Protein 1O57 (pdb70)

Solvent-accessible surface area: 46741 Å² total; per-residue (Å²): 178,30,178,91,25,9,17,0,0,1,0,0,21,31,0,32,80,53,14,34,62,76,5,64,44,63,73,0,19,124,85,1,136,24,61,92,72,31,0,47,90,0,8,64,42,0,92,94,4,0,92,79,60,9,11,5,44,2,84,82,59,117,61,119,97,4,5,0,61,7,16,0,60,6,92,62,76,56,0,68,121,27,0,105,81,8,6,123,49,1,36,66,55,113,24,69,55,132,59,9,53,18,29,18,59,56,5,7,3,92,21,71,25,7,43,78,0,0,23,0,0,0,2,18,2,11,131,87,146,21,68,5,0,0,0,8,5,21,98,0,0,6,0,0,20,15,0,0,52,48,10,75,13,59,8,12,42,0,82,99,136,119,91,72,21,54,29,93,15,57,26,34,98,44,136,149,122,23,57,0,13,5,35,80,138,24,17,172,71,41,9,40,0,0,0,0,7,19,34,5,55,24,6,21,31,2,50,2,0,31,68,0,1,108,96,2,114,18,86,45,12,4,0,0,0,1,4,15,7,100,29,1,87,138,125,18,150,38,112,16,0,0,0,1,17,1,22,92,8,41,155,198,110,164,36,11,92,27,97,64,13,21,0,51,159,24,20,172,106,132,160,122,23,197,86,32,10,9,1,0,1,0,0,21,34,0,34,80,54,13,33,67,93,4,66,10,52,72,0,12,126,86,2,106,13,58,66,71,29,0,46,91,0,5,90,42,0,72,99,2,0,71,84,56,8,11,5,36,0,90,75,76,110,50,75,105,2,0,0,64,7,16,0,68,7,106,74,77,58,0,62,125,22,0,111,78,6,6,117,48,1,40,47,69,133,20,25,54,113,44,8,64,13,24,5,56,58,6,9,5,90,19,77,25,7,45,74,0,0,24,0,0,0,2,26,1,12,163,81,144,22,68,6,0,0,0,7,7,31,97,0,0,7,0,0,19,14,0,0,50,48,10,71,12,58,9,12,37,0,86,95,155,104,98,67,14,71,12,36,2,36,23,8,72,105,54,89,16,50,68,0,14,8,29,95,120,24,19,178,101,33,9,40,0,0,0,0,6,15,31,4,53,28,6,11,27,3,24,1,0,18,19,0,1,93,92,3,101,9,71,47,16,2,0,0,0,1,2,8,14,88,25,2,76,124,134,8,120,40,102,11,0,0,0,1,14,3,19,126,16,54,86,187,122,150,55,17,116,30,73,69,12,15,0,60,166,42,36,223,164,124,28,204,83,27,8,17,1,0,0,0,0,20,33,0,35,77,54,13,33,68,62,3,66,12,48,75,0,13,126,88,3,97,16,62,72,73,31,0,44,86,0,6,84,24,0,74,93,1,0,73,78,55,9,12,4,28,2,60,52,11,49,33,69,77,1,0,0,26,7,14,0,68,5,88,46,62,57,0,72,118,25,0,105,76,7,6,114,54,0,40,49,70,134,25,8,53,103,58,12,54,16,27,9,52,63,13,9,4,88,21,68,20,6,47,80,1,0,23,0,0,0,2,24,1,12,132,86,80,22,66,5,0,0,0,8,6,25,95,0,0,6,1,0,20,14,0,0,52,48,10,74,13,58,10,12,36,0,98,113,140,103,95,68,16,73,22,104,14,55,18,37,79,36,141,156,122,36,48,0,16,8,29,88,117,24,16,176,90,40,10,36,0,0,0,0,7,18,29,4,56,26,5,13,27,2,39,2,0,22,74,0,1,88,96,0,113,10,81,43,16,4,1,0,0,1,2,12,14,98,22,0,84,125,119,8,143,47,108,15,0,0,0,1,11,4,38,61,38,43,87,171,120,141,38,13,99,28,105,66,12,18,0,67,182,50,32,179,205,32,152,92,7,5,19,1,0,1,0,0,19,34,0,33,79,52,14,32,64,71,6,68,36,57,74,0,15,126,82,2,140,26,57,97,80,30,0,50,95,0,7,62,45,0,89,99,4,0,90,82,60,9,11,4,44,3,84,78,61,118,63,102,106,6,0,0,59,7,11,0,71,6,87,55,76,62,0,68,124,26,0,106,73,7,7,120,47,1,37,63,68,112,18,34,54,121,55,14,57,14,29,14,60,60,6,9,4,89,19,73,24,6,42,73,1,0,19,0,0,0,1,23,0,8,141,82,128,23,66,6,0,0,0,10,13,25,97,1,0,5,0,0,18,14,0,0,51,45,10,74,14,58,10,14,38,0,88,107,125,102,82,72,20,53,26,99,19,52,23,28,82,42,140,149,119,20,46,0,12,6,25,57,124,23,17,165,92,38,6,39,0,0,0,0,6,16,32,4,59,36,5,19,32,2,49,1,0,32,70,0,2,110,89,7,106,12,72,51,17,4,0,0,0,0,2,12,11,84,25,0,78,144,119,13,144,39,104,15,0,0,0,1,18,4,7,109,4,63,114,179,99,157,41,18,109,29,80,67,13,16,0,48,161,26,17,186,96,146

CATH classification: 1.10.10.10 (+1 more: 3.40.50.2020)

Secondary structure (DSSP, 8-state):
---HHHHHHHHHHHHHTSTT--B-HHHHHHHTT--HHHHHHHHHHHHHHHHHTTSEEEEEE-STT-EEEEEE---HHHHHHHHHHHHHHHT-GGGEETTTEE--TTTTT-HHHHHHHHHHHHHHTTTS--SEEEEETTTTHHHHHHHHHHHT--EEEEB----EEEEEEE-SS--SEEEEEEEGGGS-TT-EEEEEEEEESSSHHHHHHHHHTGGGT-EEEEEEEEEEESS-TTS--S--EEEEEEE---SSSS--EEEE-SGGGGSTT-/----HHHHHHHHHHHHHTSTT--EEHHHHHHHHT--HHHHHHHHHHHHHHHHHHTSEEEEEE-STT-EEEEEE---HHHHHHHHHHHHHHH--GGGEETTTEE--TTGGG-HHHHHHHHHHHHHHTTTS--SEEEEETTTTHHHHHHHHHHHT--EEEEB----EEEEEEE-TTT--EEEEEEEGGGS-TT-EEEEEEEEESSSHHHHHHHHHHHTTT-EEEEEEEEEEESS-TTT--S--EEEEEEEEEETTTTEEEEEE-SGGGG--/----HHHHHHHHHHHHHTSTT--EEHHHHHHHTT--HHHHHHHHHHHHHHHHHTTSEEEEEE-STT-EEEEEE---HHHHHHHHHHHHHHH--GGGEETTTEE--HHHHT-HHHHHHHHHHHHHHTTTS--SEEEEETTTTHHHHHHHHHHHT--EEEEB----EEEEEEEETTEEEEEEEEEEGGGS-TT-EEEEEEEEESSSHHHHHHHHHHHTTT-EEEEEEEEEEETT-TTS--S--EEEEEEEEEETTTTEEEEEE-SGGGG--/---HHHHHHHHHHHHHTSTT--B-HHHHHHHHT--HHHHHHHHHHHHHHHHHHTSEEEEEE-STT-EEEEEE---HHHHHHHHHHHHHHHT-GGGEETTTEE--HHHHT-HHHHHHHHHHHHHHTTTS--SEEEEETTTTHHHHHHHHHHHT--EEEEEE---EEEEEE--SS-SS-EEEEEEGGGS-TT-EEEEEEEEESSSHHHHHHHHHHHTTT-EEEEEEEEEEETTGGGS--S--EEEEEE---BTTTTB--EEE-SGGGGTTT-

InterPro domains:
  IPR000836 Phosphoribosyltransferase domain [PF00156] (108-244)
  IPR000836 Phosphoribosyltransferase domain [cd06223] (118-242)
  IPR010078 Pur operon repressor [TIGR01743] (3-270)
  IPR015265 Bacterial purine repressor, N-terminal [PF09182] (4-73)
  IPR029057 Phosphoribosyltransferase-like [G3DSA:3.40.50.2020] (74-274)
  IPR029057 Phosphoribosyltransferase-like [SSF53271] (91-263)
  IPR036388 Winged helix-like DNA-binding domain superfamily [G3DSA:1.10.10.10] (1-73)
  IPR036390 Winged helix DNA-binding domain superfamily [SSF46785] (2-73)
  IPR050118 Purine/Pyrimidine Phosphoribosyltransferase [PTHR43864] (1-265)

Foldseek 3Di:
DDDLVRLLVVVLVVQQQDAPDFDFLVVSCVVVVHDSVSVVVSLVVVQVCCVVVQQFHWDFDDDRVGHIHTQGAGDPVVLVVLLVVVQVVFQALVQDDPLQDGNCVVVLPDVVNLLSLLSLLSRLLVPQDAAEEEEEDDSFPSNRVNVCSSNVHYYFYKYQPVQKFKFWWAASRDRDITMIIGHLVRDAAAGAYEYEEAEAEQPTRVVRVVVSSVVRNYHDRAYEYAEYEPPRVVNDPDDYWYQKYWYRQDNVDSGTDIDGTRSVCSHVVD/DADPLVVLLVVVVVVQQQQAFDWAQLVVSCVVRVHDSVVSVVSVVVVQVVCVVVQQFHWDWDDDNRITIHTQGAGDPVVLVVLLVVVQVVQQALVQQDPLQDGNCVVVLVDPVNLLSLLSLLSNLLVPQPAAEEEEEDDSFVSNRVNVCSSNVHYYFYKYQPQQKDKFWWDAQSRDDITMIIGHLVRDAAQGAYEYEEAEAEQCGRVVRVCVSNVVRNYHDRAYEYAEYEPDNCPNHDDDYWYQKYWYRDDNVVSGTHMDGTRSVVSPD/DADDLVVLLVVVLVVQVQQAFDWAWLVVSCVVRVHDSVSSVVSQVVVQVVCVVVQQFGKDWDDDNRITIHTQGAGAPVVLVVLLVVVQVVFFDLVQADPLRDGNCVVVLVDVVNLLVLLSLLSNLLVPFPAAEEEEEDDSFPSNRVNVCSSNVHYYFYKYQPCQKDKFWWAASVDNDITIIIGHLVRDAAQGAYEYEEAEAEQCGRVVRVCVSNVVSNYHDRAYEYAEYEPPNVVNHPDDYWYQKYFDDGDNVVSGTHMDGTRSCVSHD/DDDLVRLLVVVLVVQQQDAPDFDALVVSCVVVVHDSVSSVVSLVVVQVVCVVVQQFHWDFDDDPVGGIHTQGAGDPVVLVVLLVVVQVVFQDLVQDDPQQGGNCVVQLPDPVNLLSLLSLLSNLLVPFDAQEEEEEDDSFVSNRVSVCSSNVHYYFYKYWPVQKQKFWWAASVDRDITMIIGHLVRDAAQGAYEYEEAEAEQNGRVVRVCVSNVVRNYHHRAYEYAEYEPPNPVNDDDDYWYQKYWYRCDPVDSGTDIDGTRSVCSPVVD

Sequence (1078 aa):
KFRRSGRLVDLTNYLLTHPHELIPLTFFSERYESAKSSISEDLTIIKQTFEQQGIGTLLTVPGAAGGVKYIPKMKQAEAEEFVQTLGQSLANPERILPGGYVYLTDILGKPSVLSKVGKLFASVFAEREIDVVMTVATKGIPLAYAAASYLNVPVVIVRKDGSTVSINYVSGSSNRIQTMSLAKRSMKTGSNVLIIDDFMKAGGTINGMINLLDEFNANVAGIGVLVEAEGVDERLVDEYMSLLTLSTINMKEKSIEIQNGNFLRFFKDNMKFRRSGRLVDLTNYLLTHPHELIPLTFFSERYESAKSSISEDLTIIKQTFEQQGIGTLLTVPGAAGGVKYIPKMKQAEAEEFVQTLGQSLANPERILPGGYVYLTDILGKPSVLSKVGKLFASVFAEREIDVVMTVATKGIPLAYAAASYLNVPVVIVRKDGSTVSINYVSGSSNRIQTMSLAKRSMKTGSNVLIIDDFMKAGGTINGMINLLDEFNANVAGIGVLVEAEGVDERLVDEYMSLLTLSTINMKEKSIEIQNGNFLRFFKMKFRRSGRLVDLTNYLLTHPHELIPLTFFSERYESAKSSISEDLTIIKQTFEQQGIGTLLTVPGAAGGVKYIPKMKQAEAEEFVQTLGQSLANPERILPGGYVYLTDILGKPSVLSKVGKLFASVFAEREIDVVMTVATKGIPLAYAAASYLNVPVVIVRKDGSTVSINYVSGSSNRIQTMSLAKRSMKTGSNVLIIDDFMKAGGTINGMINLLDEFNANVAGIGVLVEAEGVDERLVDEYMSLLTLSTINMKEKSIEIQNGNFLRFFKKFRRSGRLVDLTNYLLTHPHELIPLTFFSERYESAKSSISEDLTIIKQTFEQQGIGTLLTVPGAAGGVKYIPKMKQAEAEEFVQTLGQSLANPERILPGGYVYLTDILGKPSVLSKVGKLFASVFAEREIDVVMTVATKGIPLAYAAASYLNVPVVIVRKDGSTVSINYVSGSSNRIQTMSLAKRSMKTGSNVLIIDDFMKAGGTINGMINLLDEFNANVAGIGVLVEAEGVDERLVDEYMSLLTLSTINMKEKSIEIQNGNFLRFFKDN

Structure (mmCIF, N/CA/C/O backbone):
data_1O57
#
_entry.id   1O57
#
_cell.length_a   65.077
_cell.length_b   72.156
_cell.length_c   82.967
_cell.angle_alpha   84.75
_cell.angle_beta   84.03
_cell.angle_gamma   67.47
#
_symmetry.space_group_name_H-M   'P 1'
#
loop_
_entity.id
_entity.type
_entity.pdbx_description
1 polymer 'PUR OPERON REPRESSOR'
2 non-polymer 'SULFATE ION'
3 non-polymer '4-(2-HYDROXYETHYL)-1-PIPERAZINE ETHANESULFONIC ACID'
4 non-polymer 'HEXAETHYLENE GLYCOL'
5 non-polymer 'NONAETHYLENE GLYCOL'
6 non-polymer 'TETRAETHYLENE GLYCOL'
7 non-polymer 'PENTAETHYLENE GLYCOL'
8 water water
#
loop_
_atom_site.group_PDB
_atom_site.id
_atom_site.type_symbol
_atom_site.label_atom_id
_atom_site.label_alt_id
_atom_site.label_comp_id
_atom_site.label_asym_id
_atom_site.label_entity_id
_atom_site.label_seq_id
_atom_site.pdbx_PDB_ins_code
_atom_site.Cartn_x
_atom_site.Cartn_y
_atom_site.Cartn_z
_atom_site.occupancy
_atom_site.B_iso_or_equiv
_atom_site.auth_seq_id
_atom_site.auth_comp_id
_atom_site.auth_asym_id
_atom_site.auth_atom_id
_atom_site.pdbx_PDB_model_num
ATOM 1 N N . LYS A 1 2 ? 64.519 57.059 4.545 1.00 90.66 2 LYS A N 1
ATOM 2 C CA . LYS A 1 2 ? 63.523 57.564 3.550 1.00 95.49 2 LYS A CA 1
ATOM 3 C C . LYS A 1 2 ? 62.353 56.600 3.349 1.00 93.27 2 LYS A C 1
ATOM 4 O O . LYS A 1 2 ? 62.523 55.377 3.325 1.00 93.40 2 LYS A O 1
ATOM 10 N N . PHE A 1 3 ? 61.166 57.175 3.193 1.00 88.61 3 PHE A N 1
ATOM 11 C CA . PHE A 1 3 ? 59.944 56.408 2.984 1.00 81.44 3 PHE A CA 1
ATOM 12 C C . PHE A 1 3 ? 59.109 57.019 1.868 1.00 79.75 3 PHE A C 1
ATOM 13 O O . PHE A 1 3 ? 58.889 58.234 1.846 1.00 80.04 3 PHE A O 1
ATOM 21 N N . ARG A 1 4 ? 58.640 56.185 0.947 1.00 77.14 4 ARG A N 1
ATOM 22 C CA . ARG A 1 4 ? 57.776 56.686 -0.106 1.00 71.59 4 ARG A CA 1
ATOM 23 C C . ARG A 1 4 ? 56.464 56.894 0.642 1.00 65.51 4 ARG A C 1
ATOM 24 O O . ARG A 1 4 ? 56.259 56.320 1.712 1.00 64.18 4 ARG A O 1
ATOM 32 N N . ARG A 1 5 ? 55.579 57.713 0.099 1.00 56.54 5 ARG A N 1
ATOM 33 C CA . ARG A 1 5 ? 54.306 57.981 0.751 1.00 50.07 5 ARG A CA 1
ATOM 34 C C . ARG A 1 5 ? 53.589 56.704 1.247 1.00 44.43 5 ARG A C 1
ATOM 35 O O . ARG A 1 5 ? 53.202 56.625 2.406 1.00 43.61 5 ARG A O 1
ATOM 43 N N . SER A 1 6 ? 53.403 55.731 0.359 1.00 33.75 6 SER A N 1
ATOM 44 C CA . SER A 1 6 ? 52.733 54.474 0.688 1.00 35.08 6 SER A CA 1
ATOM 45 C C . SER A 1 6 ? 53.298 53.757 1.927 1.00 30.35 6 SER A C 1
ATOM 46 O O . SER A 1 6 ? 52.554 53.387 2.826 1.00 33.66 6 SER A O 1
ATOM 50 N N . GLY A 1 7 ? 54.616 53.570 1.946 1.00 29.96 7 GLY A N 1
ATOM 51 C CA . GLY A 1 7 ? 55.283 52.927 3.056 1.00 32.33 7 GLY A CA 1
ATOM 52 C C . GLY A 1 7 ? 55.109 53.761 4.310 1.00 34.59 7 GLY A C 1
ATOM 53 O O . GLY A 1 7 ? 54.876 53.235 5.398 1.00 33.93 7 GLY A O 1
ATOM 54 N N . ARG A 1 8 ? 55.179 55.075 4.146 1.00 35.23 8 ARG A N 1
ATOM 55 C CA . ARG A 1 8 ? 55.015 55.972 5.268 1.00 35.49 8 ARG A CA 1
ATOM 56 C C . ARG A 1 8 ? 53.626 55.811 5.866 1.00 35.30 8 ARG A C 1
ATOM 57 O O . ARG A 1 8 ? 53.502 55.784 7.084 1.00 35.34 8 ARG A O 1
ATOM 65 N N . LEU A 1 9 ? 52.582 55.689 5.032 1.00 27.97 9 LEU A N 1
ATOM 66 C CA . LEU A 1 9 ? 51.223 55.509 5.581 1.00 30.66 9 LEU A CA 1
ATOM 67 C C . LEU A 1 9 ? 51.099 54.209 6.366 1.00 26.45 9 LEU A C 1
ATOM 68 O O . LEU A 1 9 ? 50.389 54.147 7.372 1.00 29.54 9 LEU A O 1
ATOM 73 N N . VAL A 1 10 ? 51.755 53.161 5.875 1.00 27.29 10 VAL A N 1
ATOM 74 C CA . VAL A 1 10 ? 51.679 51.865 6.550 1.00 23.72 10 VAL A CA 1
ATOM 75 C C . VAL A 1 10 ? 52.349 51.962 7.905 1.00 23.55 10 VAL A C 1
ATOM 76 O O . VAL A 1 10 ? 51.775 51.567 8.934 1.00 22.55 10 VAL A O 1
ATOM 80 N N . ASP A 1 11 ? 53.561 52.516 7.908 1.00 20.24 11 ASP A N 1
ATOM 81 C CA . ASP A 1 11 ? 54.314 52.642 9.151 1.00 26.47 11 ASP A CA 1
ATOM 82 C C . ASP A 1 11 ? 53.625 53.550 10.149 1.00 29.99 11 ASP A C 1
ATOM 83 O O . ASP A 1 11 ? 53.571 53.242 11.340 1.00 28.48 11 ASP A O 1
ATOM 88 N N . LEU A 1 12 ? 53.112 54.676 9.659 1.00 30.56 12 LEU A N 1
ATOM 89 C CA . LEU A 1 12 ? 52.404 55.640 10.503 1.00 31.73 12 LEU A CA 1
ATOM 90 C C . LEU A 1 12 ? 51.202 54.966 11.111 1.00 26.05 12 LEU A C 1
ATOM 91 O O . LEU A 1 12 ? 50.881 55.159 12.281 1.00 26.45 12 LEU A O 1
ATOM 96 N N . THR A 1 13 ? 50.493 54.205 10.282 1.00 27.51 13 THR A N 1
ATOM 97 C CA . THR A 1 13 ? 49.310 53.511 10.775 1.00 27.70 13 THR A CA 1
ATOM 98 C C . THR A 1 13 ? 49.729 52.520 11.883 1.00 25.76 13 THR A C 1
ATOM 99 O O . THR A 1 13 ? 49.152 52.497 12.962 1.00 24.22 13 THR A O 1
ATOM 103 N N . ASN A 1 14 ? 50.762 51.727 11.624 1.00 28.83 14 ASN A N 1
ATOM 104 C CA . ASN A 1 14 ? 51.221 50.789 12.635 1.00 23.06 14 ASN A CA 1
ATOM 105 C C . ASN A 1 14 ? 51.619 51.539 13.889 1.00 18.92 14 ASN A C 1
ATOM 106 O O . ASN A 1 14 ? 51.281 51.132 14.993 1.00 26.15 14 ASN A O 1
ATOM 111 N N . TYR A 1 15 ? 52.335 52.647 13.703 1.00 19.43 15 TYR A N 1
ATOM 112 C CA . TYR A 1 15 ? 52.800 53.419 14.837 1.00 23.26 15 TYR A CA 1
ATOM 113 C C . TYR A 1 15 ? 51.673 53.962 15.696 1.00 25.36 15 TYR A C 1
ATOM 114 O O . TYR A 1 15 ? 51.709 53.829 16.922 1.00 23.56 15 TYR A O 1
ATOM 123 N N . LEU A 1 16 ? 50.676 54.575 15.069 1.00 24.81 16 LEU A N 1
ATOM 124 C CA . LEU A 1 16 ? 49.545 55.112 15.829 1.00 21.13 16 LEU A CA 1
ATOM 125 C C . LEU A 1 16 ? 48.784 53.997 16.535 1.00 26.39 16 LEU A C 1
ATOM 126 O O . LEU A 1 16 ? 48.456 54.118 17.726 1.00 26.87 16 LEU A O 1
ATOM 131 N N . LEU A 1 17 ? 48.499 52.905 15.813 1.00 22.44 17 LEU A N 1
ATOM 132 C CA . LEU A 1 17 ? 47.738 51.820 16.409 1.00 24.17 17 LEU A CA 1
ATOM 133 C C . LEU A 1 17 ? 48.436 51.225 17.616 1.00 21.49 17 LEU A C 1
ATOM 134 O O . LEU A 1 17 ? 47.776 50.759 18.541 1.00 25.19 17 LEU A O 1
ATOM 139 N N . THR A 1 18 ? 49.766 51.247 17.628 1.00 22.57 18 THR A N 1
ATOM 140 C CA . THR A 1 18 ? 50.480 50.680 18.767 1.00 24.82 18 THR A CA 1
ATOM 141 C C . THR A 1 18 ? 50.846 51.718 19.829 1.00 33.72 18 THR A C 1
ATOM 142 O O . THR A 1 18 ? 51.495 51.378 20.806 1.00 34.84 18 THR A O 1
ATOM 146 N N . HIS A 1 19 ? 50.442 52.976 19.649 1.00 26.90 19 HIS A N 1
ATOM 147 C CA . HIS A 1 19 ? 50.710 53.991 20.677 1.00 26.53 19 HIS A CA 1
ATOM 148 C C . HIS A 1 19 ? 49.448 54.810 20.918 1.00 26.76 19 HIS A C 1
ATOM 149 O O . HIS A 1 19 ? 49.430 56.014 20.730 1.00 22.98 19 HIS A O 1
ATOM 156 N N . PRO A 1 20 ? 48.363 54.154 21.319 1.00 25.33 20 PRO A N 1
ATOM 157 C CA . PRO A 1 20 ? 47.140 54.913 21.550 1.00 25.62 20 PRO A CA 1
ATOM 158 C C . PRO A 1 20 ? 47.221 55.790 22.789 1.00 31.42 20 PRO A C 1
ATOM 159 O O . PRO A 1 20 ? 48.005 55.522 23.694 1.00 30.77 20 PRO A O 1
ATOM 163 N N . HIS A 1 21 ? 46.390 56.826 22.814 1.00 29.55 21 HIS A N 1
ATOM 164 C CA . HIS A 1 21 ? 46.333 57.743 23.943 1.00 34.67 21 HIS A CA 1
ATOM 165 C C . HIS A 1 21 ? 47.693 58.289 24.324 1.00 32.30 21 HIS A C 1
ATOM 166 O O . HIS A 1 21 ? 48.061 58.342 25.493 1.00 39.60 21 HIS A O 1
ATOM 173 N N . GLU A 1 22 ? 48.442 58.656 23.304 1.00 34.78 22 GLU A N 1
ATOM 174 C CA . GLU A 1 22 ? 49.747 59.251 23.468 1.00 33.96 22 GLU A CA 1
ATOM 175 C C . GLU A 1 22 ? 49.852 60.448 22.508 1.00 30.53 22 GLU A C 1
ATOM 176 O O . GLU A 1 22 ? 49.599 60.335 21.302 1.00 36.23 22 GLU A O 1
ATOM 182 N N . LEU A 1 23 ? 50.185 61.611 23.047 1.00 33.79 23 LEU A N 1
ATOM 183 C CA . LEU A 1 23 ? 50.337 62.812 22.217 1.00 33.32 23 LEU A CA 1
ATOM 184 C C . LEU A 1 23 ? 51.703 62.731 21.553 1.00 34.82 23 LEU A C 1
ATOM 185 O O . LEU A 1 23 ? 52.727 62.761 22.218 1.00 42.09 23 LEU A O 1
ATOM 190 N N . ILE A 1 24 ? 51.712 62.611 20.238 1.00 33.86 24 ILE A N 1
ATOM 191 C CA . ILE A 1 24 ? 52.951 62.482 19.502 1.00 35.76 24 ILE A CA 1
ATOM 192 C C . ILE A 1 24 ? 53.191 63.747 18.682 1.00 39.77 24 ILE A C 1
ATOM 193 O O . ILE A 1 24 ? 52.351 64.144 17.882 1.00 39.28 24 ILE A O 1
ATOM 198 N N . PRO A 1 25 ? 54.337 64.406 18.892 1.00 41.94 25 PRO A N 1
ATOM 199 C CA . PRO A 1 25 ? 54.698 65.644 18.178 1.00 42.10 25 PRO A CA 1
ATOM 200 C C . PRO A 1 25 ? 54.923 65.386 16.696 1.00 37.15 25 PRO A C 1
ATOM 201 O O . PRO A 1 25 ? 55.537 64.384 16.321 1.00 40.92 25 PRO A O 1
ATOM 205 N N . LEU A 1 26 ? 54.443 66.286 15.852 1.00 37.47 26 LEU A N 1
ATOM 206 C CA . LEU A 1 26 ? 54.620 66.120 14.419 1.00 35.98 26 LEU A CA 1
ATOM 207 C C . LEU A 1 26 ? 56.093 65.983 14.084 1.00 43.45 26 LEU A C 1
ATOM 208 O O . LEU A 1 26 ? 56.472 65.295 13.124 1.00 46.92 26 LEU A O 1
ATOM 213 N N . THR A 1 27 ? 56.925 66.621 14.899 1.00 37.35 27 THR A N 1
ATOM 214 C CA . THR A 1 27 ? 58.364 66.580 14.709 1.00 39.08 27 THR A CA 1
ATOM 215 C C . THR A 1 27 ? 58.906 65.169 14.728 1.00 41.29 27 THR A C 1
ATOM 216 O O . THR A 1 27 ? 59.794 64.816 13.939 1.00 42.51 27 THR A O 1
ATOM 220 N N . PHE A 1 28 ? 58.385 64.359 15.637 1.00 38.70 28 PHE A N 1
ATOM 221 C CA . PHE A 1 28 ? 58.820 62.975 15.724 1.00 31.45 28 PHE A CA 1
ATOM 222 C C . PHE A 1 28 ? 58.656 62.273 14.354 1.00 33.80 28 PHE A C 1
ATOM 223 O O . PHE A 1 28 ? 59.571 61.622 13.850 1.00 38.64 28 PHE A O 1
ATOM 231 N N . PHE A 1 29 ? 57.486 62.421 13.743 1.00 35.25 29 PHE A N 1
ATOM 232 C CA . PHE A 1 29 ? 57.221 61.794 12.451 1.00 32.80 29 PHE A CA 1
ATOM 233 C C . PHE A 1 29 ? 58.037 62.400 11.330 1.00 31.74 29 PHE A C 1
ATOM 234 O O . PHE A 1 29 ? 58.535 61.691 10.453 1.00 37.49 29 PHE A O 1
ATOM 242 N N . SER A 1 30 ? 58.165 63.719 11.361 1.00 36.97 30 SER A N 1
ATOM 243 C CA . SER A 1 30 ? 58.918 64.425 10.347 1.00 39.17 30 SER A CA 1
ATOM 244 C C . SER A 1 30 ? 60.342 63.904 10.324 1.00 38.12 30 SER A C 1
ATOM 245 O O . SER A 1 30 ? 60.935 63.697 9.256 1.00 38.91 30 SER A O 1
ATOM 248 N N . GLU A 1 31 ? 60.891 63.685 11.510 1.00 39.04 31 GLU A N 1
ATOM 249 C CA . GLU A 1 31 ? 62.246 63.171 11.620 1.00 42.28 31 GLU A CA 1
ATOM 250 C C . GLU A 1 31 ? 62.330 61.700 11.230 1.00 39.66 31 GLU A C 1
ATOM 251 O O . GLU A 1 31 ? 63.246 61.287 10.543 1.00 44.25 31 GLU A O 1
ATOM 257 N N . ARG A 1 32 ? 61.353 60.913 11.660 1.00 42.43 32 ARG A N 1
ATOM 258 C CA . ARG A 1 32 ? 61.340 59.487 11.365 1.00 32.96 32 ARG A CA 1
ATOM 259 C C . ARG A 1 32 ? 61.286 59.223 9.872 1.00 40.39 32 ARG A C 1
ATOM 260 O O . ARG A 1 32 ? 61.972 58.356 9.356 1.00 47.13 32 ARG A O 1
ATOM 268 N N . TYR A 1 33 ? 60.484 59.998 9.168 1.00 36.85 33 TYR A N 1
ATOM 269 C CA . TYR A 1 33 ? 60.325 59.794 7.747 1.00 37.83 33 TYR A CA 1
ATOM 270 C C . TYR A 1 33 ? 61.140 60.773 6.911 1.00 36.44 33 TYR A C 1
ATOM 271 O O . TYR A 1 33 ? 61.034 60.759 5.688 1.00 36.54 33 TYR A O 1
ATOM 280 N N . GLU A 1 34 ? 61.931 61.619 7.572 1.00 40.91 34 GLU A N 1
ATOM 281 C CA . GLU A 1 34 ? 62.753 62.624 6.885 1.00 43.39 34 GLU A CA 1
ATOM 282 C C . GLU A 1 34 ? 61.866 63.354 5.885 1.00 42.16 34 GLU A C 1
ATOM 283 O O . GLU A 1 34 ? 62.174 63.426 4.700 1.00 39.59 34 GLU A O 1
ATOM 289 N N . SER A 1 35 ? 60.752 63.883 6.369 1.00 39.70 35 SER A N 1
ATOM 290 C CA . SER A 1 35 ? 59.811 64.545 5.490 1.00 40.61 35 SER A CA 1
ATOM 291 C C . SER A 1 35 ? 59.316 65.847 6.061 1.00 39.10 35 SER A C 1
ATOM 292 O O . SER A 1 35 ? 59.447 66.102 7.244 1.00 37.62 35 SER A O 1
ATOM 295 N N . ALA A 1 36 ? 58.732 66.665 5.198 1.00 33.11 36 ALA A N 1
ATOM 296 C CA . ALA A 1 36 ? 58.188 67.950 5.617 1.00 41.02 36 ALA A CA 1
ATOM 297 C C . ALA A 1 36 ? 56.960 67.689 6.484 1.00 37.60 36 ALA A C 1
ATOM 298 O O . ALA A 1 36 ? 56.273 66.680 6.295 1.00 37.38 36 ALA A O 1
ATOM 300 N N . LYS A 1 37 ? 56.674 68.595 7.413 1.00 36.65 37 LYS A N 1
ATOM 301 C CA . LYS A 1 37 ? 55.493 68.436 8.260 1.00 39.17 37 LYS A CA 1
ATOM 302 C C . LYS A 1 37 ? 54.242 68.477 7.406 1.00 36.02 37 LYS A C 1
ATOM 303 O O . LYS A 1 37 ? 53.266 67.821 7.705 1.00 40.24 37 LYS A O 1
ATOM 309 N N . SER A 1 38 ? 54.273 69.245 6.324 1.00 40.07 38 SER A N 1
ATOM 310 C CA . SER A 1 38 ? 53.102 69.341 5.474 1.00 37.23 38 SER A CA 1
ATOM 311 C C . SER A 1 38 ? 52.712 67.974 4.928 1.00 36.87 38 SER A C 1
ATOM 312 O O . SER A 1 38 ? 51.528 67.664 4.807 1.00 37.26 38 SER A O 1
ATOM 315 N N . SER A 1 39 ? 53.708 67.172 4.568 1.00 36.46 39 SER A N 1
ATOM 316 C CA . SER A 1 39 ? 53.425 65.845 4.034 1.00 36.81 39 SER A CA 1
ATOM 317 C C . SER A 1 39 ? 52.899 64.928 5.135 1.00 31.56 39 SER A C 1
ATOM 318 O O . SER A 1 39 ? 51.999 64.131 4.904 1.00 37.82 39 SER A O 1
ATOM 321 N N . ILE A 1 40 ? 53.456 65.055 6.332 1.00 32.10 40 ILE A N 1
ATOM 322 C CA . ILE A 1 40 ? 53.006 64.245 7.442 1.00 31.82 40 ILE A CA 1
ATOM 323 C C . ILE A 1 40 ? 51.530 64.559 7.737 1.00 39.98 40 ILE A C 1
ATOM 324 O O . ILE A 1 40 ? 50.696 63.643 7.886 1.00 31.49 40 ILE A O 1
ATOM 329 N N . SER A 1 41 ? 51.205 65.849 7.810 1.00 35.51 41 SER A N 1
ATOM 330 C CA . SER A 1 41 ? 49.826 66.265 8.087 1.00 31.31 41 SER A CA 1
ATOM 331 C C . SER A 1 41 ? 48.842 65.706 7.086 1.00 31.49 41 SER A C 1
ATOM 332 O O . SER A 1 41 ? 47.744 65.297 7.458 1.00 37.29 41 SER A O 1
ATOM 335 N N . GLU A 1 42 ? 49.240 65.680 5.817 1.00 32.82 42 GLU A N 1
ATOM 336 C CA . GLU A 1 42 ? 48.384 65.131 4.784 1.00 36.50 42 GLU A CA 1
ATOM 337 C C . GLU A 1 42 ? 48.170 63.633 5.038 1.00 34.97 42 GLU A C 1
ATOM 338 O O . GLU A 1 42 ? 47.051 63.130 4.884 1.00 35.72 42 GLU A O 1
ATOM 344 N N . ASP A 1 43 ? 49.235 62.921 5.424 1.00 31.51 43 ASP A N 1
ATOM 345 C CA . ASP A 1 43 ? 49.112 61.482 5.703 1.00 34.41 43 ASP A CA 1
ATOM 346 C C . ASP A 1 43 ? 48.164 61.285 6.878 1.00 25.58 43 ASP A C 1
ATOM 347 O O . ASP A 1 43 ? 47.304 60.410 6.839 1.00 26.69 43 ASP A O 1
ATOM 352 N N . LEU A 1 44 ? 48.327 62.120 7.903 1.00 22.63 44 LEU A N 1
ATOM 353 C CA . LEU A 1 44 ? 47.488 62.024 9.090 1.00 32.50 44 LEU A CA 1
ATOM 354 C C . LEU A 1 44 ? 46.023 62.259 8.769 1.00 26.92 44 LEU A C 1
ATOM 355 O O . LEU A 1 44 ? 45.155 61.702 9.429 1.00 36.71 44 LEU A O 1
ATOM 360 N N . THR A 1 45 ? 45.751 63.034 7.723 1.00 27.72 45 THR A N 1
ATOM 361 C CA . THR A 1 45 ? 44.381 63.296 7.323 1.00 27.61 45 THR A CA 1
ATOM 362 C C . THR A 1 45 ? 43.828 62.052 6.642 1.00 23.18 45 THR A C 1
ATOM 363 O O . THR A 1 45 ? 42.661 61.700 6.811 1.00 29.00 45 THR A O 1
ATOM 367 N N . ILE A 1 46 ? 44.664 61.400 5.845 1.00 25.40 46 ILE A N 1
ATOM 368 C CA . ILE A 1 46 ? 44.250 60.168 5.196 1.00 24.02 46 ILE A CA 1
ATOM 369 C C . ILE A 1 46 ? 43.921 59.142 6.303 1.00 27.15 46 ILE A C 1
ATOM 370 O O . ILE A 1 46 ? 42.894 58.465 6.260 1.00 25.64 46 ILE A O 1
ATOM 375 N N . ILE A 1 47 ? 44.788 59.061 7.311 1.00 24.50 47 ILE A N 1
ATOM 376 C CA . ILE A 1 47 ? 44.577 58.092 8.374 1.00 26.67 47 ILE A CA 1
ATOM 377 C C . ILE A 1 47 ? 43.359 58.430 9.218 1.00 26.36 47 ILE A C 1
ATOM 378 O O . ILE A 1 47 ? 42.561 57.538 9.557 1.00 23.12 47 ILE A O 1
ATOM 383 N N . LYS A 1 48 ? 43.207 59.716 9.532 1.00 22.75 48 LYS A N 1
ATOM 384 C CA . LYS A 1 48 ? 42.065 60.163 10.309 1.00 22.69 48 LYS A CA 1
ATOM 385 C C . LYS A 1 48 ? 40.751 59.781 9.606 1.00 20.01 48 LYS A C 1
ATOM 386 O O . LYS A 1 48 ? 39.834 59.229 10.232 1.00 24.39 48 LYS A O 1
ATOM 392 N N . GLN A 1 49 ? 40.667 60.076 8.304 1.00 22.59 49 GLN A N 1
ATOM 393 C CA . GLN A 1 49 ? 39.464 59.779 7.511 1.00 26.22 49 GLN A CA 1
ATOM 394 C C . GLN A 1 49 ? 39.173 58.291 7.521 1.00 29.54 49 GLN A C 1
ATOM 395 O O . GLN A 1 49 ? 38.039 57.863 7.760 1.00 25.37 49 GLN A O 1
ATOM 401 N N . THR A 1 50 ? 40.210 57.504 7.244 1.00 24.11 50 THR A N 1
ATOM 402 C CA . THR A 1 50 ? 40.067 56.064 7.206 1.00 23.39 50 THR A CA 1
ATOM 403 C C . THR A 1 50 ? 39.652 55.513 8.560 1.00 22.94 50 THR A C 1
ATOM 404 O O . THR A 1 50 ? 38.723 54.685 8.641 1.00 22.09 50 THR A O 1
ATOM 408 N N . PHE A 1 51 ? 40.320 55.986 9.616 1.00 19.96 51 PHE A N 1
ATOM 409 C CA . PHE A 1 51 ? 40.025 55.492 10.960 1.00 24.84 51 PHE A CA 1
ATOM 410 C C . PHE A 1 51 ? 38.593 55.817 11.339 1.00 24.04 51 PHE A C 1
ATOM 411 O O . PHE A 1 51 ? 37.907 55.014 11.960 1.00 23.42 51 PHE A O 1
ATOM 419 N N . GLU A 1 52 ? 38.137 56.987 10.912 1.00 29.01 52 GLU A N 1
ATOM 420 C CA . GLU A 1 52 ? 36.774 57.417 11.205 1.00 34.63 52 GLU A CA 1
ATOM 421 C C . GLU A 1 52 ? 35.750 56.561 10.433 1.00 29.76 52 GLU A C 1
ATOM 422 O O . GLU A 1 52 ? 34.838 55.986 11.025 1.00 28.47 52 GLU A O 1
ATOM 428 N N . GLN A 1 53 ? 35.917 56.451 9.121 1.00 31.12 53 GLN A N 1
ATOM 429 C CA . GLN A 1 53 ? 34.986 55.667 8.305 1.00 26.87 53 GLN A CA 1
ATOM 430 C C . GLN A 1 53 ? 34.992 54.196 8.632 1.00 29.09 53 GLN A C 1
ATOM 431 O O . GLN A 1 53 ? 33.977 53.540 8.527 1.00 28.15 53 GLN A O 1
ATOM 437 N N . GLN A 1 54 ? 36.138 53.672 9.027 1.00 26.54 54 GLN A N 1
ATOM 438 C CA . GLN A 1 54 ? 36.217 52.257 9.321 1.00 25.47 54 GLN A CA 1
ATOM 439 C C . GLN A 1 54 ? 35.890 51.942 10.767 1.00 26.53 54 GLN A C 1
ATOM 440 O O . GLN A 1 54 ? 35.936 50.790 11.160 1.00 34.22 54 GLN A O 1
ATOM 446 N N . GLY A 1 55 ? 35.549 52.955 11.564 1.00 27.98 55 GLY A N 1
ATOM 447 C CA . GLY A 1 55 ? 35.232 52.677 12.954 1.00 24.73 55 GLY A CA 1
ATOM 448 C C . GLY A 1 55 ? 36.415 52.209 13.819 1.00 29.75 55 GLY A C 1
ATOM 449 O O . GLY A 1 55 ? 36.235 51.493 14.793 1.00 22.20 55 GLY A O 1
ATOM 450 N N . ILE A 1 56 ? 37.627 52.614 13.458 1.00 23.96 56 ILE A N 1
ATOM 451 C CA . ILE A 1 56 ? 38.828 52.253 14.205 1.00 21.02 56 ILE A CA 1
ATOM 452 C C . ILE A 1 56 ? 39.041 53.207 15.385 1.00 25.21 56 ILE A C 1
ATOM 453 O O . ILE A 1 56 ? 39.418 52.799 16.486 1.00 24.01 56 ILE A O 1
ATOM 458 N N . GLY A 1 57 ? 38.781 54.485 15.152 1.00 21.43 57 GLY A N 1
ATOM 459 C CA . GLY A 1 57 ? 38.927 55.455 16.217 1.00 20.07 57 GLY A CA 1
ATOM 460 C C . GLY A 1 57 ? 39.078 56.846 15.668 1.00 24.47 57 GLY A C 1
ATOM 461 O O . GLY A 1 57 ? 38.867 57.081 14.471 1.00 27.76 57 GLY A O 1
ATOM 462 N N . THR A 1 58 ? 39.491 57.747 16.547 1.00 26.87 58 THR A N 1
ATOM 463 C CA . THR A 1 58 ? 39.662 59.158 16.228 1.00 30.95 58 THR A CA 1
ATOM 464 C C . THR A 1 58 ? 41.143 59.546 16.271 1.00 32.27 58 THR A C 1
ATOM 465 O O . THR A 1 58 ? 41.856 59.176 17.195 1.00 35.33 58 THR A O 1
ATOM 469 N N . LEU A 1 59 ? 41.590 60.294 15.274 1.00 31.58 59 LEU A N 1
ATOM 470 C CA . LEU A 1 59 ? 42.947 60.808 15.269 1.00 32.47 59 LEU A CA 1
ATOM 471 C C . LEU A 1 59 ? 42.748 62.261 15.655 1.00 38.42 59 LEU A C 1
ATOM 472 O O . LEU A 1 59 ? 42.158 63.035 14.905 1.00 40.43 59 LEU A O 1
ATOM 477 N N . LEU A 1 60 ? 43.228 62.631 16.829 1.00 38.21 60 LEU A N 1
ATOM 478 C CA . LEU A 1 60 ? 43.088 63.989 17.328 1.00 44.73 60 LEU A CA 1
ATOM 479 C C . LEU A 1 60 ? 44.329 64.822 17.026 1.00 47.53 60 LEU A C 1
ATOM 480 O O . LEU A 1 60 ? 45.427 64.492 17.457 1.00 42.62 60 LEU A O 1
ATOM 485 N N . THR A 1 61 ? 44.156 65.908 16.290 1.00 51.44 61 THR A N 1
ATOM 486 C CA . THR A 1 61 ? 45.280 66.784 15.987 1.00 52.74 61 THR A CA 1
ATOM 487 C C . THR A 1 61 ? 45.204 68.001 16.885 1.00 54.22 61 THR A C 1
ATOM 488 O O . THR A 1 61 ? 44.217 68.729 16.854 1.00 55.82 61 THR A O 1
ATOM 492 N N . VAL A 1 62 ? 46.240 68.202 17.687 1.00 53.42 62 VAL A N 1
ATOM 493 C CA . VAL A 1 62 ? 46.332 69.335 18.598 1.00 57.09 62 VAL A CA 1
ATOM 494 C C . VAL A 1 62 ? 47.318 70.356 18.009 1.00 62.91 62 VAL A C 1
ATOM 495 O O . VAL A 1 62 ? 48.526 70.111 17.934 1.00 58.36 62 VAL A O 1
ATOM 499 N N . PRO A 1 63 ? 46.815 71.523 17.585 1.00 71.40 63 PRO A N 1
ATOM 500 C CA . PRO A 1 63 ? 47.677 72.562 17.000 1.00 73.61 63 PRO A CA 1
ATOM 501 C C . PRO A 1 63 ? 48.770 73.087 17.932 1.00 70.55 63 PRO A C 1
ATOM 502 O O . PRO A 1 63 ? 48.686 72.935 19.147 1.00 71.65 63 PRO A O 1
ATOM 506 N N . GLY A 1 64 ? 49.803 73.688 17.352 1.00 69.27 64 GLY A N 1
ATOM 507 C CA . GLY A 1 64 ? 50.879 74.241 18.159 1.00 77.36 64 GLY A CA 1
ATOM 508 C C . GLY A 1 64 ? 52.087 73.345 18.341 1.00 79.97 64 GLY A C 1
ATOM 509 O O . GLY A 1 64 ? 51.996 72.127 18.172 1.00 84.63 64 GLY A O 1
ATOM 510 N N . ALA A 1 65 ? 53.220 73.949 18.697 1.00 80.45 65 ALA A N 1
ATOM 511 C CA . ALA A 1 65 ? 54.465 73.209 18.905 1.00 82.22 65 ALA A CA 1
ATOM 512 C C . ALA A 1 65 ? 54.394 72.323 20.150 1.00 82.70 65 ALA A C 1
ATOM 513 O O . ALA A 1 65 ? 55.233 71.437 20.351 1.00 83.57 65 ALA A O 1
ATOM 515 N N . ALA A 1 66 ? 53.390 72.574 20.986 1.00 78.94 66 ALA A N 1
ATOM 516 C CA . ALA A 1 66 ? 53.177 71.789 22.197 1.00 77.61 66 ALA A CA 1
ATOM 517 C C . ALA A 1 66 ? 52.156 70.699 21.863 1.00 75.99 66 ALA A C 1
ATOM 518 O O . ALA A 1 66 ? 51.863 69.818 22.676 1.00 73.57 66 ALA A O 1
ATOM 520 N N . GLY A 1 67 ? 51.618 70.781 20.651 1.00 72.29 67 GLY A N 1
ATOM 521 C CA . GLY A 1 67 ? 50.627 69.825 20.213 1.00 67.51 67 GLY A CA 1
ATOM 522 C C . GLY A 1 67 ? 51.200 68.570 19.591 1.00 62.19 67 GLY A C 1
ATOM 523 O O . GLY A 1 67 ? 52.241 68.049 20.019 1.00 61.52 67 GLY A O 1
ATOM 524 N N . GLY A 1 68 ? 50.500 68.094 18.567 1.00 57.33 68 GLY A N 1
ATOM 525 C CA . GLY A 1 68 ? 50.890 66.884 17.873 1.00 50.78 68 GLY A CA 1
ATOM 526 C C . GLY A 1 68 ? 49.642 66.101 17.513 1.00 49.56 68 GLY A C 1
ATOM 527 O O . GLY A 1 68 ? 48.579 66.687 17.286 1.00 48.92 68 GLY A O 1
ATOM 528 N N . VAL A 1 69 ? 49.747 64.780 17.456 1.00 40.58 69 VAL A N 1
ATOM 529 C CA . VAL A 1 69 ? 48.590 63.979 17.109 1.00 30.70 69 VAL A CA 1
ATOM 530 C C . VAL A 1 69 ? 48.374 62.887 18.155 1.00 32.01 69 VAL A C 1
ATOM 531 O O . VAL A 1 69 ? 49.314 62.425 18.798 1.00 29.61 69 VAL A O 1
ATOM 535 N N . LYS A 1 70 ? 47.122 62.509 18.358 1.00 29.61 70 LYS A N 1
ATOM 536 C CA . LYS A 1 70 ? 46.804 61.482 19.328 1.00 28.93 70 LYS A CA 1
ATOM 537 C C . LYS A 1 70 ? 45.744 60.546 18.791 1.00 32.23 70 LYS A C 1
ATOM 538 O O . LYS A 1 70 ? 44.678 60.982 18.355 1.00 31.85 70 LYS A O 1
ATOM 544 N N . TYR A 1 71 ? 46.030 59.256 18.844 1.00 25.86 71 TYR A N 1
ATOM 545 C CA . TYR A 1 71 ? 45.098 58.251 18.358 1.00 27.46 71 TYR A CA 1
ATOM 546 C C . TYR A 1 71 ? 44.236 57.773 19.525 1.00 27.88 71 TYR A C 1
ATOM 547 O O . TYR A 1 71 ? 44.758 57.303 20.532 1.00 26.03 71 TYR A O 1
ATOM 556 N N . ILE A 1 72 ? 42.919 57.928 19.401 1.00 20.82 72 ILE A N 1
ATOM 557 C CA . ILE A 1 72 ? 41.983 57.528 20.454 1.00 20.15 72 ILE A CA 1
ATOM 558 C C . ILE A 1 72 ? 41.121 56.373 19.923 1.00 25.60 72 ILE A C 1
ATOM 559 O O . ILE A 1 72 ? 40.321 56.578 18.996 1.00 29.56 72 ILE A O 1
ATOM 564 N N . PRO A 1 73 ? 41.296 55.155 20.465 1.00 22.74 73 PRO A N 1
ATOM 565 C CA . PRO A 1 73 ? 40.515 53.995 20.025 1.00 20.67 73 PRO A CA 1
ATOM 566 C C . PRO A 1 73 ? 39.052 54.282 20.375 1.00 25.12 73 PRO A C 1
ATOM 567 O O . PRO A 1 73 ? 38.771 54.647 21.485 1.00 27.39 73 PRO A O 1
ATOM 571 N N . LYS A 1 74 ? 38.138 54.122 19.423 1.00 25.90 74 LYS A N 1
ATOM 572 C CA . LYS A 1 74 ? 36.704 54.344 19.652 1.00 22.13 74 LYS A CA 1
ATOM 573 C C . LYS A 1 74 ? 35.946 53.262 18.910 1.00 23.53 74 LYS A C 1
ATOM 574 O O . LYS A 1 74 ? 36.354 52.846 17.825 1.00 33.18 74 LYS A O 1
ATOM 580 N N . MET A 1 75 ? 34.830 52.831 19.464 1.00 25.17 75 MET A N 1
ATOM 581 C CA . MET A 1 75 ? 34.014 51.851 18.778 1.00 28.09 75 MET A CA 1
ATOM 582 C C . MET A 1 75 ? 32.631 52.458 18.464 1.00 34.08 75 MET A C 1
ATOM 583 O O . MET A 1 75 ? 31.986 53.017 19.349 1.00 31.23 75 MET A O 1
ATOM 588 N N . LYS A 1 76 ? 32.188 52.356 17.209 1.00 28.90 76 LYS A N 1
ATOM 589 C CA . LYS A 1 76 ? 30.869 52.863 16.819 1.00 30.62 76 LYS A CA 1
ATOM 590 C C . LYS A 1 76 ? 29.781 52.089 17.581 1.00 30.61 76 LYS A C 1
ATOM 591 O O . LYS A 1 76 ? 29.902 50.883 17.857 1.00 29.13 76 LYS A O 1
ATOM 597 N N . GLN A 1 77 ? 28.705 52.784 17.902 1.00 30.79 77 GLN A N 1
ATOM 598 C CA . GLN A 1 77 ? 27.590 52.158 18.586 1.00 33.69 77 GLN A CA 1
ATOM 599 C C . GLN A 1 77 ? 27.046 50.918 17.851 1.00 30.11 77 GLN A C 1
ATOM 600 O O . GLN A 1 77 ? 26.748 49.882 18.470 1.00 35.19 77 GLN A O 1
ATOM 606 N N . ALA A 1 78 ? 26.901 51.013 16.538 1.00 30.47 78 ALA A N 1
ATOM 607 C CA . ALA A 1 78 ? 26.372 49.867 15.798 1.00 35.06 78 ALA A CA 1
ATOM 608 C C . ALA A 1 78 ? 27.262 48.645 16.000 1.00 36.53 78 ALA A C 1
ATOM 609 O O . ALA A 1 78 ? 26.759 47.541 16.217 1.00 38.88 78 ALA A O 1
ATOM 611 N N . GLU A 1 79 ? 28.582 48.822 15.943 1.00 35.17 79 GLU A N 1
ATOM 612 C CA . GLU A 1 79 ? 29.440 47.669 16.160 1.00 30.28 79 GLU A CA 1
ATOM 613 C C . GLU A 1 79 ? 29.338 47.148 17.577 1.00 31.65 79 GLU A C 1
ATOM 614 O O . GLU A 1 79 ? 29.362 45.940 17.792 1.00 32.89 79 GLU A O 1
ATOM 620 N N . ALA A 1 80 ? 29.267 48.058 18.547 1.00 28.86 80 ALA A N 1
ATOM 621 C CA . ALA A 1 80 ? 29.151 47.637 19.929 1.00 27.66 80 ALA A CA 1
ATOM 622 C C . ALA A 1 80 ? 27.830 46.844 20.097 1.00 32.01 80 ALA A C 1
ATOM 623 O O . ALA A 1 80 ? 27.823 45.771 20.699 1.00 31.76 80 ALA A O 1
ATOM 625 N N . GLU A 1 81 ? 26.721 47.329 19.546 1.00 29.66 81 GLU A N 1
ATOM 626 C CA . GLU A 1 81 ? 25.473 46.566 19.709 1.00 37.46 81 GLU A CA 1
ATOM 627 C C . GLU A 1 81 ? 25.561 45.170 19.075 1.00 33.56 81 GLU A C 1
ATOM 628 O O . GLU A 1 81 ? 25.137 44.174 19.658 1.00 35.29 81 GLU A O 1
ATOM 634 N N . GLU A 1 82 ? 26.137 45.101 17.887 1.00 34.86 82 GLU A N 1
ATOM 635 C CA . GLU A 1 82 ? 26.260 43.825 17.199 1.00 40.22 82 GLU A CA 1
ATOM 636 C C . GLU A 1 82 ? 27.131 42.886 18.008 1.00 38.75 82 GLU A C 1
ATOM 637 O O . GLU A 1 82 ? 26.794 41.723 18.212 1.00 37.97 82 GLU A O 1
ATOM 643 N N . PHE A 1 83 ? 28.251 43.402 18.495 1.00 36.18 83 PHE A N 1
ATOM 644 C CA . PHE A 1 83 ? 29.150 42.572 19.250 1.00 28.04 83 PHE A CA 1
ATOM 645 C C . PHE A 1 83 ? 28.559 42.048 20.548 1.00 27.89 83 PHE A C 1
ATOM 646 O O . PHE A 1 83 ? 28.761 40.901 20.919 1.00 30.51 83 PHE A O 1
ATOM 654 N N . VAL A 1 84 ? 27.849 42.903 21.261 1.00 36.72 84 VAL A N 1
ATOM 655 C CA . VAL A 1 84 ? 27.269 42.490 22.524 1.00 37.96 84 VAL A CA 1
ATOM 656 C C . VAL A 1 84 ? 26.180 41.450 22.305 1.00 35.65 84 VAL A C 1
ATOM 657 O O . VAL A 1 84 ? 26.069 40.495 23.065 1.00 38.30 84 VAL A O 1
ATOM 661 N N . GLN A 1 85 ? 25.392 41.630 21.254 1.00 40.75 85 GLN A N 1
ATOM 662 C CA . GLN A 1 85 ? 24.330 40.681 20.952 1.00 52.97 85 GLN A CA 1
ATOM 663 C C . GLN A 1 85 ? 24.922 39.312 20.631 1.00 52.37 85 GLN A C 1
ATOM 664 O O . GLN A 1 85 ? 24.446 38.288 21.112 1.00 50.36 85 GLN A O 1
ATOM 670 N N . THR A 1 86 ? 25.974 39.302 19.828 1.00 46.43 86 THR A N 1
ATOM 671 C CA . THR A 1 86 ? 26.611 38.050 19.461 1.00 45.37 86 THR A CA 1
ATOM 672 C C . THR A 1 86 ? 27.178 37.402 20.719 1.00 48.09 86 THR A C 1
ATOM 673 O O . THR A 1 86 ? 27.054 36.194 20.940 1.00 45.82 86 THR A O 1
ATOM 677 N N . LEU A 1 87 ? 27.801 38.212 21.559 1.00 41.45 87 LEU A N 1
ATOM 678 C CA . LEU A 1 87 ? 28.359 37.679 22.778 1.00 38.23 87 LEU A CA 1
ATOM 679 C C . LEU A 1 87 ? 27.219 37.160 23.678 1.00 42.94 87 LEU A C 1
ATOM 680 O O . LEU A 1 87 ? 27.349 36.123 24.316 1.00 40.78 87 LEU A O 1
ATOM 685 N N . GLY A 1 88 ? 26.106 37.888 23.728 1.00 37.14 88 GLY A N 1
ATOM 686 C CA . GLY A 1 88 ? 24.997 37.455 24.546 1.00 38.60 88 GLY A CA 1
ATOM 687 C C . GLY A 1 88 ? 24.429 36.129 24.053 1.00 46.68 88 GLY A C 1
ATOM 688 O O . GLY A 1 88 ? 24.238 35.192 24.833 1.00 48.80 88 GLY A O 1
ATOM 689 N N . GLN A 1 89 ? 24.173 36.036 22.755 1.00 45.68 89 GLN A N 1
ATOM 690 C CA . GLN A 1 89 ? 23.622 34.807 22.187 1.00 57.31 89 GLN A CA 1
ATOM 691 C C . GLN A 1 89 ? 24.509 33.623 22.523 1.00 54.43 89 GLN A C 1
ATOM 692 O O . GLN A 1 89 ? 24.030 32.552 22.851 1.00 59.60 89 GLN A O 1
ATOM 698 N N . SER A 1 90 ? 25.811 33.830 22.452 1.00 57.11 90 SER A N 1
ATOM 699 C CA . SER A 1 90 ? 26.751 32.776 22.760 1.00 56.61 90 SER A CA 1
ATOM 700 C C . SER A 1 90 ? 26.692 32.349 24.234 1.00 59.19 90 SER A C 1
ATOM 701 O O . SER A 1 90 ? 26.871 31.185 24.560 1.00 60.56 90 SER A O 1
ATOM 704 N N . LEU A 1 91 ? 26.431 33.288 25.132 1.00 60.59 91 LEU A N 1
ATOM 705 C CA . LEU A 1 91 ? 26.378 32.951 26.545 1.00 60.60 91 LEU A CA 1
ATOM 706 C C . LEU A 1 91 ? 25.040 32.374 26.985 1.00 60.64 91 LEU A C 1
ATOM 707 O O . LEU A 1 91 ? 24.958 31.725 28.021 1.00 53.82 91 LEU A O 1
ATOM 712 N N . ALA A 1 92 ? 23.994 32.606 26.198 1.00 63.76 92 ALA A N 1
ATOM 713 C CA . ALA A 1 92 ? 22.663 32.117 26.550 1.00 74.44 92 ALA A CA 1
ATOM 714 C C . ALA A 1 92 ? 22.513 30.615 26.315 1.00 76.79 92 ALA A C 1
ATOM 715 O O . ALA A 1 92 ? 21.407 30.085 26.290 1.00 79.74 92 ALA A O 1
ATOM 717 N N . ASN A 1 93 ? 23.640 29.935 26.153 1.00 82.37 93 ASN A N 1
ATOM 718 C CA . ASN A 1 93 ? 23.648 28.499 25.929 1.00 86.17 93 ASN A CA 1
ATOM 719 C C . ASN A 1 93 ? 23.453 27.784 27.264 1.00 86.17 93 ASN A C 1
ATOM 720 O O . ASN A 1 93 ? 24.238 27.968 28.191 1.00 84.84 93 ASN A O 1
ATOM 725 N N . PRO A 1 94 ? 22.397 26.960 27.378 1.00 88.97 94 PRO A N 1
ATOM 726 C CA . PRO A 1 94 ? 22.098 26.217 28.608 1.00 87.58 94 PRO A CA 1
ATOM 727 C C . PRO A 1 94 ? 23.296 25.429 29.119 1.00 88.23 94 PRO A C 1
ATOM 728 O O . PRO A 1 94 ? 23.454 25.230 30.321 1.00 83.54 94 PRO A O 1
ATOM 732 N N . GLU A 1 95 ? 24.142 24.993 28.194 1.00 87.66 95 GLU A N 1
ATOM 733 C CA . GLU A 1 95 ? 25.330 24.224 28.536 1.00 90.10 95 GLU A CA 1
ATOM 734 C C . GLU A 1 95 ? 26.285 24.944 29.505 1.00 89.63 95 GLU A C 1
ATOM 735 O O . GLU A 1 95 ? 27.098 24.299 30.164 1.00 90.54 95 GLU A O 1
ATOM 741 N N . ARG A 1 96 ? 26.179 26.271 29.594 1.00 91.07 96 ARG A N 1
ATOM 742 C CA . ARG A 1 96 ? 27.047 27.090 30.461 1.00 88.64 96 ARG A CA 1
ATOM 743 C C . ARG A 1 96 ? 26.484 27.263 31.857 1.00 90.34 96 ARG A C 1
ATOM 744 O O . ARG A 1 96 ? 26.962 28.089 32.637 1.00 85.52 96 ARG A O 1
ATOM 752 N N . ILE A 1 97 ? 25.460 26.483 32.162 1.00 93.72 97 ILE A N 1
ATOM 753 C CA . ILE A 1 97 ? 24.809 26.561 33.451 1.00 96.82 97 ILE A CA 1
ATOM 754 C C . ILE A 1 97 ? 25.720 26.298 34.649 1.00 99.03 97 ILE A C 1
ATOM 755 O O . ILE A 1 97 ? 26.501 25.343 34.665 1.00 98.42 97 ILE A O 1
ATOM 760 N N . LEU A 1 98 ? 25.626 27.174 35.644 1.00 98.68 98 LEU A N 1
ATOM 761 C CA . LEU A 1 98 ? 26.408 27.039 36.866 1.00 101.93 98 LEU A CA 1
ATOM 762 C C . LEU A 1 98 ? 25.513 27.226 38.088 1.00 104.04 98 LEU A C 1
ATOM 763 O O . LEU A 1 98 ? 24.645 28.107 38.115 1.00 101.02 98 LEU A O 1
ATOM 768 N N . PRO A 1 99 ? 25.709 26.387 39.118 1.00 104.52 99 PRO A N 1
ATOM 769 C CA . PRO A 1 99 ? 24.914 26.466 40.345 1.00 103.44 99 PRO A CA 1
ATOM 770 C C . PRO A 1 99 ? 25.191 27.755 41.104 1.00 104.19 99 PRO A C 1
ATOM 771 O O . PRO A 1 99 ? 26.328 28.230 41.143 1.00 105.47 99 PRO A O 1
ATOM 775 N N . GLY A 1 100 ? 24.145 28.320 41.699 1.00 104.33 100 GLY A N 1
ATOM 776 C CA . GLY A 1 100 ? 24.294 29.556 42.445 1.00 104.34 100 GLY A CA 1
ATOM 777 C C . GLY A 1 100 ? 23.919 30.766 41.608 1.00 105.47 100 GLY A C 1
ATOM 778 O O . GLY A 1 100 ? 24.047 31.909 42.059 1.00 103.44 100 GLY A O 1
ATOM 779 N N . GLY A 1 101 ? 23.454 30.511 40.385 1.00 105.17 101 GLY A N 1
ATOM 780 C CA . GLY A 1 101 ? 23.064 31.589 39.490 1.00 104.98 101 GLY A CA 1
ATOM 781 C C . GLY A 1 101 ? 24.221 32.150 38.683 1.00 103.49 101 GLY A C 1
ATOM 782 O O . GLY A 1 101 ? 24.240 33.338 38.359 1.00 104.12 101 GLY A O 1
ATOM 783 N N . TYR A 1 102 ? 25.182 31.290 38.355 1.00 101.29 102 TYR A N 1
ATOM 784 C CA . TYR A 1 102 ? 26.363 31.688 37.596 1.00 97.03 102 TYR A CA 1
ATOM 785 C C . TYR A 1 102 ? 26.409 31.065 36.202 1.00 93.38 102 TYR A C 1
ATOM 786 O O . TYR A 1 102 ? 25.741 30.067 35.931 1.00 95.66 102 TYR A O 1
ATOM 795 N N . VAL A 1 103 ? 27.204 31.660 35.320 1.00 87.93 103 VAL A N 1
ATOM 796 C CA . VAL A 1 103 ? 27.340 31.158 33.957 1.00 80.02 103 VAL A CA 1
ATOM 797 C C . VAL A 1 103 ? 28.811 30.867 33.654 1.00 75.49 103 VAL A C 1
ATOM 798 O O . VAL A 1 103 ? 29.701 31.494 34.227 1.00 75.51 103 VAL A O 1
ATOM 802 N N . TYR A 1 104 ? 29.063 29.910 32.765 1.00 70.74 104 TYR A N 1
ATOM 803 C CA . TYR A 1 104 ? 30.428 29.546 32.391 1.00 64.82 104 TYR A CA 1
ATOM 804 C C . TYR A 1 104 ? 30.958 30.550 31.365 1.00 64.15 104 TYR A C 1
ATOM 805 O O . TYR A 1 104 ? 30.454 30.629 30.247 1.00 57.91 104 TYR A O 1
ATOM 814 N N . LEU A 1 105 ? 31.984 31.306 31.749 1.00 60.55 105 LEU A N 1
ATOM 815 C CA . LEU A 1 105 ? 32.565 32.322 30.876 1.00 57.72 105 LEU A CA 1
ATOM 816 C C . LEU A 1 105 ? 33.999 32.003 30.474 1.00 56.99 105 LEU A C 1
ATOM 817 O O . LEU A 1 105 ? 34.565 32.652 29.587 1.00 54.66 105 LEU A O 1
ATOM 822 N N . THR A 1 106 ? 34.575 31.009 31.137 1.00 56.46 106 THR A N 1
ATOM 823 C CA . THR A 1 106 ? 35.958 30.619 30.912 1.00 54.94 106 THR A CA 1
ATOM 824 C C . THR A 1 106 ? 36.441 30.536 29.475 1.00 48.10 106 THR A C 1
ATOM 825 O O . THR A 1 106 ? 37.505 31.071 29.145 1.00 47.39 106 THR A O 1
ATOM 829 N N . ASP A 1 107 ? 35.678 29.881 28.617 1.00 47.11 107 ASP A N 1
ATOM 830 C CA . ASP A 1 107 ? 36.079 29.748 27.224 1.00 53.85 107 ASP A CA 1
ATOM 831 C C . ASP A 1 107 ? 36.098 31.076 26.462 1.00 56.48 107 ASP A C 1
ATOM 832 O O . ASP A 1 107 ? 36.972 31.279 25.616 1.00 57.07 107 ASP A O 1
ATOM 837 N N . ILE A 1 108 ? 35.158 31.984 26.732 1.00 56.98 108 ILE A N 1
ATOM 838 C CA . ILE A 1 108 ? 35.181 33.263 26.021 1.00 48.37 108 ILE A CA 1
ATOM 839 C C . ILE A 1 108 ? 36.219 34.194 26.649 1.00 42.23 108 ILE A C 1
ATOM 840 O O . ILE A 1 108 ? 36.871 34.947 25.944 1.00 40.01 108 ILE A O 1
ATOM 845 N N . LEU A 1 109 ? 36.393 34.143 27.965 1.00 33.37 109 LEU A N 1
ATOM 846 C CA . LEU A 1 109 ? 37.403 34.988 28.584 1.00 38.13 109 LEU A CA 1
ATOM 847 C C . LEU A 1 109 ? 38.808 34.515 28.169 1.00 38.18 109 LEU A C 1
ATOM 848 O O . LEU A 1 109 ? 39.810 35.159 28.493 1.00 36.30 109 LEU A O 1
ATOM 853 N N . GLY A 1 110 ? 38.876 33.399 27.450 1.00 36.34 110 GLY A N 1
ATOM 854 C CA . GLY A 1 110 ? 40.167 32.891 27.024 1.00 37.58 110 GLY A CA 1
ATOM 855 C C . GLY A 1 110 ? 40.501 33.236 25.572 1.00 45.00 110 GLY A C 1
ATOM 856 O O . GLY A 1 110 ? 41.567 32.857 25.067 1.00 35.34 110 GLY A O 1
ATOM 857 N N . LYS A 1 111 ? 39.605 33.952 24.891 1.00 28.71 111 LYS A N 1
ATOM 858 C CA . LYS A 1 111 ? 39.845 34.298 23.499 1.00 35.66 111 LYS A CA 1
ATOM 859 C C . LYS A 1 111 ? 40.286 35.728 23.292 1.00 33.57 111 LYS A C 1
ATOM 860 O O . LYS A 1 111 ? 39.506 36.649 23.485 1.00 40.57 111 LYS A O 1
ATOM 866 N N . PRO A 1 112 ? 41.546 35.933 22.883 1.00 36.56 112 PRO A N 1
ATOM 867 C CA . PRO A 1 112 ? 42.018 37.299 22.659 1.00 40.74 112 PRO A CA 1
ATOM 868 C C . PRO A 1 112 ? 41.112 38.096 21.719 1.00 37.77 112 PRO A C 1
ATOM 869 O O . PRO A 1 112 ? 40.949 39.296 21.899 1.00 38.84 112 PRO A O 1
ATOM 873 N N . SER A 1 113 ? 40.519 37.427 20.736 1.00 31.03 113 SER A N 1
ATOM 874 C CA . SER A 1 113 ? 39.664 38.103 19.787 1.00 36.58 113 SER A CA 1
ATOM 875 C C . SER A 1 113 ? 38.491 38.719 20.532 1.00 37.34 113 SER A C 1
ATOM 876 O O . SER A 1 113 ? 38.164 39.888 20.316 1.00 41.62 113 SER A O 1
ATOM 879 N N . VAL A 1 114 ? 37.859 37.948 21.409 1.00 34.49 114 VAL A N 1
ATOM 880 C CA . VAL A 1 114 ? 36.754 38.487 22.183 1.00 33.35 114 VAL A CA 1
ATOM 881 C C . VAL A 1 114 ? 37.252 39.555 23.181 1.00 35.72 114 VAL A C 1
ATOM 882 O O . VAL A 1 114 ? 36.655 40.626 23.302 1.00 31.88 114 VAL A O 1
ATOM 886 N N . LEU A 1 115 ? 38.349 39.265 23.872 1.00 29.99 115 LEU A N 1
ATOM 887 C CA . LEU A 1 115 ? 38.903 40.200 24.836 1.00 31.72 115 LEU A CA 1
ATOM 888 C C . LEU A 1 115 ? 39.224 41.552 24.217 1.00 29.41 115 LEU A C 1
ATOM 889 O O . LEU A 1 115 ? 38.966 42.588 24.800 1.00 34.38 115 LEU A O 1
ATOM 894 N N . SER A 1 116 ? 39.812 41.514 23.038 1.00 28.15 116 SER A N 1
ATOM 895 C CA . SER A 1 116 ? 40.187 42.692 22.288 1.00 33.49 116 SER A CA 1
ATOM 896 C C . SER A 1 116 ? 38.968 43.610 22.073 1.00 30.09 116 SER A C 1
ATOM 897 O O . SER A 1 116 ? 39.053 44.814 22.295 1.00 32.03 116 SER A O 1
ATOM 900 N N . LYS A 1 117 ? 37.856 43.024 21.640 1.00 27.70 117 LYS A N 1
ATOM 901 C CA . LYS A 1 117 ? 36.622 43.764 21.406 1.00 33.85 117 LYS A CA 1
ATOM 902 C C . LYS A 1 117 ? 36.080 44.357 22.693 1.00 29.94 117 LYS A C 1
ATOM 903 O O . LYS A 1 117 ? 35.692 45.526 22.715 1.00 30.11 117 LYS A O 1
ATOM 909 N N . VAL A 1 118 ? 36.043 43.551 23.749 1.00 24.45 118 VAL A N 1
ATOM 910 C CA . VAL A 1 118 ? 35.520 44.015 25.026 1.00 29.27 118 VAL A CA 1
ATOM 911 C C . VAL A 1 118 ? 36.413 45.136 25.539 1.00 28.74 118 VAL A C 1
ATOM 912 O O . VAL A 1 118 ? 35.927 46.163 25.988 1.00 33.03 118 VAL A O 1
ATOM 916 N N . GLY A 1 119 ? 37.721 44.926 25.444 1.00 24.20 119 GLY A N 1
ATOM 917 C CA . GLY A 1 119 ? 38.673 45.910 25.905 1.00 26.63 119 GLY A CA 1
ATOM 918 C C . GLY A 1 119 ? 38.509 47.199 25.139 1.00 31.26 119 GLY A C 1
ATOM 919 O O . GLY A 1 119 ? 38.598 48.293 25.705 1.00 28.73 119 GLY A O 1
ATOM 920 N N . LYS A 1 120 ? 38.267 47.079 23.842 1.00 28.12 120 LYS A N 1
ATOM 921 C CA . LYS A 1 120 ? 38.092 48.265 23.034 1.00 28.92 120 LYS A CA 1
ATOM 922 C C . LYS A 1 120 ? 36.795 48.989 23.400 1.00 25.90 120 LYS A C 1
ATOM 923 O O . LYS A 1 120 ? 36.765 50.201 23.478 1.00 25.61 120 LYS A O 1
ATOM 929 N N . LEU A 1 121 ? 35.726 48.247 23.625 1.00 23.08 121 LEU A N 1
ATOM 930 C CA . LEU A 1 121 ? 34.454 48.872 23.950 1.00 33.16 121 LEU A CA 1
ATOM 931 C C . LEU A 1 121 ? 34.601 49.637 25.288 1.00 35.08 121 LEU A C 1
ATOM 932 O O . LEU A 1 121 ? 34.123 50.756 25.416 1.00 26.26 121 LEU A O 1
ATOM 937 N N . PHE A 1 122 ? 35.289 49.035 26.257 1.00 37.60 122 PHE A N 1
ATOM 938 C CA . PHE A 1 122 ? 35.545 49.669 27.550 1.00 33.70 122 PHE A CA 1
ATOM 939 C C . PHE A 1 122 ? 36.407 50.909 27.318 1.00 28.74 122 PHE A C 1
ATOM 940 O O . PHE A 1 122 ? 36.121 51.978 27.842 1.00 33.29 122 PHE A O 1
ATOM 948 N N . ALA A 1 123 ? 37.484 50.764 26.559 1.00 30.55 123 ALA A N 1
ATOM 949 C CA . ALA A 1 123 ? 38.356 51.905 26.298 1.00 32.25 123 ALA A CA 1
ATOM 950 C C . ALA A 1 123 ? 37.618 53.014 25.547 1.00 31.22 123 ALA A C 1
ATOM 951 O O . ALA A 1 123 ? 37.896 54.203 25.722 1.00 28.65 123 ALA A O 1
ATOM 953 N N . SER A 1 124 ? 36.667 52.623 24.721 1.00 23.05 124 SER A N 1
ATOM 954 C CA . SER A 1 124 ? 35.900 53.581 23.953 1.00 26.94 124 SER A CA 1
ATOM 955 C C . SER A 1 124 ? 34.953 54.380 24.857 1.00 31.62 124 SER A C 1
ATOM 956 O O . SER A 1 124 ? 34.854 55.593 24.768 1.00 26.86 124 SER A O 1
ATOM 959 N N . VAL A 1 125 ? 34.230 53.682 25.707 1.00 30.15 125 VAL A N 1
ATOM 960 C CA . VAL A 1 125 ? 33.312 54.357 26.587 1.00 34.01 125 VAL A CA 1
ATOM 961 C C . VAL A 1 125 ? 34.057 55.314 27.547 1.00 37.61 125 VAL A C 1
ATOM 962 O O . VAL A 1 125 ? 33.656 56.449 27.712 1.00 32.09 125 VAL A O 1
ATOM 966 N N . PHE A 1 126 ? 35.161 54.862 28.141 1.00 31.64 126 PHE A N 1
ATOM 967 C CA . PHE A 1 126 ? 35.914 55.682 29.078 1.00 27.92 126 PHE A CA 1
ATOM 968 C C . PHE A 1 126 ? 37.043 56.471 28.449 1.00 30.48 126 PHE A C 1
ATOM 969 O O . PHE A 1 126 ? 37.932 56.958 29.147 1.00 35.30 126 PHE A O 1
ATOM 977 N N . ALA A 1 127 ? 36.988 56.629 27.129 1.00 32.71 127 ALA A N 1
ATOM 978 C CA . ALA A 1 127 ? 38.052 57.314 26.385 1.00 34.41 127 ALA A CA 1
ATOM 979 C C . ALA A 1 127 ? 38.372 58.708 26.862 1.00 41.86 127 ALA A C 1
ATOM 980 O O . ALA A 1 127 ? 39.510 59.146 26.768 1.00 37.33 127 ALA A O 1
ATOM 982 N N . GLU A 1 128 ? 37.365 59.425 27.334 1.00 37.53 128 GLU A N 1
ATOM 983 C CA . GLU A 1 128 ? 37.587 60.797 27.762 1.00 45.60 128 GLU A CA 1
ATOM 984 C C . GLU A 1 128 ? 37.742 60.975 29.276 1.00 38.82 128 GLU A C 1
ATOM 985 O O . GLU A 1 128 ? 37.864 62.106 29.743 1.00 45.91 128 GLU A O 1
ATOM 991 N N . ARG A 1 129 ? 37.711 59.883 30.042 1.00 40.46 129 ARG A N 1
ATOM 992 C CA . ARG A 1 129 ? 37.888 59.951 31.491 1.00 39.77 129 ARG A CA 1
ATOM 993 C C . ARG A 1 129 ? 39.393 60.052 31.670 1.00 48.74 129 ARG A C 1
ATOM 994 O O . ARG A 1 129 ? 40.153 59.611 30.814 1.00 57.07 129 ARG A O 1
ATOM 1002 N N . GLU A 1 130 ? 39.871 60.654 32.737 1.00 47.83 130 GLU A N 1
ATOM 1003 C CA . GLU A 1 130 ? 41.324 60.715 32.840 1.00 61.03 130 GLU A CA 1
ATOM 1004 C C . GLU A 1 130 ? 41.655 59.542 33.746 1.00 58.37 130 GLU A C 1
ATOM 1005 O O . GLU A 1 130 ? 41.362 59.532 34.930 1.00 70.43 130 GLU A O 1
ATOM 1011 N N . ILE A 1 131 ? 42.223 58.521 33.119 1.00 50.76 131 ILE A N 1
ATOM 1012 C CA . ILE A 1 131 ? 42.558 57.257 33.767 1.00 47.50 131 ILE A CA 1
ATOM 1013 C C . ILE A 1 131 ? 44.050 57.076 33.827 1.00 47.62 131 ILE A C 1
ATOM 1014 O O . ILE A 1 131 ? 44.727 57.281 32.809 1.00 47.89 131 ILE A O 1
ATOM 1019 N N . ASP A 1 132 ? 44.542 56.687 35.009 1.00 44.58 132 ASP A N 1
ATOM 1020 C CA . ASP A 1 132 ? 45.969 56.455 35.216 1.00 42.80 132 ASP A CA 1
ATOM 1021 C C . ASP A 1 132 ? 46.292 54.965 35.321 1.00 32.39 132 ASP A C 1
ATOM 1022 O O . ASP A 1 132 ? 47.424 54.563 35.113 1.00 41.64 132 ASP A O 1
ATOM 1027 N N . VAL A 1 133 ? 45.300 54.167 35.682 1.00 33.57 133 VAL A N 1
ATOM 1028 C CA . VAL A 1 133 ? 45.505 52.747 35.868 1.00 35.47 133 VAL A CA 1
ATOM 1029 C C . VAL A 1 133 ? 44.187 51.964 35.783 1.00 33.02 133 VAL A C 1
ATOM 1030 O O . VAL A 1 133 ? 43.106 52.505 36.034 1.00 34.04 133 VAL A O 1
ATOM 1034 N N . VAL A 1 134 ? 44.282 50.689 35.430 1.00 29.68 134 VAL A N 1
ATOM 1035 C CA . VAL A 1 134 ? 43.108 49.842 35.384 1.00 30.21 134 VAL A CA 1
ATOM 1036 C C . VAL A 1 134 ? 43.291 48.879 36.528 1.00 33.41 134 VAL A C 1
ATOM 1037 O O . VAL A 1 134 ? 44.398 48.426 36.778 1.00 37.36 134 VAL A O 1
ATOM 1041 N N . MET A 1 135 ? 42.214 48.571 37.232 1.00 33.52 135 MET A N 1
ATOM 1042 C CA . MET A 1 135 ? 42.310 47.674 38.381 1.00 34.64 135 MET A CA 1
ATOM 1043 C C . MET A 1 135 ? 41.264 46.612 38.313 1.00 28.39 135 MET A C 1
ATOM 1044 O O . MET A 1 135 ? 40.121 46.887 37.949 1.00 32.62 135 MET A O 1
ATOM 1052 N N . THR A 1 136 ? 41.635 45.401 38.697 1.00 30.10 136 THR A N 1
ATOM 1053 C CA . THR A 1 136 ? 40.684 44.315 38.706 1.00 32.83 136 THR A CA 1
ATOM 1054 C C . THR A 1 136 ? 41.098 43.407 39.846 1.00 34.09 136 THR A C 1
ATOM 1055 O O . THR A 1 136 ? 42.130 43.626 40.467 1.00 36.03 136 THR A O 1
ATOM 1059 N N . VAL A 1 137 ? 40.295 42.396 40.133 1.00 35.68 137 VAL A N 1
ATOM 1060 C CA . VAL A 1 137 ? 40.642 41.484 41.200 1.00 41.34 137 VAL A CA 1
ATOM 1061 C C . VAL A 1 137 ? 40.944 40.138 40.558 1.00 47.22 137 VAL A C 1
ATOM 1062 O O . VAL A 1 137 ? 40.269 39.718 39.602 1.00 39.72 137 VAL A O 1
ATOM 1066 N N . ALA A 1 138 ? 41.974 39.473 41.073 1.00 46.47 138 ALA A N 1
ATOM 1067 C CA . ALA A 1 138 ? 42.379 38.176 40.554 1.00 49.55 138 ALA A CA 1
ATOM 1068 C C . ALA A 1 138 ? 41.216 37.193 40.673 1.00 53.29 138 ALA A C 1
ATOM 1069 O O . ALA A 1 138 ? 40.436 37.277 41.618 1.00 53.35 138 ALA A O 1
ATOM 1071 N N . THR A 1 139 ? 41.078 36.285 39.706 1.00 56.02 139 THR A N 1
ATOM 1072 C CA . THR A 1 139 ? 41.982 36.217 38.569 1.00 59.29 139 THR A CA 1
ATOM 1073 C C . THR A 1 139 ? 41.188 36.321 37.261 1.00 58.20 139 THR A C 1
ATOM 1074 O O . THR A 1 139 ? 41.730 36.690 36.221 1.00 57.45 139 THR A O 1
ATOM 1078 N N . LYS A 1 140 ? 39.893 36.028 37.332 1.00 57.79 140 LYS A N 1
ATOM 1079 C CA . LYS A 1 140 ? 39.036 36.041 36.154 1.00 54.85 140 LYS A CA 1
ATOM 1080 C C . LYS A 1 140 ? 39.054 37.347 35.352 1.00 55.46 140 LYS A C 1
ATOM 1081 O O . LYS A 1 140 ? 39.120 37.331 34.128 1.00 50.94 140 LYS A O 1
ATOM 1087 N N . GLY A 1 141 ? 38.997 38.479 36.044 1.00 49.85 141 GLY A N 1
ATOM 1088 C CA . GLY A 1 141 ? 39.001 39.747 35.349 1.00 43.76 141 GLY A CA 1
ATOM 1089 C C . GLY A 1 141 ? 40.334 40.184 34.770 1.00 46.01 141 GLY A C 1
ATOM 1090 O O . GLY A 1 141 ? 40.378 41.116 33.975 1.00 43.83 141 GLY A O 1
ATOM 1091 N N . ILE A 1 142 ? 41.419 39.512 35.134 1.00 39.56 142 ILE A N 1
ATOM 1092 C CA . ILE A 1 142 ? 42.730 39.926 34.659 1.00 38.40 142 ILE A CA 1
ATOM 1093 C C . ILE A 1 142 ? 42.877 40.183 33.154 1.00 42.94 142 ILE A C 1
ATOM 1094 O O . ILE A 1 142 ? 43.315 41.262 32.759 1.00 39.46 142 ILE A O 1
ATOM 1099 N N . PRO A 1 143 ? 42.516 39.211 32.298 1.00 45.82 143 PRO A N 1
ATOM 1100 C CA . PRO A 1 143 ? 42.663 39.471 30.862 1.00 40.15 143 PRO A CA 1
ATOM 1101 C C . PRO A 1 143 ? 41.798 40.646 30.356 1.00 37.51 143 PRO A C 1
ATOM 1102 O O . PRO A 1 143 ? 42.257 41.411 29.516 1.00 31.90 143 PRO A O 1
ATOM 1106 N N . LEU A 1 144 ? 40.570 40.797 30.863 1.00 36.65 144 LEU A N 1
ATOM 1107 C CA . LEU A 1 144 ? 39.725 41.922 30.453 1.00 39.57 144 LEU A CA 1
ATOM 1108 C C . LEU A 1 144 ? 40.456 43.228 30.859 1.00 35.77 144 LEU A C 1
ATOM 1109 O O . LEU A 1 144 ? 40.555 44.173 30.094 1.00 32.50 144 LEU A O 1
ATOM 1114 N N . ALA A 1 145 ? 40.997 43.254 32.063 1.00 31.47 145 ALA A N 1
ATOM 1115 C CA . ALA A 1 145 ? 41.681 44.436 32.543 1.00 35.80 145 ALA A CA 1
ATOM 1116 C C . ALA A 1 145 ? 42.830 44.817 31.610 1.00 35.63 145 ALA A C 1
ATOM 1117 O O . ALA A 1 145 ? 42.963 45.983 31.215 1.00 33.11 145 ALA A O 1
ATOM 1119 N N . TYR A 1 146 ? 43.662 43.839 31.257 1.00 33.56 146 TYR A N 1
ATOM 1120 C CA . TYR A 1 146 ? 44.776 44.125 30.362 1.00 30.52 146 TYR A CA 1
ATOM 1121 C C . TYR A 1 146 ? 44.315 44.563 28.989 1.00 32.00 146 TYR A C 1
ATOM 1122 O O . TYR A 1 146 ? 44.924 45.447 28.392 1.00 31.95 146 TYR A O 1
ATOM 1131 N N . ALA A 1 147 ? 43.217 43.983 28.505 1.00 31.73 147 ALA A N 1
ATOM 1132 C CA . ALA A 1 147 ? 42.726 44.362 27.192 1.00 33.88 147 ALA A CA 1
ATOM 1133 C C . ALA A 1 147 ? 42.316 45.834 27.201 1.00 31.27 147 ALA A C 1
ATOM 1134 O O . ALA A 1 147 ? 42.689 46.578 26.305 1.00 34.78 147 ALA A O 1
ATOM 1136 N N . ALA A 1 148 ? 41.597 46.262 28.240 1.00 29.39 148 ALA A N 1
ATOM 1137 C CA . ALA A 1 148 ? 41.151 47.643 28.319 1.00 28.83 148 ALA A CA 1
ATOM 1138 C C . ALA A 1 148 ? 42.353 48.542 28.449 1.00 33.18 148 ALA A C 1
ATOM 1139 O O . ALA A 1 148 ? 42.479 49.552 27.753 1.00 24.50 148 ALA A O 1
ATOM 1141 N N . ALA A 1 149 ? 43.251 48.138 29.337 1.00 28.35 149 ALA A N 1
ATOM 1142 C CA . ALA A 1 149 ? 44.433 48.910 29.629 1.00 28.12 149 ALA A CA 1
ATOM 1143 C C . ALA A 1 149 ? 45.344 49.145 28.443 1.00 34.06 149 ALA A C 1
ATOM 1144 O O . ALA A 1 149 ? 45.927 50.221 28.318 1.00 29.76 149 ALA A O 1
ATOM 1146 N N . SER A 1 150 ? 45.479 48.146 27.575 1.00 23.56 150 SER A N 1
ATOM 1147 C CA . SER A 1 150 ? 46.362 48.312 26.442 1.00 34.48 150 SER A CA 1
ATOM 1148 C C . SER A 1 150 ? 45.775 49.359 25.488 1.00 27.04 150 SER A C 1
ATOM 1149 O O . SER A 1 150 ? 46.525 50.161 24.917 1.00 31.12 150 SER A O 1
ATOM 1152 N N . TYR A 1 151 ? 44.455 49.402 25.337 1.00 29.76 151 TYR A N 1
ATOM 1153 C CA . TYR A 1 151 ? 43.892 50.428 24.458 1.00 26.85 151 TYR A CA 1
ATOM 1154 C C . TYR A 1 151 ? 43.976 51.797 25.103 1.00 35.93 151 TYR A C 1
ATOM 1155 O O . TYR A 1 151 ? 43.983 52.812 24.407 1.00 32.67 151 TYR A O 1
ATOM 1164 N N . LEU A 1 152 ? 44.056 51.832 26.430 1.00 30.27 152 LEU A N 1
ATOM 1165 C CA . LEU A 1 152 ? 44.080 53.108 27.133 1.00 30.18 152 LEU A CA 1
ATOM 1166 C C . LEU A 1 152 ? 45.470 53.649 27.461 1.00 30.38 152 LEU A C 1
ATOM 1167 O O . LEU A 1 152 ? 45.613 54.784 27.939 1.00 28.27 152 LEU A O 1
ATOM 1172 N N . ASN A 1 153 ? 46.489 52.832 27.225 1.00 28.29 153 ASN A N 1
ATOM 1173 C CA . ASN A 1 153 ? 47.857 53.232 27.509 1.00 32.80 153 ASN A CA 1
ATOM 1174 C C . ASN A 1 153 ? 48.079 53.451 29.010 1.00 35.83 153 ASN A C 1
ATOM 1175 O O . ASN A 1 153 ? 48.618 54.471 29.413 1.00 33.79 153 ASN A O 1
ATOM 1180 N N . VAL A 1 154 ? 47.632 52.517 29.838 1.00 31.80 154 VAL A N 1
ATOM 1181 C CA . VAL A 1 154 ? 47.849 52.659 31.263 1.00 32.25 154 VAL A CA 1
ATOM 1182 C C . VAL A 1 154 ? 48.193 51.301 31.850 1.00 33.49 154 VAL A C 1
ATOM 1183 O O . VAL A 1 154 ? 47.844 50.277 31.290 1.00 29.35 154 VAL A O 1
ATOM 1187 N N . PRO A 1 155 ? 48.871 51.289 33.010 1.00 30.20 155 PRO A N 1
ATOM 1188 C CA . PRO A 1 155 ? 49.233 50.025 33.647 1.00 26.79 155 PRO A CA 1
ATOM 1189 C C . PRO A 1 155 ? 48.018 49.395 34.298 1.00 37.00 155 PRO A C 1
ATOM 1190 O O . PRO A 1 155 ? 46.967 50.035 34.454 1.00 36.25 155 PRO A O 1
ATOM 1194 N N . VAL A 1 156 ? 48.161 48.130 34.655 1.00 29.35 156 VAL A N 1
ATOM 1195 C CA . VAL A 1 156 ? 47.107 47.396 35.318 1.00 33.77 156 VAL A CA 1
ATOM 1196 C C . VAL A 1 156 ? 47.568 47.134 36.749 1.00 31.65 156 VAL A C 1
ATOM 1197 O O . VAL A 1 156 ? 48.753 46.917 37.001 1.00 35.32 156 VAL A O 1
ATOM 1201 N N . VAL A 1 157 ? 46.627 47.143 37.680 1.00 33.21 157 VAL A N 1
ATOM 1202 C CA . VAL A 1 157 ? 46.919 46.867 39.084 1.00 29.11 157 VAL A CA 1
ATOM 1203 C C . VAL A 1 157 ? 45.989 45.738 39.435 1.00 31.98 157 VAL A C 1
ATOM 1204 O O . VAL A 1 157 ? 44.797 45.800 39.132 1.00 36.37 157 VAL A O 1
ATOM 1208 N N . ILE A 1 158 ? 46.528 44.685 40.036 1.00 36.60 158 ILE A N 1
ATOM 1209 C CA . ILE A 1 158 ? 45.713 43.520 40.380 1.00 37.59 158 ILE A CA 1
ATOM 1210 C C . ILE A 1 158 ? 45.538 43.308 41.878 1.00 46.45 158 ILE A C 1
ATOM 1211 O O . ILE A 1 158 ? 46.501 43.071 42.603 1.00 43.47 158 ILE A O 1
ATOM 1216 N N . VAL A 1 159 ? 44.291 43.398 42.327 1.00 51.79 159 VAL A N 1
ATOM 1217 C CA . VAL A 1 159 ? 43.959 43.212 43.721 1.00 53.31 159 VAL A CA 1
ATOM 1218 C C . VAL A 1 159 ? 44.013 41.723 44.007 1.00 54.02 159 VAL A C 1
ATOM 1219 O O . VAL A 1 159 ? 43.485 40.912 43.252 1.00 53.56 159 VAL A O 1
ATOM 1223 N N . ARG A 1 160 ? 44.669 41.377 45.104 1.00 64.43 160 ARG A N 1
ATOM 1224 C CA . ARG A 1 160 ? 44.836 39.991 45.511 1.00 70.80 160 ARG A CA 1
ATOM 1225 C C . ARG A 1 160 ? 43.813 39.647 46.578 1.00 73.32 160 ARG A C 1
ATOM 1226 O O . ARG A 1 160 ? 43.571 40.442 47.490 1.00 70.45 160 ARG A O 1
ATOM 1234 N N . LYS A 1 161 ? 43.189 38.482 46.461 1.00 77.03 161 LYS A N 1
ATOM 1235 C CA . LYS A 1 161 ? 42.238 38.078 47.484 1.00 88.92 161 LYS A CA 1
ATOM 1236 C C . LYS A 1 161 ? 42.918 37.064 48.406 1.00 95.75 161 LYS A C 1
ATOM 1237 O O . LYS A 1 161 ? 42.320 36.071 48.819 1.00 97.29 161 LYS A O 1
ATOM 1243 N N . ASP A 1 162 ? 44.183 37.341 48.723 1.00 103.09 162 ASP A N 1
ATOM 1244 C CA . ASP A 1 162 ? 44.984 36.488 49.598 1.00 107.26 162 ASP A CA 1
ATOM 1245 C C . ASP A 1 162 ? 45.465 37.299 50.802 1.00 107.40 162 ASP A C 1
ATOM 1246 O O . ASP A 1 162 ? 44.989 37.117 51.924 1.00 105.75 162 ASP A O 1
ATOM 1251 N N . GLY A 1 168 ? 54.697 43.219 52.456 1.00 112.12 168 GLY A N 1
ATOM 1252 C CA . GLY A 1 168 ? 55.190 44.414 53.119 1.00 112.96 168 GLY A CA 1
ATOM 1253 C C . GLY A 1 168 ? 54.068 45.346 53.537 1.00 111.31 168 GLY A C 1
ATOM 1254 O O . GLY A 1 168 ? 53.138 44.937 54.238 1.00 110.89 168 GLY A O 1
ATOM 1255 N N . SER A 1 169 ? 54.158 46.604 53.114 1.00 107.53 169 SER A N 1
ATOM 1256 C CA . SER A 1 169 ? 53.137 47.596 53.438 1.00 105.60 169 SER A CA 1
ATOM 1257 C C . SER A 1 169 ? 51.884 47.328 52.607 1.00 103.39 169 SER A C 1
ATOM 1258 O O . SER A 1 169 ? 51.634 47.989 51.603 1.00 105.01 169 SER A O 1
ATOM 1261 N N . THR A 1 170 ? 51.094 46.356 53.039 1.00 99.86 170 THR A N 1
ATOM 1262 C CA . THR A 1 170 ? 49.878 45.987 52.333 1.00 94.49 170 THR A CA 1
ATOM 1263 C C . THR A 1 170 ? 48.637 46.674 52.895 1.00 94.01 170 THR A C 1
ATOM 1264 O O . THR A 1 170 ? 48.503 46.841 54.106 1.00 96.88 170 THR A O 1
ATOM 1268 N N . VAL A 1 171 ? 47.740 47.088 52.005 1.00 91.53 171 VAL A N 1
ATOM 1269 C CA . VAL A 1 171 ? 46.480 47.703 52.407 1.00 82.98 171 VAL A CA 1
ATOM 1270 C C . VAL A 1 171 ? 45.433 46.604 52.273 1.00 80.03 171 VAL A C 1
ATOM 1271 O O . VAL A 1 171 ? 45.597 45.674 51.483 1.00 80.01 171 VAL A O 1
ATOM 1275 N N . SER A 1 172 ? 44.360 46.690 53.041 1.00 76.96 172 SER A N 1
ATOM 1276 C CA . SER A 1 172 ? 43.345 45.660 52.948 1.00 79.51 172 SER A CA 1
ATOM 1277 C C . SER A 1 172 ? 41.937 46.144 53.243 1.00 77.95 172 SER A C 1
ATOM 1278 O O . SER A 1 172 ? 41.725 47.208 53.827 1.00 77.80 172 SER A O 1
ATOM 1281 N N . ILE A 1 173 ? 40.979 45.340 52.810 1.00 74.15 173 ILE A N 1
ATOM 1282 C CA . ILE A 1 173 ? 39.575 45.631 52.981 1.00 69.31 173 ILE A CA 1
ATOM 1283 C C . ILE A 1 173 ? 38.927 44.287 53.135 1.00 66.37 173 ILE A C 1
ATOM 1284 O O . ILE A 1 173 ? 39.474 43.280 52.698 1.00 68.29 173 ILE A O 1
ATOM 1289 N N . ASN A 1 174 ? 37.768 44.270 53.776 1.00 70.74 174 ASN A N 1
ATOM 1290 C CA . ASN A 1 174 ? 37.029 43.035 53.960 1.00 69.40 174 ASN A CA 1
ATOM 1291 C C . ASN A 1 174 ? 35.724 43.270 53.223 1.00 68.86 174 ASN A C 1
ATOM 1292 O O . ASN A 1 174 ? 35.270 44.409 53.107 1.00 60.77 174 ASN A O 1
ATOM 1297 N N . TYR A 1 175 ? 35.125 42.205 52.710 1.00 65.34 175 TYR A N 1
ATOM 1298 C CA . TYR A 1 175 ? 33.910 42.360 51.935 1.00 68.97 175 TYR A CA 1
ATOM 1299 C C . TYR A 1 175 ? 33.257 40.997 51.807 1.00 72.89 175 TYR A C 1
ATOM 1300 O O . TYR A 1 175 ? 33.892 39.975 52.048 1.00 71.51 175 TYR A O 1
ATOM 1309 N N . VAL A 1 176 ? 31.995 40.991 51.389 1.00 77.40 176 VAL A N 1
ATOM 1310 C CA . VAL A 1 176 ? 31.258 39.748 51.205 1.00 82.43 176 VAL A CA 1
ATOM 1311 C C . VAL A 1 176 ? 31.023 39.464 49.719 1.00 81.63 176 VAL A C 1
ATOM 1312 O O . VAL A 1 176 ? 30.397 40.255 49.009 1.00 76.69 176 VAL A O 1
ATOM 1316 N N . SER A 1 177 ? 31.500 38.310 49.264 1.00 85.24 177 SER A N 1
ATOM 1317 C CA . SER A 1 177 ? 31.330 37.917 47.870 1.00 89.64 177 SER A CA 1
ATOM 1318 C C . SER A 1 177 ? 29.850 37.678 47.596 1.00 92.02 177 SER A C 1
ATOM 1319 O O . SER A 1 177 ? 28.985 38.078 48.376 1.00 91.26 177 SER A O 1
ATOM 1322 N N . GLY A 1 178 ? 29.561 37.057 46.463 1.00 96.22 178 GLY A N 1
ATOM 1323 C CA . GLY A 1 178 ? 28.184 36.765 46.121 1.00 98.55 178 GLY A CA 1
ATOM 1324 C C . GLY A 1 178 ? 28.017 35.265 46.193 1.00 99.77 178 GLY A C 1
ATOM 1325 O O . GLY A 1 178 ? 26.906 34.735 46.165 1.00 100.67 178 GLY A O 1
ATOM 1326 N N . SER A 1 179 ? 29.152 34.581 46.294 1.00 102.64 179 SER A N 1
ATOM 1327 C CA . SER A 1 179 ? 29.178 33.127 46.376 1.00 109.36 179 SER A CA 1
ATOM 1328 C C . SER A 1 179 ? 28.972 32.697 47.829 1.00 112.36 179 SER A C 1
ATOM 1329 O O . SER A 1 179 ? 28.065 31.912 48.137 1.00 113.41 179 SER A O 1
ATOM 1332 N N . SER A 1 180 ? 29.809 33.229 48.716 1.00 113.54 180 SER A N 1
ATOM 1333 C CA . SER A 1 180 ? 29.734 32.923 50.139 1.00 113.47 180 SER A CA 1
ATOM 1334 C C . SER A 1 180 ? 29.339 34.161 50.927 1.00 116.93 180 SER A C 1
ATOM 1335 O O . SER A 1 180 ? 29.549 35.292 50.482 1.00 116.52 180 SER A O 1
ATOM 1338 N N . ASN A 1 181 ? 28.770 33.942 52.107 1.00 117.65 181 ASN A N 1
ATOM 1339 C CA . ASN A 1 181 ? 28.358 35.048 52.965 1.00 116.47 181 ASN A CA 1
ATOM 1340 C C . ASN A 1 181 ? 29.463 35.313 53.993 1.00 115.36 181 ASN A C 1
ATOM 1341 O O . ASN A 1 181 ? 29.326 36.181 54.863 1.00 115.36 181 ASN A O 1
ATOM 1346 N N . ARG A 1 182 ? 30.555 34.555 53.895 1.00 113.08 182 ARG A N 1
ATOM 1347 C CA . ARG A 1 182 ? 31.672 34.719 54.818 1.00 110.95 182 ARG A CA 1
ATOM 1348 C C . ARG A 1 182 ? 32.491 35.931 54.422 1.00 107.78 182 ARG A C 1
ATOM 1349 O O . ARG A 1 182 ? 32.786 36.126 53.249 1.00 109.36 182 ARG A O 1
ATOM 1357 N N . ILE A 1 183 ? 32.869 36.743 55.400 1.00 103.78 183 ILE A N 1
ATOM 1358 C CA . ILE A 1 183 ? 33.673 37.918 55.096 1.00 101.35 183 ILE A CA 1
ATOM 1359 C C . ILE A 1 183 ? 34.985 37.515 54.429 1.00 101.77 183 ILE A C 1
ATOM 1360 O O . ILE A 1 183 ? 35.655 36.580 54.877 1.00 98.65 183 ILE A O 1
ATOM 1365 N N . GLN A 1 184 ? 35.348 38.231 53.364 1.00 100.49 184 GLN A N 1
ATOM 1366 C CA . GLN A 1 184 ? 36.585 37.948 52.656 1.00 94.38 184 GLN A CA 1
ATOM 1367 C C . GLN A 1 184 ? 37.516 39.157 52.706 1.00 91.99 184 GLN A C 1
ATOM 1368 O O . GLN A 1 184 ? 37.103 40.271 53.054 1.00 88.00 184 GLN A O 1
ATOM 1374 N N . THR A 1 185 ? 38.777 38.927 52.357 1.00 87.78 185 THR A N 1
ATOM 1375 C CA . THR A 1 185 ? 39.766 39.993 52.377 1.00 86.37 185 THR A CA 1
ATOM 1376 C C . THR A 1 185 ? 40.537 40.083 51.062 1.00 82.75 185 THR A C 1
ATOM 1377 O O . THR A 1 185 ? 41.079 39.090 50.573 1.00 83.59 185 THR A O 1
ATOM 1381 N N . MET A 1 186 ? 40.558 41.280 50.490 1.00 77.85 186 MET A N 1
ATOM 1382 C CA . MET A 1 186 ? 41.286 41.541 49.263 1.00 72.99 186 MET A CA 1
ATOM 1383 C C . MET A 1 186 ? 42.360 42.523 49.679 1.00 72.54 186 MET A C 1
ATOM 1384 O O . MET A 1 186 ? 42.099 43.457 50.439 1.00 71.29 186 MET A O 1
ATOM 1392 N N . SER A 1 187 ? 43.574 42.307 49.193 1.00 69.05 187 SER A N 1
ATOM 1393 C CA . SER A 1 187 ? 44.676 43.169 49.563 1.00 68.93 187 SER A CA 1
ATOM 1394 C C . SER A 1 187 ? 45.418 43.676 48.354 1.00 68.65 187 SER A C 1
ATOM 1395 O O . SER A 1 187 ? 45.317 43.114 47.265 1.00 67.91 187 SER A O 1
ATOM 1398 N N . LEU A 1 188 ? 46.175 44.741 48.560 1.00 64.62 188 LEU A N 1
ATOM 1399 C CA . LEU A 1 188 ? 46.951 45.333 47.495 1.00 67.70 188 LEU A CA 1
ATOM 1400 C C . LEU A 1 188 ? 48.171 46.028 48.078 1.00 72.96 188 LEU A C 1
ATOM 1401 O O . LEU A 1 188 ? 48.050 46.872 48.970 1.00 73.14 188 LEU A O 1
ATOM 1406 N N . ALA A 1 189 ? 49.346 45.673 47.569 1.00 73.21 189 ALA A N 1
ATOM 1407 C CA . ALA A 1 189 ? 50.593 46.268 48.033 1.00 74.41 189 ALA A CA 1
ATOM 1408 C C . ALA A 1 189 ? 50.524 47.796 47.944 1.00 72.73 189 ALA A C 1
ATOM 1409 O O . ALA A 1 189 ? 49.969 48.340 47.002 1.00 74.32 189 ALA A O 1
ATOM 1411 N N . LYS A 1 190 ? 51.084 48.482 48.930 1.00 73.16 190 LYS A N 1
ATOM 1412 C CA . LYS A 1 190 ? 51.072 49.940 48.949 1.00 79.23 190 LYS A CA 1
ATOM 1413 C C . LYS A 1 190 ? 51.979 50.460 47.840 1.00 80.53 190 LYS A C 1
ATOM 1414 O O . LYS A 1 190 ? 51.792 51.572 47.331 1.00 77.09 190 LYS A O 1
ATOM 1420 N N . ARG A 1 191 ? 52.958 49.639 47.468 1.00 84.02 191 ARG A N 1
ATOM 1421 C CA . ARG A 1 191 ? 53.923 49.992 46.427 1.00 90.34 191 ARG A CA 1
ATOM 1422 C C . ARG A 1 191 ? 53.385 49.688 45.030 1.00 93.33 191 ARG A C 1
ATOM 1423 O O . ARG A 1 191 ? 54.113 49.804 44.043 1.00 94.50 191 ARG A O 1
ATOM 1431 N N . SER A 1 192 ? 52.112 49.305 44.952 1.00 94.46 192 SER A N 1
ATOM 1432 C CA . SER A 1 192 ? 51.496 48.949 43.679 1.00 92.43 192 SER A CA 1
ATOM 1433 C C . SER A 1 192 ? 50.681 50.035 42.991 1.00 90.11 192 SER A C 1
ATOM 1434 O O . SER A 1 192 ? 50.201 49.828 41.875 1.00 91.87 192 SER A O 1
ATOM 1437 N N . MET A 1 193 ? 50.536 51.194 43.618 1.00 87.49 193 MET A N 1
ATOM 1438 C CA . MET A 1 193 ? 49.745 52.230 42.985 1.00 87.34 193 MET A CA 1
ATOM 1439 C C . MET A 1 193 ? 50.047 53.617 43.521 1.00 84.49 193 MET A C 1
ATOM 1440 O O . MET A 1 193 ? 50.126 53.817 44.724 1.00 90.11 193 MET A O 1
ATOM 1448 N N . LYS A 1 194 ? 50.202 54.581 42.628 1.00 83.52 194 LYS A N 1
ATOM 1449 C CA . LYS A 1 194 ? 50.487 55.952 43.030 1.00 87.94 194 LYS A CA 1
ATOM 1450 C C . LYS A 1 194 ? 49.227 56.589 43.624 1.00 90.05 194 LYS A C 1
ATOM 1451 O O . LYS A 1 194 ? 48.192 56.645 42.962 1.00 96.32 194 LYS A O 1
ATOM 1457 N N . THR A 1 195 ? 49.302 57.066 44.867 1.00 89.22 195 THR A N 1
ATOM 1458 C CA . THR A 1 195 ? 48.134 57.682 45.501 1.00 85.58 195 THR A CA 1
ATOM 1459 C C . THR A 1 195 ? 47.627 58.862 44.663 1.00 82.06 195 THR A C 1
ATOM 1460 O O . THR A 1 195 ? 48.417 59.605 44.070 1.00 72.09 195 THR A O 1
ATOM 1464 N N . GLY A 1 196 ? 46.304 59.011 44.610 1.00 80.04 196 GLY A N 1
ATOM 1465 C CA . GLY A 1 196 ? 45.700 60.079 43.827 1.00 78.48 196 GLY A CA 1
ATOM 1466 C C . GLY A 1 196 ? 45.451 59.672 42.381 1.00 73.83 196 GLY A C 1
ATOM 1467 O O . GLY A 1 196 ? 45.162 60.515 41.522 1.00 71.09 196 GLY A O 1
ATOM 1468 N N . SER A 1 197 ? 45.551 58.379 42.098 1.00 70.11 197 SER A N 1
ATOM 1469 C CA . SER A 1 197 ? 45.349 57.911 40.727 1.00 64.54 197 SER A CA 1
ATOM 1470 C C . SER A 1 197 ? 43.892 57.743 40.328 1.00 59.90 197 SER A C 1
ATOM 1471 O O . SER A 1 197 ? 43.052 57.326 41.133 1.00 54.10 197 SER A O 1
ATOM 1474 N N . ASN A 1 198 ? 43.608 58.087 39.078 1.00 50.08 198 ASN A N 1
ATOM 1475 C CA . ASN A 1 198 ? 42.282 57.899 38.513 1.00 49.65 198 ASN A CA 1
ATOM 1476 C C . ASN A 1 198 ? 42.293 56.452 37.995 1.00 44.57 198 ASN A C 1
ATOM 1477 O O . ASN A 1 198 ? 42.997 56.124 37.032 1.00 42.37 198 ASN A O 1
ATOM 1482 N N . VAL A 1 199 ? 41.510 55.620 38.676 1.00 38.60 199 VAL A N 1
ATOM 1483 C CA . VAL A 1 199 ? 41.386 54.192 38.456 1.00 35.66 199 VAL A CA 1
ATOM 1484 C C . VAL A 1 199 ? 40.115 53.734 37.743 1.00 47.53 199 VAL A C 1
ATOM 1485 O O . VAL A 1 199 ? 39.013 54.067 38.173 1.00 49.64 199 VAL A O 1
ATOM 1489 N N . LEU A 1 200 ? 40.277 52.994 36.640 1.00 41.67 200 LEU A N 1
ATOM 1490 C CA . LEU A 1 200 ? 39.138 52.430 35.930 1.00 31.08 200 LEU A CA 1
ATOM 1491 C C . LEU A 1 200 ? 39.045 51.022 36.496 1.00 30.83 200 LEU A C 1
ATOM 1492 O O . LEU A 1 200 ? 39.990 50.248 36.365 1.00 31.70 200 LEU A O 1
ATOM 1497 N N . ILE A 1 201 ? 37.931 50.695 37.146 1.00 28.61 201 ILE A N 1
ATOM 1498 C CA . ILE A 1 201 ? 37.755 49.364 37.721 1.00 36.44 201 ILE A CA 1
ATOM 1499 C C . ILE A 1 201 ? 37.125 48.461 36.676 1.00 34.68 201 ILE A C 1
ATOM 1500 O O . ILE A 1 201 ? 36.183 48.854 35.997 1.00 32.39 201 ILE A O 1
ATOM 1505 N N . ILE A 1 202 ? 37.631 47.241 36.567 1.00 37.14 202 ILE A N 1
ATOM 1506 C CA . ILE A 1 202 ? 37.115 46.306 35.577 1.00 34.66 202 ILE A CA 1
ATOM 1507 C C . ILE A 1 202 ? 36.916 44.931 36.174 1.00 38.31 202 ILE A C 1
ATOM 1508 O O . ILE A 1 202 ? 37.752 44.447 36.929 1.00 39.07 202 ILE A O 1
ATOM 1513 N N . ASP A 1 203 ? 35.789 44.311 35.859 1.00 35.39 203 ASP A N 1
ATOM 1514 C CA . ASP A 1 203 ? 35.553 42.970 36.323 1.00 40.09 203 ASP A CA 1
ATOM 1515 C C . ASP A 1 203 ? 34.697 42.169 35.362 1.00 35.37 203 ASP A C 1
ATOM 1516 O O . ASP A 1 203 ? 33.998 42.721 34.518 1.00 39.06 203 ASP A O 1
ATOM 1521 N N . ASP A 1 204 ? 34.757 40.856 35.499 1.00 35.08 204 ASP A N 1
ATOM 1522 C CA . ASP A 1 204 ? 34.010 39.975 34.616 1.00 36.79 204 ASP A CA 1
ATOM 1523 C C . ASP A 1 204 ? 32.532 39.869 34.932 1.00 35.63 204 ASP A C 1
ATOM 1524 O O . ASP A 1 204 ? 31.689 39.961 34.036 1.00 41.14 204 ASP A O 1
ATOM 1529 N N . PHE A 1 205 ? 32.215 39.672 36.208 1.00 43.43 205 PHE A N 1
ATOM 1530 C CA . PHE A 1 205 ? 30.829 39.479 36.619 1.00 51.91 205 PHE A CA 1
ATOM 1531 C C . PHE A 1 205 ? 30.501 40.131 37.947 1.00 48.40 205 PHE A C 1
ATOM 1532 O O . PHE A 1 205 ? 31.164 39.876 38.936 1.00 58.66 205 PHE A O 1
ATOM 1540 N N . MET A 1 206 ? 29.480 40.973 37.966 1.00 46.60 206 MET A N 1
ATOM 1541 C CA . MET A 1 206 ? 29.067 41.651 39.195 1.00 52.84 206 MET A CA 1
ATOM 1542 C C . MET A 1 206 ? 27.732 41.075 39.589 1.00 52.75 206 MET A C 1
ATOM 1543 O O . MET A 1 206 ? 26.735 41.330 38.925 1.00 48.90 206 MET A O 1
ATOM 1551 N N . LYS A 1 207 ? 27.716 40.275 40.648 1.00 58.87 207 LYS A N 1
ATOM 1552 C CA . LYS A 1 207 ? 26.467 39.671 41.100 1.00 62.80 207 LYS A CA 1
ATOM 1553 C C . LYS A 1 207 ? 25.922 40.475 42.266 1.00 64.53 207 LYS A C 1
ATOM 1554 O O . LYS A 1 207 ? 24.928 41.188 42.124 1.00 61.25 207 LYS A O 1
ATOM 1560 N N . ALA A 1 208 ? 26.596 40.386 43.411 1.00 60.85 208 ALA A N 1
ATOM 1561 C CA . ALA A 1 208 ? 26.164 41.110 44.596 1.00 56.68 208 ALA A CA 1
ATOM 1562 C C . ALA A 1 208 ? 26.604 42.562 44.585 1.00 58.82 208 ALA A C 1
ATOM 1563 O O . ALA A 1 208 ? 25.864 43.436 45.026 1.00 57.79 208 ALA A O 1
ATOM 1565 N N . GLY A 1 209 ? 27.814 42.820 44.094 1.00 55.84 209 GLY A N 1
ATOM 1566 C CA . GLY A 1 209 ? 28.320 44.181 44.064 1.00 47.25 209 GLY A CA 1
ATOM 1567 C C . GLY A 1 209 ? 29.365 44.446 45.146 1.00 49.32 209 GLY A C 1
ATOM 1568 O O . GLY A 1 209 ? 30.027 45.486 45.144 1.00 46.07 209 GLY A O 1
ATOM 1569 N N . GLY A 1 210 ? 29.529 43.497 46.064 1.00 51.95 210 GLY A N 1
ATOM 1570 C CA . GLY A 1 210 ? 30.479 43.669 47.150 1.00 52.60 210 GLY A CA 1
ATOM 1571 C C . GLY A 1 210 ? 31.916 43.819 46.709 1.00 52.76 210 GLY A C 1
ATOM 1572 O O . GLY A 1 210 ? 32.628 44.716 47.172 1.00 55.82 210 GLY A O 1
ATOM 1573 N N . THR A 1 211 ? 32.342 42.935 45.813 1.00 53.39 211 THR A N 1
ATOM 1574 C CA . THR A 1 211 ? 33.708 42.956 45.303 1.00 53.67 211 THR A CA 1
ATOM 1575 C C . THR A 1 211 ? 34.085 44.330 44.766 1.00 50.75 211 THR A C 1
ATOM 1576 O O . THR A 1 211 ? 35.105 44.887 45.157 1.00 52.97 211 THR A O 1
ATOM 1580 N N . ILE A 1 212 ? 33.267 44.877 43.871 1.00 47.53 212 ILE A N 1
ATOM 1581 C CA . ILE A 1 212 ? 33.552 46.196 43.314 1.00 47.22 212 ILE A CA 1
ATOM 1582 C C . ILE A 1 212 ? 33.467 47.262 44.395 1.00 51.32 212 ILE A C 1
ATOM 1583 O O . ILE A 1 212 ? 34.219 48.248 44.388 1.00 48.57 212 ILE A O 1
ATOM 1588 N N . ASN A 1 213 ? 32.558 47.066 45.338 1.00 51.67 213 ASN A N 1
ATOM 1589 C CA . ASN A 1 213 ? 32.425 48.028 46.423 1.00 58.86 213 ASN A CA 1
ATOM 1590 C C . ASN A 1 213 ? 33.700 47.972 47.281 1.00 54.01 213 ASN A C 1
ATOM 1591 O O . ASN A 1 213 ? 34.268 49.014 47.680 1.00 47.91 213 ASN A O 1
ATOM 1596 N N . GLY A 1 214 ? 34.143 46.745 47.549 1.00 52.29 214 GLY A N 1
ATOM 1597 C CA . GLY A 1 214 ? 35.359 46.550 48.317 1.00 56.27 214 GLY A CA 1
ATOM 1598 C C . GLY A 1 214 ? 36.503 47.229 47.591 1.00 56.63 214 GLY A C 1
ATOM 1599 O O . GLY A 1 214 ? 37.336 47.921 48.194 1.00 56.58 214 GLY A O 1
ATOM 1600 N N . MET A 1 215 ? 36.545 47.047 46.277 1.00 55.94 215 MET A N 1
ATOM 1601 C CA . MET A 1 215 ? 37.604 47.667 45.502 1.00 54.42 215 MET A CA 1
ATOM 1602 C C . MET A 1 215 ? 37.485 49.168 45.587 1.00 44.36 215 MET A C 1
ATOM 1603 O O . MET A 1 215 ? 38.490 49.855 45.662 1.00 51.40 215 MET A O 1
ATOM 1611 N N . ILE A 1 216 ? 36.264 49.690 45.601 1.00 50.30 216 ILE A N 1
ATOM 1612 C CA . ILE A 1 216 ? 36.097 51.143 45.685 1.00 55.69 216 ILE A CA 1
ATOM 1613 C C . ILE A 1 216 ? 36.605 51.670 47.026 1.00 55.40 216 ILE A C 1
ATOM 1614 O O . ILE A 1 216 ? 37.185 52.759 47.094 1.00 43.24 216 ILE A O 1
ATOM 1619 N N . ASN A 1 217 ? 36.380 50.892 48.084 1.00 58.01 217 ASN A N 1
ATOM 1620 C CA . ASN A 1 217 ? 36.818 51.286 49.423 1.00 67.35 217 ASN A CA 1
ATOM 1621 C C . ASN A 1 217 ? 38.338 51.225 49.511 1.00 65.27 217 ASN A C 1
ATOM 1622 O O . ASN A 1 217 ? 38.986 52.126 50.057 1.00 58.13 217 ASN A O 1
ATOM 1627 N N . LEU A 1 218 ? 38.903 50.162 48.957 1.00 60.12 218 LEU A N 1
ATOM 1628 C CA . LEU A 1 218 ? 40.341 50.002 48.961 1.00 56.01 218 LEU A CA 1
ATOM 1629 C C . LEU A 1 218 ? 41.039 51.229 48.347 1.00 57.62 218 LEU A C 1
ATOM 1630 O O . LEU A 1 218 ? 42.060 51.679 48.868 1.00 58.36 218 LEU A O 1
ATOM 1635 N N . LEU A 1 219 ? 40.487 51.794 47.270 1.00 55.07 219 LEU A N 1
ATOM 1636 C CA . LEU A 1 219 ? 41.105 52.970 46.637 1.00 54.19 219 LEU A CA 1
ATOM 1637 C C . LEU A 1 219 ? 41.148 54.174 47.562 1.00 60.41 219 LEU A C 1
ATOM 1638 O O . LEU A 1 219 ? 41.947 55.104 47.362 1.00 57.64 219 LEU A O 1
ATOM 1643 N N . ASP A 1 220 ? 40.250 54.169 48.546 1.00 67.80 220 ASP A N 1
ATOM 1644 C CA . ASP A 1 220 ? 40.160 55.242 49.531 1.00 72.64 220 ASP A CA 1
ATOM 1645 C C . ASP A 1 220 ? 41.542 55.292 50.174 1.00 71.17 220 ASP A C 1
ATOM 1646 O O . ASP A 1 220 ? 42.195 56.341 50.223 1.00 64.54 220 ASP A O 1
ATOM 1651 N N . GLU A 1 221 ? 41.975 54.118 50.631 1.00 64.66 221 GLU A N 1
ATOM 1652 C CA . GLU A 1 221 ? 43.260 53.928 51.271 1.00 67.01 221 GLU A CA 1
ATOM 1653 C C . GLU A 1 221 ? 44.455 54.452 50.462 1.00 70.63 221 GLU A C 1
ATOM 1654 O O . GLU A 1 221 ? 45.582 54.430 50.956 1.00 71.97 221 GLU A O 1
ATOM 1660 N N . PHE A 1 222 ? 44.220 54.902 49.227 1.00 67.20 222 PHE A N 1
ATOM 1661 C CA . PHE A 1 222 ? 45.286 55.440 48.379 1.00 62.43 222 PHE A CA 1
ATOM 1662 C C . PHE A 1 222 ? 44.961 56.839 47.894 1.00 67.14 222 PHE A C 1
ATOM 1663 O O . PHE A 1 222 ? 45.666 57.364 47.019 1.00 65.69 222 PHE A O 1
ATOM 1671 N N . ASN A 1 223 ? 43.904 57.446 48.430 1.00 71.38 223 ASN A N 1
ATOM 1672 C CA . ASN A 1 223 ? 43.503 58.775 47.958 1.00 76.62 223 ASN A CA 1
ATOM 1673 C C . ASN A 1 223 ? 43.254 58.609 46.445 1.00 75.53 223 ASN A C 1
ATOM 1674 O O . ASN A 1 223 ? 43.558 59.496 45.643 1.00 76.08 223 ASN A O 1
ATOM 1679 N N . ALA A 1 224 ? 42.705 57.455 46.064 1.00 74.88 224 ALA A N 1
ATOM 1680 C CA . ALA A 1 224 ? 42.429 57.171 44.655 1.00 73.10 224 ALA A CA 1
ATOM 1681 C C . ALA A 1 224 ? 41.011 57.562 44.252 1.00 71.21 224 ALA A C 1
ATOM 1682 O O . ALA A 1 224 ? 40.077 57.484 45.055 1.00 71.55 224 ALA A O 1
ATOM 1684 N N . ASN A 1 225 ? 40.862 57.980 43.002 1.00 65.14 225 ASN A N 1
ATOM 1685 C CA . ASN A 1 225 ? 39.565 58.377 42.482 1.00 67.76 225 ASN A CA 1
ATOM 1686 C C . ASN A 1 225 ? 39.028 57.433 41.400 1.00 65.94 225 ASN A C 1
ATOM 1687 O O . ASN A 1 225 ? 39.658 57.249 40.357 1.00 66.54 225 ASN A O 1
ATOM 1695 N N . VAL A 1 226 ? 37.868 56.832 41.663 1.00 55.16 226 VAL A N 1
ATOM 1696 C CA . VAL A 1 226 ? 37.238 55.931 40.709 1.00 42.41 226 VAL A CA 1
ATOM 1697 C C . VAL A 1 226 ? 36.867 56.683 39.440 1.00 40.76 226 VAL A C 1
ATOM 1698 O O . VAL A 1 226 ? 35.940 57.473 39.444 1.00 47.25 226 VAL A O 1
ATOM 1702 N N . ALA A 1 227 ? 37.583 56.413 38.354 1.00 38.65 227 ALA A N 1
ATOM 1703 C CA . ALA A 1 227 ? 37.345 57.060 37.061 1.00 40.06 227 ALA A CA 1
ATOM 1704 C C . ALA A 1 227 ? 36.208 56.401 36.286 1.00 35.48 227 ALA A C 1
ATOM 1705 O O . ALA A 1 227 ? 35.617 57.017 35.382 1.00 31.55 227 ALA A O 1
ATOM 1707 N N . GLY A 1 228 ? 35.915 55.154 36.641 1.00 35.80 228 GLY A N 1
ATOM 1708 C CA . GLY A 1 228 ? 34.863 54.425 35.963 1.00 32.42 228 GLY A CA 1
ATOM 1709 C C . GLY A 1 228 ? 34.874 52.973 36.372 1.00 33.53 228 GLY A C 1
ATOM 1710 O O . GLY A 1 228 ? 35.849 52.478 36.941 1.00 31.87 228 GLY A O 1
ATOM 1711 N N . ILE A 1 229 ? 33.758 52.304 36.123 1.00 33.31 229 ILE A N 1
ATOM 1712 C CA . ILE A 1 229 ? 33.623 50.912 36.450 1.00 31.37 229 ILE A CA 1
ATOM 1713 C C . ILE A 1 229 ? 33.001 50.209 35.257 1.00 37.19 229 ILE A C 1
ATOM 1714 O O . ILE A 1 229 ? 31.967 50.656 34.701 1.00 32.08 229 ILE A O 1
ATOM 1719 N N . GLY A 1 230 ? 33.646 49.121 34.849 1.00 30.89 230 GLY A N 1
ATOM 1720 C CA . GLY A 1 230 ? 33.132 48.356 33.728 1.00 32.85 230 GLY A CA 1
ATOM 1721 C C . GLY A 1 230 ? 33.086 46.875 34.009 1.00 28.98 230 GLY A C 1
ATOM 1722 O O . GLY A 1 230 ? 34.069 46.299 34.460 1.00 30.34 230 GLY A O 1
ATOM 1723 N N . VAL A 1 231 ? 31.942 46.255 33.759 1.00 27.00 231 VAL A N 1
ATOM 1724 C CA . VAL A 1 231 ? 31.841 44.818 33.953 1.00 34.35 231 VAL A CA 1
ATOM 1725 C C . VAL A 1 231 ? 31.264 44.184 32.712 1.00 31.91 231 VAL A C 1
ATOM 1726 O O . VAL A 1 231 ? 30.436 44.780 32.007 1.00 32.48 231 VAL A O 1
ATOM 1730 N N . LEU A 1 232 ? 31.698 42.957 32.463 1.00 33.67 232 LEU A N 1
ATOM 1731 C CA . LEU A 1 232 ? 31.237 42.213 31.302 1.00 38.47 232 LEU A CA 1
ATOM 1732 C C . LEU A 1 232 ? 29.782 41.810 31.477 1.00 34.13 232 LEU A C 1
ATOM 1733 O O . LEU A 1 232 ? 28.933 42.058 30.609 1.00 39.43 232 LEU A O 1
ATOM 1738 N N . VAL A 1 233 ? 29.506 41.184 32.613 1.00 38.94 233 VAL A N 1
ATOM 1739 C CA . VAL A 1 233 ? 28.156 40.713 32.947 1.00 41.07 233 VAL A CA 1
ATOM 1740 C C . VAL A 1 233 ? 27.668 41.195 34.324 1.00 42.47 233 VAL A C 1
ATOM 1741 O O . VAL A 1 233 ? 28.404 41.126 35.317 1.00 40.88 233 VAL A O 1
ATOM 1745 N N . GLU A 1 234 ? 26.441 41.700 34.386 1.00 39.50 234 GLU A N 1
ATOM 1746 C CA . GLU A 1 234 ? 25.897 42.105 35.678 1.00 46.49 234 GLU A CA 1
ATOM 1747 C C . GLU A 1 234 ? 24.663 41.243 35.954 1.00 50.67 234 GLU A C 1
ATOM 1748 O O . GLU A 1 234 ? 23.797 41.065 35.083 1.00 37.91 234 GLU A O 1
ATOM 1754 N N . ALA A 1 235 ? 24.600 40.680 37.155 1.00 51.34 235 ALA A N 1
ATOM 1755 C CA . ALA A 1 235 ? 23.459 39.846 37.520 1.00 58.29 235 ALA A CA 1
ATOM 1756 C C . ALA A 1 235 ? 22.226 40.741 37.583 1.00 60.15 235 ALA A C 1
ATOM 1757 O O . ALA A 1 235 ? 22.300 41.872 38.057 1.00 58.08 235 ALA A O 1
ATOM 1759 N N . GLU A 1 236 ? 21.102 40.256 37.070 1.00 63.52 236 GLU A N 1
ATOM 1760 C CA . GLU A 1 236 ? 19.872 41.035 37.115 1.00 70.30 236 GLU A CA 1
ATOM 1761 C C . GLU A 1 236 ? 19.603 41.427 38.569 1.00 72.38 236 GLU A C 1
ATOM 1762 O O . GLU A 1 236 ? 19.631 40.570 39.460 1.00 66.48 236 GLU A O 1
ATOM 1768 N N . GLY A 1 237 ? 19.368 42.716 38.803 1.00 69.20 237 GLY A N 1
ATOM 1769 C CA . GLY A 1 237 ? 19.091 43.194 40.147 1.00 78.83 237 GLY A CA 1
ATOM 1770 C C . GLY A 1 237 ? 20.311 43.512 40.997 1.00 83.87 237 GLY A C 1
ATOM 1771 O O . GLY A 1 237 ? 20.484 42.948 42.085 1.00 87.42 237 GLY A O 1
ATOM 1772 N N . VAL A 1 238 ? 21.162 44.411 40.503 1.00 84.45 238 VAL A N 1
ATOM 1773 C CA . VAL A 1 238 ? 22.362 44.816 41.227 1.00 83.21 238 VAL A CA 1
ATOM 1774 C C . VAL A 1 238 ? 22.474 46.334 41.226 1.00 87.00 238 VAL A C 1
ATOM 1775 O O . VAL A 1 238 ? 23.254 46.912 41.990 1.00 84.89 238 VAL A O 1
ATOM 1779 N N . ASP A 1 239 ? 21.694 46.977 40.362 1.00 90.58 239 ASP A N 1
ATOM 1780 C CA . ASP A 1 239 ? 21.696 48.433 40.263 1.00 96.56 239 ASP A CA 1
ATOM 1781 C C . ASP A 1 239 ? 20.919 49.076 41.420 1.00 97.98 239 ASP A C 1
ATOM 1782 O O . ASP A 1 239 ? 20.171 50.037 41.230 1.00 102.04 239 ASP A O 1
ATOM 1787 N N . GLU A 1 240 ? 21.108 48.530 42.617 1.00 97.17 240 GLU A N 1
ATOM 1788 C CA . GLU A 1 240 ? 20.451 49.008 43.827 1.00 96.19 240 GLU A CA 1
ATOM 1789 C C . GLU A 1 240 ? 21.353 48.556 44.955 1.00 93.73 240 GLU A C 1
ATOM 1790 O O . GLU A 1 240 ? 21.019 48.674 46.137 1.00 94.42 240 GLU A O 1
ATOM 1796 N N . ARG A 1 241 ? 22.506 48.030 44.558 1.00 91.63 241 ARG A N 1
ATOM 1797 C CA . ARG A 1 241 ? 23.515 47.512 45.477 1.00 87.53 241 ARG A CA 1
ATOM 1798 C C . ARG A 1 241 ? 24.813 48.289 45.282 1.00 79.80 241 ARG A C 1
ATOM 1799 O O . ARG A 1 241 ? 25.825 48.004 45.926 1.00 79.29 241 ARG A O 1
ATOM 1807 N N . LEU A 1 242 ? 24.772 49.266 44.380 1.00 70.59 242 LEU A N 1
ATOM 1808 C CA . LEU A 1 242 ? 25.932 50.085 44.072 1.00 60.71 242 LEU A CA 1
ATOM 1809 C C . LEU A 1 242 ? 25.477 51.503 43.742 1.00 56.92 242 LEU A C 1
ATOM 1810 O O . LEU A 1 242 ? 24.635 51.692 42.874 1.00 57.95 242 LEU A O 1
ATOM 1815 N N . VAL A 1 243 ? 26.033 52.498 44.435 1.00 48.77 243 VAL A N 1
ATOM 1816 C CA . VAL A 1 243 ? 25.665 53.898 44.218 1.00 46.46 243 VAL A CA 1
ATOM 1817 C C . VAL A 1 243 ? 26.551 54.480 43.146 1.00 45.93 243 VAL A C 1
ATOM 1818 O O . VAL A 1 243 ? 26.333 55.584 42.643 1.00 49.00 243 VAL A O 1
ATOM 1822 N N . ASP A 1 244 ? 27.583 53.728 42.819 1.00 41.34 244 ASP A N 1
ATOM 1823 C CA . ASP A 1 244 ? 28.539 54.169 41.821 1.00 48.81 244 ASP A CA 1
ATOM 1824 C C . ASP A 1 244 ? 28.068 53.862 40.416 1.00 34.19 244 ASP A C 1
ATOM 1825 O O . ASP A 1 244 ? 27.420 52.844 40.187 1.00 41.30 244 ASP A O 1
ATOM 1830 N N . GLU A 1 245 ? 28.353 54.768 39.487 1.00 31.41 245 GLU A N 1
ATOM 1831 C CA . GLU A 1 245 ? 27.978 54.535 38.103 1.00 44.50 245 GLU A CA 1
ATOM 1832 C C . GLU A 1 245 ? 28.885 53.455 37.510 1.00 44.21 245 GLU A C 1
ATOM 1833 O O . GLU A 1 245 ? 30.098 53.482 37.694 1.00 42.98 245 GLU A O 1
ATOM 1839 N N . TYR A 1 246 ? 28.293 52.496 36.814 1.00 42.11 246 TYR A N 1
ATOM 1840 C CA . TYR A 1 246 ? 29.083 51.470 36.174 1.00 42.03 246 TYR A CA 1
ATOM 1841 C C . TYR A 1 246 ? 28.474 51.120 34.837 1.00 41.41 246 TYR A C 1
ATOM 1842 O O . TYR A 1 246 ? 27.291 51.343 34.580 1.00 35.22 246 TYR A O 1
ATOM 1851 N N . MET A 1 247 ? 29.301 50.572 33.968 1.00 39.26 247 MET A N 1
ATOM 1852 C CA . MET A 1 247 ? 28.795 50.151 32.698 1.00 32.01 247 MET A CA 1
ATOM 1853 C C . MET A 1 247 ? 28.942 48.644 32.593 1.00 35.22 247 MET A C 1
ATOM 1854 O O . MET A 1 247 ? 29.945 48.053 33.013 1.00 36.29 247 MET A O 1
ATOM 1862 N N . SER A 1 248 ? 27.906 48.017 32.071 1.00 28.43 248 SER A N 1
ATOM 1863 C CA . SER A 1 248 ? 27.898 46.574 31.909 1.00 35.40 248 SER A CA 1
ATOM 1864 C C . SER A 1 248 ? 27.559 46.244 30.439 1.00 34.35 248 SER A C 1
ATOM 1865 O O . SER A 1 248 ? 26.816 46.973 29.782 1.00 33.79 248 SER A O 1
ATOM 1868 N N . LEU A 1 249 ? 28.101 45.151 29.920 1.00 34.07 249 LEU A N 1
ATOM 1869 C CA . LEU A 1 249 ? 27.794 44.787 28.541 1.00 35.15 249 LEU A CA 1
ATOM 1870 C C . LEU A 1 249 ? 26.535 43.923 28.482 1.00 37.68 249 LEU A C 1
ATOM 1871 O O . LEU A 1 249 ? 25.684 44.118 27.623 1.00 40.78 249 LEU A O 1
ATOM 1876 N N . LEU A 1 250 ? 26.427 42.983 29.412 1.00 34.28 250 LEU A N 1
ATOM 1877 C CA . LEU A 1 250 ? 25.303 42.048 29.454 1.00 43.17 250 LEU A CA 1
ATOM 1878 C C . LEU A 1 250 ? 24.627 41.922 30.819 1.00 45.96 250 LEU A C 1
ATOM 1879 O O . LEU A 1 250 ? 25.254 42.109 31.867 1.00 45.00 250 LEU A O 1
ATOM 1884 N N . THR A 1 251 ? 23.346 41.566 30.786 1.00 49.94 251 THR A N 1
ATOM 1885 C CA . THR A 1 251 ? 22.557 41.366 32.003 1.00 48.17 251 THR A CA 1
ATOM 1886 C C . THR A 1 251 ? 22.150 39.899 32.070 1.00 52.00 251 THR A C 1
ATOM 1887 O O . THR A 1 251 ? 21.492 39.376 31.160 1.00 49.85 251 THR A O 1
ATOM 1891 N N . LEU A 1 252 ? 22.551 39.240 33.147 1.00 50.47 252 LEU A N 1
ATOM 1892 C CA . LEU A 1 252 ? 22.249 37.833 33.343 1.00 62.76 252 LEU A CA 1
ATOM 1893 C C . LEU A 1 252 ? 21.096 37.654 34.317 1.00 72.72 252 LEU A C 1
ATOM 1894 O O . LEU A 1 252 ? 21.275 37.805 35.523 1.00 76.87 252 LEU A O 1
ATOM 1899 N N . SER A 1 253 ? 19.915 37.343 33.789 1.00 81.08 253 SER A N 1
ATOM 1900 C CA . SER A 1 253 ? 18.726 37.132 34.616 1.00 90.61 253 SER A CA 1
ATOM 1901 C C . SER A 1 253 ? 18.825 35.793 35.344 1.00 94.69 253 SER A C 1
ATOM 1902 O O . SER A 1 253 ? 18.997 34.751 34.709 1.00 94.01 253 SER A O 1
ATOM 1905 N N . THR A 1 254 ? 18.707 35.836 36.672 1.00 103.04 254 THR A N 1
ATOM 1906 C CA . THR A 1 254 ? 18.793 34.649 37.530 1.00 109.27 254 THR A CA 1
ATOM 1907 C C . THR A 1 254 ? 18.574 33.339 36.784 1.00 113.45 254 THR A C 1
ATOM 1908 O O . THR A 1 254 ? 17.439 32.911 36.569 1.00 110.97 254 THR A O 1
ATOM 1912 N N . ILE A 1 255 ? 19.677 32.709 36.397 1.00 120.20 255 ILE A N 1
ATOM 1913 C CA . ILE A 1 255 ? 19.639 31.453 35.662 1.00 127.41 255 ILE A CA 1
ATOM 1914 C C . ILE A 1 255 ? 18.586 30.514 36.247 1.00 132.23 255 ILE A C 1
ATOM 1915 O O . ILE A 1 255 ? 18.404 30.449 37.466 1.00 132.42 255 ILE A O 1
ATOM 1920 N N . ASN A 1 256 ? 17.882 29.804 35.369 1.00 137.10 256 ASN A N 1
ATOM 1921 C CA . ASN A 1 256 ? 16.844 28.870 35.793 1.00 140.56 256 ASN A CA 1
ATOM 1922 C C . ASN A 1 256 ? 17.431 27.651 36.491 1.00 143.47 256 ASN A C 1
ATOM 1923 O O . ASN A 1 256 ? 17.785 26.661 35.856 1.00 143.73 256 ASN A O 1
ATOM 1928 N N . MET A 1 257 ? 17.534 27.744 37.811 1.00 147.56 257 MET A N 1
ATOM 1929 C CA . MET A 1 257 ? 18.064 26.668 38.642 1.00 151.14 257 MET A CA 1
ATOM 1930 C C . MET A 1 257 ? 17.668 25.266 38.172 1.00 148.42 257 MET A C 1
ATOM 1931 O O . MET A 1 257 ? 18.496 24.524 37.640 1.00 147.56 257 MET A O 1
ATOM 1936 N N . LYS A 1 258 ? 16.399 24.918 38.372 1.00 146.28 258 LYS A N 1
ATOM 1937 C CA . LYS A 1 258 ? 15.872 23.605 38.002 1.00 142.35 258 LYS A CA 1
ATOM 1938 C C . LYS A 1 258 ? 15.631 23.448 36.500 1.00 139.49 258 LYS A C 1
ATOM 1939 O O . LYS A 1 258 ? 15.860 22.376 35.938 1.00 139.51 258 LYS A O 1
ATOM 1945 N N . GLU A 1 259 ? 15.165 24.511 35.853 1.00 135.38 259 GLU A N 1
ATOM 1946 C CA . GLU A 1 259 ? 14.909 24.470 34.418 1.00 131.22 259 GLU A CA 1
ATOM 1947 C C . GLU A 1 259 ? 16.185 24.816 33.655 1.00 128.38 259 GLU A C 1
ATOM 1948 O O . GLU A 1 259 ? 16.851 25.792 33.976 1.00 128.08 259 GLU A O 1
ATOM 1954 N N . LYS A 1 260 ? 16.528 24.023 32.645 1.00 125.01 260 LYS A N 1
ATOM 1955 C CA . LYS A 1 260 ? 17.741 24.285 31.871 1.00 121.12 260 LYS A CA 1
ATOM 1956 C C . LYS A 1 260 ? 17.606 25.434 30.869 1.00 117.63 260 LYS A C 1
ATOM 1957 O O . LYS A 1 260 ? 17.686 25.232 29.654 1.00 115.66 260 LYS A O 1
ATOM 1963 N N . SER A 1 261 ? 17.406 26.641 31.393 1.00 113.25 261 SER A N 1
ATOM 1964 C CA . SER A 1 261 ? 17.276 27.846 30.574 1.00 108.23 261 SER A CA 1
ATOM 1965 C C . SER A 1 261 ? 18.111 28.966 31.184 1.00 103.84 261 SER A C 1
ATOM 1966 O O . SER A 1 261 ? 18.445 28.932 32.369 1.00 102.04 261 SER A O 1
ATOM 1969 N N . ILE A 1 262 ? 18.440 29.961 30.367 1.00 98.73 262 ILE A N 1
ATOM 1970 C CA . ILE A 1 262 ? 19.236 31.088 30.824 1.00 88.22 262 ILE A CA 1
ATOM 1971 C C . ILE A 1 262 ? 18.863 32.341 30.044 1.00 82.05 262 ILE A C 1
ATOM 1972 O O . ILE A 1 262 ? 18.746 32.315 28.817 1.00 76.96 262 ILE A O 1
ATOM 1977 N N . GLU A 1 263 ? 18.659 33.436 30.767 1.00 77.10 263 GLU A N 1
ATOM 1978 C CA . GLU A 1 263 ? 18.291 34.696 30.138 1.00 78.58 263 GLU A CA 1
ATOM 1979 C C . GLU A 1 263 ? 19.445 35.683 30.142 1.00 74.15 263 GLU A C 1
ATOM 1980 O O . GLU A 1 263 ? 20.064 35.939 31.178 1.00 70.24 263 GLU A O 1
ATOM 1986 N N . ILE A 1 264 ? 19.735 36.222 28.965 1.00 69.68 264 ILE A N 1
ATOM 1987 C CA . ILE A 1 264 ? 20.802 37.196 28.798 1.00 60.72 264 ILE A CA 1
ATOM 1988 C C . ILE A 1 264 ? 20.247 38.347 27.985 1.00 58.08 264 ILE A C 1
ATOM 1989 O O . ILE A 1 264 ? 19.584 38.131 26.964 1.00 55.08 264 ILE A O 1
ATOM 1994 N N . GLN A 1 265 ? 20.497 39.569 28.434 1.00 52.33 265 GLN A N 1
ATOM 1995 C CA . GLN A 1 265 ? 20.048 40.727 27.672 1.00 52.87 265 GLN A CA 1
ATOM 1996 C C . GLN A 1 265 ? 21.139 41.777 27.678 1.00 45.98 265 GLN A C 1
ATOM 1997 O O . GLN A 1 265 ? 22.089 41.688 28.456 1.00 48.79 265 GLN A O 1
ATOM 2003 N N . ASN A 1 266 ? 21.011 42.770 26.810 1.00 40.01 266 ASN A N 1
ATOM 2004 C CA . ASN A 1 266 ? 21.991 43.828 26.795 1.00 42.02 266 ASN A CA 1
ATOM 2005 C C . ASN A 1 266 ? 22.152 44.359 28.223 1.00 44.70 266 ASN A C 1
ATOM 2006 O O . ASN A 1 266 ? 21.241 44.267 29.039 1.00 41.86 266 ASN A O 1
ATOM 2011 N N . GLY A 1 267 ? 23.330 44.881 28.523 1.00 40.76 267 GLY A N 1
ATOM 2012 C CA . GLY A 1 267 ? 23.555 45.473 29.823 1.00 31.19 267 GLY A CA 1
ATOM 2013 C C . GLY A 1 267 ? 23.191 46.929 29.600 1.00 39.32 267 GLY A C 1
ATOM 2014 O O . GLY A 1 267 ? 22.454 47.226 28.661 1.00 39.30 267 GLY A O 1
ATOM 2015 N N . ASN A 1 268 ? 23.719 47.847 30.403 1.00 37.59 268 ASN A N 1
ATOM 2016 C CA . ASN A 1 268 ? 23.370 49.255 30.238 1.00 40.98 268 ASN A CA 1
ATOM 2017 C C . ASN A 1 268 ? 24.317 50.036 29.342 1.00 34.84 268 ASN A C 1
ATOM 2018 O O . ASN A 1 268 ? 24.204 51.258 29.288 1.00 38.89 268 ASN A O 1
ATOM 2023 N N . PHE A 1 269 ? 25.229 49.371 28.625 1.00 38.96 269 PHE A N 1
ATOM 2024 C CA . PHE A 1 269 ? 26.234 50.120 27.816 1.00 34.81 269 PHE A CA 1
ATOM 2025 C C . PHE A 1 269 ? 25.724 51.165 26.830 1.00 34.19 269 PHE A C 1
ATOM 2026 O O . PHE A 1 269 ? 26.440 52.118 26.514 1.00 31.73 269 PHE A O 1
ATOM 2034 N N . LEU A 1 270 ? 24.516 50.992 26.307 1.00 35.03 270 LEU A N 1
ATOM 2035 C CA . LEU A 1 270 ? 24.009 51.984 25.357 1.00 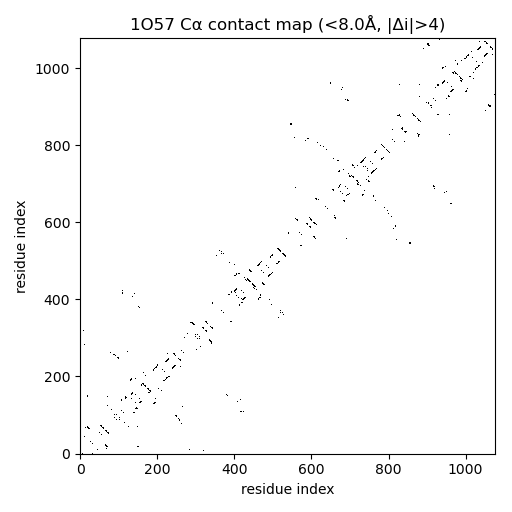35.94 270 LEU A CA 1
ATOM 2036 C C . LEU A 1 270 ? 23.897 53.369 25.981 1.00 35.87 270 LEU A C 1
ATOM 2037 O O . LEU A 1 270 ? 23.975 54.375 25.279 1.00 37.85 270 LEU A O 1
ATOM 2042 N N . ARG A 1 271 ? 23.692 53.430 27.291 1.00 40.35 271 ARG A N 1
ATOM 2043 C CA . ARG A 1 271 ? 23.593 54.725 27.963 1.00 47.78 271 ARG A CA 1
ATOM 2044 C C . ARG A 1 271 ? 24.889 55.489 27.831 1.00 49.98 271 ARG A C 1
ATOM 2045 O O . ARG A 1 271 ? 24.903 56.718 27.921 1.00 55.52 271 ARG A O 1
ATOM 2053 N N . PHE A 1 272 ? 25.992 54.770 27.640 1.00 45.18 272 PHE A N 1
ATOM 2054 C CA . PHE A 1 272 ? 27.274 55.448 27.547 1.00 45.36 272 PHE A CA 1
ATOM 2055 C C . PHE A 1 272 ? 27.673 55.844 26.143 1.00 50.14 272 PHE A C 1
ATOM 2056 O O . PHE A 1 272 ? 28.785 56.344 25.934 1.00 50.35 272 PHE A O 1
ATOM 2064 N N . PHE A 1 273 ? 26.813 55.590 25.166 1.00 48.96 273 PHE A N 1
ATOM 2065 C CA . PHE A 1 273 ? 27.136 55.989 23.802 1.00 61.34 273 PHE A CA 1
ATOM 2066 C C . PHE A 1 273 ? 26.417 57.292 23.512 1.00 72.93 273 PHE A C 1
ATOM 2067 O O . PHE A 1 273 ? 26.203 58.090 24.434 1.00 79.22 273 PHE A O 1
ATOM 2075 N N . LYS A 1 274 ? 26.066 57.557 22.259 1.00 84.04 274 LYS A N 1
ATOM 2076 C CA . LYS A 1 274 ? 25.411 58.830 21.988 1.00 91.23 274 LYS A CA 1
ATOM 2077 C C . LYS A 1 274 ? 23.971 58.984 22.448 1.00 94.77 274 LYS A C 1
ATOM 2078 O O . LYS A 1 274 ? 23.013 59.020 21.675 1.00 95.35 274 LYS A O 1
ATOM 2084 N N . ASP A 1 275 ? 23.884 59.058 23.768 1.00 98.24 275 ASP A N 1
ATOM 2085 C CA . ASP A 1 275 ? 22.670 59.282 24.528 1.00 100.28 275 ASP A CA 1
ATOM 2086 C C . ASP A 1 275 ? 23.216 60.317 25.490 1.00 99.95 275 ASP A C 1
ATOM 2087 O O . ASP A 1 275 ? 22.511 60.888 26.318 1.00 102.35 275 ASP A O 1
ATOM 2092 N N . ASN A 1 276 ? 24.522 60.520 25.344 1.00 98.57 276 ASN A N 1
ATOM 2093 C CA . ASN A 1 276 ? 25.254 61.494 26.131 1.00 98.18 276 ASN A CA 1
ATOM 2094 C C . ASN A 1 276 ? 25.083 62.860 25.454 1.00 97.70 276 ASN A C 1
ATOM 2095 O O . ASN A 1 276 ? 25.598 63.852 25.950 1.00 101.20 276 ASN A O 1
ATOM 2100 N N . MET B 1 1 ? 31.831 50.244 -0.782 1.00 76.89 1 MET B N 1
ATOM 2101 C CA . MET B 1 1 ? 32.430 51.560 -0.978 1.00 81.03 1 MET B CA 1
ATOM 2102 C C . MET B 1 1 ? 33.936 51.470 -1.282 1.00 74.05 1 MET B C 1
ATOM 2103 O O . MET B 1 1 ? 34.747 51.077 -0.433 1.00 72.26 1 MET B O 1
ATOM 2108 N N . LYS B 1 2 ? 34.299 51.851 -2.500 1.00 60.57 2 LYS B N 1
ATOM 2109 C CA . LYS B 1 2 ? 35.680 51.824 -2.924 1.00 49.39 2 LYS B CA 1
ATOM 2110 C C . LYS B 1 2 ? 36.574 52.819 -2.178 1.00 47.40 2 LYS B C 1
ATOM 2111 O O . LYS B 1 2 ? 36.201 53.960 -1.905 1.00 42.22 2 LYS B O 1
ATOM 2117 N N . PHE B 1 3 ? 37.767 52.363 -1.837 1.00 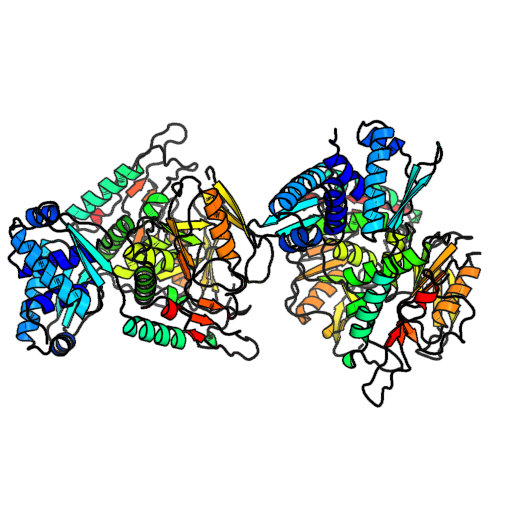46.18 3 PHE B N 1
ATOM 2118 C CA . PHE B 1 3 ? 38.766 53.223 -1.209 1.00 44.49 3 PHE B CA 1
ATOM 2119 C C . PHE B 1 3 ? 39.834 53.276 -2.274 1.00 37.19 3 PHE B C 1
ATOM 2120 O O . PHE B 1 3 ? 39.986 52.335 -3.061 1.00 36.97 3 PHE B O 1
ATOM 2128 N N . ARG B 1 4 ? 40.547 54.377 -2.336 1.00 35.20 4 ARG B N 1
ATOM 2129 C CA . ARG B 1 4 ? 41.665 54.465 -3.256 1.00 39.22 4 ARG B CA 1
ATOM 2130 C C . ARG B 1 4 ? 42.862 53.789 -2.494 1.00 35.00 4 ARG B C 1
ATOM 2131 O O . ARG B 1 4 ? 42.729 53.440 -1.325 1.00 34.73 4 ARG B O 1
ATOM 2139 N N . ARG B 1 5 ? 44.004 53.602 -3.147 1.00 32.12 5 ARG B N 1
ATOM 2140 C CA . ARG B 1 5 ? 45.159 52.962 -2.515 1.00 38.15 5 ARG B CA 1
ATOM 2141 C C . ARG B 1 5 ? 45.456 53.436 -1.060 1.00 28.55 5 ARG B C 1
ATOM 2142 O O . ARG B 1 5 ? 45.563 52.632 -0.139 1.00 30.87 5 ARG B O 1
ATOM 2150 N N . SER B 1 6 ? 45.574 54.734 -0.864 1.00 25.18 6 SER B N 1
ATOM 2151 C CA . SER B 1 6 ? 45.888 55.267 0.462 1.00 31.56 6 SER B CA 1
ATOM 2152 C C . SER B 1 6 ? 44.960 54.768 1.556 1.00 23.51 6 SER B C 1
ATOM 2153 O O . SER B 1 6 ? 45.425 54.294 2.594 1.00 31.94 6 SER B O 1
ATOM 2157 N N . GLY B 1 7 ? 43.656 54.850 1.318 1.00 24.14 7 GLY B N 1
ATOM 2158 C CA . GLY B 1 7 ? 42.695 54.361 2.288 1.00 20.13 7 GLY B CA 1
ATOM 2159 C C . GLY B 1 7 ? 42.803 52.851 2.437 1.00 28.96 7 GLY B C 1
ATOM 2160 O O . GLY B 1 7 ? 42.673 52.351 3.548 1.00 28.49 7 GLY B O 1
ATOM 2161 N N . ARG B 1 8 ? 43.051 52.114 1.343 1.00 21.24 8 ARG B N 1
ATOM 2162 C CA . ARG B 1 8 ? 43.155 50.668 1.473 1.00 25.56 8 ARG B CA 1
ATOM 2163 C C . ARG B 1 8 ? 44.398 50.299 2.287 1.00 22.07 8 ARG B C 1
ATOM 2164 O O . ARG B 1 8 ? 44.337 49.407 3.127 1.00 26.83 8 ARG B O 1
ATOM 2172 N N . LEU B 1 9 ? 45.515 50.984 2.043 1.00 21.78 9 LEU B N 1
ATOM 2173 C CA . LEU B 1 9 ? 46.746 50.665 2.750 1.00 24.46 9 LEU B CA 1
ATOM 2174 C C . LEU B 1 9 ? 46.534 50.804 4.231 1.00 24.46 9 LEU B C 1
ATOM 2175 O O . LEU B 1 9 ? 46.940 49.933 5.004 1.00 22.63 9 LEU B O 1
ATOM 2180 N N . VAL B 1 10 ? 45.881 51.900 4.625 1.00 26.16 10 VAL B N 1
ATOM 2181 C CA . VAL B 1 10 ? 45.626 52.143 6.023 1.00 21.03 10 VAL B CA 1
ATOM 2182 C C . VAL B 1 10 ? 44.716 51.102 6.630 1.00 22.45 10 VAL B C 1
ATOM 2183 O O . VAL B 1 10 ? 45.018 50.573 7.689 1.00 25.34 10 VAL B O 1
ATOM 2187 N N . ASP B 1 11 ? 43.610 50.801 5.973 1.00 21.35 11 ASP B N 1
ATOM 2188 C CA . ASP B 1 11 ? 42.673 49.835 6.531 1.00 21.17 11 ASP B CA 1
ATOM 2189 C C . ASP B 1 11 ? 43.272 48.405 6.563 1.00 24.10 11 ASP B C 1
ATOM 2190 O O . ASP B 1 11 ? 43.139 47.697 7.564 1.00 23.14 11 ASP B O 1
ATOM 2195 N N . LEU B 1 12 ? 43.922 48.001 5.470 1.00 26.20 12 LEU B N 1
ATOM 2196 C CA . LEU B 1 12 ? 44.613 46.701 5.381 1.00 28.07 12 LEU B CA 1
ATOM 2197 C C . LEU B 1 12 ? 45.649 46.586 6.497 1.00 22.72 12 LEU B C 1
ATOM 2198 O O . LEU B 1 12 ? 45.779 45.536 7.107 1.00 23.67 12 LEU B O 1
ATOM 2203 N N . THR B 1 13 ? 46.381 47.668 6.758 1.00 24.38 13 THR B N 1
ATOM 2204 C CA . THR B 1 13 ? 47.387 47.618 7.807 1.00 23.22 13 THR B CA 1
ATOM 2205 C C . THR B 1 13 ? 46.698 47.356 9.140 1.00 27.15 13 THR B C 1
ATOM 2206 O O . THR B 1 13 ? 47.129 46.484 9.897 1.00 25.55 13 THR B O 1
ATOM 2210 N N . ASN B 1 14 ? 45.607 48.070 9.418 1.00 26.92 14 ASN B N 1
ATOM 2211 C CA . ASN B 1 14 ? 44.891 47.850 10.669 1.00 21.47 14 ASN B CA 1
ATOM 2212 C C . ASN B 1 14 ? 44.341 46.410 10.726 1.00 20.66 14 ASN B C 1
ATOM 2213 O O . ASN B 1 14 ? 44.459 45.722 11.741 1.00 23.49 14 ASN B O 1
ATOM 2218 N N . TYR B 1 15 ? 43.738 45.979 9.628 1.00 19.92 15 TYR B N 1
ATOM 2219 C CA . TYR B 1 15 ? 43.106 44.661 9.594 1.00 23.10 15 TYR B CA 1
ATOM 2220 C C . TYR B 1 15 ? 44.141 43.547 9.794 1.00 25.38 15 TYR B C 1
ATOM 2221 O O . TYR B 1 15 ? 43.899 42.622 10.533 1.00 22.50 15 TYR B O 1
ATOM 2230 N N . LEU B 1 16 ? 45.288 43.657 9.129 1.00 26.78 16 LEU B N 1
ATOM 2231 C CA . LEU B 1 16 ? 46.318 42.655 9.271 1.00 23.72 16 LEU B CA 1
ATOM 2232 C C . LEU B 1 16 ? 46.858 42.649 10.685 1.00 24.30 16 LEU B C 1
ATOM 2233 O O . LEU B 1 16 ? 46.961 41.590 11.279 1.00 21.90 16 LEU B O 1
ATOM 2238 N N . LEU B 1 17 ? 47.155 43.832 11.232 1.00 23.77 17 LEU B N 1
ATOM 2239 C CA . LEU B 1 17 ? 47.710 43.934 12.573 1.00 20.61 17 LEU B CA 1
ATOM 2240 C C . LEU B 1 17 ? 46.772 43.374 13.613 1.00 27.60 17 LEU B C 1
ATOM 2241 O O . LEU B 1 17 ? 47.219 42.858 14.631 1.00 27.80 17 LEU B O 1
ATOM 2246 N N . THR B 1 18 ? 45.476 43.435 13.357 1.00 28.16 18 THR B N 1
ATOM 2247 C CA . THR B 1 18 ? 44.537 42.919 14.333 1.00 26.20 18 THR B CA 1
ATOM 2248 C C . THR B 1 18 ? 44.095 41.505 14.045 1.00 25.75 18 THR B C 1
ATOM 2249 O O . THR B 1 18 ? 43.292 40.989 14.792 1.00 25.27 18 THR B O 1
ATOM 2253 N N . HIS B 1 19 ? 44.564 40.905 12.948 1.00 25.47 19 HIS B N 1
ATOM 2254 C CA . HIS B 1 19 ? 44.240 39.494 12.668 1.00 20.58 19 HIS B CA 1
ATOM 2255 C C . HIS B 1 19 ? 45.523 38.704 12.352 1.00 26.88 19 HIS B C 1
ATOM 2256 O O . HIS B 1 19 ? 45.645 38.092 11.302 1.00 25.61 19 HIS B O 1
ATOM 2263 N N . PRO B 1 20 ? 46.509 38.724 13.264 1.00 26.25 20 PRO B N 1
ATOM 2264 C CA . PRO B 1 20 ? 47.768 37.981 13.023 1.00 20.00 20 PRO B CA 1
ATOM 2265 C C . PRO B 1 20 ? 47.536 36.465 12.893 1.00 25.60 20 PRO B C 1
ATOM 2266 O O . PRO B 1 20 ? 46.567 35.960 13.416 1.00 23.17 20 PRO B O 1
ATOM 2270 N N . HIS B 1 21 ? 48.383 35.762 12.135 1.00 26.96 21 HIS B N 1
ATOM 2271 C CA . HIS B 1 21 ? 48.276 34.299 11.985 1.00 26.22 21 HIS B CA 1
ATOM 2272 C C . HIS B 1 21 ? 46.943 33.789 11.517 1.00 25.95 21 HIS B C 1
ATOM 2273 O O . HIS B 1 21 ? 46.455 32.762 11.981 1.00 31.89 21 HIS B O 1
ATOM 2280 N N . GLU B 1 22 ? 46.339 34.533 10.620 1.00 29.97 22 GLU B N 1
ATOM 2281 C CA . GLU B 1 22 ? 45.088 34.130 10.055 1.00 28.52 22 GLU B CA 1
ATOM 2282 C C . GLU B 1 22 ? 45.263 34.255 8.545 1.00 27.98 22 GLU B C 1
ATOM 2283 O O . GLU B 1 22 ? 45.742 35.267 8.046 1.00 23.34 22 GLU B O 1
ATOM 2289 N N . LEU B 1 23 ? 44.900 33.213 7.819 1.00 30.16 23 LEU B N 1
ATOM 2290 C CA . LEU B 1 23 ? 45.038 33.230 6.367 1.00 32.52 23 LEU B CA 1
ATOM 2291 C C . LEU B 1 23 ? 43.827 33.966 5.858 1.00 29.67 23 LEU B C 1
ATOM 2292 O O . LEU B 1 23 ? 42.713 33.477 6.018 1.00 32.64 23 LEU B O 1
ATOM 2297 N N . ILE B 1 24 ? 44.033 35.136 5.260 1.00 28.28 24 ILE B N 1
ATOM 2298 C CA . ILE B 1 24 ? 42.894 35.906 4.759 1.00 26.96 24 ILE B CA 1
ATOM 2299 C C . ILE B 1 24 ? 42.814 35.859 3.238 1.00 23.92 24 ILE B C 1
ATOM 2300 O O . ILE B 1 24 ? 43.742 36.251 2.546 1.00 32.52 24 ILE B O 1
ATOM 2305 N N . PRO B 1 25 ? 41.702 35.326 2.703 1.00 27.01 25 PRO B N 1
ATOM 2306 C CA . PRO B 1 25 ? 41.475 35.213 1.263 1.00 32.75 25 PRO B CA 1
ATOM 2307 C C . PRO B 1 25 ? 41.574 36.591 0.640 1.00 29.25 25 PRO B C 1
ATOM 2308 O O . PRO B 1 25 ? 41.064 37.556 1.202 1.00 24.59 25 PRO B O 1
ATOM 2312 N N . LEU B 1 26 ? 42.234 36.673 -0.502 1.00 30.83 26 LEU B N 1
ATOM 2313 C CA . LEU B 1 26 ? 42.368 37.911 -1.237 1.00 34.34 26 LEU B CA 1
ATOM 2314 C C . LEU B 1 26 ? 40.948 38.383 -1.511 1.00 35.69 26 LEU B C 1
ATOM 2315 O O . LEU B 1 26 ? 40.656 39.585 -1.546 1.00 34.86 26 LEU B O 1
ATOM 2320 N N . THR B 1 27 ? 40.067 37.403 -1.675 1.00 35.01 27 THR B N 1
ATOM 2321 C CA . THR B 1 27 ? 38.671 37.643 -1.945 1.00 36.50 27 THR B CA 1
ATOM 2322 C C . THR B 1 27 ? 37.993 38.487 -0.885 1.00 40.76 27 THR B C 1
ATOM 2323 O O . THR B 1 27 ? 37.115 39.286 -1.204 1.00 43.34 27 THR B O 1
ATOM 2327 N N . PHE B 1 28 ? 38.382 38.300 0.373 1.00 35.26 28 PHE B N 1
ATOM 2328 C CA . PHE B 1 28 ? 37.769 39.050 1.464 1.00 36.58 28 PHE B CA 1
ATOM 2329 C C . PHE B 1 28 ? 38.095 40.527 1.282 1.00 33.21 28 PHE B C 1
ATOM 2330 O O . PHE B 1 28 ? 37.227 41.392 1.424 1.00 32.29 28 PHE B O 1
ATOM 2338 N N . PHE B 1 29 ? 39.341 40.803 0.932 1.00 29.36 29 PHE B N 1
ATOM 2339 C CA . PHE B 1 29 ? 39.772 42.184 0.730 1.00 31.46 29 PHE B CA 1
ATOM 2340 C C . PHE B 1 29 ? 39.233 42.812 -0.558 1.00 37.35 29 PHE B C 1
ATOM 2341 O O . PHE B 1 29 ? 38.859 43.987 -0.553 1.00 31.28 29 PHE B O 1
ATOM 2349 N N . SER B 1 30 ? 39.198 42.050 -1.651 1.00 33.73 30 SER B N 1
ATOM 2350 C CA . SER B 1 30 ? 38.689 42.598 -2.909 1.00 39.48 30 SER B CA 1
ATOM 2351 C C . SER B 1 30 ? 37.245 43.019 -2.698 1.00 40.48 30 SER B C 1
ATOM 2352 O O . SER B 1 30 ? 36.820 44.071 -3.171 1.00 37.47 30 SER B O 1
ATOM 2355 N N . GLU B 1 31 ? 36.491 42.220 -1.954 1.00 35.15 31 GLU B N 1
ATOM 2356 C CA . GLU B 1 31 ? 35.100 42.577 -1.706 1.00 38.77 31 GLU B CA 1
ATOM 2357 C C . GLU B 1 31 ? 34.991 43.698 -0.686 1.00 41.79 31 GLU B C 1
ATOM 2358 O O . GLU B 1 31 ? 34.120 44.551 -0.795 1.00 45.99 31 GLU B O 1
ATOM 2364 N N . ARG B 1 32 ? 35.895 43.718 0.288 1.00 35.27 32 ARG B N 1
ATOM 2365 C CA . ARG B 1 32 ? 35.865 44.751 1.311 1.00 35.19 32 ARG B CA 1
ATOM 2366 C C . ARG B 1 32 ? 36.111 46.132 0.723 1.00 33.67 32 ARG B C 1
ATOM 2367 O O . ARG B 1 32 ? 35.540 47.112 1.163 1.00 34.06 32 ARG B O 1
ATOM 2375 N N . TYR B 1 33 ? 36.973 46.210 -0.275 1.00 31.45 33 TYR B N 1
ATOM 2376 C CA . TYR B 1 33 ? 37.292 47.498 -0.862 1.00 28.53 33 TYR B CA 1
ATOM 2377 C C . TYR B 1 33 ? 36.723 47.645 -2.269 1.00 34.68 33 TYR B C 1
ATOM 2378 O O . TYR B 1 33 ? 36.990 48.635 -2.943 1.00 37.07 33 TYR B O 1
ATOM 2387 N N . GLU B 1 34 ? 35.922 46.668 -2.691 1.00 36.75 34 GLU B N 1
ATOM 2388 C CA . GLU B 1 34 ? 35.344 46.655 -4.031 1.00 36.52 34 GLU B CA 1
ATOM 2389 C C . GLU B 1 34 ? 36.433 46.992 -5.031 1.00 35.99 34 GLU B C 1
ATOM 2390 O O . GLU B 1 34 ? 36.255 47.818 -5.918 1.00 42.17 34 GLU B O 1
ATOM 2396 N N . SER B 1 35 ? 37.589 46.360 -4.846 1.00 32.01 35 SER B N 1
ATOM 2397 C CA . SER B 1 35 ? 38.754 46.567 -5.706 1.00 34.66 35 SER B CA 1
ATOM 2398 C C . SER B 1 35 ? 39.198 45.257 -6.351 1.00 33.74 35 SER B C 1
ATOM 2399 O O . SER B 1 35 ? 38.868 44.180 -5.881 1.00 42.04 35 SER B O 1
ATOM 2402 N N . ALA B 1 36 ? 39.955 45.358 -7.430 1.00 40.56 36 ALA B N 1
ATOM 2403 C CA . ALA B 1 36 ? 40.452 44.169 -8.122 1.00 43.76 36 ALA B CA 1
ATOM 2404 C C . ALA B 1 36 ? 41.465 43.439 -7.250 1.00 47.66 36 ALA B C 1
ATOM 2405 O O . ALA B 1 36 ? 42.241 44.080 -6.523 1.00 41.55 36 ALA B O 1
ATOM 2407 N N . LYS B 1 37 ? 41.457 42.108 -7.343 1.00 44.68 37 LYS B N 1
ATOM 2408 C CA . LYS B 1 37 ? 42.399 41.266 -6.613 1.00 47.39 37 LYS B CA 1
ATOM 2409 C C . LYS B 1 37 ? 43.808 41.785 -6.869 1.00 35.90 37 LYS B C 1
ATOM 2410 O O . LYS B 1 37 ? 44.637 41.859 -5.964 1.00 43.74 37 LYS B O 1
ATOM 2416 N N . SER B 1 38 ? 44.076 42.154 -8.114 1.00 39.76 38 SER B N 1
ATOM 2417 C CA . SER B 1 38 ? 45.403 42.643 -8.481 1.00 35.24 38 SER B CA 1
ATOM 2418 C C . SER B 1 38 ? 45.833 43.909 -7.756 1.00 37.48 38 SER B C 1
ATOM 2419 O O . SER B 1 38 ? 47.028 44.085 -7.484 1.00 38.43 38 SER B O 1
ATOM 2422 N N . SER B 1 39 ? 44.888 44.797 -7.444 1.00 37.24 39 SER B N 1
ATOM 2423 C CA . SER B 1 39 ? 45.254 46.028 -6.714 1.00 41.18 39 SER B CA 1
ATOM 2424 C C . SER B 1 39 ? 45.580 45.668 -5.262 1.00 31.51 39 SER B C 1
ATOM 2425 O O . SER B 1 39 ? 46.526 46.193 -4.681 1.00 38.88 39 SER B O 1
ATOM 2428 N N . ILE B 1 40 ? 44.784 44.770 -4.691 1.00 35.90 40 ILE B N 1
ATOM 2429 C CA . ILE B 1 40 ? 45.013 44.307 -3.332 1.00 32.24 40 ILE B CA 1
ATOM 2430 C C . ILE B 1 40 ? 46.433 43.721 -3.249 1.00 34.96 40 ILE B C 1
ATOM 2431 O O . ILE B 1 40 ? 47.239 44.125 -2.396 1.00 36.31 40 ILE B O 1
ATOM 2436 N N . SER B 1 41 ? 46.747 42.789 -4.154 1.00 37.74 41 SER B N 1
ATOM 2437 C CA . SER B 1 41 ? 48.078 42.165 -4.167 1.00 37.28 41 SER B CA 1
ATOM 2438 C C . SER B 1 41 ? 49.149 43.228 -4.206 1.00 29.56 41 SER B C 1
ATOM 2439 O O . SER B 1 41 ? 50.162 43.149 -3.491 1.00 38.90 41 SER B O 1
ATOM 2442 N N . GLU B 1 42 ? 48.935 44.239 -5.033 1.00 33.57 42 GLU B N 1
ATOM 2443 C CA . GLU B 1 42 ? 49.894 45.332 -5.097 1.00 33.14 42 GLU B CA 1
ATOM 2444 C C . GLU B 1 42 ? 49.980 46.033 -3.740 1.00 34.09 42 GLU B C 1
ATOM 2445 O O . GLU B 1 42 ? 51.072 46.372 -3.280 1.00 32.32 42 GLU B O 1
ATOM 2451 N N . ASP B 1 43 ? 48.830 46.270 -3.102 1.00 30.53 43 ASP B N 1
ATOM 2452 C CA . ASP B 1 43 ? 48.846 46.926 -1.788 1.00 29.02 43 ASP B CA 1
ATOM 2453 C C . ASP B 1 43 ? 49.632 46.034 -0.792 1.00 26.94 43 ASP B C 1
ATOM 2454 O O . ASP B 1 43 ? 50.410 46.531 0.020 1.00 23.98 43 ASP B O 1
ATOM 2459 N N . LEU B 1 44 ? 49.384 44.723 -0.844 1.00 25.45 44 LEU B N 1
ATOM 2460 C CA . LEU B 1 44 ? 50.034 43.792 0.095 1.00 32.20 44 LEU B CA 1
ATOM 2461 C C . LEU B 1 44 ? 51.569 43.791 -0.050 1.00 26.91 44 LEU B C 1
ATOM 2462 O O . LEU B 1 44 ? 52.309 43.708 0.942 1.00 27.95 44 LEU B O 1
ATOM 2467 N N . THR B 1 45 ? 52.044 43.951 -1.281 1.00 34.93 45 THR B N 1
ATOM 2468 C CA . THR B 1 45 ? 53.490 44.000 -1.543 1.00 30.31 45 THR B CA 1
ATOM 2469 C C . THR B 1 45 ? 54.051 45.232 -0.835 1.00 33.58 45 THR B C 1
ATOM 2470 O O . THR B 1 45 ? 55.141 45.215 -0.241 1.00 31.99 45 THR B O 1
ATOM 2474 N N . ILE B 1 46 ? 53.303 46.320 -0.889 1.00 31.81 46 ILE B N 1
ATOM 2475 C CA . ILE B 1 46 ? 53.769 47.528 -0.219 1.00 33.01 46 ILE B CA 1
ATOM 2476 C C . ILE B 1 46 ? 53.840 47.293 1.294 1.00 28.59 46 ILE B C 1
ATOM 2477 O O . ILE B 1 46 ? 54.847 47.617 1.956 1.00 29.03 46 ILE B O 1
ATOM 2482 N N . ILE B 1 47 ? 52.776 46.713 1.841 1.00 30.99 47 ILE B N 1
ATOM 2483 C CA . ILE B 1 47 ? 52.753 46.434 3.269 1.00 30.62 47 ILE B CA 1
ATOM 2484 C C . ILE B 1 47 ? 53.839 45.411 3.669 1.00 32.03 47 ILE B C 1
ATOM 2485 O O . ILE B 1 47 ? 54.591 45.627 4.645 1.00 24.53 47 ILE B O 1
ATOM 2490 N N . LYS B 1 48 ? 53.936 44.326 2.903 1.00 26.61 48 LYS B N 1
ATOM 2491 C CA . LYS B 1 48 ? 54.936 43.282 3.192 1.00 31.58 48 LYS B CA 1
ATOM 2492 C C . LYS B 1 48 ? 56.310 43.928 3.279 1.00 35.10 48 LYS B C 1
ATOM 2493 O O . LYS B 1 48 ? 57.054 43.714 4.228 1.00 37.54 48 LYS B O 1
ATOM 2499 N N . GLN B 1 49 ? 56.622 44.780 2.312 1.00 32.61 49 GLN B N 1
ATOM 2500 C CA . GLN B 1 49 ? 57.922 45.434 2.295 1.00 30.94 49 GLN B CA 1
ATOM 2501 C C . GLN B 1 49 ? 58.136 46.383 3.474 1.00 36.21 49 GLN B C 1
ATOM 2502 O O . GLN B 1 49 ? 59.230 46.438 4.044 1.00 31.61 49 GLN B O 1
ATOM 2508 N N . THR B 1 50 ? 57.106 47.141 3.843 1.00 28.53 50 THR B N 1
ATOM 2509 C CA . THR B 1 50 ? 57.229 48.050 4.979 1.00 27.51 50 THR B CA 1
ATOM 2510 C C . THR B 1 50 ? 57.280 47.249 6.300 1.00 25.66 50 THR B C 1
ATOM 2511 O O . THR B 1 50 ? 58.071 47.549 7.186 1.00 28.55 50 THR B O 1
ATOM 2515 N N . PHE B 1 51 ? 56.445 46.228 6.412 1.00 25.71 51 PHE B N 1
ATOM 2516 C CA . PHE B 1 51 ? 56.452 45.420 7.628 1.00 33.18 51 PHE B CA 1
ATOM 2517 C C . PHE B 1 51 ? 57.866 44.830 7.865 1.00 36.66 51 PHE B C 1
ATOM 2518 O O . PHE B 1 51 ? 58.381 44.894 8.985 1.00 33.76 51 PHE B O 1
ATOM 2526 N N . GLU B 1 52 ? 58.509 44.308 6.813 1.00 40.35 52 GLU B N 1
ATOM 2527 C CA . GLU B 1 52 ? 59.854 43.728 6.966 1.00 35.47 52 GLU B CA 1
ATOM 2528 C C . GLU B 1 52 ? 60.879 44.788 7.286 1.00 39.48 52 GLU B C 1
ATOM 2529 O O . GLU B 1 52 ? 61.696 44.643 8.183 1.00 41.39 52 GLU B O 1
ATOM 2535 N N . GLN B 1 53 ? 60.812 45.893 6.577 1.00 39.63 53 GLN B N 1
ATOM 2536 C CA . GLN B 1 53 ? 61.755 46.955 6.813 1.00 37.18 53 GLN B CA 1
ATOM 2537 C C . GLN B 1 53 ? 61.642 47.540 8.212 1.00 41.21 53 GLN B C 1
ATOM 2538 O O . GLN B 1 53 ? 62.639 47.869 8.839 1.00 36.28 53 GLN B O 1
ATOM 2544 N N . GLN B 1 54 ? 60.422 47.692 8.705 1.00 39.01 54 GLN B N 1
ATOM 2545 C CA . GLN B 1 54 ? 60.236 48.286 10.017 1.00 34.57 54 GLN B CA 1
ATOM 2546 C C . GLN B 1 54 ? 60.319 47.301 11.174 1.00 31.92 54 GLN B C 1
ATOM 2547 O O . GLN B 1 54 ? 60.211 47.685 12.323 1.00 37.41 54 GLN B O 1
ATOM 2553 N N . GLY B 1 55 ? 60.509 46.025 10.872 1.00 36.21 55 GLY B N 1
ATOM 2554 C CA . GLY B 1 55 ? 60.616 45.049 11.941 1.00 37.56 55 GLY B CA 1
ATOM 2555 C C . GLY B 1 55 ? 59.282 44.712 12.576 1.00 32.38 55 GLY B C 1
ATOM 2556 O O . GLY B 1 55 ? 59.211 44.321 13.733 1.00 37.54 55 GLY B O 1
ATOM 2557 N N . ILE B 1 56 ? 58.220 44.869 11.804 1.00 33.57 56 ILE B N 1
ATOM 2558 C CA . ILE B 1 56 ? 56.883 44.585 12.268 1.00 27.79 56 ILE B CA 1
ATOM 2559 C C . ILE B 1 56 ? 56.582 43.106 12.082 1.00 29.89 56 ILE B C 1
ATOM 2560 O O . ILE B 1 56 ? 56.010 42.457 12.964 1.00 29.36 56 ILE B O 1
ATOM 2565 N N . GLY B 1 57 ? 56.969 42.551 10.940 1.00 30.75 57 GLY B N 1
ATOM 2566 C CA . GLY B 1 57 ? 56.718 41.138 10.748 1.00 24.71 57 GLY B CA 1
ATOM 2567 C C . GLY B 1 57 ? 56.753 40.743 9.300 1.00 28.88 57 GLY B C 1
ATOM 2568 O O . GLY B 1 57 ? 57.200 41.495 8.456 1.00 28.49 57 GLY B O 1
ATOM 2569 N N . THR B 1 58 ? 56.258 39.550 9.033 1.00 27.77 58 THR B N 1
ATOM 2570 C CA . THR B 1 58 ? 56.236 38.977 7.698 1.00 34.99 58 THR B CA 1
ATOM 2571 C C . THR B 1 58 ? 54.800 38.893 7.195 1.00 26.04 58 THR B C 1
ATOM 2572 O O . THR B 1 58 ? 53.875 38.651 7.964 1.00 35.63 58 THR B O 1
ATOM 2576 N N . LEU B 1 59 ? 54.630 39.096 5.901 1.00 25.01 59 LEU B N 1
ATOM 2577 C CA . LEU B 1 59 ? 53.338 38.940 5.271 1.00 24.40 59 LEU B CA 1
ATOM 2578 C C . LEU B 1 59 ? 53.597 37.743 4.343 1.00 27.13 59 LEU B C 1
ATOM 2579 O O . LEU B 1 59 ? 54.436 37.828 3.461 1.00 30.36 59 LEU B O 1
ATOM 2584 N N . LEU B 1 60 ? 52.919 36.633 4.558 1.00 26.10 60 LEU B N 1
ATOM 2585 C CA . LEU B 1 60 ? 53.099 35.466 3.706 1.00 26.42 60 LEU B CA 1
ATOM 2586 C C . LEU B 1 60 ? 51.939 35.474 2.759 1.00 29.42 60 LEU B C 1
ATOM 2587 O O . LEU B 1 60 ? 50.779 35.585 3.166 1.00 33.13 60 LEU B O 1
ATOM 2592 N N . THR B 1 61 ? 52.249 35.350 1.489 1.00 23.86 61 THR B N 1
ATOM 2593 C CA . THR B 1 61 ? 51.225 35.363 0.493 1.00 33.51 61 THR B CA 1
ATOM 2594 C C . THR B 1 61 ? 51.102 34.014 -0.209 1.00 32.81 61 THR B C 1
ATOM 2595 O O . THR B 1 61 ? 52.102 33.396 -0.529 1.00 34.54 61 THR B O 1
ATOM 2599 N N . VAL B 1 62 ? 49.858 33.596 -0.426 1.00 34.40 62 VAL B N 1
ATOM 2600 C CA . VAL B 1 62 ? 49.504 32.379 -1.135 1.00 34.25 62 VAL B CA 1
ATOM 2601 C C . VAL B 1 62 ? 48.846 32.936 -2.389 1.00 39.28 62 VAL B C 1
ATOM 2602 O O . VAL B 1 62 ? 47.793 33.573 -2.311 1.00 36.45 62 VAL B O 1
ATOM 2606 N N . PRO B 1 63 ? 49.449 32.694 -3.565 1.00 37.12 63 PRO B N 1
ATOM 2607 C CA . PRO B 1 63 ? 48.930 33.186 -4.848 1.00 36.96 63 PRO B CA 1
ATOM 2608 C C . PRO B 1 63 ? 47.630 32.616 -5.395 1.00 38.86 63 PRO B C 1
ATOM 2609 O O . PRO B 1 63 ? 47.024 31.698 -4.824 1.00 38.43 63 PRO B O 1
ATOM 2613 N N . GLY B 1 64 ? 47.179 33.194 -6.500 1.00 43.72 64 GLY B N 1
ATOM 2614 C CA . GLY B 1 64 ? 45.953 32.716 -7.112 1.00 50.23 64 GLY B CA 1
ATOM 2615 C C . GLY B 1 64 ? 44.718 33.462 -6.650 1.00 56.87 64 GLY B C 1
ATOM 2616 O O . GLY B 1 64 ? 44.713 34.107 -5.595 1.00 56.01 64 GLY B O 1
ATOM 2617 N N . ALA B 1 65 ? 43.663 33.383 -7.452 1.00 54.39 65 ALA B N 1
ATOM 2618 C CA . ALA B 1 65 ? 42.421 34.055 -7.125 1.00 52.46 65 ALA B CA 1
ATOM 2619 C C . ALA B 1 65 ? 41.897 33.505 -5.809 1.00 57.85 65 ALA B C 1
ATOM 2620 O O . ALA B 1 65 ? 41.139 34.188 -5.098 1.00 48.35 65 ALA B O 1
ATOM 2622 N N . ALA B 1 66 ? 42.290 32.264 -5.500 1.00 51.47 66 ALA B N 1
ATOM 2623 C CA . ALA B 1 66 ? 41.867 31.615 -4.261 1.00 50.92 66 ALA B CA 1
ATOM 2624 C C . ALA B 1 66 ? 42.960 31.786 -3.191 1.00 45.26 66 ALA B C 1
ATOM 2625 O O . ALA B 1 66 ? 42.894 31.202 -2.118 1.00 45.09 66 ALA B O 1
ATOM 2627 N N . GLY B 1 67 ? 43.970 32.588 -3.510 1.00 42.99 67 GLY B N 1
ATOM 2628 C CA . GLY B 1 67 ? 45.053 32.829 -2.574 1.00 41.28 67 GLY B CA 1
ATOM 2629 C C . GLY B 1 67 ? 44.661 33.715 -1.389 1.00 42.09 67 GLY B C 1
ATOM 2630 O O . GLY B 1 67 ? 43.486 34.068 -1.174 1.00 34.24 67 GLY B O 1
ATOM 2631 N N . GLY B 1 68 ? 45.666 34.077 -0.606 1.00 35.95 68 GLY B N 1
ATOM 2632 C CA . GLY B 1 68 ? 45.417 34.882 0.557 1.00 30.61 68 GLY B CA 1
ATOM 2633 C C . GLY B 1 68 ? 46.699 35.352 1.159 1.00 31.67 68 GLY B C 1
ATOM 2634 O O . GLY B 1 68 ? 47.790 35.129 0.634 1.00 25.74 68 GLY B O 1
ATOM 2635 N N . VAL B 1 69 ? 46.572 36.001 2.299 1.00 23.56 69 VAL B N 1
ATOM 2636 C CA . VAL B 1 69 ? 47.739 36.532 2.941 1.00 20.96 69 VAL B CA 1
ATOM 2637 C C . VAL B 1 69 ? 47.620 36.257 4.428 1.00 24.33 69 VAL B C 1
ATOM 2638 O O . VAL B 1 69 ? 46.517 36.152 4.978 1.00 31.93 69 VAL B O 1
ATOM 2642 N N . LYS B 1 70 ? 48.767 36.106 5.065 1.00 26.12 70 LYS B N 1
ATOM 2643 C CA . LYS B 1 70 ? 48.821 35.858 6.494 1.00 26.34 70 LYS B CA 1
ATOM 2644 C C . LYS B 1 70 ? 49.906 36.758 7.080 1.00 23.85 70 LYS B C 1
ATOM 2645 O O . LYS B 1 70 ? 51.025 36.802 6.576 1.00 25.78 70 LYS B O 1
ATOM 2651 N N . TYR B 1 71 ? 49.572 37.488 8.135 1.00 20.38 71 TYR B N 1
ATOM 2652 C CA . TYR B 1 71 ? 50.542 38.338 8.746 1.00 25.78 71 TYR B CA 1
ATOM 2653 C C . TYR B 1 71 ? 51.179 37.564 9.903 1.00 21.71 71 TYR B C 1
ATOM 2654 O O . TYR B 1 71 ? 50.490 36.988 10.739 1.00 24.48 71 TYR B O 1
ATOM 2663 N N . ILE B 1 72 ? 52.497 37.556 9.934 1.00 23.67 72 ILE B N 1
ATOM 2664 C CA . ILE B 1 72 ? 53.219 36.857 10.987 1.00 30.69 72 ILE B CA 1
ATOM 2665 C C . ILE B 1 72 ? 54.039 37.867 11.768 1.00 25.80 72 ILE B C 1
ATOM 2666 O O . ILE B 1 72 ? 54.984 38.428 11.246 1.00 35.03 72 ILE B O 1
ATOM 2671 N N . PRO B 1 73 ? 53.664 38.126 13.026 1.00 23.64 73 PRO B N 1
ATOM 2672 C CA . PRO B 1 73 ? 54.420 39.081 13.835 1.00 22.50 73 PRO B CA 1
ATOM 2673 C C . PRO B 1 73 ? 55.807 38.458 14.020 1.00 26.57 73 PRO B C 1
ATOM 2674 O O . PRO B 1 73 ? 55.927 37.264 14.310 1.00 27.24 73 PRO B O 1
ATOM 2678 N N . LYS B 1 74 ? 56.845 39.246 13.838 1.00 25.23 74 LYS B N 1
ATOM 2679 C CA . LYS B 1 74 ? 58.194 38.738 14.003 1.00 29.87 74 LYS B CA 1
ATOM 2680 C C . LYS B 1 74 ? 59.005 39.889 14.534 1.00 29.67 74 LYS B C 1
ATOM 2681 O O . LYS B 1 74 ? 58.796 41.047 14.165 1.00 34.91 74 LYS B O 1
ATOM 2687 N N . MET B 1 75 ? 59.945 39.568 15.403 1.00 32.47 75 MET B N 1
ATOM 2688 C CA . MET B 1 75 ? 60.807 40.579 15.967 1.00 27.02 75 MET B CA 1
ATOM 2689 C C . MET B 1 75 ? 62.243 40.378 15.468 1.00 33.97 75 MET B C 1
ATOM 2690 O O . MET B 1 75 ? 62.747 39.257 15.475 1.00 35.07 75 MET B O 1
ATOM 2695 N N . LYS B 1 76 ? 62.894 41.451 15.027 1.00 35.08 76 LYS B N 1
ATOM 2696 C CA . LYS B 1 76 ? 64.279 41.346 14.561 1.00 40.44 76 LYS B CA 1
ATOM 2697 C C . LYS B 1 76 ? 65.192 41.102 15.772 1.00 42.38 76 LYS B C 1
ATOM 2698 O O . LYS B 1 76 ? 64.948 41.628 16.874 1.00 40.75 76 LYS B O 1
ATOM 2704 N N . GLN B 1 77 ? 66.246 40.320 15.569 1.00 47.16 77 GLN B N 1
ATOM 2705 C CA . GLN B 1 77 ? 67.168 40.026 16.651 1.00 44.92 77 GLN B CA 1
ATOM 2706 C C . GLN B 1 77 ? 67.699 41.292 17.302 1.00 39.94 77 GLN B C 1
ATOM 2707 O O . GLN B 1 77 ? 67.767 41.394 18.519 1.00 43.98 77 GLN B O 1
ATOM 2713 N N . ALA B 1 78 ? 68.070 42.276 16.505 1.00 42.43 78 ALA B N 1
ATOM 2714 C CA . ALA B 1 78 ? 68.586 43.495 17.104 1.00 42.07 78 ALA B CA 1
ATOM 2715 C C . ALA B 1 78 ? 67.599 44.111 18.097 1.00 46.89 78 ALA B C 1
ATOM 2716 O O . ALA B 1 78 ? 67.995 44.538 19.182 1.00 47.07 78 ALA B O 1
ATOM 2718 N N . GLU B 1 79 ? 66.310 44.153 17.755 1.00 44.64 79 GLU B N 1
ATOM 2719 C CA . GLU B 1 79 ? 65.349 44.740 18.687 1.00 37.61 79 GLU B CA 1
ATOM 2720 C C . GLU B 1 79 ? 65.157 43.819 19.891 1.00 34.41 79 GLU B C 1
ATOM 2721 O O . GLU B 1 79 ? 64.990 44.274 21.024 1.00 35.54 79 GLU B O 1
ATOM 2727 N N . ALA B 1 80 ? 65.179 42.520 19.649 1.00 29.24 80 ALA B N 1
ATOM 2728 C CA . ALA B 1 80 ? 65.015 41.591 20.752 1.00 35.06 80 ALA B CA 1
ATOM 2729 C C . ALA B 1 80 ? 66.166 41.794 21.764 1.00 37.51 80 ALA B C 1
ATOM 2730 O O . ALA B 1 80 ? 65.934 41.929 22.965 1.00 38.71 80 ALA B O 1
ATOM 2732 N N . GLU B 1 81 ? 67.400 41.851 21.273 1.00 36.80 81 GLU B N 1
ATOM 2733 C CA . GLU B 1 81 ? 68.553 42.034 22.155 1.00 42.65 81 GLU B CA 1
ATOM 2734 C C . GLU B 1 81 ? 68.476 43.331 22.918 1.00 39.21 81 GLU B C 1
ATOM 2735 O O . GLU B 1 81 ? 68.708 43.359 24.126 1.00 47.10 81 GLU B O 1
ATOM 2741 N N . GLU B 1 82 ? 68.126 44.409 22.231 1.00 43.00 82 GLU B N 1
ATOM 2742 C CA . GLU B 1 82 ? 68.036 45.695 22.905 1.00 50.93 82 GLU B CA 1
ATOM 2743 C C . GLU B 1 82 ? 66.927 45.685 23.958 1.00 49.50 82 GLU B C 1
ATOM 2744 O O . GLU B 1 82 ? 67.112 46.154 25.087 1.00 43.62 82 GLU B O 1
ATOM 2750 N N . PHE B 1 83 ? 65.767 45.150 23.593 1.00 47.21 83 PHE B N 1
ATOM 2751 C CA . PHE B 1 83 ? 64.655 45.113 24.534 1.00 41.19 83 PHE B CA 1
ATOM 2752 C C . PHE B 1 83 ? 65.030 44.310 25.784 1.00 43.95 83 PHE B C 1
ATOM 2753 O O . PHE B 1 83 ? 64.798 44.753 26.918 1.00 43.73 83 PHE B O 1
ATOM 2761 N N . VAL B 1 84 ? 65.599 43.126 25.575 1.00 41.56 84 VAL B N 1
ATOM 2762 C CA . VAL B 1 84 ? 65.992 42.273 26.695 1.00 42.88 84 VAL B CA 1
ATOM 2763 C C . VAL B 1 84 ? 67.034 42.940 27.598 1.00 46.79 84 VAL B C 1
ATOM 2764 O O . VAL B 1 84 ? 66.936 42.863 28.820 1.00 43.38 84 VAL B O 1
ATOM 2768 N N . GLN B 1 85 ? 68.020 43.608 27.008 1.00 51.18 85 GLN B N 1
ATOM 2769 C CA . GLN B 1 85 ? 69.032 44.288 27.816 1.00 52.92 85 GLN B CA 1
ATOM 2770 C C . GLN B 1 85 ? 68.361 45.350 28.682 1.00 52.74 85 GLN B C 1
ATOM 2771 O O . GLN B 1 85 ? 68.541 45.408 29.902 1.00 51.44 85 GLN B O 1
ATOM 2777 N N . THR B 1 86 ? 67.576 46.197 28.043 1.00 48.99 86 THR B N 1
ATOM 2778 C CA . THR B 1 86 ? 66.871 47.235 28.773 1.00 53.65 86 THR B CA 1
ATOM 2779 C C . THR B 1 86 ? 66.058 46.655 29.923 1.00 51.80 86 THR B C 1
ATOM 2780 O O . THR B 1 86 ? 66.083 47.172 31.034 1.00 53.34 86 THR B O 1
ATOM 2784 N N . LEU B 1 87 ? 65.327 45.583 29.643 1.00 51.90 87 LEU B N 1
ATOM 2785 C CA . LEU B 1 87 ? 64.473 44.953 30.644 1.00 47.75 87 LEU B CA 1
ATOM 2786 C C . LEU B 1 87 ? 65.303 44.336 31.768 1.00 52.32 87 LEU B C 1
ATOM 2787 O O . LEU B 1 87 ? 64.926 44.389 32.937 1.00 44.49 87 LEU B O 1
ATOM 2792 N N . GLY B 1 88 ? 66.434 43.747 31.399 1.00 49.29 88 GLY B N 1
ATOM 2793 C CA . GLY B 1 88 ? 67.311 43.153 32.388 1.00 56.58 88 GLY B CA 1
ATOM 2794 C C . GLY B 1 88 ? 67.847 44.215 33.334 1.00 58.75 88 GLY B C 1
ATOM 2795 O O . GLY B 1 88 ? 67.825 44.037 34.551 1.00 59.68 88 GLY B O 1
ATOM 2796 N N . GLN B 1 89 ? 68.327 45.320 32.779 1.00 57.95 89 GLN B N 1
ATOM 2797 C CA . GLN B 1 89 ? 68.862 46.410 33.590 1.00 64.24 89 GLN B CA 1
ATOM 2798 C C . GLN B 1 89 ? 67.812 46.868 34.589 1.00 65.20 89 GLN B C 1
ATOM 2799 O O . GLN B 1 89 ? 68.105 47.123 35.759 1.00 71.12 89 GLN B O 1
ATOM 2805 N N . SER B 1 90 ? 66.580 46.961 34.116 1.00 60.32 90 SER B N 1
ATOM 2806 C CA . SER B 1 90 ? 65.473 47.399 34.944 1.00 58.93 90 SER B CA 1
ATOM 2807 C C . SER B 1 90 ? 65.199 46.458 36.111 1.00 58.45 90 SER B C 1
ATOM 2808 O O . SER B 1 90 ? 64.792 46.891 37.182 1.00 63.17 90 SER B O 1
ATOM 2811 N N . LEU B 1 91 ? 65.418 45.166 35.904 1.00 60.11 91 LEU B N 1
ATOM 2812 C CA . LEU B 1 91 ? 65.174 44.193 36.959 1.00 62.25 91 LEU B CA 1
ATOM 2813 C C . LEU B 1 91 ? 66.352 44.035 37.919 1.00 61.94 91 LEU B C 1
ATOM 2814 O O . LEU B 1 91 ? 66.167 43.642 39.073 1.00 55.18 91 LEU B O 1
ATOM 2819 N N . ALA B 1 92 ? 67.552 44.334 37.433 1.00 55.94 92 ALA B N 1
ATOM 2820 C CA . ALA B 1 92 ? 68.770 44.213 38.232 1.00 65.30 92 ALA B CA 1
ATOM 2821 C C . ALA B 1 92 ? 68.877 45.323 39.281 1.00 62.84 92 ALA B C 1
ATOM 2822 O O . ALA B 1 92 ? 69.916 45.963 39.429 1.00 67.00 92 ALA B O 1
ATOM 2824 N N . ASN B 1 93 ? 67.785 45.542 39.998 1.00 61.81 93 ASN B N 1
ATOM 2825 C CA . ASN B 1 93 ? 67.729 46.544 41.038 1.00 60.22 93 ASN B CA 1
ATOM 2826 C C . ASN B 1 93 ? 67.490 45.856 42.380 1.00 62.57 93 ASN B C 1
ATOM 2827 O O . ASN B 1 93 ? 66.452 45.214 42.596 1.00 58.65 93 ASN B O 1
ATOM 2832 N N . PRO B 1 94 ? 68.448 45.997 43.307 1.00 56.81 94 PRO B N 1
ATOM 2833 C CA . PRO B 1 94 ? 68.380 45.395 44.638 1.00 58.33 94 PRO B CA 1
ATOM 2834 C C . PRO B 1 94 ? 67.047 45.577 45.345 1.00 58.27 94 PRO B C 1
ATOM 2835 O O . PRO B 1 94 ? 66.659 44.743 46.162 1.00 55.09 94 PRO B O 1
ATOM 2839 N N . GLU B 1 95 ? 66.346 46.661 45.043 1.00 57.84 95 GLU B N 1
ATOM 2840 C CA . GLU B 1 95 ? 65.058 46.899 45.672 1.00 63.03 95 GLU B CA 1
ATOM 2841 C C . GLU B 1 95 ? 64.001 45.872 45.246 1.00 64.45 95 GLU B C 1
ATOM 2842 O O . GLU B 1 95 ? 62.917 45.800 45.828 1.00 67.28 95 GLU B O 1
ATOM 2848 N N . ARG B 1 96 ? 64.327 45.073 44.235 1.00 60.37 96 ARG B N 1
ATOM 2849 C CA . ARG B 1 96 ? 63.415 44.038 43.748 1.00 57.83 96 ARG B CA 1
ATOM 2850 C C . ARG B 1 96 ? 63.702 42.708 44.434 1.00 57.30 96 ARG B C 1
ATOM 2851 O O . ARG B 1 96 ? 62.908 41.777 44.341 1.00 53.32 96 ARG B O 1
ATOM 2859 N N . ILE B 1 97 ? 64.847 42.612 45.106 1.00 56.78 97 ILE B N 1
ATOM 2860 C CA . ILE B 1 97 ? 65.207 41.380 45.794 1.00 58.82 97 ILE B CA 1
ATOM 2861 C C . ILE B 1 97 ? 64.078 40.934 46.708 1.00 57.25 97 ILE B C 1
ATOM 2862 O O . ILE B 1 97 ? 63.601 41.693 47.539 1.00 50.81 97 ILE B O 1
ATOM 2867 N N . LEU B 1 98 ? 63.641 39.695 46.535 1.00 62.34 98 LEU B N 1
ATOM 2868 C CA . LEU B 1 98 ? 62.552 39.170 47.341 1.00 69.10 98 LEU B CA 1
ATOM 2869 C C . LEU B 1 98 ? 63.006 37.940 48.118 1.00 70.64 98 LEU B C 1
ATOM 2870 O O . LEU B 1 98 ? 63.924 37.231 47.702 1.00 74.43 98 LEU B O 1
ATOM 2875 N N . PRO B 1 99 ? 62.364 37.672 49.263 1.00 71.78 99 PRO B N 1
ATOM 2876 C CA . PRO B 1 99 ? 62.706 36.515 50.094 1.00 74.05 99 PRO B CA 1
ATOM 2877 C C . PRO B 1 99 ? 62.645 35.196 49.311 1.00 74.85 99 PRO B C 1
ATOM 2878 O O . PRO B 1 99 ? 61.706 34.960 48.545 1.00 73.53 99 PRO B O 1
ATOM 2882 N N . GLY B 1 100 ? 63.649 34.348 49.496 1.00 74.01 100 GLY B N 1
ATOM 2883 C CA . GLY B 1 100 ? 63.651 33.063 48.823 1.00 72.68 100 GLY B CA 1
ATOM 2884 C C . GLY B 1 100 ? 64.456 33.027 47.545 1.00 72.66 100 GLY B C 1
ATOM 2885 O O . GLY B 1 100 ? 64.664 31.957 46.965 1.00 72.97 100 GLY B O 1
ATOM 2886 N N . GLY B 1 101 ? 64.919 34.190 47.104 1.00 71.36 101 GLY B N 1
ATOM 2887 C CA . GLY B 1 101 ? 65.689 34.247 45.876 1.00 68.28 101 GLY B CA 1
ATOM 2888 C C . GLY B 1 101 ? 64.810 34.614 44.696 1.00 65.75 101 GLY B C 1
ATOM 2889 O O . GLY B 1 101 ? 65.129 34.292 43.554 1.00 68.64 101 GLY B O 1
ATOM 2890 N N . TYR B 1 102 ? 63.697 35.286 44.981 1.00 65.74 102 TYR B N 1
ATOM 2891 C CA . TYR B 1 102 ? 62.758 35.725 43.955 1.00 64.46 102 TYR B CA 1
ATOM 2892 C C . TYR B 1 102 ? 62.931 37.220 43.637 1.00 64.79 102 TYR B C 1
ATOM 2893 O O . TYR B 1 102 ? 63.560 37.966 44.399 1.00 60.61 102 TYR B O 1
ATOM 2902 N N . VAL B 1 103 ? 62.383 37.649 42.504 1.00 60.83 103 VAL B N 1
ATOM 2903 C CA . VAL B 1 103 ? 62.490 39.047 42.085 1.00 59.78 103 VAL B CA 1
ATOM 2904 C C . VAL B 1 103 ? 61.108 39.681 41.974 1.00 59.09 103 VAL B C 1
ATOM 2905 O O . VAL B 1 103 ? 60.138 39.033 41.544 1.00 58.47 103 VAL B O 1
ATOM 2909 N N . TYR B 1 104 ? 61.019 40.947 42.368 1.00 55.08 104 TYR B N 1
ATOM 2910 C CA . TYR B 1 104 ? 59.763 41.671 42.296 1.00 50.09 104 TYR B CA 1
ATOM 2911 C C . TYR B 1 104 ? 59.549 42.079 40.837 1.00 53.49 104 TYR B C 1
ATOM 2912 O O . TYR B 1 104 ? 60.330 42.844 40.276 1.00 54.18 104 TYR B O 1
ATOM 2921 N N . LEU B 1 105 ? 58.474 41.575 40.241 1.00 52.41 105 LEU B N 1
ATOM 2922 C CA . LEU B 1 105 ? 58.156 41.846 38.847 1.00 54.08 105 LEU B CA 1
ATOM 2923 C C . LEU B 1 105 ? 56.824 42.562 38.634 1.00 55.39 105 LEU B C 1
ATOM 2924 O O . LEU B 1 105 ? 56.564 43.078 37.553 1.00 51.36 105 LEU B O 1
ATOM 2929 N N . THR B 1 106 ? 55.983 42.583 39.662 1.00 58.49 106 THR B N 1
ATOM 2930 C CA . THR B 1 106 ? 54.652 43.177 39.562 1.00 55.74 106 THR B CA 1
ATOM 2931 C C . THR B 1 106 ? 54.498 44.463 38.744 1.00 50.61 106 THR B C 1
ATOM 2932 O O . THR B 1 106 ? 53.580 44.578 37.944 1.00 47.95 106 THR B O 1
ATOM 2936 N N . ASP B 1 107 ? 55.382 45.426 38.932 1.00 46.43 107 ASP B N 1
ATOM 2937 C CA . ASP B 1 107 ? 55.286 46.663 38.171 1.00 52.10 107 ASP B CA 1
ATOM 2938 C C . ASP B 1 107 ? 55.520 46.431 36.672 1.00 50.05 107 ASP B C 1
ATOM 2939 O O . ASP B 1 107 ? 54.710 46.853 35.859 1.00 55.90 107 ASP B O 1
ATOM 2944 N N . ILE B 1 108 ? 56.611 45.761 36.300 1.00 47.51 108 ILE B N 1
ATOM 2945 C CA . ILE B 1 108 ? 56.885 45.499 34.879 1.00 50.58 108 ILE B CA 1
ATOM 2946 C C . ILE B 1 108 ? 55.756 44.683 34.234 1.00 42.68 108 ILE B C 1
ATOM 2947 O O . ILE B 1 108 ? 55.381 44.904 33.090 1.00 43.40 108 ILE B O 1
ATOM 2952 N N . LEU B 1 109 ? 55.207 43.737 34.972 1.00 43.16 109 LEU B N 1
ATOM 2953 C CA . LEU B 1 109 ? 54.134 42.924 34.427 1.00 39.44 109 LEU B CA 1
ATOM 2954 C C . LEU B 1 109 ? 52.787 43.656 34.392 1.00 45.12 109 LEU B C 1
ATOM 2955 O O . LEU B 1 109 ? 51.796 43.132 33.853 1.00 37.46 109 LEU B O 1
ATOM 2960 N N . GLY B 1 110 ? 52.745 44.857 34.973 1.00 36.04 110 GLY B N 1
ATOM 2961 C CA . GLY B 1 110 ? 51.507 45.602 34.979 1.00 34.70 110 GLY B CA 1
ATOM 2962 C C . GLY B 1 110 ? 51.447 46.500 33.758 1.00 38.35 110 GLY B C 1
ATOM 2963 O O . GLY B 1 110 ? 50.404 47.090 33.478 1.00 36.20 110 GLY B O 1
ATOM 2964 N N . LYS B 1 111 ? 52.555 46.575 33.019 1.00 36.40 111 LYS B N 1
ATOM 2965 C CA . LYS B 1 111 ? 52.655 47.447 31.851 1.00 34.52 111 LYS B CA 1
ATOM 2966 C C . LYS B 1 111 ? 52.386 46.813 30.484 1.00 39.07 111 LYS B C 1
ATOM 2967 O O . LYS B 1 111 ? 53.235 46.074 29.952 1.00 34.13 111 LYS B O 1
ATOM 2973 N N . PRO B 1 112 ? 51.212 47.100 29.890 1.00 33.51 112 PRO B N 1
ATOM 2974 C CA . PRO B 1 112 ? 50.937 46.517 28.572 1.00 38.63 112 PRO B CA 1
ATOM 2975 C C . PRO B 1 112 ? 52.060 46.773 27.557 1.00 36.50 112 PRO B C 1
ATOM 2976 O O . PRO B 1 112 ? 52.301 45.945 26.696 1.00 39.12 112 PRO B O 1
ATOM 2980 N N . SER B 1 113 ? 52.761 47.895 27.669 1.00 32.32 113 SER B N 1
ATOM 2981 C CA . SER B 1 113 ? 53.841 48.191 26.727 1.00 34.58 113 SER B CA 1
ATOM 2982 C C . SER B 1 113 ? 54.970 47.149 26.795 1.00 39.96 113 SER B C 1
ATOM 2983 O O . SER B 1 113 ? 55.477 46.715 25.763 1.00 45.29 113 SER B O 1
ATOM 2986 N N . VAL B 1 114 ? 55.369 46.763 28.006 1.00 39.86 114 VAL B N 1
ATOM 2987 C CA . VAL B 1 114 ? 56.398 45.744 28.182 1.00 36.93 114 VAL B CA 1
ATOM 2988 C C . VAL B 1 114 ? 55.850 44.375 27.768 1.00 34.08 114 VAL B C 1
ATOM 2989 O O . VAL B 1 114 ? 56.497 43.636 27.044 1.00 35.05 114 VAL B O 1
ATOM 2993 N N . LEU B 1 115 ? 54.653 44.044 28.235 1.00 31.40 115 LEU B N 1
ATOM 2994 C CA . LEU B 1 115 ? 54.025 42.774 27.897 1.00 33.07 115 LEU B CA 1
ATOM 2995 C C . LEU B 1 115 ? 53.874 42.591 26.406 1.00 30.65 115 LEU B C 1
ATOM 2996 O O . LEU B 1 115 ? 53.870 41.481 25.905 1.00 38.17 115 LEU B O 1
ATOM 3001 N N . SER B 1 116 ? 53.708 43.696 25.706 1.00 33.38 116 SER B N 1
ATOM 3002 C CA . SER B 1 116 ? 53.522 43.654 24.270 1.00 36.54 116 SER B CA 1
ATOM 3003 C C . SER B 1 116 ? 54.802 43.164 23.611 1.00 27.53 116 SER B C 1
ATOM 3004 O O . SER B 1 116 ? 54.766 42.313 22.723 1.00 35.50 116 SER B O 1
ATOM 3007 N N . LYS B 1 117 ? 55.919 43.707 24.079 1.00 30.42 117 LYS B N 1
ATOM 3008 C CA . LYS B 1 117 ? 57.216 43.347 23.567 1.00 33.53 117 LYS B CA 1
ATOM 3009 C C . LYS B 1 117 ? 57.520 41.899 23.903 1.00 31.23 117 LYS B C 1
ATOM 3010 O O . LYS B 1 117 ? 57.968 41.146 23.045 1.00 39.05 117 LYS B O 1
ATOM 3016 N N . VAL B 1 118 ? 57.277 41.518 25.151 1.00 27.73 118 VAL B N 1
ATOM 3017 C CA . VAL B 1 118 ? 57.552 40.161 25.577 1.00 32.57 118 VAL B CA 1
ATOM 3018 C C . VAL B 1 118 ? 56.692 39.210 24.769 1.00 33.76 118 VAL B C 1
ATOM 3019 O O . VAL B 1 118 ? 57.191 38.232 24.231 1.00 32.58 118 VAL B O 1
ATOM 3023 N N . GLY B 1 119 ? 55.407 39.535 24.653 1.00 33.15 119 GLY B N 1
ATOM 3024 C CA . GLY B 1 119 ? 54.496 38.688 23.913 1.00 24.65 119 GLY B CA 1
ATOM 3025 C C . GLY B 1 119 ? 54.903 38.519 22.456 1.00 32.24 119 GLY B C 1
ATOM 3026 O O . GLY B 1 119 ? 54.812 37.431 21.899 1.00 25.22 119 GLY B O 1
ATOM 3027 N N . LYS B 1 120 ? 55.347 39.598 21.836 1.00 28.90 120 LYS B N 1
ATOM 3028 C CA . LYS B 1 120 ? 55.750 39.542 20.449 1.00 33.56 120 LYS B CA 1
ATOM 3029 C C . LYS B 1 120 ? 57.051 38.709 20.289 1.00 27.45 120 LYS B C 1
ATOM 3030 O O . LYS B 1 120 ? 57.217 37.975 19.307 1.00 36.08 120 LYS B O 1
ATOM 3036 N N . LEU B 1 121 ? 57.960 38.812 21.255 1.00 35.65 121 LEU B N 1
ATOM 3037 C CA . LEU B 1 121 ? 59.219 38.056 21.185 1.00 31.26 121 LEU B CA 1
ATOM 3038 C C . LEU B 1 121 ? 58.879 36.569 21.293 1.00 31.24 121 LEU B C 1
ATOM 3039 O O . LEU B 1 121 ? 59.380 35.759 20.515 1.00 36.24 121 LEU B O 1
ATOM 3044 N N . PHE B 1 122 ? 58.002 36.202 22.226 1.00 28.45 122 PHE B N 1
ATOM 3045 C CA . PHE B 1 122 ? 57.594 34.803 22.301 1.00 31.05 122 PHE B CA 1
ATOM 3046 C C . PHE B 1 122 ? 56.899 34.404 20.993 1.00 33.54 122 PHE B C 1
ATOM 3047 O O . PHE B 1 122 ? 57.174 33.342 20.435 1.00 29.48 122 PHE B O 1
ATOM 3055 N N . ALA B 1 123 ? 56.001 35.255 20.501 1.00 30.12 123 ALA B N 1
ATOM 3056 C CA . ALA B 1 123 ? 55.263 34.940 19.282 1.00 24.58 123 ALA B CA 1
ATOM 3057 C C . ALA B 1 123 ? 56.210 34.788 18.116 1.00 24.58 123 ALA B C 1
ATOM 3058 O O . ALA B 1 123 ? 56.030 33.925 17.269 1.00 23.04 123 ALA B O 1
ATOM 3060 N N . SER B 1 124 ? 57.212 35.647 18.074 1.00 26.41 124 SER B N 1
ATOM 3061 C CA . SER B 1 124 ? 58.183 35.597 17.009 1.00 31.37 124 SER B CA 1
ATOM 3062 C C . SER B 1 124 ? 58.953 34.249 17.014 1.00 34.62 124 SER B C 1
ATOM 3063 O O . SER B 1 124 ? 58.993 33.515 16.022 1.00 34.40 124 SER B O 1
ATOM 3066 N N . VAL B 1 125 ? 59.545 33.939 18.159 1.00 35.71 125 VAL B N 1
ATOM 3067 C CA . VAL B 1 125 ? 60.324 32.720 18.347 1.00 34.72 125 VAL B CA 1
ATOM 3068 C C . VAL B 1 125 ? 59.503 31.474 18.022 1.00 34.98 125 VAL B C 1
ATOM 3069 O O . VAL B 1 125 ? 59.974 30.566 17.339 1.00 34.45 125 VAL B O 1
ATOM 3073 N N . PHE B 1 126 ? 58.249 31.455 18.447 1.00 29.66 126 PHE B N 1
ATOM 3074 C CA . PHE B 1 126 ? 57.421 30.294 18.194 1.00 30.42 126 PHE B CA 1
ATOM 3075 C C . PHE B 1 126 ? 56.472 30.421 17.011 1.00 32.21 126 PHE B C 1
ATOM 3076 O O . PHE B 1 126 ? 55.534 29.643 16.902 1.00 31.18 126 PHE B O 1
ATOM 3084 N N . ALA B 1 127 ? 56.755 31.366 16.109 1.00 35.62 127 ALA B N 1
ATOM 3085 C CA . ALA B 1 127 ? 55.898 31.626 14.945 1.00 37.67 127 ALA B CA 1
ATOM 3086 C C . ALA B 1 127 ? 55.604 30.406 14.110 1.00 39.16 127 ALA B C 1
ATOM 3087 O O . ALA B 1 127 ? 54.482 30.205 13.663 1.00 41.90 127 ALA B O 1
ATOM 3089 N N . GLU B 1 128 ? 56.601 29.563 13.922 1.00 36.80 128 GLU B N 1
ATOM 3090 C CA . GLU B 1 128 ? 56.386 28.419 13.063 1.00 43.57 128 GLU B CA 1
ATOM 3091 C C . GLU B 1 128 ? 55.928 27.155 13.732 1.00 42.69 128 GLU B C 1
ATOM 3092 O O . GLU B 1 128 ? 55.735 26.141 13.064 1.00 46.51 128 GLU B O 1
ATOM 3098 N N . ARG B 1 129 ? 55.737 27.199 15.044 1.00 38.09 129 ARG B N 1
ATOM 3099 C CA . ARG B 1 129 ? 55.273 26.018 15.753 1.00 42.89 129 ARG B CA 1
ATOM 3100 C C . ARG B 1 129 ? 53.794 26.008 15.458 1.00 42.72 129 ARG B C 1
ATOM 3101 O O . ARG B 1 129 ? 53.221 27.043 15.220 1.00 53.59 129 ARG B O 1
ATOM 3109 N N . GLU B 1 130 ? 53.152 24.863 15.453 1.00 50.83 130 GLU B N 1
ATOM 3110 C CA . GLU B 1 130 ? 51.729 24.899 15.162 1.00 53.69 130 GLU B CA 1
ATOM 3111 C C . GLU B 1 130 ? 51.074 24.951 16.517 1.00 52.91 130 GLU B C 1
ATOM 3112 O O . GLU B 1 130 ? 50.843 23.945 17.167 1.00 63.37 130 GLU B O 1
ATOM 3118 N N . ILE B 1 131 ? 50.799 26.156 16.957 1.00 50.42 131 ILE B N 1
ATOM 3119 C CA . ILE B 1 131 ? 50.227 26.332 18.257 1.00 39.40 131 ILE B CA 1
ATOM 3120 C C . ILE B 1 131 ? 48.720 26.408 18.203 1.00 39.23 131 ILE B C 1
ATOM 3121 O O . ILE B 1 131 ? 48.159 27.101 17.369 1.00 46.32 131 ILE B O 1
ATOM 3126 N N . ASP B 1 132 ? 48.064 25.642 19.066 1.00 33.77 132 ASP B N 1
ATOM 3127 C CA . ASP B 1 132 ? 46.616 25.661 19.141 1.00 33.53 132 ASP B CA 1
ATOM 3128 C C . ASP B 1 132 ? 46.180 26.469 20.351 1.00 30.56 132 ASP B C 1
ATOM 3129 O O . ASP B 1 132 ? 45.093 27.003 20.375 1.00 35.72 132 ASP B O 1
ATOM 3134 N N . VAL B 1 133 ? 47.042 26.572 21.358 1.00 32.33 133 VAL B N 1
ATOM 3135 C CA . VAL B 1 133 ? 46.652 27.259 22.579 1.00 29.77 133 VAL B CA 1
ATOM 3136 C C . VAL B 1 133 ? 47.849 27.616 23.444 1.00 30.34 133 VAL B C 1
ATOM 3137 O O . VAL B 1 133 ? 48.902 26.992 23.361 1.00 33.95 133 VAL B O 1
ATOM 3141 N N . VAL B 1 134 ? 47.701 28.657 24.245 1.00 30.31 134 VAL B N 1
ATOM 3142 C CA . VAL B 1 134 ? 48.764 29.042 25.138 1.00 28.16 134 VAL B CA 1
ATOM 3143 C C . VAL B 1 134 ? 48.256 28.679 26.538 1.00 31.37 134 VAL B C 1
ATOM 3144 O O . VAL B 1 134 ? 47.091 28.890 26.849 1.00 35.41 134 VAL B O 1
ATOM 3148 N N . MET B 1 135 ? 49.128 28.109 27.357 1.00 31.61 135 MET B N 1
ATOM 3149 C CA . MET B 1 135 ? 48.776 27.732 28.727 1.00 31.99 135 MET B CA 1
ATOM 3150 C C . MET B 1 135 ? 49.776 28.327 29.692 1.00 23.94 135 MET B C 1
ATOM 3151 O O . MET B 1 135 ? 50.947 28.496 29.372 1.00 37.05 135 MET B O 1
ATOM 3159 N N . THR B 1 136 ? 49.296 28.680 30.872 1.00 28.23 136 THR B N 1
ATOM 3160 C CA . THR B 1 136 ? 50.147 29.182 31.939 1.00 26.91 136 THR B CA 1
ATOM 3161 C C . THR B 1 136 ? 49.371 28.815 33.217 1.00 28.16 136 THR B C 1
ATOM 3162 O O . THR B 1 136 ? 48.302 28.194 33.154 1.00 29.30 136 THR B O 1
ATOM 3166 N N . VAL B 1 137 ? 49.886 29.222 34.367 1.00 31.67 137 VAL B N 1
ATOM 3167 C CA . VAL B 1 137 ? 49.211 28.929 35.624 1.00 33.85 137 VAL B CA 1
ATOM 3168 C C . VAL B 1 137 ? 48.980 30.236 36.366 1.00 33.65 137 VAL B C 1
ATOM 3169 O O . VAL B 1 137 ? 49.819 31.144 36.310 1.00 35.68 137 VAL B O 1
ATOM 3173 N N . ALA B 1 138 ? 47.853 30.333 37.063 1.00 34.98 138 ALA B N 1
ATOM 3174 C CA . ALA B 1 138 ? 47.551 31.537 37.821 1.00 38.33 138 ALA B CA 1
ATOM 3175 C C . ALA B 1 138 ? 48.666 31.764 38.848 1.00 39.60 138 ALA B C 1
ATOM 3176 O O . ALA B 1 138 ? 49.178 30.807 39.414 1.00 46.65 138 ALA B O 1
ATOM 3178 N N . THR B 1 139 ? 49.063 33.020 39.072 1.00 43.05 139 THR B N 1
ATOM 3179 C CA . THR B 1 139 ? 48.461 34.153 38.384 1.00 45.44 139 THR B CA 1
ATOM 3180 C C . THR B 1 139 ? 49.464 35.075 37.673 1.00 42.24 139 THR B C 1
ATOM 3181 O O . THR B 1 139 ? 49.124 35.748 36.697 1.00 41.39 139 THR B O 1
ATOM 3185 N N . LYS B 1 140 ? 50.695 35.125 38.161 1.00 45.33 140 LYS B N 1
ATOM 3186 C CA . LYS B 1 140 ? 51.666 36.020 37.564 1.00 44.76 140 LYS B CA 1
ATOM 3187 C C . LYS B 1 140 ? 51.921 35.878 36.072 1.00 49.13 140 LYS B C 1
ATOM 3188 O O . LYS B 1 140 ? 52.260 36.853 35.412 1.00 52.31 140 LYS B O 1
ATOM 3194 N N . GLY B 1 141 ? 51.775 34.676 35.532 1.00 39.27 141 GLY B N 1
ATOM 3195 C CA . GLY B 1 141 ? 52.041 34.506 34.123 1.00 33.43 141 GLY B CA 1
ATOM 3196 C C . GLY B 1 141 ? 50.892 34.801 33.182 1.00 33.62 141 GLY B C 1
ATOM 3197 O O . GLY B 1 141 ? 51.094 34.875 31.964 1.00 33.62 141 GLY B O 1
ATOM 3198 N N . ILE B 1 142 ? 49.699 34.979 33.743 1.00 27.98 142 ILE B N 1
ATOM 3199 C CA . ILE B 1 142 ? 48.506 35.204 32.955 1.00 34.44 142 ILE B CA 1
ATOM 3200 C C . ILE B 1 142 ? 48.671 36.288 31.898 1.00 34.73 142 ILE B C 1
ATOM 3201 O O . ILE B 1 142 ? 48.433 36.038 30.714 1.00 38.46 142 ILE B O 1
ATOM 3206 N N . PRO B 1 143 ? 49.094 37.496 32.306 1.00 36.58 143 PRO B N 1
ATOM 3207 C CA . PRO B 1 143 ? 49.265 38.561 31.322 1.00 37.72 143 PRO B CA 1
ATOM 3208 C C . PRO B 1 143 ? 50.308 38.212 30.249 1.00 36.66 143 PRO B C 1
ATOM 3209 O O . PRO B 1 143 ? 50.142 38.598 29.092 1.00 37.33 143 PRO B O 1
ATOM 3213 N N . LEU B 1 144 ? 51.360 37.469 30.606 1.00 39.44 144 LEU B N 1
ATOM 3214 C CA . LEU B 1 144 ? 52.369 37.093 29.602 1.00 34.93 144 LEU B CA 1
ATOM 3215 C C . LEU B 1 144 ? 51.716 36.142 28.616 1.00 34.77 144 LEU B C 1
ATOM 3216 O O . LEU B 1 144 ? 51.915 36.255 27.402 1.00 32.58 144 LEU B O 1
ATOM 3221 N N . ALA B 1 145 ? 50.916 35.217 29.138 1.00 29.22 145 ALA B N 1
ATOM 3222 C CA . ALA B 1 145 ? 50.234 34.259 28.280 1.00 33.72 145 ALA B CA 1
ATOM 3223 C C . ALA B 1 145 ? 49.297 34.965 27.300 1.00 32.61 145 ALA B C 1
ATOM 3224 O O . ALA B 1 145 ? 49.313 34.648 26.109 1.00 26.19 145 ALA B O 1
ATOM 3226 N N . TYR B 1 146 ? 48.467 35.896 27.789 1.00 29.35 146 TYR B N 1
ATOM 3227 C CA . TYR B 1 146 ? 47.572 36.607 26.865 1.00 34.17 146 TYR B CA 1
ATOM 3228 C C . TYR B 1 146 ? 48.360 37.431 25.832 1.00 24.37 146 TYR B C 1
ATOM 3229 O O . TYR B 1 146 ? 47.980 37.470 24.668 1.00 28.07 146 TYR B O 1
ATOM 3238 N N . ALA B 1 147 ? 49.459 38.048 26.246 1.00 23.93 147 ALA B N 1
ATOM 3239 C CA . ALA B 1 147 ? 50.240 38.824 25.291 1.00 28.74 147 ALA B CA 1
ATOM 3240 C C . ALA B 1 147 ? 50.736 37.920 24.174 1.00 36.97 147 ALA B C 1
ATOM 3241 O O . ALA B 1 147 ? 50.605 38.242 22.983 1.00 38.21 147 ALA B O 1
ATOM 3243 N N . ALA B 1 148 ? 51.285 36.765 24.537 1.00 30.47 148 ALA B N 1
ATOM 3244 C CA . ALA B 1 148 ? 51.785 35.896 23.494 1.00 29.13 148 ALA B CA 1
ATOM 3245 C C . ALA B 1 148 ? 50.647 35.343 22.651 1.00 30.14 148 ALA B C 1
ATOM 3246 O O . ALA B 1 148 ? 50.755 35.269 21.437 1.00 20.88 148 ALA B O 1
ATOM 3248 N N . ALA B 1 149 ? 49.548 34.979 23.297 1.00 25.89 149 ALA B N 1
ATOM 3249 C CA . ALA B 1 149 ? 48.415 34.404 22.586 1.00 32.51 149 ALA B CA 1
ATOM 3250 C C . ALA B 1 149 ? 47.778 35.380 21.589 1.00 32.58 149 ALA B C 1
ATOM 3251 O O . ALA B 1 149 ? 47.306 34.973 20.540 1.00 29.48 149 ALA B O 1
ATOM 3253 N N . SER B 1 150 ? 47.776 36.659 21.932 1.00 27.02 150 SER B N 1
ATOM 3254 C CA . SER B 1 150 ? 47.180 37.654 21.067 1.00 36.14 150 SER B CA 1
ATOM 3255 C C . SER B 1 150 ? 47.999 37.770 19.772 1.00 29.73 150 SER B C 1
ATOM 3256 O O . SER B 1 150 ? 47.427 37.905 18.715 1.00 33.05 150 SER B O 1
ATOM 3259 N N . TYR B 1 151 ? 49.323 37.664 19.829 1.00 28.66 151 TYR B N 1
ATOM 3260 C CA . TYR B 1 151 ? 50.074 37.718 18.587 1.00 20.38 151 TYR B CA 1
ATOM 3261 C C . TYR B 1 151 ? 49.915 36.444 17.782 1.00 31.59 151 TYR B C 1
ATOM 3262 O O . TYR B 1 151 ? 49.963 36.471 16.562 1.00 32.86 151 TYR B O 1
ATOM 3271 N N . LEU B 1 152 ? 49.673 35.341 18.475 1.00 24.28 152 LEU B N 1
ATOM 3272 C CA . LEU B 1 152 ? 49.588 34.035 17.846 1.00 30.43 152 LEU B CA 1
ATOM 3273 C C . LEU B 1 152 ? 48.212 33.636 17.355 1.00 28.69 152 LEU B C 1
ATOM 3274 O O . LEU B 1 152 ? 48.068 32.688 16.601 1.00 30.89 152 LEU B O 1
ATOM 3279 N N . ASN B 1 153 ? 47.194 34.351 17.803 1.00 35.17 153 ASN B N 1
ATOM 3280 C CA . ASN B 1 153 ? 45.822 34.040 17.403 1.00 32.50 153 ASN B CA 1
ATOM 3281 C C . ASN B 1 153 ? 45.337 32.686 17.907 1.00 38.44 153 ASN B C 1
ATOM 3282 O O . ASN B 1 153 ? 44.830 31.858 17.132 1.00 38.86 153 ASN B O 1
ATOM 3287 N N . VAL B 1 154 ? 45.520 32.460 19.202 1.00 35.88 154 VAL B N 1
ATOM 3288 C CA . VAL B 1 154 ? 45.059 31.247 19.838 1.00 31.53 154 VAL B CA 1
ATOM 3289 C C . VAL B 1 154 ? 44.500 31.658 21.190 1.00 33.45 154 VAL B C 1
ATOM 3290 O O . VAL B 1 154 ? 44.809 32.744 21.700 1.00 26.32 154 VAL B O 1
ATOM 3294 N N . PRO B 1 155 ? 43.664 30.793 21.783 1.00 27.81 155 PRO B N 1
ATOM 3295 C CA . PRO B 1 155 ? 43.064 31.050 23.086 1.00 30.67 155 PRO B CA 1
ATOM 3296 C C . PRO B 1 155 ? 44.073 30.776 24.208 1.00 31.99 155 PRO B C 1
ATOM 3297 O O . PRO B 1 155 ? 45.142 30.197 23.990 1.00 34.59 155 PRO B O 1
ATOM 3301 N N . VAL B 1 156 ? 43.751 31.252 25.395 1.00 37.29 156 VAL B N 1
ATOM 3302 C CA . VAL B 1 156 ? 44.592 31.046 26.554 1.00 36.47 156 VAL B CA 1
ATOM 3303 C C . VAL B 1 156 ? 43.860 30.093 27.482 1.00 40.77 156 VAL B C 1
ATOM 3304 O O . VAL B 1 156 ? 42.625 30.092 27.535 1.00 41.25 156 VAL B O 1
ATOM 3308 N N . VAL B 1 157 ? 44.622 29.248 28.169 1.00 42.69 157 VAL B N 1
ATOM 3309 C CA . VAL B 1 157 ? 44.058 28.303 29.128 1.00 33.73 157 VAL B CA 1
ATOM 3310 C C . VAL B 1 157 ? 44.819 28.557 30.406 1.00 32.79 157 VAL B C 1
ATOM 3311 O O . VAL B 1 157 ? 46.047 28.654 30.405 1.00 30.83 157 VAL B O 1
ATOM 3315 N N . ILE B 1 158 ? 44.100 28.715 31.500 1.00 33.65 158 ILE B N 1
ATOM 3316 C CA . ILE B 1 158 ? 44.779 28.986 32.753 1.00 34.11 158 ILE B CA 1
ATOM 3317 C C . ILE B 1 158 ? 44.657 27.809 33.712 1.00 40.21 158 ILE B C 1
ATOM 3318 O O . ILE B 1 158 ? 43.557 27.390 34.059 1.00 40.64 158 ILE B O 1
ATOM 3323 N N . VAL B 1 159 ? 45.797 27.252 34.103 1.00 39.20 159 VAL B N 1
ATOM 3324 C CA . VAL B 1 159 ? 45.795 26.134 35.035 1.00 40.65 159 VAL B CA 1
ATOM 3325 C C . VAL B 1 159 ? 45.627 26.710 36.438 1.00 41.88 159 VAL B C 1
ATOM 3326 O O . VAL B 1 159 ? 46.237 27.722 36.788 1.00 44.33 159 VAL B O 1
ATOM 3330 N N . ARG B 1 160 ? 44.782 26.078 37.235 1.00 44.59 160 ARG B N 1
ATOM 3331 C CA . ARG B 1 160 ? 44.537 26.563 38.585 1.00 55.04 160 ARG B CA 1
ATOM 3332 C C . ARG B 1 160 ? 45.289 25.749 39.629 1.00 53.74 160 ARG B C 1
ATOM 3333 O O . ARG B 1 160 ? 45.420 24.524 39.504 1.00 47.97 160 ARG B O 1
ATOM 3341 N N . LYS B 1 161 ? 45.777 26.441 40.653 1.00 59.69 161 LYS B N 1
ATOM 3342 C CA . LYS B 1 161 ? 46.504 25.802 41.744 1.00 69.36 161 LYS B CA 1
ATOM 3343 C C . LYS B 1 161 ? 45.518 25.413 42.846 1.00 78.37 161 LYS B C 1
ATOM 3344 O O . LYS B 1 161 ? 45.780 25.622 44.030 1.00 83.62 161 LYS B O 1
ATOM 3350 N N . ASP B 1 162 ? 44.386 24.841 42.446 1.00 86.73 162 ASP B N 1
ATOM 3351 C CA . ASP B 1 162 ? 43.353 24.431 43.389 1.00 93.78 162 ASP B CA 1
ATOM 3352 C C . ASP B 1 162 ? 42.237 23.682 42.652 1.00 95.25 162 ASP B C 1
ATOM 3353 O O . ASP B 1 162 ? 41.721 22.667 43.129 1.00 96.29 162 ASP B O 1
ATOM 3358 N N . GLY B 1 168 ? 33.950 21.297 37.038 1.00 87.06 168 GLY B N 1
ATOM 3359 C CA . GLY B 1 168 ? 33.449 20.137 36.313 1.00 95.44 168 GLY B CA 1
ATOM 3360 C C . GLY B 1 168 ? 34.454 18.997 36.287 1.00 96.76 168 GLY B C 1
ATOM 3361 O O . GLY B 1 168 ? 35.382 18.984 37.099 1.00 102.45 168 GLY B O 1
ATOM 3362 N N . SER B 1 169 ? 34.278 18.032 35.380 1.00 95.98 169 SER B N 1
ATOM 3363 C CA . SER B 1 169 ? 35.219 16.910 35.294 1.00 92.56 169 SER B CA 1
ATOM 3364 C C . SER B 1 169 ? 36.623 17.473 35.072 1.00 90.09 169 SER B C 1
ATOM 3365 O O . SER B 1 169 ? 37.039 17.760 33.952 1.00 89.41 169 SER B O 1
ATOM 3368 N N . THR B 1 170 ? 37.351 17.617 36.172 1.00 84.25 170 THR B N 1
ATOM 3369 C CA . THR B 1 170 ? 38.694 18.166 36.164 1.00 74.62 170 THR B CA 1
ATOM 3370 C C . THR B 1 170 ? 39.793 17.113 36.133 1.00 72.83 170 THR B C 1
ATOM 3371 O O . THR B 1 170 ? 39.624 16.001 36.593 1.00 77.88 170 THR B O 1
ATOM 3375 N N . VAL B 1 171 ? 40.939 17.505 35.604 1.00 68.47 171 VAL B N 1
ATOM 3376 C CA . VAL B 1 171 ? 42.100 16.647 35.535 1.00 62.67 171 VAL B CA 1
ATOM 3377 C C . VAL B 1 171 ? 43.045 17.291 36.540 1.00 63.98 171 VAL B C 1
ATOM 3378 O O . VAL B 1 171 ? 43.142 18.516 36.582 1.00 64.66 171 VAL B O 1
ATOM 3382 N N . SER B 1 172 ? 43.755 16.487 37.329 1.00 60.63 172 SER B N 1
ATOM 3383 C CA . SER B 1 172 ? 44.676 17.039 38.323 1.00 58.04 172 SER B CA 1
ATOM 3384 C C . SER B 1 172 ? 46.035 16.347 38.294 1.00 54.72 172 SER B C 1
ATOM 3385 O O . SER B 1 172 ? 46.147 15.174 37.969 1.00 59.03 172 SER B O 1
ATOM 3388 N N . ILE B 1 173 ? 47.063 17.088 38.655 1.00 52.41 173 ILE B N 1
ATOM 3389 C CA . ILE B 1 173 ? 48.419 16.588 38.631 1.00 51.17 173 ILE B CA 1
ATOM 3390 C C . ILE B 1 173 ? 49.092 17.104 39.881 1.00 50.63 173 ILE B C 1
ATOM 3391 O O . ILE B 1 173 ? 48.763 18.194 40.328 1.00 50.07 173 ILE B O 1
ATOM 3396 N N . ASN B 1 174 ? 50.017 16.351 40.469 1.00 45.92 174 ASN B N 1
ATOM 3397 C CA . ASN B 1 174 ? 50.701 16.895 41.645 1.00 42.07 174 ASN B CA 1
ATOM 3398 C C . ASN B 1 174 ? 52.028 17.399 41.107 1.00 36.49 174 ASN B C 1
ATOM 3399 O O . ASN B 1 174 ? 52.543 16.852 40.115 1.00 35.20 174 ASN B O 1
ATOM 3404 N N . TYR B 1 175 ? 52.608 18.392 41.769 1.00 29.21 175 TYR B N 1
ATOM 3405 C CA . TYR B 1 175 ? 53.881 18.895 41.329 1.00 30.91 175 TYR B CA 1
ATOM 3406 C C . TYR B 1 175 ? 54.563 19.565 42.491 1.00 28.28 175 TYR B C 1
ATOM 3407 O O . TYR B 1 175 ? 53.951 19.840 43.503 1.00 39.85 175 TYR B O 1
ATOM 3416 N N . VAL B 1 176 ? 55.842 19.845 42.338 1.00 34.21 176 VAL B N 1
ATOM 3417 C CA . VAL B 1 176 ? 56.606 20.518 43.380 1.00 47.55 176 VAL B CA 1
ATOM 3418 C C . VAL B 1 176 ? 57.068 21.873 42.879 1.00 50.08 176 VAL B C 1
ATOM 3419 O O . VAL B 1 176 ? 57.332 22.019 41.700 1.00 54.17 176 VAL B O 1
ATOM 3423 N N . SER B 1 177 ? 57.202 22.845 43.780 1.00 58.47 177 SER B N 1
ATOM 3424 C CA . SER B 1 177 ? 57.630 24.196 43.389 1.00 61.01 177 SER B CA 1
ATOM 3425 C C . SER B 1 177 ? 59.025 24.556 43.807 1.00 67.25 177 SER B C 1
ATOM 3426 O O . SER B 1 177 ? 59.617 23.910 44.656 1.00 72.26 177 SER B O 1
ATOM 3429 N N . GLY B 1 178 ? 59.520 25.637 43.219 1.00 75.13 178 GLY B N 1
ATOM 3430 C CA . GLY B 1 178 ? 60.859 26.122 43.510 1.00 84.20 178 GLY B CA 1
ATOM 3431 C C . GLY B 1 178 ? 61.183 26.512 44.942 1.00 86.57 178 GLY B C 1
ATOM 3432 O O . GLY B 1 178 ? 62.344 26.373 45.368 1.00 90.00 178 GLY B O 1
ATOM 3433 N N . SER B 1 179 ? 60.179 26.983 45.687 1.00 89.83 179 SER B N 1
ATOM 3434 C CA . SER B 1 179 ? 60.385 27.373 47.085 1.00 97.35 179 SER B CA 1
ATOM 3435 C C . SER B 1 179 ? 60.992 26.165 47.819 1.00 100.18 179 SER B C 1
ATOM 3436 O O . SER B 1 179 ? 61.150 26.147 49.051 1.00 99.94 179 SER B O 1
ATOM 3439 N N . SER B 1 180 ? 61.341 25.166 47.005 1.00 101.57 180 SER B N 1
ATOM 3440 C CA . SER B 1 180 ? 61.926 23.906 47.435 1.00 95.90 180 SER B CA 1
ATOM 3441 C C . SER B 1 180 ? 61.026 23.382 48.535 1.00 92.56 180 SER B C 1
ATOM 3442 O O . SER B 1 180 ? 61.472 23.031 49.630 1.00 93.14 180 SER B O 1
ATOM 3445 N N . ASN B 1 181 ? 59.741 23.322 48.207 1.00 90.18 181 ASN B N 1
ATOM 3446 C CA . ASN B 1 181 ? 58.708 22.910 49.150 1.00 87.54 181 ASN B CA 1
ATOM 3447 C C . ASN B 1 181 ? 58.119 21.530 48.924 1.00 86.75 181 ASN B C 1
ATOM 3448 O O . ASN B 1 181 ? 58.796 20.616 48.438 1.00 87.53 181 ASN B O 1
ATOM 3453 N N . ARG B 1 182 ? 56.831 21.422 49.252 1.00 81.42 182 ARG B N 1
ATOM 3454 C CA . ARG B 1 182 ? 56.093 20.182 49.143 1.00 74.40 182 ARG B CA 1
ATOM 3455 C C . ARG B 1 182 ? 55.241 20.009 47.901 1.00 64.60 182 ARG B C 1
ATOM 3456 O O . ARG B 1 182 ? 55.163 20.855 47.041 1.00 64.02 182 ARG B O 1
ATOM 3464 N N . ILE B 1 183 ? 54.572 18.872 47.868 1.00 55.59 183 ILE B N 1
ATOM 3465 C CA . ILE B 1 183 ? 53.708 18.486 46.785 1.00 51.76 183 ILE B CA 1
ATOM 3466 C C . ILE B 1 183 ? 52.399 19.252 46.743 1.00 55.61 183 ILE B C 1
ATOM 3467 O O . ILE B 1 183 ? 51.615 19.198 47.682 1.00 52.53 183 ILE B O 1
ATOM 3472 N N .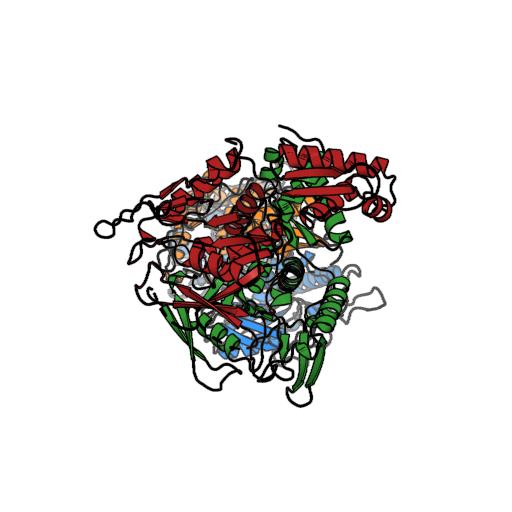 GLN B 1 184 ? 52.163 19.934 45.625 1.00 52.57 184 GLN B N 1
ATOM 3473 C CA . GLN B 1 184 ? 50.930 20.698 45.428 1.00 56.33 184 GLN B CA 1
ATOM 3474 C C . GLN B 1 184 ? 50.195 20.108 44.235 1.00 54.52 184 GLN B C 1
ATOM 3475 O O . GLN B 1 184 ? 50.748 19.306 43.484 1.00 48.27 184 GLN B O 1
ATOM 3481 N N . THR B 1 185 ? 48.950 20.510 44.045 1.00 54.11 185 THR B N 1
ATOM 3482 C CA . THR B 1 185 ? 48.203 20.004 42.905 1.00 58.56 185 THR B CA 1
ATOM 3483 C C . THR B 1 185 ? 47.724 21.139 41.989 1.00 53.53 185 THR B C 1
ATOM 3484 O O . THR B 1 185 ? 47.440 22.253 42.435 1.00 45.70 185 THR B O 1
ATOM 3488 N N . MET B 1 186 ? 47.673 20.863 40.697 1.00 49.92 186 MET B N 1
ATOM 3489 C CA . MET B 1 186 ? 47.211 21.862 39.752 1.00 48.43 186 MET B CA 1
ATOM 3490 C C . MET B 1 186 ? 46.124 21.188 38.964 1.00 49.20 186 MET B C 1
ATOM 3491 O O . MET B 1 186 ? 46.150 19.970 38.749 1.00 49.37 186 MET B O 1
ATOM 3496 N N . SER B 1 187 ? 45.141 21.969 38.553 1.00 48.57 187 SER B N 1
ATOM 3497 C CA . SER B 1 187 ? 44.053 21.390 37.804 1.00 49.16 187 SER B CA 1
ATOM 3498 C C . SER B 1 187 ? 43.610 22.273 36.666 1.00 47.57 187 SER B C 1
ATOM 3499 O O . SER B 1 187 ? 43.895 23.478 36.631 1.00 47.93 187 SER B O 1
ATOM 3502 N N . LEU B 1 188 ? 42.897 21.641 35.744 1.00 48.02 188 LEU B N 1
ATOM 3503 C CA . LEU B 1 188 ? 42.354 22.291 34.576 1.00 50.31 188 LEU B CA 1
ATOM 3504 C C . LEU B 1 188 ? 41.098 21.511 34.236 1.00 55.96 188 LEU B C 1
ATOM 3505 O O . LEU B 1 188 ? 41.134 20.284 34.217 1.00 52.72 188 LEU B O 1
ATOM 3510 N N . ALA B 1 189 ? 39.992 22.203 33.972 1.00 55.78 189 ALA B N 1
ATOM 3511 C CA . ALA B 1 189 ? 38.742 21.524 33.625 1.00 56.80 189 ALA B CA 1
ATOM 3512 C C . ALA B 1 189 ? 38.924 20.793 32.296 1.00 54.21 189 ALA B C 1
ATOM 3513 O O . ALA B 1 189 ? 39.591 21.297 31.402 1.00 59.52 189 ALA B O 1
ATOM 3515 N N . LYS B 1 190 ? 38.343 19.607 32.169 1.00 52.49 190 LYS B N 1
ATOM 3516 C CA . LYS B 1 190 ? 38.478 18.810 30.948 1.00 60.14 190 LYS B CA 1
ATOM 3517 C C . LYS B 1 190 ? 37.893 19.463 29.693 1.00 63.75 190 LYS B C 1
ATOM 3518 O O . LYS B 1 190 ? 38.352 19.200 28.575 1.00 61.66 190 LYS B O 1
ATOM 3524 N N . ARG B 1 191 ? 36.881 20.304 29.875 1.00 62.22 191 ARG B N 1
ATOM 3525 C CA . ARG B 1 191 ? 36.253 20.968 28.744 1.00 69.95 191 ARG B CA 1
ATOM 3526 C C . ARG B 1 191 ? 36.992 22.256 28.431 1.00 69.22 191 ARG B C 1
ATOM 3527 O O . ARG B 1 191 ? 36.476 23.111 27.720 1.00 72.61 191 ARG B O 1
ATOM 3535 N N . SER B 1 192 ? 38.200 22.397 28.960 1.00 69.05 192 SER B N 1
ATOM 3536 C CA . SER B 1 192 ? 38.969 23.607 28.729 1.00 66.98 192 SER B CA 1
ATOM 3537 C C . SER B 1 192 ? 39.958 23.440 27.602 1.00 68.05 192 SER B C 1
ATOM 3538 O O . SER B 1 192 ? 40.620 24.393 27.194 1.00 66.41 192 SER B O 1
ATOM 3541 N N . MET B 1 193 ? 40.046 22.238 27.061 1.00 68.39 193 MET B N 1
ATOM 3542 C CA . MET B 1 193 ? 41.014 22.048 26.006 1.00 73.60 193 MET B CA 1
ATOM 3543 C C . MET B 1 193 ? 40.827 20.781 25.198 1.00 74.47 193 MET B C 1
ATOM 3544 O O . MET B 1 193 ? 40.641 19.701 25.756 1.00 74.63 193 MET B O 1
ATOM 3552 N N . LYS B 1 194 ? 40.908 20.924 23.879 1.00 74.45 194 LYS B N 1
ATOM 3553 C CA . LYS B 1 194 ? 40.754 19.797 22.973 1.00 75.57 194 LYS B CA 1
ATOM 3554 C C . LYS B 1 194 ? 41.923 18.836 23.067 1.00 71.20 194 LYS B C 1
ATOM 3555 O O . LYS B 1 194 ? 43.041 19.222 23.391 1.00 71.25 194 LYS B O 1
ATOM 3561 N N . THR B 1 195 ? 41.645 17.576 22.770 1.00 68.53 195 THR B N 1
ATOM 3562 C CA . THR B 1 195 ? 42.661 16.540 22.781 1.00 66.22 195 THR B CA 1
ATOM 3563 C C . THR B 1 195 ? 43.557 16.738 21.569 1.00 58.96 195 THR B C 1
ATOM 3564 O O . THR B 1 195 ? 43.082 17.101 20.495 1.00 62.17 195 THR B O 1
ATOM 3568 N N . GLY B 1 196 ? 44.853 16.509 21.743 1.00 54.16 196 GLY B N 1
ATOM 3569 C CA . GLY B 1 196 ? 45.780 16.666 20.635 1.00 46.85 196 GLY B CA 1
ATOM 3570 C C . GLY B 1 196 ? 46.242 18.100 20.421 1.00 48.30 196 GLY B C 1
ATOM 3571 O O . GLY B 1 196 ? 47.034 18.376 19.516 1.00 48.44 196 GLY B O 1
ATOM 3572 N N . SER B 1 197 ? 45.758 19.016 21.256 1.00 40.45 197 SER B N 1
ATOM 3573 C CA . SER B 1 197 ? 46.142 20.419 21.136 1.00 35.61 197 SER B CA 1
ATOM 3574 C C . SER B 1 197 ? 47.642 20.601 21.231 1.00 39.09 197 SER B C 1
ATOM 3575 O O . SER B 1 197 ? 48.315 19.903 22.005 1.00 38.58 197 SER B O 1
ATOM 3578 N N . ASN B 1 198 ? 48.173 21.526 20.436 1.00 38.54 198 ASN B N 1
ATOM 3579 C CA . ASN B 1 198 ? 49.599 21.849 20.488 1.00 40.62 198 ASN B CA 1
ATOM 3580 C C . ASN B 1 198 ? 49.659 23.087 21.359 1.00 41.88 198 ASN B C 1
ATOM 3581 O O . ASN B 1 198 ? 49.173 24.149 20.983 1.00 40.89 198 ASN B O 1
ATOM 3586 N N . VAL B 1 199 ? 50.286 22.922 22.519 1.00 34.78 199 VAL B N 1
ATOM 3587 C CA . VAL B 1 199 ? 50.358 23.933 23.544 1.00 28.17 199 VAL B CA 1
ATOM 3588 C C . VAL B 1 199 ? 51.669 24.675 23.746 1.00 31.99 199 VAL B C 1
ATOM 3589 O O . VAL B 1 199 ? 52.728 24.073 23.803 1.00 31.33 199 VAL B O 1
ATOM 3593 N N . LEU B 1 200 ? 51.593 25.996 23.870 1.00 32.41 200 LEU B N 1
ATOM 3594 C CA . LEU B 1 200 ? 52.784 26.792 24.144 1.00 24.10 200 LEU B CA 1
ATOM 3595 C C . LEU B 1 200 ? 52.636 27.103 25.623 1.00 32.31 200 LEU B C 1
ATOM 3596 O O . LEU B 1 200 ? 51.623 27.682 26.046 1.00 32.28 200 LEU B O 1
ATOM 3601 N N . ILE B 1 201 ? 53.618 26.703 26.422 1.00 27.49 201 ILE B N 1
ATOM 3602 C CA . ILE B 1 201 ? 53.545 26.953 27.856 1.00 28.79 201 ILE B CA 1
ATOM 3603 C C . ILE B 1 201 ? 54.303 28.234 28.113 1.00 22.74 201 ILE B C 1
ATOM 3604 O O . ILE B 1 201 ? 55.410 28.403 27.636 1.00 30.74 201 ILE B O 1
ATOM 3609 N N . ILE B 1 202 ? 53.707 29.121 28.891 1.00 27.72 202 ILE B N 1
ATOM 3610 C CA . ILE B 1 202 ? 54.332 30.400 29.188 1.00 27.90 202 ILE B CA 1
ATOM 3611 C C . ILE B 1 202 ? 54.271 30.670 30.701 1.00 34.32 202 ILE B C 1
ATOM 3612 O O . ILE B 1 202 ? 53.258 30.417 31.359 1.00 31.57 202 ILE B O 1
ATOM 3617 N N . ASP B 1 203 ? 55.358 31.156 31.267 1.00 33.20 203 ASP B N 1
ATOM 3618 C CA . ASP B 1 203 ? 55.319 31.490 32.677 1.00 36.01 203 ASP B CA 1
ATOM 3619 C C . ASP B 1 203 ? 56.294 32.612 32.937 1.00 33.17 203 ASP B C 1
ATOM 3620 O O . ASP B 1 203 ? 57.188 32.877 32.132 1.00 30.52 203 ASP B O 1
ATOM 3625 N N . ASP B 1 204 ? 56.124 33.283 34.063 1.00 38.46 204 ASP B N 1
ATOM 3626 C CA . ASP B 1 204 ? 56.993 34.403 34.385 1.00 33.45 204 ASP B CA 1
ATOM 3627 C C . ASP B 1 204 ? 58.358 34.013 34.909 1.00 39.95 204 ASP B C 1
ATOM 3628 O O . ASP B 1 204 ? 59.380 34.590 34.530 1.00 34.69 204 ASP B O 1
ATOM 3633 N N . PHE B 1 205 ? 58.366 33.023 35.789 1.00 45.03 205 PHE B N 1
ATOM 3634 C CA . PHE B 1 205 ? 59.597 32.631 36.437 1.00 48.32 205 PHE B CA 1
ATOM 3635 C C . PHE B 1 205 ? 59.782 31.141 36.585 1.00 43.49 205 PHE B C 1
ATOM 3636 O O . PHE B 1 205 ? 58.879 30.435 37.005 1.00 47.14 205 PHE B O 1
ATOM 3644 N N . MET B 1 206 ? 60.964 30.671 36.235 1.00 41.04 206 MET B N 1
ATOM 3645 C CA . MET B 1 206 ? 61.276 29.268 36.386 1.00 49.42 206 MET B CA 1
ATOM 3646 C C . MET B 1 206 ? 62.480 29.158 37.302 1.00 48.36 206 MET B C 1
ATOM 3647 O O . MET B 1 206 ? 63.591 29.522 36.928 1.00 47.06 206 MET B O 1
ATOM 3655 N N . LYS B 1 207 ? 62.240 28.673 38.513 1.00 55.34 207 LYS B N 1
ATOM 3656 C CA . LYS B 1 207 ? 63.300 28.496 39.496 1.00 58.90 207 LYS B CA 1
ATOM 3657 C C . LYS B 1 207 ? 63.792 27.055 39.417 1.00 56.69 207 LYS B C 1
ATOM 3658 O O . LYS B 1 207 ? 64.847 26.787 38.863 1.00 54.71 207 LYS B O 1
ATOM 3664 N N . ALA B 1 208 ? 63.001 26.134 39.951 1.00 52.89 208 ALA B N 1
ATOM 3665 C CA . ALA B 1 208 ? 63.350 24.715 39.954 1.00 61.00 208 ALA B CA 1
ATOM 3666 C C . ALA B 1 208 ? 62.916 23.979 38.693 1.00 58.35 208 ALA B C 1
ATOM 3667 O O . ALA B 1 208 ? 63.667 23.138 38.191 1.00 57.47 208 ALA B O 1
ATOM 3669 N N . GLY B 1 209 ? 61.706 24.274 38.204 1.00 50.78 209 GLY B N 1
ATOM 3670 C CA . GLY B 1 209 ? 61.211 23.624 36.996 1.00 36.68 209 GLY B CA 1
ATOM 3671 C C . GLY B 1 209 ? 60.011 22.716 37.240 1.00 41.57 209 GLY B C 1
ATOM 3672 O O . GLY B 1 209 ? 59.460 22.108 36.311 1.00 36.36 209 GLY B O 1
ATOM 3673 N N . GLY B 1 210 ? 59.590 22.637 38.500 1.00 36.25 210 GLY B N 1
ATOM 3674 C CA . GLY B 1 210 ? 58.478 21.777 38.839 1.00 38.84 210 GLY B CA 1
ATOM 3675 C C . GLY B 1 210 ? 57.139 22.285 38.357 1.00 38.84 210 GLY B C 1
ATOM 3676 O O . GLY B 1 210 ? 56.262 21.496 38.010 1.00 38.35 210 GLY B O 1
ATOM 3677 N N . THR B 1 211 ? 56.962 23.602 38.335 1.00 37.95 211 THR B N 1
ATOM 3678 C CA . THR B 1 211 ? 55.678 24.138 37.890 1.00 39.15 211 THR B CA 1
ATOM 3679 C C . THR B 1 211 ? 55.503 23.806 36.411 1.00 28.25 211 THR B C 1
ATOM 3680 O O . THR B 1 211 ? 54.466 23.282 36.001 1.00 31.41 211 THR B O 1
ATOM 3684 N N . ILE B 1 212 ? 56.544 24.059 35.622 1.00 30.27 212 ILE B N 1
ATOM 3685 C CA . ILE B 1 212 ? 56.474 23.757 34.199 1.00 30.86 212 ILE B CA 1
ATOM 3686 C C . ILE B 1 212 ? 56.361 22.248 33.944 1.00 35.97 212 ILE B C 1
ATOM 3687 O O . ILE B 1 212 ? 55.562 21.809 33.085 1.00 38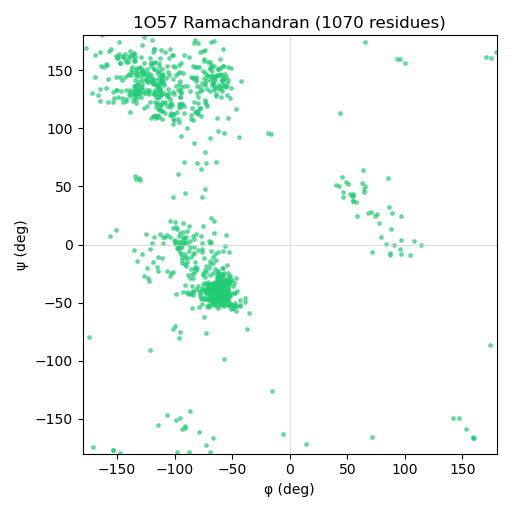.48 212 ILE B O 1
ATOM 3692 N N . ASN B 1 213 ? 57.123 21.447 34.698 1.00 38.82 213 ASN B N 1
ATOM 3693 C CA . ASN B 1 213 ? 57.017 19.988 34.551 1.00 36.35 213 ASN B CA 1
ATOM 3694 C C . ASN B 1 213 ? 55.603 19.599 34.940 1.00 28.70 213 ASN B C 1
ATOM 3695 O O . ASN B 1 213 ? 54.982 18.753 34.298 1.00 34.08 213 ASN B O 1
ATOM 3700 N N . GLY B 1 214 ? 55.052 20.263 35.958 1.00 30.81 214 GLY B N 1
ATOM 3701 C CA . GLY B 1 214 ? 53.681 19.944 36.305 1.00 23.93 214 GLY B CA 1
ATOM 3702 C C . GLY B 1 214 ? 52.739 20.209 35.130 1.00 37.04 214 GLY B C 1
ATOM 3703 O O . GLY B 1 214 ? 51.829 19.412 34.870 1.00 38.88 214 GLY B O 1
ATOM 3704 N N . MET B 1 215 ? 52.937 21.319 34.405 1.00 37.67 215 MET B N 1
ATOM 3705 C CA . MET B 1 215 ? 52.035 21.643 33.276 1.00 36.30 215 MET B CA 1
ATOM 3706 C C . MET B 1 215 ? 52.292 20.697 32.126 1.00 29.97 215 MET B C 1
ATOM 3707 O O . MET B 1 215 ? 51.355 20.243 31.460 1.00 33.66 215 MET B O 1
ATOM 3715 N N . ILE B 1 216 ? 53.565 20.394 31.895 1.00 31.85 216 ILE B N 1
ATOM 3716 C CA . ILE B 1 216 ? 53.899 19.428 30.853 1.00 37.40 216 ILE B CA 1
ATOM 3717 C C . ILE B 1 216 ? 53.202 18.094 31.203 1.00 42.16 216 ILE B C 1
ATOM 3718 O O . ILE B 1 216 ? 52.649 17.440 30.330 1.00 42.11 216 ILE B O 1
ATOM 3723 N N . ASN B 1 217 ? 53.192 17.701 32.483 1.00 38.74 217 ASN B N 1
ATOM 3724 C CA . ASN B 1 217 ? 52.548 16.433 32.822 1.00 36.63 217 ASN B CA 1
ATOM 3725 C C . ASN B 1 217 ? 51.065 16.537 32.702 1.00 37.73 217 ASN B C 1
ATOM 3726 O O . ASN B 1 217 ? 50.392 15.585 32.291 1.00 35.42 217 ASN B O 1
ATOM 3731 N N . LEU B 1 218 ? 50.541 17.701 33.058 1.00 35.21 218 LEU B N 1
ATOM 3732 C CA . LEU B 1 218 ? 49.111 17.904 32.944 1.00 35.95 218 LEU B CA 1
ATOM 3733 C C . LEU B 1 218 ? 48.664 17.722 31.480 1.00 39.92 218 LEU B C 1
ATOM 3734 O O . LEU B 1 218 ? 47.570 17.228 31.208 1.00 39.23 218 LEU B O 1
ATOM 3739 N N . LEU B 1 219 ? 49.535 18.076 30.537 1.00 40.24 219 LEU B N 1
ATOM 3740 C CA . LEU B 1 219 ? 49.191 17.967 29.128 1.00 45.34 219 LEU B CA 1
ATOM 3741 C C . LEU B 1 219 ? 49.020 16.524 28.678 1.00 56.21 219 LEU B C 1
ATOM 3742 O O . LEU B 1 219 ? 48.190 16.233 27.806 1.00 52.00 219 LEU B O 1
ATOM 3747 N N . ASP B 1 220 ? 49.790 15.615 29.277 1.00 61.55 220 ASP B N 1
ATOM 3748 C CA . ASP B 1 220 ? 49.685 14.201 28.930 1.00 58.05 220 ASP B CA 1
ATOM 3749 C C . ASP B 1 220 ? 48.304 13.688 29.274 1.00 58.37 220 ASP B C 1
ATOM 3750 O O . ASP B 1 220 ? 47.829 12.736 28.670 1.00 65.47 220 ASP B O 1
ATOM 3755 N N . GLU B 1 221 ? 47.651 14.321 30.239 1.00 60.71 221 GLU B N 1
ATOM 3756 C CA . GLU B 1 221 ? 46.309 13.905 30.622 1.00 65.67 221 GLU B CA 1
ATOM 3757 C C . GLU B 1 221 ? 45.302 14.308 29.557 1.00 67.63 221 GLU B C 1
ATOM 3758 O O . GLU B 1 221 ? 44.184 13.792 29.523 1.00 70.23 221 GLU B O 1
ATOM 3764 N N . PHE B 1 222 ? 45.689 15.247 28.701 1.00 65.11 222 PHE B N 1
ATOM 3765 C CA . PHE B 1 222 ? 44.811 15.707 27.638 1.00 63.25 222 PHE B CA 1
ATOM 3766 C C . PHE B 1 222 ? 45.304 15.197 26.294 1.00 65.54 222 PHE B C 1
ATOM 3767 O O . PHE B 1 222 ? 44.772 15.567 25.249 1.00 69.96 222 PHE B O 1
ATOM 3775 N N . ASN B 1 223 ? 46.325 14.350 26.322 1.00 63.70 223 ASN B N 1
ATOM 3776 C CA . ASN B 1 223 ? 46.897 13.819 25.092 1.00 67.55 223 ASN B CA 1
ATOM 3777 C C . ASN B 1 223 ? 47.366 14.975 24.222 1.00 60.61 223 ASN B C 1
ATOM 3778 O O . ASN B 1 223 ? 47.468 14.839 23.006 1.00 64.63 223 ASN B O 1
ATOM 3783 N N . ALA B 1 224 ? 47.649 16.106 24.863 1.00 49.92 224 ALA B N 1
ATOM 3784 C CA . ALA B 1 224 ? 48.118 17.311 24.186 1.00 48.48 224 ALA B CA 1
ATOM 3785 C C . ALA B 1 224 ? 49.636 17.301 24.055 1.00 43.73 224 ALA B C 1
ATOM 3786 O O . ALA B 1 224 ? 50.313 16.577 24.768 1.00 48.30 224 ALA B O 1
ATOM 3788 N N . ASN B 1 225 ? 50.170 18.120 23.154 1.00 42.73 225 ASN B N 1
ATOM 3789 C CA . ASN B 1 225 ? 51.609 18.174 22.940 1.00 42.81 225 ASN B CA 1
ATOM 3790 C C . ASN B 1 225 ? 52.224 19.503 23.329 1.00 43.46 225 ASN B C 1
ATOM 3791 O O . ASN B 1 225 ? 51.593 20.540 23.217 1.00 44.07 225 ASN B O 1
ATOM 3799 N N . VAL B 1 226 ? 53.456 19.461 23.816 1.00 44.29 226 VAL B N 1
ATOM 3800 C CA . VAL B 1 226 ? 54.144 20.671 24.194 1.00 38.40 226 VAL B CA 1
ATOM 3801 C C . VAL B 1 226 ? 54.688 21.216 22.890 1.00 45.65 226 VAL B C 1
ATOM 3802 O O . VAL B 1 226 ? 55.539 20.588 22.280 1.00 40.54 226 VAL B O 1
ATOM 3806 N N . ALA B 1 227 ? 54.186 22.368 22.451 1.00 34.84 227 ALA B N 1
ATOM 3807 C CA . ALA B 1 227 ? 54.663 22.954 21.209 1.00 31.97 227 ALA B CA 1
ATOM 3808 C C . ALA B 1 227 ? 55.845 23.838 21.472 1.00 31.88 227 ALA B C 1
ATOM 3809 O O . ALA B 1 227 ? 56.685 24.038 20.603 1.00 38.15 227 ALA B O 1
ATOM 3811 N N . GLY B 1 228 ? 55.925 24.373 22.680 1.00 26.00 228 GLY B N 1
ATOM 3812 C CA . GLY B 1 228 ? 57.045 25.224 23.017 1.00 25.73 228 GLY B CA 1
ATOM 3813 C C . GLY B 1 228 ? 56.948 25.663 24.475 1.00 27.21 228 GLY B C 1
ATOM 3814 O O . GLY B 1 228 ? 55.918 25.453 25.102 1.00 23.23 228 GLY B O 1
ATOM 3815 N N . ILE B 1 229 ? 58.005 26.261 25.009 1.00 24.85 229 ILE B N 1
ATOM 3816 C CA . ILE B 1 229 ? 57.987 26.705 26.396 1.00 27.89 229 ILE B CA 1
ATOM 3817 C C . ILE B 1 229 ? 58.731 28.011 26.501 1.00 26.54 229 ILE B C 1
ATOM 3818 O O . ILE B 1 229 ? 59.892 28.105 26.114 1.00 30.45 229 ILE B O 1
ATOM 3823 N N . GLY B 1 230 ? 58.060 29.037 27.010 1.00 31.09 230 GLY B N 1
ATOM 3824 C CA . GLY B 1 230 ? 58.743 30.302 27.150 1.00 27.58 230 GLY B CA 1
ATOM 3825 C C . GLY B 1 230 ? 58.588 30.874 28.544 1.00 29.55 230 GLY B C 1
ATOM 3826 O O . GLY B 1 230 ? 57.507 30.836 29.116 1.00 35.69 230 GLY B O 1
ATOM 3827 N N . VAL B 1 231 ? 59.674 31.378 29.106 1.00 30.55 231 VAL B N 1
ATOM 3828 C CA . VAL B 1 231 ? 59.600 31.993 30.420 1.00 34.90 231 VAL B CA 1
ATOM 3829 C C . VAL B 1 231 ? 60.330 33.306 30.380 1.00 30.84 231 VAL B C 1
ATOM 3830 O O . VAL B 1 231 ? 61.325 33.482 29.677 1.00 37.35 231 VAL B O 1
ATOM 3834 N N . LEU B 1 232 ? 59.800 34.247 31.133 1.00 37.09 232 LEU B N 1
ATOM 3835 C CA . LEU B 1 232 ? 60.382 35.563 31.195 1.00 38.21 232 LEU B CA 1
ATOM 3836 C C . LEU B 1 232 ? 61.753 35.482 31.877 1.00 39.76 232 LEU B C 1
ATOM 3837 O O . LEU B 1 232 ? 62.736 36.003 31.365 1.00 37.96 232 LEU B O 1
ATOM 3842 N N . VAL B 1 233 ? 61.808 34.819 33.033 1.00 40.48 233 VAL B N 1
ATOM 3843 C CA . VAL B 1 233 ? 63.061 34.694 33.788 1.00 42.15 233 VAL B CA 1
ATOM 3844 C C . VAL B 1 233 ? 63.317 33.282 34.303 1.00 43.77 233 VAL B C 1
ATOM 3845 O O . VAL B 1 233 ? 62.441 32.668 34.915 1.00 43.32 233 VAL B O 1
ATOM 3849 N N . GLU B 1 234 ? 64.515 32.772 34.062 1.00 41.44 234 GLU B N 1
ATOM 3850 C CA . GLU B 1 234 ? 64.861 31.454 34.579 1.00 44.98 234 GLU B CA 1
ATOM 3851 C C . GLU B 1 234 ? 65.981 31.644 35.600 1.00 50.74 234 GLU B C 1
ATOM 3852 O O . GLU B 1 234 ? 66.949 32.383 35.343 1.00 42.18 234 GLU B O 1
ATOM 3858 N N . ALA B 1 235 ? 65.834 31.005 36.761 1.00 55.54 235 ALA B N 1
ATOM 3859 C CA . ALA B 1 235 ? 66.854 31.082 37.808 1.00 60.25 235 ALA B CA 1
ATOM 3860 C C . ALA B 1 235 ? 68.060 30.334 37.276 1.00 61.77 235 ALA B C 1
ATOM 3861 O O . ALA B 1 235 ? 67.915 29.347 36.567 1.00 59.40 235 ALA B O 1
ATOM 3863 N N . GLU B 1 236 ? 69.248 30.817 37.618 1.00 70.40 236 GLU B N 1
ATOM 3864 C CA . GLU B 1 236 ? 70.492 30.215 37.169 1.00 77.39 236 GLU B CA 1
ATOM 3865 C C . GLU B 1 236 ? 70.591 28.712 37.397 1.00 82.51 236 GLU B C 1
ATOM 3866 O O . GLU B 1 236 ? 70.270 28.216 38.479 1.00 80.02 236 GLU B O 1
ATOM 3872 N N . GLY B 1 237 ? 71.057 28.003 36.370 1.00 84.89 237 GLY B N 1
ATOM 3873 C CA . GLY B 1 237 ? 71.234 26.563 36.454 1.00 95.99 237 GLY B CA 1
ATOM 3874 C C . GLY B 1 237 ? 69.983 25.729 36.654 1.00 100.76 237 GLY B C 1
ATOM 3875 O O . GLY B 1 237 ? 69.834 25.068 37.680 1.00 102.42 237 GLY B O 1
ATOM 3876 N N . VAL B 1 238 ? 69.084 25.749 35.675 1.00 105.95 238 VAL B N 1
ATOM 3877 C CA . VAL B 1 238 ? 67.847 24.976 35.753 1.00 108.71 238 VAL B CA 1
ATOM 3878 C C . VAL B 1 238 ? 67.679 24.141 34.490 1.00 113.65 238 VAL B C 1
ATOM 3879 O O . VAL B 1 238 ? 66.772 23.311 34.406 1.00 113.05 238 VAL B O 1
ATOM 3883 N N . ASP B 1 239 ? 68.558 24.377 33.511 1.00 118.59 239 ASP B N 1
ATOM 3884 C CA . ASP B 1 239 ? 68.546 23.653 32.237 1.00 120.23 239 ASP B CA 1
ATOM 3885 C C . ASP B 1 239 ? 68.612 22.168 32.568 1.00 120.25 239 ASP B C 1
ATOM 3886 O O . ASP B 1 239 ? 68.298 21.300 31.749 1.00 119.58 239 ASP B O 1
ATOM 3891 N N . GLU B 1 240 ? 69.022 21.909 33.801 1.00 119.53 240 GLU B N 1
ATOM 3892 C CA . GLU B 1 240 ? 69.173 20.572 34.336 1.00 117.51 240 GLU B CA 1
ATOM 3893 C C . GLU B 1 240 ? 67.824 19.937 34.653 1.00 114.18 240 GLU B C 1
ATOM 3894 O O . GLU B 1 240 ? 67.446 18.927 34.056 1.00 113.99 240 GLU B O 1
ATOM 3900 N N . ARG B 1 241 ? 67.096 20.549 35.582 1.00 109.89 241 ARG B N 1
ATOM 3901 C CA . ARG B 1 241 ? 65.805 20.032 36.027 1.00 106.56 241 ARG B CA 1
ATOM 3902 C C . ARG B 1 241 ? 64.610 20.053 35.060 1.00 100.91 241 ARG B C 1
ATOM 3903 O O . ARG B 1 241 ? 63.502 19.641 35.427 1.00 97.41 241 ARG B O 1
ATOM 3911 N N . LEU B 1 242 ? 64.823 20.515 33.832 1.00 93.37 242 LEU B N 1
ATOM 3912 C CA . LEU B 1 242 ? 63.739 20.527 32.858 1.00 84.91 242 LEU B CA 1
ATOM 3913 C C . LEU B 1 242 ? 64.152 19.698 31.649 1.00 83.38 242 LEU B C 1
ATOM 3914 O O . LEU B 1 242 ? 65.172 19.963 31.014 1.00 77.81 242 LEU B O 1
ATOM 3919 N N . VAL B 1 243 ? 63.352 18.689 31.332 1.00 82.61 243 VAL B N 1
ATOM 3920 C CA . VAL B 1 243 ? 63.670 17.823 30.211 1.00 87.08 243 VAL B CA 1
ATOM 3921 C C . VAL B 1 243 ? 63.403 18.456 28.848 1.00 84.32 243 VAL B C 1
ATOM 3922 O O . VAL B 1 243 ? 64.184 18.260 27.914 1.00 86.41 243 VAL B O 1
ATOM 3926 N N . ASP B 1 244 ? 62.320 19.220 28.728 1.00 77.26 244 ASP B N 1
ATOM 3927 C CA . ASP B 1 244 ? 61.994 19.832 27.444 1.00 70.14 244 ASP B CA 1
ATOM 3928 C C . ASP B 1 244 ? 62.714 21.140 27.177 1.00 64.19 244 ASP B C 1
ATOM 3929 O O . ASP B 1 244 ? 63.096 21.859 28.100 1.00 66.68 244 ASP B O 1
ATOM 3934 N N . GLU B 1 245 ? 62.890 21.435 25.893 1.00 59.66 245 GLU B N 1
ATOM 3935 C CA . GLU B 1 245 ? 63.521 22.671 25.461 1.00 54.39 245 GLU B CA 1
ATOM 3936 C C . GLU B 1 245 ? 62.599 23.811 25.914 1.00 50.36 245 GLU B C 1
ATOM 3937 O O . GLU B 1 245 ? 61.382 23.661 25.932 1.00 39.19 245 GLU B O 1
ATOM 3943 N N . TYR B 1 246 ? 63.171 24.941 26.292 1.00 40.84 246 TYR B N 1
ATOM 3944 C CA . TYR B 1 246 ? 62.352 26.059 26.700 1.00 42.82 246 TYR B CA 1
ATOM 3945 C C . TYR B 1 246 ? 63.162 27.263 26.337 1.00 42.74 246 TYR B C 1
ATOM 3946 O O . TYR B 1 246 ? 64.359 27.164 26.151 1.00 38.80 246 TYR B O 1
ATOM 3955 N N . MET B 1 247 ? 62.503 28.406 26.239 1.00 44.33 247 MET B N 1
ATOM 3956 C CA . MET B 1 247 ? 63.193 29.631 25.896 1.00 43.23 247 MET B CA 1
ATOM 3957 C C . MET B 1 247 ? 63.009 30.617 27.068 1.00 39.11 247 MET B C 1
ATOM 3958 O O . MET B 1 247 ? 61.955 30.673 27.718 1.00 37.04 247 MET B O 1
ATOM 3966 N N . SER B 1 248 ? 64.051 31.375 27.356 1.00 30.71 248 SER B N 1
ATOM 3967 C CA . SER B 1 248 ? 64.015 32.312 28.461 1.00 32.25 248 SER B CA 1
ATOM 3968 C C . SER B 1 248 ? 64.561 33.624 27.980 1.00 35.21 248 SER B C 1
ATOM 3969 O O . SER B 1 248 ? 65.474 33.638 27.162 1.00 38.40 248 SER B O 1
ATOM 3972 N N . LEU B 1 249 ? 64.024 34.727 28.490 1.00 35.13 249 LEU B N 1
ATOM 3973 C CA . LEU B 1 249 ? 64.526 36.017 28.052 1.00 41.13 249 LEU B CA 1
ATOM 3974 C C . LEU B 1 249 ? 65.640 36.449 28.962 1.00 41.40 249 LEU B C 1
ATOM 3975 O O . LEU B 1 249 ? 66.591 37.082 28.529 1.00 43.39 249 LEU B O 1
ATOM 3980 N N . LEU B 1 250 ? 65.508 36.104 30.238 1.00 39.95 250 LEU B N 1
ATOM 3981 C CA . LEU B 1 250 ? 66.490 36.505 31.225 1.00 44.21 250 LEU B CA 1
ATOM 3982 C C . LEU B 1 250 ? 66.869 35.414 32.209 1.00 48.67 250 LEU B C 1
ATOM 3983 O O . LEU B 1 250 ? 66.077 34.505 32.514 1.00 44.60 250 LEU B O 1
ATOM 3988 N N . THR B 1 251 ? 68.095 35.536 32.713 1.00 49.46 251 THR B N 1
ATOM 3989 C CA . THR B 1 251 ? 68.636 34.613 33.697 1.00 47.58 251 THR B CA 1
ATOM 3990 C C . THR B 1 251 ? 68.928 35.344 34.992 1.00 50.32 251 THR B C 1
ATOM 3991 O O . THR B 1 251 ? 69.667 36.330 35.030 1.00 47.51 251 THR B O 1
ATOM 3995 N N . LEU B 1 252 ? 68.321 34.876 36.061 1.00 50.89 252 LEU B N 1
ATOM 3996 C CA . LEU B 1 252 ? 68.553 35.472 37.353 1.00 55.32 252 LEU B CA 1
ATOM 3997 C C . LEU B 1 252 ? 69.710 34.694 37.969 1.00 63.29 252 LEU B C 1
ATOM 3998 O O . LEU B 1 252 ? 69.561 33.505 38.253 1.00 60.56 252 LEU B O 1
ATOM 4003 N N . SER B 1 253 ? 70.857 35.341 38.158 1.00 69.62 253 SER B N 1
ATOM 4004 C CA . SER B 1 253 ? 71.996 34.670 38.783 1.00 82.39 253 SER B CA 1
ATOM 4005 C C . SER B 1 253 ? 71.800 34.642 40.277 1.00 83.99 253 SER B C 1
ATOM 4006 O O . SER B 1 253 ? 71.579 35.688 40.906 1.00 87.52 253 SER B O 1
ATOM 4009 N N . THR B 1 254 ? 71.907 33.442 40.840 1.00 89.66 254 THR B N 1
ATOM 4010 C CA . THR B 1 254 ? 71.729 33.228 42.280 1.00 93.18 254 THR B CA 1
ATOM 4011 C C . THR B 1 254 ? 71.803 34.522 43.104 1.00 94.44 254 THR B C 1
ATOM 4012 O O . THR B 1 254 ? 72.873 34.996 43.471 1.00 94.19 254 THR B O 1
ATOM 4016 N N . ILE B 1 255 ? 70.628 35.084 43.364 1.00 93.84 255 ILE B N 1
ATOM 4017 C CA . ILE B 1 255 ? 70.487 36.324 44.105 1.00 91.79 255 ILE B CA 1
ATOM 4018 C C . ILE B 1 255 ? 70.744 36.081 45.594 1.00 92.25 255 ILE B C 1
ATOM 4019 O O . ILE B 1 255 ? 70.634 34.962 46.090 1.00 91.78 255 ILE B O 1
ATOM 4024 N N . ASN B 1 256 ? 71.092 37.143 46.308 1.00 94.89 256 ASN B N 1
ATOM 4025 C CA . ASN B 1 256 ? 71.373 37.064 47.739 1.00 97.63 256 ASN B CA 1
ATOM 4026 C C . 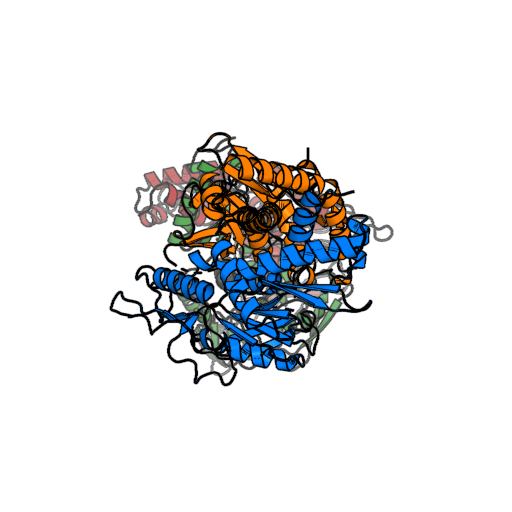ASN B 1 256 ? 70.781 38.248 48.492 1.00 100.22 256 ASN B C 1
ATOM 4027 O O . ASN B 1 256 ? 71.230 39.380 48.324 1.00 100.29 256 ASN B O 1
ATOM 4032 N N . MET B 1 257 ? 69.797 37.967 49.346 1.00 104.96 257 MET B N 1
ATOM 4033 C CA . MET B 1 257 ? 69.115 39.001 50.128 1.00 108.44 257 MET B CA 1
ATOM 4034 C C . MET B 1 257 ? 70.005 39.683 51.164 1.00 106.74 257 MET B C 1
ATOM 4035 O O . MET B 1 257 ? 69.948 40.904 51.328 1.00 103.10 257 MET B O 1
ATOM 4040 N N . LYS B 1 258 ? 70.821 38.890 51.858 1.00 104.45 258 LYS B N 1
ATOM 4041 C CA . LYS B 1 258 ? 71.716 39.409 52.889 1.00 101.97 258 LYS B CA 1
ATOM 4042 C C . LYS B 1 258 ? 72.761 40.367 52.315 1.00 98.08 258 LYS B C 1
ATOM 4043 O O . LYS B 1 258 ? 73.056 41.408 52.903 1.00 94.94 258 LYS B O 1
ATOM 4049 N N . GLU B 1 259 ? 73.327 40.004 51.171 1.00 92.95 259 GLU B N 1
ATOM 4050 C CA . GLU B 1 259 ? 74.321 40.843 50.512 1.00 89.13 259 GLU B CA 1
ATOM 4051 C C . GLU B 1 259 ? 73.575 41.912 49.705 1.00 86.94 259 GLU B C 1
ATOM 4052 O O . GLU B 1 259 ? 74.161 42.905 49.269 1.00 81.95 259 GLU B O 1
ATOM 4058 N N . LYS B 1 260 ? 72.276 41.688 49.515 1.00 83.32 260 LYS B N 1
ATOM 4059 C CA . LYS B 1 260 ? 71.425 42.585 48.741 1.00 76.29 260 LYS B CA 1
ATOM 4060 C C . LYS B 1 260 ? 71.992 42.804 47.339 1.00 72.64 260 LYS B C 1
ATOM 4061 O O . LYS B 1 260 ? 72.010 43.921 46.823 1.00 71.78 260 LYS B O 1
ATOM 4067 N N . SER B 1 261 ? 72.474 41.725 46.733 1.00 66.44 261 SER B N 1
ATOM 4068 C CA . SER B 1 261 ? 73.015 41.799 45.385 1.00 69.73 261 SER B CA 1
ATOM 4069 C C . SER B 1 261 ? 72.096 40.995 44.459 1.00 71.51 261 SER B C 1
ATOM 4070 O O . SER B 1 261 ? 71.411 40.057 44.892 1.00 64.65 261 SER B O 1
ATOM 4073 N N . ILE B 1 262 ? 72.081 41.371 43.186 1.00 68.51 262 ILE B N 1
ATOM 4074 C CA . ILE B 1 262 ? 71.240 40.707 42.206 1.00 66.36 262 ILE B CA 1
ATOM 4075 C C . ILE B 1 262 ? 71.869 40.867 40.831 1.00 63.68 262 ILE B C 1
ATOM 4076 O O . ILE B 1 262 ? 72.138 41.981 40.384 1.00 63.69 262 ILE B O 1
ATOM 4081 N N . GLU B 1 263 ? 72.140 39.747 40.179 1.00 60.76 263 GLU B N 1
ATOM 4082 C CA . GLU B 1 263 ? 72.729 39.777 38.852 1.00 64.08 263 GLU B CA 1
ATOM 4083 C C . GLU B 1 263 ? 71.729 39.220 37.851 1.00 64.90 263 GLU B C 1
ATOM 4084 O O . GLU B 1 263 ? 71.079 38.203 38.107 1.00 60.06 263 GLU B O 1
ATOM 4090 N N . ILE B 1 264 ? 71.602 39.892 36.715 1.00 59.45 264 ILE B N 1
ATOM 4091 C CA . ILE B 1 264 ? 70.686 39.441 35.692 1.00 61.65 264 ILE B CA 1
ATOM 4092 C C . ILE B 1 264 ? 71.365 39.466 34.342 1.00 57.56 264 ILE B C 1
ATOM 4093 O O . ILE B 1 264 ? 71.911 40.481 33.930 1.00 63.49 264 ILE B O 1
ATOM 4098 N N . GLN B 1 265 ? 71.349 38.321 33.674 1.00 62.19 265 GLN B N 1
ATOM 4099 C CA . GLN B 1 265 ? 71.958 38.171 32.358 1.00 63.68 265 GLN B CA 1
ATOM 4100 C C . GLN B 1 265 ? 70.903 37.771 31.351 1.00 60.86 265 GLN B C 1
ATOM 4101 O O . GLN B 1 265 ? 69.750 37.523 31.705 1.00 51.71 265 GLN B O 1
ATOM 4110 N N . ASN B 1 266 ? 71.324 37.694 30.095 1.00 56.85 266 ASN B N 1
ATOM 4111 C CA . ASN B 1 266 ? 70.444 37.285 29.032 1.00 54.77 266 ASN B CA 1
ATOM 4112 C C . ASN B 1 266 ? 70.024 35.833 29.225 1.00 55.69 266 ASN B C 1
ATOM 4113 O O . ASN B 1 266 ? 70.793 35.006 29.714 1.00 51.44 266 ASN B O 1
ATOM 4118 N N . GLY B 1 267 ? 68.788 35.536 28.846 1.00 52.45 267 GLY B N 1
ATOM 4119 C CA . GLY B 1 267 ? 68.304 34.173 28.929 1.00 48.33 267 GLY B CA 1
ATOM 4120 C C . GLY B 1 267 ? 68.905 33.505 27.710 1.00 44.35 267 GLY B C 1
ATOM 4121 O O . GLY B 1 267 ? 69.849 34.029 27.109 1.00 42.37 267 GLY B O 1
ATOM 4122 N N . ASN B 1 268 ? 68.348 32.378 27.307 1.00 42.17 268 ASN B N 1
ATOM 4123 C CA . ASN B 1 268 ? 68.892 31.667 26.162 1.00 45.81 268 ASN B CA 1
ATOM 4124 C C . ASN B 1 268 ? 68.231 32.050 24.839 1.00 46.68 268 ASN B C 1
ATOM 4125 O O . ASN B 1 268 ? 68.531 31.430 23.825 1.00 48.68 268 ASN B O 1
ATOM 4130 N N . PHE B 1 269 ? 67.350 33.055 24.839 1.00 46.15 269 PHE B N 1
ATOM 4131 C CA . PHE B 1 269 ? 66.601 33.429 23.619 1.00 46.36 269 PHE B CA 1
ATOM 4132 C C . PHE B 1 269 ? 67.360 33.552 22.309 1.00 48.88 269 PHE B C 1
ATOM 4133 O O . PHE B 1 269 ? 66.859 33.137 21.264 1.00 50.23 269 PHE B O 1
ATOM 4141 N N . LEU B 1 270 ? 68.564 34.104 22.348 1.00 50.87 270 LEU B N 1
ATOM 4142 C CA . LEU B 1 270 ? 69.330 34.241 21.119 1.00 50.94 270 LEU B CA 1
ATOM 4143 C C . LEU B 1 270 ? 69.555 32.913 20.395 1.00 50.89 270 LEU B C 1
ATOM 4144 O O . LEU B 1 270 ? 69.750 32.899 19.185 1.00 50.50 270 LEU B O 1
ATOM 4149 N N . ARG B 1 271 ? 69.517 31.797 21.119 1.00 49.17 271 ARG B N 1
ATOM 4150 C CA . ARG B 1 271 ? 69.699 30.490 20.482 1.00 54.70 271 ARG B CA 1
ATOM 4151 C C . ARG B 1 271 ? 68.600 30.265 19.455 1.00 60.37 271 ARG B C 1
ATOM 4152 O O . ARG B 1 271 ? 68.781 29.526 18.477 1.00 55.93 271 ARG B O 1
ATOM 4160 N N . PHE B 1 272 ? 67.449 30.892 19.696 1.00 57.92 272 PHE B N 1
ATOM 4161 C CA . PHE B 1 272 ? 66.307 30.724 18.821 1.00 55.13 272 PHE B CA 1
ATOM 4162 C C . PHE B 1 272 ? 66.299 31.603 17.592 1.00 55.66 272 PHE B C 1
ATOM 4163 O O . PHE B 1 272 ? 65.448 31.435 16.729 1.00 62.85 272 PHE B O 1
ATOM 4171 N N . PHE B 1 273 ? 67.244 32.529 17.502 1.00 57.12 273 PHE B N 1
ATOM 4172 C CA . PHE B 1 273 ? 67.334 33.394 16.335 1.00 67.23 273 PHE B CA 1
ATOM 4173 C C . PHE B 1 273 ? 68.356 32.840 15.349 1.00 77.39 273 PHE B C 1
ATOM 4174 O O . PHE B 1 273 ? 69.422 32.366 15.746 1.00 78.85 273 PHE B O 1
ATOM 4182 N N . LYS B 1 274 ? 68.019 32.892 14.061 1.00 88.36 274 LYS B N 1
ATOM 4183 C CA . LYS B 1 274 ? 68.908 32.395 13.009 1.00 95.80 274 LYS B CA 1
ATOM 4184 C C . LYS B 1 274 ? 69.695 33.526 12.355 1.00 95.12 274 LYS B C 1
ATOM 4185 O O . LYS B 1 274 ? 70.916 33.603 12.494 1.00 96.83 274 LYS B O 1
ATOM 4191 N N . MET C 1 1 ? 71.896 -5.512 40.045 1.00 78.61 1 MET C N 1
ATOM 4192 C CA . MET C 1 1 ? 71.062 -6.711 40.059 1.00 85.01 1 MET C CA 1
ATOM 4193 C C . MET C 1 1 ? 69.585 -6.340 39.905 1.00 80.55 1 MET C C 1
ATOM 4194 O O . MET C 1 1 ? 69.173 -5.239 40.272 1.00 82.81 1 MET C O 1
ATOM 4199 N N . LYS C 1 2 ? 68.796 -7.261 39.358 1.00 72.60 2 LYS C N 1
ATOM 4200 C CA . LYS C 1 2 ? 67.371 -7.043 39.155 1.00 60.96 2 LYS C CA 1
ATOM 4201 C C . LYS C 1 2 ? 66.532 -7.915 40.074 1.00 60.09 2 LYS C C 1
ATOM 4202 O O . LYS C 1 2 ? 66.841 -9.080 40.339 1.00 56.20 2 LYS C O 1
ATOM 4208 N N . PHE C 1 3 ? 65.443 -7.340 40.552 1.00 58.39 3 PHE C N 1
ATOM 4209 C CA . PHE C 1 3 ? 64.523 -8.064 41.404 1.00 49.40 3 PHE C CA 1
ATOM 4210 C C . PHE C 1 3 ? 63.260 -8.244 40.591 1.00 44.33 3 PHE C C 1
ATOM 4211 O O . PHE C 1 3 ? 62.940 -7.446 39.707 1.00 37.38 3 PHE C O 1
ATOM 4219 N N . ARG C 1 4 ? 62.553 -9.311 40.876 1.00 44.42 4 ARG C N 1
ATOM 4220 C CA . ARG C 1 4 ? 61.278 -9.533 40.241 1.00 52.15 4 ARG C CA 1
ATOM 4221 C C . ARG C 1 4 ? 60.308 -8.682 41.084 1.00 49.17 4 ARG C C 1
ATOM 4222 O O . ARG C 1 4 ? 60.724 -8.073 42.072 1.00 51.18 4 ARG C O 1
ATOM 4230 N N . ARG C 1 5 ? 59.042 -8.617 40.693 1.00 47.35 5 ARG C N 1
ATOM 4231 C CA . ARG C 1 5 ? 58.052 -7.813 41.418 1.00 48.14 5 ARG C CA 1
ATOM 4232 C C . ARG C 1 5 ? 58.068 -8.075 42.942 1.00 41.54 5 ARG C C 1
ATOM 4233 O O . ARG C 1 5 ? 58.172 -7.145 43.734 1.00 40.67 5 ARG C O 1
ATOM 4241 N N . SER C 1 6 ? 57.971 -9.337 43.338 1.00 40.43 6 SER C N 1
ATOM 4242 C CA . SER C 1 6 ? 57.963 -9.705 44.752 1.00 43.31 6 SER C CA 1
ATOM 4243 C C . SER C 1 6 ? 59.041 -9.039 45.589 1.00 34.77 6 SER C C 1
ATOM 4244 O O . SER C 1 6 ? 58.742 -8.357 46.563 1.00 39.08 6 SER C O 1
ATOM 4247 N N . GLY C 1 7 ? 60.287 -9.228 45.190 1.00 36.21 7 GLY C N 1
ATOM 4248 C CA . GLY C 1 7 ? 61.403 -8.648 45.908 1.00 38.24 7 GLY C CA 1
ATOM 4249 C C . GLY C 1 7 ? 61.361 -7.141 45.862 1.00 39.17 7 GLY C C 1
ATOM 4250 O O . GLY C 1 7 ? 61.741 -6.468 46.820 1.00 36.10 7 GLY C O 1
ATOM 4251 N N . ARG C 1 8 ? 60.898 -6.611 44.739 1.00 32.05 8 ARG C N 1
ATOM 4252 C CA . ARG C 1 8 ? 60.797 -5.185 44.571 1.00 32.13 8 ARG C CA 1
ATOM 4253 C C . ARG C 1 8 ? 59.746 -4.624 45.548 1.00 25.07 8 ARG C C 1
ATOM 4254 O O . ARG C 1 8 ? 59.970 -3.616 46.213 1.00 35.44 8 ARG C O 1
ATOM 4262 N N . LEU C 1 9 ? 58.622 -5.303 45.673 1.00 24.25 9 LEU C N 1
ATOM 4263 C CA . LEU C 1 9 ? 57.592 -4.817 46.561 1.00 27.53 9 LEU C CA 1
ATOM 4264 C C . LEU C 1 9 ? 58.102 -4.794 47.982 1.00 34.70 9 LEU C C 1
ATOM 4265 O O . LEU C 1 9 ? 57.878 -3.822 48.715 1.00 30.31 9 LEU C O 1
ATOM 4270 N N . VAL C 1 10 ? 58.803 -5.858 48.368 1.00 32.98 10 VAL C N 1
ATOM 4271 C CA . VAL C 1 10 ? 59.316 -5.945 49.712 1.00 25.39 10 VAL C CA 1
ATOM 4272 C C . VAL C 1 10 ? 60.330 -4.864 50.035 1.00 27.80 10 VAL C C 1
ATOM 4273 O O . VAL C 1 10 ? 60.226 -4.206 51.077 1.00 28.89 10 VAL C O 1
ATOM 4277 N N . ASP C 1 11 ? 61.290 -4.657 49.146 1.00 22.32 11 ASP C N 1
ATOM 4278 C CA . ASP C 1 11 ? 62.320 -3.673 49.400 1.00 21.78 11 ASP C CA 1
ATOM 4279 C C . ASP C 1 11 ? 61.778 -2.228 49.351 1.00 28.89 11 ASP C C 1
ATOM 4280 O O . ASP C 1 11 ? 62.213 -1.381 50.131 1.00 28.46 11 ASP C O 1
ATOM 4285 N N . LEU C 1 12 ? 60.862 -1.965 48.417 1.00 28.90 12 LEU C N 1
ATOM 4286 C CA . LEU C 1 12 ? 60.212 -0.662 48.266 1.00 30.65 12 LEU C CA 1
ATOM 4287 C C . LEU C 1 12 ? 59.469 -0.345 49.553 1.00 28.37 12 LEU C C 1
ATOM 4288 O O . LEU C 1 12 ? 59.531 0.775 50.072 1.00 34.08 12 LEU C O 1
ATOM 4293 N N . THR C 1 13 ? 58.785 -1.348 50.079 1.00 25.39 13 THR C N 1
ATOM 4294 C CA . THR C 1 13 ? 58.044 -1.153 51.303 1.00 24.92 13 THR C CA 1
ATOM 4295 C C . THR C 1 13 ? 58.983 -0.744 52.423 1.00 30.31 13 THR C C 1
ATOM 4296 O O . THR C 1 13 ? 58.740 0.269 53.103 1.00 28.47 13 THR C O 1
ATOM 4300 N N . ASN C 1 14 ? 60.076 -1.488 52.591 1.00 29.29 14 ASN C N 1
ATOM 4301 C CA . ASN C 1 14 ? 61.029 -1.144 53.626 1.00 21.05 14 ASN C CA 1
ATOM 4302 C C . ASN C 1 14 ? 61.601 0.245 53.331 1.00 23.23 14 ASN C C 1
ATOM 4303 O O . ASN C 1 14 ? 61.720 1.091 54.227 1.00 24.75 14 ASN C O 1
ATOM 4308 N N . TYR C 1 15 ? 61.965 0.484 52.074 1.00 22.18 15 TYR C N 1
ATOM 4309 C CA . TYR C 1 15 ? 62.585 1.770 51.767 1.00 22.15 15 TYR C CA 1
ATOM 4310 C C . TYR C 1 15 ? 61.673 2.974 52.084 1.00 24.82 15 TYR C C 1
ATOM 4311 O O . TYR C 1 15 ? 62.115 3.947 52.692 1.00 23.32 15 TYR C O 1
ATOM 4320 N N . LEU C 1 16 ? 60.422 2.886 51.644 1.00 24.11 16 LEU C N 1
ATOM 4321 C CA . LEU C 1 16 ? 59.436 3.926 51.872 1.00 27.61 16 LEU C CA 1
ATOM 4322 C C . LEU C 1 16 ? 59.214 4.127 53.387 1.00 28.17 16 LEU C C 1
ATOM 4323 O O . LEU C 1 16 ? 59.310 5.250 53.887 1.00 23.19 16 LEU C O 1
ATOM 4328 N N . LEU C 1 17 ? 58.974 3.028 54.108 1.00 26.80 17 LEU C N 1
ATOM 4329 C CA . LEU C 1 17 ? 58.769 3.061 55.557 1.00 23.06 17 LEU C CA 1
ATOM 4330 C C . LEU C 1 17 ? 59.909 3.691 56.315 1.00 26.87 17 LEU C C 1
ATOM 4331 O O . LEU C 1 17 ? 59.693 4.327 57.330 1.00 29.74 17 LEU C O 1
ATOM 4336 N N . THR C 1 18 ? 61.130 3.540 55.822 1.00 27.16 18 THR C N 1
ATOM 4337 C CA . THR C 1 18 ? 62.258 4.127 56.517 1.00 22.53 18 THR C CA 1
ATOM 4338 C C . THR C 1 18 ? 62.648 5.505 55.994 1.00 27.87 18 THR C C 1
ATOM 4339 O O . THR C 1 18 ? 63.597 6.104 56.491 1.00 24.42 18 THR C O 1
ATOM 4343 N N . HIS C 1 19 ? 61.961 5.980 54.961 1.00 25.75 19 HIS C N 1
ATOM 4344 C CA . HIS C 1 19 ? 62.238 7.322 54.416 1.00 27.03 19 HIS C CA 1
ATOM 4345 C C . HIS C 1 19 ? 60.917 8.098 54.271 1.00 33.74 19 HIS C C 1
ATOM 4346 O O . HIS C 1 19 ? 60.556 8.536 53.185 1.00 28.50 19 HIS C O 1
ATOM 4353 N N . PRO C 1 20 ? 60.174 8.258 55.370 1.00 30.52 20 PRO C N 1
ATOM 4354 C CA . PRO C 1 20 ? 58.910 8.990 55.284 1.00 26.83 20 PRO C CA 1
ATOM 4355 C C . PRO C 1 20 ? 59.119 10.472 54.931 1.00 22.80 20 PRO C C 1
ATOM 4356 O O . PRO C 1 20 ? 60.187 11.032 55.157 1.00 22.56 20 PRO C O 1
ATOM 4360 N N . HIS C 1 21 ? 58.112 11.087 54.319 1.00 27.23 21 HIS C N 1
ATOM 4361 C CA . HIS C 1 21 ? 58.196 12.507 54.011 1.00 27.24 21 HIS C CA 1
ATOM 4362 C C . HIS C 1 21 ? 59.427 12.922 53.200 1.00 28.68 21 HIS C C 1
ATOM 4363 O O . HIS C 1 21 ? 60.031 13.967 53.437 1.00 31.84 21 HIS C O 1
ATOM 4370 N N . GLU C 1 22 ? 59.820 12.076 52.269 1.00 30.37 22 GLU C N 1
ATOM 4371 C CA . GLU C 1 22 ? 60.938 12.394 51.405 1.00 30.69 22 GLU C CA 1
ATOM 4372 C C . GLU C 1 22 ? 60.491 12.101 49.982 1.00 27.87 22 GLU C C 1
ATOM 4373 O O . GLU C 1 22 ? 59.970 11.033 49.682 1.00 34.30 22 GLU C O 1
ATOM 4379 N N . LEU C 1 23 ? 60.651 13.079 49.115 1.00 31.10 23 LEU C N 1
ATOM 4380 C CA . LEU C 1 23 ? 60.245 12.908 47.741 1.00 32.42 23 LEU C CA 1
ATOM 4381 C C . LEU C 1 23 ? 61.373 12.110 47.109 1.00 29.92 23 LEU C C 1
ATOM 4382 O O . LEU C 1 23 ? 62.493 12.619 46.992 1.00 29.61 23 LEU C O 1
ATOM 4387 N N . ILE C 1 24 ? 61.082 10.860 46.741 1.00 32.56 24 ILE C N 1
ATOM 4388 C CA . ILE C 1 24 ? 62.095 9.976 46.142 1.00 30.20 24 ILE C CA 1
ATOM 4389 C C . ILE C 1 24 ? 61.849 9.885 44.644 1.00 26.73 24 ILE C C 1
ATOM 4390 O O . ILE C 1 24 ? 60.772 9.473 44.215 1.00 31.22 24 ILE C O 1
ATOM 4395 N N . PRO C 1 25 ? 62.844 10.278 43.831 1.00 26.95 25 PRO C N 1
ATOM 4396 C CA . PRO C 1 25 ? 62.725 10.242 42.373 1.00 32.02 25 PRO C CA 1
ATOM 4397 C C . PRO C 1 25 ? 62.517 8.816 41.913 1.00 30.56 25 PRO C C 1
ATOM 4398 O O . PRO C 1 25 ? 63.145 7.906 42.442 1.00 33.32 25 PRO C O 1
ATOM 4402 N N . LEU C 1 26 ? 61.613 8.612 40.967 1.00 25.68 26 LEU C N 1
ATOM 4403 C CA . LEU C 1 26 ? 61.370 7.281 40.434 1.00 35.66 26 LEU C CA 1
ATOM 4404 C C . LEU C 1 26 ? 62.698 6.751 39.915 1.00 38.85 26 LEU C C 1
ATOM 4405 O O . LEU C 1 26 ? 62.987 5.567 40.009 1.00 43.08 26 LEU C O 1
ATOM 4410 N N . THR C 1 27 ? 63.502 7.663 39.393 1.00 39.29 27 THR C N 1
ATOM 4411 C CA . THR C 1 27 ? 64.817 7.365 38.875 1.00 42.55 27 THR C CA 1
ATOM 4412 C C . THR C 1 27 ? 65.676 6.634 39.901 1.00 45.88 27 THR C C 1
ATOM 4413 O O . THR C 1 27 ? 66.458 5.759 39.540 1.00 44.88 27 THR C O 1
ATOM 4417 N N . PHE C 1 28 ? 65.536 6.982 41.179 1.00 43.65 28 PHE C N 1
ATOM 4418 C CA . PHE C 1 28 ? 66.318 6.318 42.212 1.00 38.48 28 PHE C CA 1
ATOM 4419 C C . PHE C 1 28 ? 65.916 4.841 42.273 1.00 36.76 28 PHE C C 1
ATOM 4420 O O . PHE C 1 28 ? 66.766 3.971 42.386 1.00 32.69 28 PHE C O 1
ATOM 4428 N N . PHE C 1 29 ? 64.629 4.559 42.136 1.00 33.94 29 PHE C N 1
ATOM 4429 C CA . PHE C 1 29 ? 64.166 3.181 42.208 1.00 33.62 29 PHE C CA 1
ATOM 4430 C C . PHE C 1 29 ? 64.400 2.382 40.932 1.00 41.67 29 PHE C C 1
ATOM 4431 O O . PHE C 1 29 ? 64.734 1.203 41.011 1.00 38.64 29 PHE C O 1
ATOM 4439 N N . SER C 1 30 ? 64.185 2.991 39.764 1.00 35.72 30 SER C N 1
ATOM 4440 C CA . SER C 1 30 ? 64.405 2.276 38.508 1.00 47.14 30 SER C CA 1
ATOM 4441 C C . SER C 1 30 ? 65.865 1.816 38.454 1.00 39.73 30 SER C C 1
ATOM 4442 O O . SER C 1 30 ? 66.154 0.705 38.023 1.00 46.07 30 SER C O 1
ATOM 4445 N N . GLU C 1 31 ? 66.779 2.673 38.897 1.00 39.15 31 GLU C N 1
ATOM 4446 C CA . GLU C 1 31 ? 68.188 2.325 38.930 1.00 38.31 31 GLU C CA 1
ATOM 4447 C C . GLU C 1 31 ? 68.544 1.324 40.053 1.00 48.12 31 GLU C C 1
ATOM 4448 O O . GLU C 1 31 ? 69.419 0.483 39.876 1.00 45.71 31 GLU C O 1
ATOM 4454 N N . ARG C 1 32 ? 67.851 1.400 41.190 1.00 40.02 32 ARG C N 1
ATOM 4455 C CA . ARG C 1 32 ? 68.095 0.485 42.307 1.00 40.32 32 ARG C CA 1
ATOM 4456 C C . ARG C 1 32 ? 67.731 -0.944 41.913 1.00 40.76 32 ARG C C 1
ATOM 4457 O O . ARG C 1 32 ? 68.424 -1.900 42.275 1.00 32.92 32 ARG C O 1
ATOM 4465 N N . TYR C 1 33 ? 66.639 -1.083 41.175 1.00 30.92 33 TYR C N 1
ATOM 4466 C CA . TYR C 1 33 ? 66.169 -2.398 40.772 1.00 33.00 33 TYR C CA 1
ATOM 4467 C C . TYR C 1 33 ? 66.399 -2.724 39.306 1.00 39.06 33 TYR C C 1
ATOM 4468 O O . TYR C 1 33 ? 65.904 -3.738 38.838 1.00 34.73 33 TYR C O 1
ATOM 4477 N N . GLU C 1 34 ? 67.140 -1.866 38.602 1.00 40.09 34 GLU C N 1
ATOM 4478 C CA . GLU C 1 34 ? 67.379 -2.008 37.176 1.00 44.72 34 GLU C CA 1
ATOM 4479 C C . GLU C 1 34 ? 66.072 -2.409 36.505 1.00 45.98 34 GLU C C 1
ATOM 4480 O O . GLU C 1 34 ? 65.997 -3.382 35.752 1.00 47.50 34 GLU C O 1
ATOM 4486 N N . SER C 1 35 ? 65.022 -1.654 36.812 1.00 37.39 35 SER C N 1
ATOM 4487 C CA . SER C 1 35 ? 63.705 -1.924 36.244 1.00 38.10 35 SER C CA 1
ATOM 4488 C C . SER C 1 35 ? 63.147 -0.670 35.576 1.00 40.08 35 SER C C 1
ATOM 4489 O O . SER C 1 35 ? 63.518 0.447 35.924 1.00 47.64 35 SER C O 1
ATOM 4492 N N . ALA C 1 36 ? 62.244 -0.855 34.628 1.00 41.98 36 ALA C N 1
ATOM 4493 C CA . ALA C 1 36 ? 61.653 0.286 33.937 1.00 46.98 36 ALA C CA 1
ATOM 4494 C C . ALA C 1 36 ? 60.817 1.105 34.910 1.00 48.36 36 ALA C C 1
ATOM 4495 O O . ALA C 1 36 ? 60.150 0.545 35.788 1.00 50.05 36 ALA C O 1
ATOM 4497 N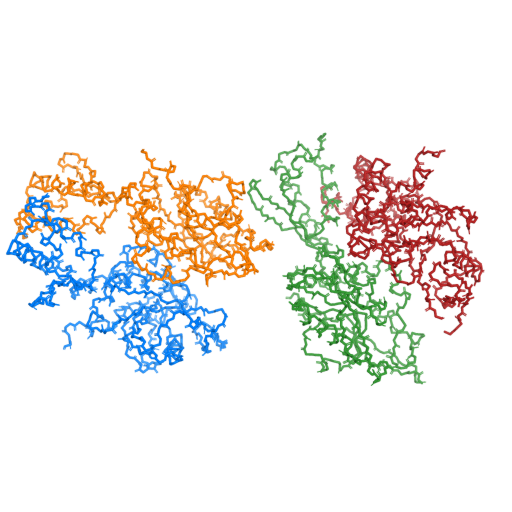 N . LYS C 1 37 ? 60.853 2.423 34.739 1.00 43.40 37 LYS C N 1
ATOM 4498 C CA . LYS C 1 37 ? 60.085 3.342 35.564 1.00 44.43 37 LYS C CA 1
ATOM 4499 C C . LYS C 1 37 ? 58.617 2.943 35.585 1.00 45.41 37 LYS C C 1
ATOM 4500 O O . LYS C 1 37 ? 57.932 3.089 36.596 1.00 49.54 37 LYS C O 1
ATOM 4506 N N . SER C 1 38 ? 58.137 2.404 34.475 1.00 48.16 38 SER C N 1
ATOM 4507 C CA . SER C 1 38 ? 56.752 1.970 34.409 1.00 46.37 38 SER C CA 1
ATOM 4508 C C . SER C 1 38 ? 56.488 0.823 35.381 1.00 41.78 38 SER C C 1
ATOM 4509 O O . SER C 1 38 ? 55.382 0.693 35.915 1.00 48.58 38 SER C O 1
ATOM 4512 N N . SER C 1 39 ? 57.484 -0.027 35.604 1.00 40.27 39 SER C N 1
ATOM 4513 C CA . SER C 1 39 ? 57.286 -1.142 36.538 1.00 41.30 39 SER C CA 1
ATOM 4514 C C . SER C 1 39 ? 57.259 -0.607 37.974 1.00 37.57 39 SER C C 1
ATOM 4515 O O . SER C 1 39 ? 56.438 -1.038 38.787 1.00 39.85 39 SER C O 1
ATOM 4518 N N . ILE C 1 40 ? 58.147 0.338 38.274 1.00 32.78 40 ILE C N 1
ATOM 4519 C CA . ILE C 1 40 ? 58.170 0.925 39.599 1.00 34.32 40 ILE C CA 1
ATOM 4520 C C . ILE C 1 40 ? 56.785 1.523 39.885 1.00 43.22 40 ILE C C 1
ATOM 4521 O O . ILE C 1 40 ? 56.182 1.243 40.930 1.00 45.43 40 ILE C O 1
ATOM 4526 N N . SER C 1 41 ? 56.265 2.309 38.940 1.00 39.98 41 SER C N 1
ATOM 4527 C CA . SER C 1 41 ? 54.949 2.921 39.109 1.00 39.40 41 SER C CA 1
ATOM 4528 C C . SER C 1 41 ? 53.885 1.891 39.400 1.00 30.78 41 SER C C 1
ATOM 4529 O O . SER C 1 41 ? 53.042 2.087 40.264 1.00 38.94 41 SER C O 1
ATOM 4532 N N . GLU C 1 42 ? 53.919 0.771 38.707 1.00 34.82 42 GLU C N 1
ATOM 4533 C CA . GLU C 1 42 ? 52.931 -0.235 39.004 1.00 33.26 42 GLU C CA 1
ATOM 4534 C C . GLU C 1 42 ? 53.155 -0.779 40.417 1.00 34.98 42 GLU C C 1
ATOM 4535 O O . GLU C 1 42 ? 52.201 -1.105 41.112 1.00 35.30 42 GLU C O 1
ATOM 4541 N N . ASP C 1 43 ? 54.415 -0.893 40.842 1.00 38.19 43 ASP C N 1
ATOM 4542 C CA . ASP C 1 43 ? 54.684 -1.416 42.184 1.00 34.75 43 ASP C CA 1
ATOM 4543 C C . ASP C 1 43 ? 54.080 -0.418 43.204 1.00 30.49 43 ASP C C 1
ATOM 4544 O O . ASP C 1 43 ? 53.369 -0.814 44.130 1.00 32.09 43 ASP C O 1
ATOM 4549 N N . LEU C 1 44 ? 54.351 0.870 42.991 1.00 31.84 44 LEU C N 1
ATOM 4550 C CA . LEU C 1 44 ? 53.887 1.917 43.891 1.00 33.88 44 LEU C CA 1
ATOM 4551 C C . LEU C 1 44 ? 52.368 1.966 44.038 1.00 38.93 44 LEU C C 1
ATOM 4552 O O . LEU C 1 44 ? 51.865 2.223 45.131 1.00 41.39 44 LEU C O 1
ATOM 4557 N N . THR C 1 45 ? 51.626 1.667 42.969 1.00 39.83 45 THR C N 1
ATOM 4558 C CA . THR C 1 45 ? 50.168 1.679 43.080 1.00 38.22 45 THR C CA 1
ATOM 4559 C C . THR C 1 45 ? 49.714 0.545 43.988 1.00 36.75 45 THR C C 1
ATOM 4560 O O . THR C 1 45 ? 48.742 0.685 44.737 1.00 41.63 45 THR C O 1
ATOM 4564 N N . ILE C 1 46 ? 50.410 -0.588 43.937 1.00 34.82 46 ILE C N 1
ATOM 4565 C CA . ILE C 1 46 ? 50.034 -1.697 44.818 1.00 31.94 46 ILE C CA 1
ATOM 4566 C C . ILE C 1 46 ? 50.328 -1.314 46.289 1.00 30.40 46 ILE C C 1
ATOM 4567 O O . ILE C 1 46 ? 49.536 -1.595 47.187 1.00 30.75 46 ILE C O 1
ATOM 4572 N N . ILE C 1 47 ? 51.473 -0.674 46.513 1.00 33.59 47 ILE C N 1
ATOM 4573 C CA . ILE C 1 47 ? 51.883 -0.269 47.853 1.00 34.59 47 ILE C CA 1
ATOM 4574 C C . ILE C 1 47 ? 50.910 0.794 48.388 1.00 33.38 47 ILE C C 1
ATOM 4575 O O . ILE C 1 47 ? 50.388 0.676 49.501 1.00 26.87 47 ILE C O 1
ATOM 4580 N N . LYS C 1 48 ? 50.651 1.813 47.573 1.00 36.23 48 LYS C N 1
ATOM 4581 C CA . LYS C 1 48 ? 49.717 2.869 47.950 1.00 37.87 48 LYS C CA 1
ATOM 4582 C C . LYS C 1 48 ? 48.349 2.296 48.352 1.00 36.35 48 LYS C C 1
ATOM 4583 O O . LYS C 1 48 ? 47.763 2.688 49.354 1.00 43.53 48 LYS C O 1
ATOM 4589 N N . GLN C 1 49 ? 47.854 1.319 47.614 1.00 39.20 49 GLN C N 1
ATOM 4590 C CA . GLN C 1 49 ? 46.542 0.760 47.945 1.00 34.05 49 GLN C CA 1
ATOM 4591 C C . GLN C 1 49 ? 46.568 -0.040 49.238 1.00 36.38 49 GLN C C 1
ATOM 4592 O O . GLN C 1 49 ? 45.618 -0.012 50.039 1.00 32.62 49 GLN C O 1
ATOM 4598 N N . THR C 1 50 ? 47.644 -0.779 49.449 1.00 30.91 50 THR C N 1
ATOM 4599 C CA . THR C 1 50 ? 47.744 -1.568 50.669 1.00 30.24 50 THR C CA 1
ATOM 4600 C C . THR C 1 50 ? 47.968 -0.625 51.879 1.00 23.99 50 THR C C 1
ATOM 4601 O O . THR C 1 50 ? 47.383 -0.820 52.937 1.00 31.60 50 THR C O 1
ATOM 4605 N N . PHE C 1 51 ? 48.795 0.393 51.687 1.00 26.03 51 PHE C N 1
ATOM 4606 C CA . PHE C 1 51 ? 49.090 1.349 52.751 1.00 37.64 51 PHE C CA 1
ATOM 4607 C C . PHE C 1 51 ? 47.816 2.088 53.185 1.00 38.62 51 PHE C C 1
ATOM 4608 O O . PHE C 1 51 ? 47.625 2.349 54.373 1.00 38.89 51 PHE C O 1
ATOM 4616 N N . GLU C 1 52 ? 46.940 2.404 52.227 1.00 44.22 52 GLU C N 1
ATOM 4617 C CA . GLU C 1 52 ? 45.695 3.093 52.557 1.00 34.71 52 GLU C CA 1
ATOM 4618 C C . GLU C 1 52 ? 44.722 2.144 53.209 1.00 39.55 52 GLU C C 1
ATOM 4619 O O . GLU C 1 52 ? 44.133 2.447 54.249 1.00 38.01 52 GLU C O 1
ATOM 4625 N N . GLN C 1 53 ? 44.577 0.972 52.614 1.00 35.75 53 GLN C N 1
ATOM 4626 C CA . GLN C 1 53 ? 43.702 -0.028 53.155 1.00 37.22 53 GLN C CA 1
ATOM 4627 C C . GLN C 1 53 ? 44.076 -0.469 54.577 1.00 37.68 53 GLN C C 1
ATOM 4628 O O . GLN C 1 53 ? 43.212 -0.754 55.401 1.00 39.26 53 GLN C O 1
ATOM 4634 N N . GLN C 1 54 ? 45.364 -0.550 54.863 1.00 37.59 54 GLN C N 1
ATOM 4635 C CA . GLN C 1 54 ? 45.819 -1.017 56.168 1.00 31.03 54 GLN C CA 1
ATOM 4636 C C . GLN C 1 54 ? 46.055 0.089 57.203 1.00 33.37 54 GLN C C 1
ATOM 4637 O O . GLN C 1 54 ? 46.459 -0.199 58.315 1.00 32.01 54 GLN C O 1
ATOM 4643 N N . GLY C 1 55 ? 45.811 1.342 56.841 1.00 31.90 55 GLY C N 1
ATOM 4644 C CA . GLY C 1 55 ? 46.010 2.431 57.801 1.00 30.73 55 GLY C CA 1
ATOM 4645 C C . GLY C 1 55 ? 47.472 2.775 58.061 1.00 34.48 55 GLY C C 1
ATOM 4646 O O . GLY C 1 55 ? 47.820 3.306 59.117 1.00 32.11 55 GLY C O 1
ATOM 4647 N N . ILE C 1 56 ? 48.336 2.468 57.102 1.00 29.41 56 ILE C N 1
ATOM 4648 C CA . ILE C 1 56 ? 49.745 2.758 57.245 1.00 29.30 56 ILE C CA 1
ATOM 4649 C C . ILE C 1 56 ? 49.985 4.190 56.843 1.00 25.26 56 ILE C C 1
ATOM 4650 O O . ILE C 1 56 ? 50.756 4.926 57.465 1.00 29.24 56 ILE C O 1
ATOM 4655 N N . GLY C 1 57 ? 49.317 4.609 55.789 1.00 29.06 57 GLY C N 1
ATOM 4656 C CA . GLY C 1 57 ? 49.517 5.974 55.353 1.00 26.94 57 GLY C CA 1
ATOM 4657 C C . GLY C 1 57 ? 49.246 6.049 53.872 1.00 32.24 57 GLY C C 1
ATOM 4658 O O . GLY C 1 57 ? 48.546 5.216 53.318 1.00 30.15 57 GLY C O 1
ATOM 4659 N N . THR C 1 58 ? 49.776 7.053 53.215 1.00 29.68 58 THR C N 1
ATOM 4660 C CA . THR C 1 58 ? 49.503 7.102 51.820 1.00 38.82 58 THR C CA 1
ATOM 4661 C C . THR C 1 58 ? 50.736 7.464 51.029 1.00 33.87 58 THR C C 1
ATOM 4662 O O . THR C 1 58 ? 51.722 7.964 51.557 1.00 33.46 58 THR C O 1
ATOM 4666 N N . LEU C 1 59 ? 50.666 7.192 49.746 1.00 29.71 59 LEU C N 1
ATOM 4667 C CA . LEU C 1 59 ? 51.779 7.486 48.877 1.00 29.83 59 LEU C CA 1
ATOM 4668 C C . LEU C 1 59 ? 51.340 8.614 47.945 1.00 34.99 59 LEU C C 1
ATOM 4669 O O . LEU C 1 59 ? 50.292 8.532 47.320 1.00 29.97 59 LEU C O 1
ATOM 4674 N N . LEU C 1 60 ? 52.123 9.673 47.857 1.00 30.54 60 LEU C N 1
ATOM 4675 C CA . LEU C 1 60 ? 51.778 10.749 46.955 1.00 36.99 60 LEU C CA 1
ATOM 4676 C C . LEU C 1 60 ? 52.745 10.641 45.800 1.00 32.43 60 LEU C C 1
ATOM 4677 O O . LEU C 1 60 ? 53.952 10.585 46.005 1.00 40.07 60 LEU C O 1
ATOM 4682 N N . THR C 1 61 ? 52.224 10.632 44.585 1.00 39.39 61 THR C N 1
ATOM 4683 C CA . THR C 1 61 ? 53.087 10.530 43.425 1.00 42.88 61 THR C CA 1
ATOM 4684 C C . THR C 1 61 ? 53.113 11.801 42.578 1.00 40.90 61 THR C C 1
ATOM 4685 O O . THR C 1 61 ? 52.091 12.453 42.392 1.00 41.77 61 THR C O 1
ATOM 4689 N N . VAL C 1 62 ? 54.300 12.130 42.082 1.00 42.74 62 VAL C N 1
ATOM 4690 C CA . VAL C 1 62 ? 54.524 13.269 41.204 1.00 38.36 62 VAL C CA 1
ATOM 4691 C C . VAL C 1 62 ? 54.915 12.575 39.897 1.00 44.05 62 VAL C C 1
ATOM 4692 O O . VAL C 1 62 ? 56.002 11.991 39.788 1.00 35.65 62 VAL C O 1
ATOM 4696 N N . PRO C 1 63 ? 54.037 12.638 38.884 1.00 46.07 63 PRO C N 1
ATOM 4697 C CA . PRO C 1 63 ? 54.281 12.005 37.585 1.00 41.17 63 PRO C CA 1
ATOM 4698 C C . PRO C 1 63 ? 55.437 12.571 36.778 1.00 39.99 63 PRO C C 1
ATOM 4699 O O . PRO C 1 63 ? 56.065 13.550 37.165 1.00 37.07 63 PRO C O 1
ATOM 4703 N N . GLY C 1 64 ? 55.729 11.939 35.646 1.00 49.97 64 GLY C N 1
ATOM 4704 C CA . GLY C 1 64 ? 56.814 12.419 34.809 1.00 57.51 64 GLY C CA 1
ATOM 4705 C C . GLY C 1 64 ? 58.102 11.637 34.982 1.00 64.58 64 GLY C C 1
ATOM 4706 O O . GLY C 1 64 ? 58.327 11.001 36.015 1.00 63.14 64 GLY C O 1
ATOM 4707 N N . ALA C 1 65 ? 58.945 11.676 33.955 1.00 63.94 65 ALA C N 1
ATOM 4708 C CA . ALA C 1 65 ? 60.225 10.983 33.985 1.00 64.35 65 ALA C CA 1
ATOM 4709 C C . ALA C 1 65 ? 61.048 11.493 35.167 1.00 65.94 65 ALA C C 1
ATOM 4710 O O . ALA C 1 65 ? 61.913 10.778 35.691 1.00 59.07 65 ALA C O 1
ATOM 4712 N N . ALA C 1 66 ? 60.775 12.734 35.573 1.00 59.53 66 ALA C N 1
ATOM 4713 C CA . ALA C 1 66 ? 61.480 13.353 36.688 1.00 56.34 66 ALA C CA 1
ATOM 4714 C C . ALA C 1 66 ? 60.604 13.291 37.933 1.00 48.13 66 ALA C C 1
ATOM 4715 O O . ALA C 1 66 ? 60.852 13.979 38.916 1.00 44.66 66 ALA C O 1
ATOM 4717 N N . GLY C 1 67 ? 59.568 12.468 37.868 1.00 45.37 67 GLY C N 1
ATOM 4718 C CA . GLY C 1 67 ? 58.659 12.330 38.990 1.00 49.10 67 GLY C CA 1
ATOM 4719 C C . GLY C 1 67 ? 59.270 11.640 40.204 1.00 43.62 67 GLY C C 1
ATOM 4720 O O . GLY C 1 67 ? 60.446 11.275 40.219 1.00 42.10 67 GLY C O 1
ATOM 4721 N N . GLY C 1 68 ? 58.447 11.468 41.230 1.00 42.92 68 GLY C N 1
ATOM 4722 C CA . GLY C 1 68 ? 58.902 10.857 42.456 1.00 38.74 68 GLY C CA 1
ATOM 4723 C C . GLY C 1 68 ? 57.703 10.420 43.238 1.00 35.37 68 GLY C C 1
ATOM 4724 O O . GLY C 1 68 ? 56.563 10.592 42.804 1.00 34.41 68 GLY C O 1
ATOM 4725 N N . VAL C 1 69 ? 57.962 9.837 44.396 1.00 30.74 69 VAL C N 1
ATOM 4726 C CA . VAL C 1 69 ? 56.903 9.357 45.257 1.00 27.90 69 VAL C CA 1
ATOM 4727 C C . VAL C 1 69 ? 57.292 9.784 46.682 1.00 30.38 69 VAL C C 1
ATOM 4728 O O . VAL C 1 69 ? 58.477 9.919 47.021 1.00 29.39 69 VAL C O 1
ATOM 4732 N N . LYS C 1 70 ? 56.293 10.056 47.500 1.00 28.42 70 LYS C N 1
ATOM 4733 C CA . LYS C 1 70 ? 56.567 10.463 48.870 1.00 30.35 70 LYS C CA 1
ATOM 4734 C C . LYS C 1 70 ? 55.617 9.676 49.755 1.00 31.50 70 LYS C C 1
ATOM 4735 O O . LYS C 1 70 ? 54.436 9.581 49.448 1.00 25.38 70 LYS C O 1
ATOM 4741 N N . TYR C 1 71 ? 56.128 9.061 50.819 1.00 24.84 71 TYR C N 1
ATOM 4742 C CA . TYR C 1 71 ? 55.235 8.313 51.699 1.00 26.24 71 TYR C CA 1
ATOM 4743 C C . TYR C 1 71 ? 54.871 9.232 52.882 1.00 26.58 71 TYR C C 1
ATOM 4744 O O . TYR C 1 71 ? 55.741 9.886 53.484 1.00 22.00 71 TYR C O 1
ATOM 4753 N N . ILE C 1 72 ? 53.587 9.283 53.196 1.00 22.92 72 ILE C N 1
ATOM 4754 C CA . ILE C 1 72 ? 53.107 10.138 54.278 1.00 26.90 72 ILE C CA 1
ATOM 4755 C C . ILE C 1 72 ? 52.467 9.243 55.323 1.00 27.96 72 ILE C C 1
ATOM 4756 O O . ILE C 1 72 ? 51.433 8.628 55.074 1.00 34.23 72 ILE C O 1
ATOM 4761 N N . PRO C 1 73 ? 53.104 9.115 56.493 1.00 25.00 73 PRO C N 1
ATOM 4762 C CA . PRO C 1 73 ? 52.511 8.274 57.534 1.00 23.87 73 PRO C CA 1
ATOM 4763 C C . PRO C 1 73 ? 51.205 8.964 57.940 1.00 26.72 73 PRO C C 1
ATOM 4764 O O . PRO C 1 73 ? 51.181 10.190 58.143 1.00 28.66 73 PRO C O 1
ATOM 4768 N N . LYS C 1 74 ? 50.129 8.197 58.033 1.00 26.89 74 LYS C N 1
ATOM 4769 C CA . LYS C 1 74 ? 48.838 8.743 58.425 1.00 29.92 74 LYS C CA 1
ATOM 4770 C C . LYS C 1 74 ? 48.160 7.704 59.275 1.00 27.60 74 LYS C C 1
ATOM 4771 O O . LYS C 1 74 ? 48.290 6.517 59.034 1.00 30.04 74 LYS C O 1
ATOM 4777 N N . MET C 1 75 ? 47.420 8.154 60.273 1.00 28.26 75 MET C N 1
ATOM 4778 C CA . MET C 1 75 ? 46.692 7.238 61.116 1.00 26.59 75 MET C CA 1
ATOM 4779 C C . MET C 1 75 ? 45.192 7.490 60.927 1.00 29.60 75 MET C C 1
ATOM 4780 O O . MET C 1 75 ? 44.735 8.620 61.032 1.00 33.59 75 MET C O 1
ATOM 4785 N N . LYS C 1 76 ? 44.435 6.432 60.690 1.00 31.30 76 LYS C N 1
ATOM 4786 C CA . LYS C 1 76 ? 42.996 6.547 60.540 1.00 36.34 76 LYS C CA 1
ATOM 4787 C C . LYS C 1 76 ? 42.382 6.938 61.881 1.00 38.83 76 LYS C C 1
ATOM 4788 O O . LYS C 1 76 ? 42.890 6.578 62.949 1.00 35.32 76 LYS C O 1
ATOM 4794 N N . GLN C 1 77 ? 41.274 7.662 61.812 1.00 40.68 77 GLN C N 1
ATOM 4795 C CA . GLN C 1 77 ? 40.591 8.126 62.999 1.00 39.07 77 GLN C CA 1
ATOM 4796 C C . GLN C 1 77 ? 40.208 7.000 63.948 1.00 29.59 77 GLN C C 1
ATOM 4797 O O . GLN C 1 77 ? 40.383 7.109 65.168 1.00 33.76 77 GLN C O 1
ATOM 4803 N N . ALA C 1 78 ? 39.698 5.907 63.405 1.00 34.05 78 ALA C N 1
ATOM 4804 C CA . ALA C 1 78 ? 39.296 4.805 64.267 1.00 37.00 78 ALA C CA 1
ATOM 4805 C C . ALA C 1 78 ? 40.467 4.270 65.103 1.00 34.21 78 ALA C C 1
ATOM 4806 O O . ALA C 1 78 ? 40.319 4.046 66.303 1.00 40.55 78 ALA C O 1
ATOM 4808 N N . GLU C 1 79 ? 41.625 4.070 64.487 1.00 35.17 79 GLU C N 1
ATOM 4809 C CA . GLU C 1 79 ? 42.780 3.579 65.249 1.00 36.95 79 GLU C CA 1
ATOM 4810 C C . GLU C 1 79 ? 43.168 4.632 66.290 1.00 26.54 79 GLU C C 1
ATOM 4811 O O . GLU C 1 79 ? 43.345 4.310 67.459 1.00 35.84 79 GLU C O 1
ATOM 4817 N N . ALA C 1 80 ? 43.258 5.891 65.876 1.00 27.17 80 ALA C N 1
ATOM 4818 C CA . ALA C 1 80 ? 43.595 6.935 66.843 1.00 32.06 80 ALA C CA 1
ATOM 4819 C C . ALA C 1 80 ? 42.630 6.922 68.065 1.00 27.17 80 ALA C C 1
ATOM 4820 O O . ALA C 1 80 ? 43.082 6.939 69.213 1.00 29.22 80 ALA C O 1
ATOM 4822 N N . GLU C 1 81 ? 41.324 6.825 67.822 1.00 27.47 81 GLU C N 1
ATOM 4823 C CA . GLU C 1 81 ? 40.333 6.825 68.918 1.00 31.22 81 GLU C CA 1
ATOM 4824 C C . GLU C 1 81 ? 40.533 5.642 69.841 1.00 30.40 81 GLU C C 1
ATOM 4825 O O . GLU C 1 81 ? 40.535 5.791 71.067 1.00 32.40 81 GLU C O 1
ATOM 4831 N N . GLU C 1 82 ? 40.715 4.468 69.253 1.00 31.14 82 GLU C N 1
ATOM 4832 C CA . GLU C 1 82 ? 40.957 3.264 70.034 1.00 36.23 82 GLU C CA 1
ATOM 4833 C C . GLU C 1 82 ? 42.262 3.383 70.847 1.00 27.95 82 GLU C C 1
ATOM 4834 O O . GLU C 1 82 ? 42.309 3.044 72.025 1.00 31.16 82 GLU C O 1
ATOM 4840 N N . PHE C 1 83 ? 43.327 3.859 70.208 1.00 31.42 83 PHE C N 1
ATOM 4841 C CA . PHE C 1 83 ? 44.618 3.980 70.888 1.00 29.34 83 PHE C CA 1
ATOM 4842 C C . PHE C 1 83 ? 44.551 4.996 72.041 1.00 28.72 83 PHE C C 1
ATOM 4843 O O . PHE C 1 83 ? 44.994 4.739 73.149 1.00 30.10 83 PHE C O 1
ATOM 4851 N N . VAL C 1 84 ? 43.959 6.146 71.776 1.00 29.36 84 VAL C N 1
ATOM 4852 C CA . VAL C 1 84 ? 43.877 7.171 72.805 1.00 31.06 84 VAL C CA 1
ATOM 4853 C C . VAL C 1 84 ? 43.040 6.712 73.998 1.00 28.15 84 VAL C C 1
ATOM 4854 O O . VAL C 1 84 ? 43.373 6.984 75.153 1.00 30.43 84 VAL C O 1
ATOM 4858 N N . GLN C 1 85 ? 41.975 5.980 73.735 1.00 31.75 85 GLN C N 1
ATOM 4859 C CA . GLN C 1 85 ? 41.159 5.489 74.836 1.00 34.61 85 GLN C CA 1
ATOM 4860 C C . GLN C 1 85 ? 41.928 4.462 75.676 1.00 33.04 85 GLN C C 1
ATOM 4861 O O . GLN C 1 85 ? 41.908 4.514 76.913 1.00 34.22 85 GLN C O 1
ATOM 4867 N N . THR C 1 86 ? 42.611 3.522 75.025 1.00 34.17 86 THR C N 1
ATOM 4868 C CA . THR C 1 86 ? 43.345 2.528 75.802 1.00 37.52 86 THR C CA 1
ATOM 4869 C C . THR C 1 86 ? 44.414 3.231 76.631 1.00 35.86 86 THR C C 1
ATOM 4870 O O . THR C 1 86 ? 44.614 2.914 77.794 1.00 39.19 86 THR C O 1
ATOM 4874 N N . LEU C 1 87 ? 45.079 4.209 76.028 1.00 34.05 87 LEU C N 1
ATOM 4875 C CA . LEU C 1 87 ? 46.128 4.951 76.709 1.00 33.26 87 LEU C CA 1
ATOM 4876 C C . LEU C 1 87 ? 45.509 5.699 77.892 1.00 34.86 87 LEU C C 1
ATOM 4877 O O . LEU C 1 87 ? 46.032 5.663 79.002 1.00 33.13 87 LEU C O 1
ATOM 4882 N N . GLY C 1 88 ? 44.376 6.350 77.656 1.00 29.45 88 GLY C N 1
ATOM 4883 C CA . GLY C 1 88 ? 43.707 7.072 78.732 1.00 34.15 88 GLY C CA 1
ATOM 4884 C C . GLY C 1 88 ? 43.361 6.137 79.882 1.00 34.54 88 GLY C C 1
ATOM 4885 O O . GLY C 1 88 ? 43.583 6.452 81.050 1.00 37.36 88 GLY C O 1
ATOM 4886 N N . GLN C 1 89 ? 42.851 4.959 79.553 1.00 33.86 89 GLN C N 1
ATOM 4887 C CA . GLN C 1 89 ? 42.505 4.002 80.587 1.00 41.58 89 GLN C CA 1
ATOM 4888 C C . GLN C 1 89 ? 43.701 3.559 81.408 1.00 41.99 89 GLN C C 1
ATOM 4889 O O . GLN C 1 89 ? 43.599 3.428 82.613 1.00 44.03 89 GLN C O 1
ATOM 4895 N N . SER C 1 90 ? 44.850 3.357 80.783 1.00 36.31 90 SER C N 1
ATOM 4896 C CA . SER C 1 90 ? 45.997 2.928 81.572 1.00 37.48 90 SER C CA 1
ATOM 4897 C C . SER C 1 90 ? 46.569 4.069 82.424 1.00 34.70 90 SER C C 1
ATOM 4898 O O . SER C 1 90 ? 47.236 3.829 83.414 1.00 44.35 90 SER C O 1
ATOM 4901 N N . LEU C 1 91 ? 46.307 5.314 82.051 1.00 37.65 91 LEU C N 1
ATOM 4902 C CA . LEU C 1 91 ? 46.815 6.426 82.832 1.00 39.45 91 LEU C CA 1
ATOM 4903 C C . LEU C 1 91 ? 45.922 6.801 84.031 1.00 45.56 91 LEU C C 1
ATOM 4904 O O . LEU C 1 91 ? 46.407 7.311 85.029 1.00 33.75 91 LEU C O 1
ATOM 4909 N N . ALA C 1 92 ? 44.621 6.554 83.930 1.00 44.66 92 ALA C N 1
ATOM 4910 C CA . ALA C 1 92 ? 43.702 6.862 85.025 1.00 48.98 92 ALA C CA 1
ATOM 4911 C C . ALA C 1 92 ? 43.763 5.753 86.093 1.00 46.22 92 ALA C C 1
ATOM 4912 O O . ALA C 1 92 ? 42.832 4.979 86.255 1.00 47.20 92 ALA C O 1
ATOM 4914 N N . ASN C 1 93 ? 44.886 5.705 86.800 1.00 42.36 93 ASN C N 1
ATOM 4915 C CA . ASN C 1 93 ? 45.181 4.741 87.847 1.00 40.81 93 ASN C CA 1
ATOM 4916 C C . ASN C 1 93 ? 45.733 5.581 89.000 1.00 44.45 93 ASN C C 1
ATOM 4917 O O . ASN C 1 93 ? 46.744 6.274 88.856 1.00 46.48 93 ASN C O 1
ATOM 4922 N N . PRO C 1 94 ? 45.090 5.509 90.167 1.00 41.55 94 PRO C N 1
ATOM 4923 C CA . PRO C 1 94 ? 45.518 6.284 91.331 1.00 37.25 94 PRO C CA 1
ATOM 4924 C C . PRO C 1 94 ? 46.986 6.158 91.720 1.00 41.04 94 PRO C C 1
ATOM 4925 O O . PRO C 1 94 ? 47.546 7.074 92.305 1.00 38.69 94 PRO C O 1
ATOM 4929 N N . GLU C 1 95 ? 47.626 5.042 91.405 1.00 39.94 95 GLU C N 1
ATOM 4930 C CA . GLU C 1 95 ? 49.040 4.910 91.757 1.00 46.42 95 GLU C CA 1
ATOM 4931 C C . GLU C 1 95 ? 49.911 5.907 90.965 1.00 46.43 95 GLU C C 1
ATOM 4932 O O . GLU C 1 95 ? 51.072 6.173 91.316 1.00 41.28 95 GLU C O 1
ATOM 4938 N N . ARG C 1 96 ? 49.338 6.462 89.901 1.00 40.47 96 ARG C N 1
ATOM 4939 C CA . ARG C 1 96 ? 50.047 7.422 89.065 1.00 37.90 96 ARG C CA 1
ATOM 4940 C C . ARG C 1 96 ? 49.896 8.840 89.564 1.00 38.96 96 ARG C C 1
ATOM 4941 O O . ARG C 1 96 ? 50.509 9.762 89.018 1.00 38.16 96 ARG C O 1
ATOM 4949 N N . ILE C 1 97 ? 49.071 9.041 90.585 1.00 37.78 97 ILE C N 1
ATOM 4950 C CA . ILE C 1 97 ? 48.882 10.396 91.065 1.00 39.19 97 ILE C CA 1
ATOM 4951 C C . ILE C 1 97 ? 50.148 10.860 91.727 1.00 40.09 97 ILE C C 1
ATOM 4952 O O . ILE C 1 97 ? 50.739 10.156 92.540 1.00 47.49 97 ILE C O 1
ATOM 4957 N N . LEU C 1 98 ? 50.577 12.052 91.358 1.00 41.40 98 LEU C N 1
ATOM 4958 C CA . LEU C 1 98 ? 51.805 12.610 91.889 1.00 45.37 98 LEU C CA 1
ATOM 4959 C C . LEU C 1 98 ? 51.510 13.926 92.608 1.00 45.08 98 LEU C C 1
ATOM 4960 O O . LEU C 1 98 ? 50.508 14.583 92.328 1.00 45.23 98 LEU C O 1
ATOM 4965 N N . PRO C 1 99 ? 52.378 14.326 93.552 1.00 47.92 99 PRO C N 1
ATOM 4966 C CA . PRO C 1 99 ? 52.164 15.584 94.280 1.00 48.77 99 PRO C CA 1
ATOM 4967 C C . PRO C 1 99 ? 52.012 16.733 93.289 1.00 48.86 99 PRO C C 1
ATOM 4968 O O . PRO C 1 99 ? 52.710 16.776 92.280 1.00 51.48 99 PRO C O 1
ATOM 4972 N N . GLY C 1 100 ? 51.081 17.636 93.553 1.00 52.95 100 GLY C N 1
ATOM 4973 C CA . GLY C 1 100 ? 50.909 18.776 92.675 1.00 55.36 100 GLY C CA 1
ATOM 4974 C C . GLY C 1 100 ? 49.930 18.657 91.526 1.00 61.23 100 GLY C C 1
ATOM 4975 O O . GLY C 1 100 ? 49.747 19.613 90.765 1.00 58.59 100 GLY C O 1
ATOM 4976 N N . GLY C 1 101 ? 49.295 17.500 91.386 1.00 62.92 101 GLY C N 1
ATOM 4977 C CA . GLY C 1 101 ? 48.349 17.337 90.299 1.00 58.83 101 GLY C CA 1
ATOM 4978 C C . GLY C 1 101 ? 49.004 16.837 89.026 1.00 59.39 101 GLY C C 1
ATOM 4979 O O . GLY C 1 101 ? 48.524 17.112 87.926 1.00 59.12 101 GLY C O 1
ATOM 4980 N N . TYR C 1 102 ? 50.114 16.119 89.173 1.00 56.80 102 TYR C N 1
ATOM 4981 C CA . TYR C 1 102 ? 50.813 15.561 88.024 1.00 53.09 102 TYR C CA 1
ATOM 4982 C C . TYR C 1 102 ? 50.545 14.066 87.949 1.00 53.22 102 TYR C C 1
ATOM 4983 O O . TYR C 1 102 ? 50.148 13.444 88.937 1.00 49.10 102 TYR C O 1
ATOM 4992 N N . VAL C 1 103 ? 50.768 13.503 86.770 1.00 46.82 103 VAL C N 1
ATOM 4993 C CA . VAL C 1 103 ? 50.555 12.089 86.533 1.00 45.26 103 VAL C CA 1
ATOM 4994 C C . VAL C 1 103 ? 51.871 11.400 86.174 1.00 39.77 103 VAL C C 1
ATOM 4995 O O . VAL C 1 103 ? 52.631 11.892 85.336 1.00 41.84 103 VAL C O 1
ATOM 4999 N N . TYR C 1 104 ? 52.135 10.262 86.802 1.00 37.83 104 TYR C N 1
ATOM 5000 C CA . TYR C 1 104 ? 53.341 9.499 86.516 1.00 38.76 104 TYR C CA 1
ATOM 5001 C C . TYR C 1 104 ? 53.164 8.875 85.128 1.00 42.71 104 TYR C C 1
ATOM 5002 O O . TYR C 1 104 ? 52.248 8.076 84.919 1.00 34.45 104 TYR C O 1
ATOM 5011 N N . LEU C 1 105 ? 54.060 9.234 84.208 1.00 34.43 105 LEU C N 1
ATOM 5012 C CA . LEU C 1 105 ? 54.031 8.769 82.823 1.00 37.68 105 LEU C CA 1
ATOM 5013 C C . LEU C 1 105 ? 55.310 8.025 82.408 1.00 40.30 105 LEU C C 1
ATOM 5014 O O . LEU C 1 105 ? 55.402 7.521 81.296 1.00 37.09 105 LEU C O 1
ATOM 5019 N N . THR C 1 106 ? 56.288 7.965 83.300 1.00 43.29 106 THR C N 1
ATOM 5020 C CA . THR C 1 106 ? 57.579 7.335 83.014 1.00 40.81 106 THR C CA 1
ATOM 5021 C C . THR C 1 106 ? 57.563 5.961 82.354 1.00 42.99 106 THR C C 1
ATOM 5022 O O . THR C 1 106 ? 58.250 5.724 81.366 1.00 38.62 106 THR C O 1
ATOM 5026 N N . ASP C 1 107 ? 56.798 5.043 82.908 1.00 41.48 107 ASP C N 1
ATOM 5027 C CA . ASP C 1 107 ? 56.743 3.712 82.346 1.00 40.50 107 ASP C CA 1
ATOM 5028 C C . ASP C 1 107 ? 56.173 3.748 80.935 1.00 39.79 107 ASP C C 1
ATOM 5029 O O . ASP C 1 107 ? 56.706 3.104 80.031 1.00 44.96 107 ASP C O 1
ATOM 5034 N N . ILE C 1 108 ? 55.099 4.508 80.734 1.00 41.24 108 ILE C N 1
ATOM 5035 C CA . ILE C 1 108 ? 54.484 4.626 79.409 1.00 39.13 108 ILE C CA 1
ATOM 5036 C C . ILE C 1 108 ? 55.416 5.309 78.397 1.00 39.02 108 ILE C C 1
ATOM 5037 O O . ILE C 1 108 ? 55.522 4.900 77.250 1.00 40.24 108 ILE C O 1
ATOM 5042 N N . LEU C 1 109 ? 56.112 6.345 78.829 1.00 36.28 109 LEU C N 1
ATOM 5043 C CA . LEU C 1 109 ? 56.996 7.053 77.927 1.00 38.23 109 LEU C CA 1
ATOM 5044 C C . LEU C 1 109 ? 58.285 6.254 77.680 1.00 40.88 109 LEU C C 1
ATOM 5045 O O . LEU C 1 109 ? 59.123 6.664 76.890 1.00 36.56 109 LEU C O 1
ATOM 5050 N N . GLY C 1 110 ? 58.441 5.119 78.359 1.00 38.86 110 GLY C N 1
ATOM 5051 C CA . GLY C 1 110 ? 59.632 4.320 78.160 1.00 36.55 110 GLY C CA 1
ATOM 5052 C C . GLY C 1 110 ? 59.390 3.210 77.143 1.00 36.67 110 GLY C C 1
ATOM 5053 O O . GLY C 1 110 ? 60.295 2.451 76.844 1.00 29.24 110 GLY C O 1
ATOM 5054 N N . LYS C 1 111 ? 58.177 3.124 76.602 1.00 25.90 111 LYS C N 1
ATOM 5055 C CA . LYS C 1 111 ? 57.844 2.060 75.664 1.00 35.37 111 LYS C CA 1
ATOM 5056 C C . LYS C 1 111 ? 57.836 2.467 74.187 1.00 32.78 111 LYS C C 1
ATOM 5057 O O . LYS C 1 111 ? 56.925 3.163 73.756 1.00 30.59 111 LYS C O 1
ATOM 5063 N N . PRO C 1 112 ? 58.842 2.030 73.389 1.00 35.09 112 PRO C N 1
ATOM 5064 C CA . PRO C 1 112 ? 58.802 2.443 71.975 1.00 33.67 112 PRO C CA 1
ATOM 5065 C C . PRO C 1 112 ? 57.498 2.149 71.247 1.00 32.79 112 PRO C C 1
ATOM 5066 O O . PRO C 1 112 ? 57.151 2.841 70.308 1.00 36.98 112 PRO C O 1
ATOM 5070 N N . SER C 1 113 ? 56.770 1.136 71.687 1.00 24.95 113 SER C N 1
ATOM 5071 C CA . SER C 1 113 ? 55.517 0.786 71.059 1.00 32.25 113 SER C CA 1
ATOM 5072 C C . SER C 1 113 ? 54.445 1.839 71.337 1.00 34.50 113 SER C C 1
ATOM 5073 O O . SER C 1 113 ? 53.578 2.058 70.504 1.00 42.78 113 SER C O 1
ATOM 5076 N N . VAL C 1 114 ? 54.467 2.457 72.517 1.00 31.51 114 VAL C N 1
ATOM 5077 C CA . VAL C 1 114 ? 53.492 3.500 72.800 1.00 29.30 114 VAL C CA 1
ATOM 5078 C C . VAL C 1 114 ? 53.947 4.774 72.081 1.00 29.22 114 VAL C C 1
ATOM 5079 O O . VAL C 1 114 ? 53.175 5.439 71.407 1.00 28.14 114 VAL C O 1
ATOM 5083 N N . LEU C 1 115 ? 55.228 5.066 72.182 1.00 28.38 115 LEU C N 1
ATOM 5084 C CA . LEU C 1 115 ? 55.788 6.249 71.581 1.00 22.63 115 LEU C CA 1
ATOM 5085 C C . LEU C 1 115 ? 55.601 6.268 70.092 1.00 31.22 115 LEU C C 1
ATOM 5086 O O . LEU C 1 115 ? 55.373 7.306 69.496 1.00 32.94 115 LEU C O 1
ATOM 5091 N N . SER C 1 116 ? 55.741 5.101 69.488 1.00 28.53 116 SER C N 1
ATOM 5092 C CA . SER C 1 116 ? 55.615 4.980 68.064 1.00 26.56 116 SER C CA 1
ATOM 5093 C C . SER C 1 116 ? 54.226 5.440 67.606 1.00 24.84 116 SER C C 1
ATOM 5094 O O . SER C 1 116 ? 54.110 6.176 66.632 1.00 24.24 116 SER C O 1
ATOM 5097 N N . LYS C 1 117 ? 53.193 4.973 68.297 1.00 19.93 117 LYS C N 1
ATOM 5098 C CA . LYS C 1 117 ? 51.815 5.345 67.991 1.00 24.09 117 LYS C CA 1
ATOM 5099 C C . LYS C 1 117 ? 51.553 6.820 68.304 1.00 26.29 117 LYS C C 1
ATOM 5100 O O . LYS C 1 117 ? 50.904 7.507 67.522 1.00 29.32 117 LYS C O 1
ATOM 5106 N N . VAL C 1 118 ? 52.048 7.306 69.441 1.00 24.46 118 VAL C N 1
ATOM 5107 C CA . VAL C 1 118 ? 51.833 8.709 69.762 1.00 30.01 118 VAL C CA 1
ATOM 5108 C C . VAL C 1 118 ? 52.526 9.534 68.677 1.00 30.07 118 VAL C C 1
ATOM 5109 O O . VAL C 1 118 ? 51.957 10.497 68.158 1.00 25.69 118 VAL C O 1
ATOM 5113 N N . GLY C 1 119 ? 53.746 9.112 68.334 1.00 28.61 119 GLY C N 1
ATOM 5114 C CA . GLY C 1 119 ? 54.537 9.780 67.321 1.00 19.76 119 GLY C CA 1
ATOM 5115 C C . GLY C 1 119 ? 53.830 9.820 65.978 1.00 28.38 119 GLY C C 1
ATOM 5116 O O . GLY C 1 119 ? 53.781 10.848 65.314 1.00 25.56 119 GLY C O 1
ATOM 5117 N N . LYS C 1 120 ? 53.253 8.699 65.586 1.00 20.86 120 LYS C N 1
ATOM 5118 C CA . LYS C 1 120 ? 52.554 8.623 64.317 1.00 27.41 120 LYS C CA 1
ATOM 5119 C C . LYS C 1 120 ? 51.260 9.479 64.358 1.00 22.20 120 LYS C C 1
ATOM 5120 O O . LYS C 1 120 ? 50.923 10.152 63.396 1.00 27.85 120 LYS C O 1
ATOM 5126 N N . LEU C 1 121 ? 50.541 9.449 65.469 1.00 24.92 121 LEU C N 1
ATOM 5127 C CA . LEU C 1 121 ? 49.347 10.283 65.579 1.00 26.72 121 LEU C CA 1
ATOM 5128 C C . LEU C 1 121 ? 49.748 11.772 65.397 1.00 24.42 121 LEU C C 1
ATOM 5129 O O . LEU C 1 121 ? 49.141 12.484 64.603 1.00 23.47 121 LEU C O 1
ATOM 5134 N N . PHE C 1 122 ? 50.798 12.225 66.073 1.00 25.84 122 PHE C N 1
ATOM 5135 C CA . PHE C 1 122 ? 51.219 13.621 65.894 1.00 28.56 122 PHE C CA 1
ATOM 5136 C C . PHE C 1 122 ? 51.607 13.841 64.430 1.00 30.98 122 PHE C C 1
ATOM 5137 O O . PHE C 1 122 ? 51.203 14.824 63.825 1.00 27.65 122 PHE C O 1
ATOM 5145 N N . ALA C 1 123 ? 52.381 12.921 63.852 1.00 25.37 123 ALA C N 1
ATOM 5146 C CA . ALA C 1 123 ? 52.811 13.081 62.463 1.00 23.93 123 ALA C CA 1
ATOM 5147 C C . ALA C 1 123 ? 51.645 13.085 61.493 1.00 23.25 123 ALA C C 1
ATOM 5148 O O . ALA C 1 123 ? 51.633 13.831 60.509 1.00 24.51 123 ALA C O 1
ATOM 5150 N N . SER C 1 124 ? 50.655 12.256 61.766 1.00 23.46 124 SER C N 1
ATOM 5151 C CA . SER C 1 124 ? 49.489 12.213 60.904 1.00 27.71 124 SER C CA 1
ATOM 5152 C C . SER C 1 124 ? 48.755 13.575 60.946 1.00 32.28 124 SER C C 1
ATOM 5153 O O . SER C 1 124 ? 48.507 14.214 59.925 1.00 31.85 124 SER C O 1
ATOM 5156 N N . VAL C 1 125 ? 48.441 14.033 62.146 1.00 34.98 125 VAL C N 1
ATOM 5157 C CA . VAL C 1 125 ? 47.716 15.288 62.280 1.00 32.48 125 VAL C CA 1
ATOM 5158 C C . VAL C 1 125 ? 48.470 16.468 61.666 1.00 35.80 125 VAL C C 1
ATOM 5159 O O . VAL C 1 125 ? 47.882 17.331 61.045 1.00 34.69 125 VAL C O 1
ATOM 5163 N N . PHE C 1 126 ? 49.785 16.484 61.809 1.00 30.61 126 PHE C N 1
ATOM 5164 C CA . PHE C 1 126 ? 50.556 17.589 61.289 1.00 25.72 126 PHE C CA 1
ATOM 5165 C C . PHE C 1 126 ? 51.195 17.290 59.952 1.00 30.03 126 PHE C C 1
ATOM 5166 O O . PHE C 1 126 ? 52.067 18.020 59.527 1.00 28.91 126 PHE C O 1
ATOM 5174 N N . ALA C 1 127 ? 50.736 16.233 59.290 1.00 31.13 127 ALA C N 1
ATOM 5175 C CA . ALA C 1 127 ? 51.295 15.821 58.005 1.00 42.64 127 ALA C CA 1
ATOM 5176 C C . ALA C 1 127 ? 51.443 16.913 56.958 1.00 45.83 127 ALA C C 1
ATOM 5177 O O . ALA C 1 127 ? 52.403 16.915 56.188 1.00 43.72 127 ALA C O 1
ATOM 5179 N N . GLU C 1 128 ? 50.511 17.854 56.923 1.00 42.06 128 GLU C N 1
ATOM 5180 C CA . GLU C 1 128 ? 50.585 18.862 55.885 1.00 42.40 128 GLU C CA 1
ATOM 5181 C C . GLU C 1 128 ? 51.194 20.197 56.240 1.00 40.18 128 GLU C C 1
ATOM 5182 O O . GLU C 1 128 ? 51.250 21.086 55.405 1.00 46.86 128 GLU C O 1
ATOM 5188 N N . ARG C 1 129 ? 51.686 20.340 57.461 1.00 35.63 129 ARG C N 1
ATOM 5189 C CA . ARG C 1 129 ? 52.278 21.598 57.851 1.00 35.54 129 ARG C CA 1
ATOM 5190 C C . ARG C 1 129 ? 53.695 21.574 57.316 1.00 40.47 129 ARG C C 1
ATOM 5191 O O . ARG C 1 129 ? 54.263 20.513 57.127 1.00 50.13 129 ARG C O 1
ATOM 5199 N N . GLU C 1 130 ? 54.281 22.718 57.032 1.00 45.44 130 GLU C N 1
ATOM 5200 C CA . GLU C 1 130 ? 55.655 22.674 56.560 1.00 49.64 130 GLU C CA 1
ATOM 5201 C C . GLU C 1 130 ? 56.414 22.650 57.852 1.00 47.25 130 GLU C C 1
ATOM 5202 O O . GLU C 1 130 ? 56.452 23.652 58.556 1.00 59.17 130 GLU C O 1
ATOM 5208 N N . ILE C 1 131 ? 56.992 21.517 58.195 1.00 43.87 131 ILE C N 1
ATOM 5209 C CA . ILE C 1 131 ? 57.742 21.454 59.426 1.00 34.07 131 ILE C CA 1
ATOM 5210 C C . ILE C 1 131 ? 59.195 21.237 59.100 1.00 36.25 131 ILE C C 1
ATOM 5211 O O . ILE C 1 131 ? 59.514 20.370 58.294 1.00 36.94 131 ILE C O 1
ATOM 5216 N N . ASP C 1 132 ? 60.061 22.061 59.685 1.00 27.98 132 ASP C N 1
ATOM 5217 C CA . ASP C 1 132 ? 61.508 21.937 59.518 1.00 36.55 132 ASP C CA 1
ATOM 5218 C C . ASP C 1 132 ? 62.144 21.264 60.734 1.00 34.09 132 ASP C C 1
ATOM 5219 O O . ASP C 1 132 ? 63.225 20.726 60.655 1.00 33.34 132 ASP C O 1
ATOM 5224 N N . VAL C 1 133 ? 61.491 21.340 61.882 1.00 36.76 133 VAL C N 1
ATOM 5225 C CA . VAL C 1 133 ? 62.117 20.812 63.084 1.00 28.96 133 VAL C CA 1
ATOM 5226 C C . VAL C 1 133 ? 61.076 20.569 64.162 1.00 30.21 133 VAL C C 1
ATOM 5227 O O . VAL C 1 133 ? 60.013 21.198 64.170 1.00 30.09 133 VAL C O 1
ATOM 5231 N N . VAL C 1 134 ? 61.357 19.622 65.046 1.00 28.74 134 VAL C N 1
ATOM 5232 C CA . VAL C 1 134 ? 60.447 19.359 66.146 1.00 19.93 134 VAL C CA 1
ATOM 5233 C C . VAL C 1 134 ? 61.226 19.872 67.333 1.00 27.41 134 VAL C C 1
ATOM 5234 O O . VAL C 1 134 ? 62.440 19.695 67.395 1.00 29.22 134 VAL C O 1
ATOM 5238 N N . MET C 1 135 ? 60.539 20.541 68.252 1.00 26.09 135 MET C N 1
ATOM 5239 C CA . MET C 1 135 ? 61.193 21.076 69.437 1.00 26.45 135 MET C CA 1
ATOM 5240 C C . MET C 1 135 ? 60.483 20.681 70.728 1.00 21.64 135 MET C C 1
ATOM 5241 O O . MET C 1 135 ? 59.268 20.582 70.793 1.00 25.25 135 MET C O 1
ATOM 5249 N N . THR C 1 136 ? 61.254 20.469 71.772 1.00 25.62 136 THR C N 1
ATOM 5250 C CA . THR C 1 136 ? 60.665 20.171 73.042 1.00 20.65 136 THR C CA 1
ATOM 5251 C C . THR C 1 136 ? 61.670 20.623 74.079 1.00 20.45 136 THR C C 1
ATOM 5252 O O . THR C 1 136 ? 62.739 21.147 73.761 1.00 27.22 136 THR C O 1
ATOM 5256 N N . VAL C 1 137 ? 61.344 20.370 75.331 1.00 23.97 137 VAL C N 1
ATOM 5257 C CA . VAL C 1 137 ? 62.218 20.772 76.396 1.00 32.86 137 VAL C CA 1
ATOM 5258 C C . VAL C 1 137 ? 62.556 19.535 77.178 1.00 32.55 137 VAL C C 1
ATOM 5259 O O . VAL C 1 137 ? 61.722 18.640 77.333 1.00 32.84 137 VAL C O 1
ATOM 5263 N N . ALA C 1 138 ? 63.779 19.492 77.678 1.00 31.83 138 ALA C N 1
ATOM 5264 C CA . ALA C 1 138 ? 64.225 18.363 78.463 1.00 34.63 138 ALA C CA 1
ATOM 5265 C C . ALA C 1 138 ? 63.342 18.287 79.716 1.00 36.84 138 ALA C C 1
ATOM 5266 O O . ALA C 1 138 ? 62.911 19.314 80.219 1.00 43.35 138 ALA C O 1
ATOM 5268 N N . THR C 1 139 ? 63.047 17.082 80.206 1.00 37.56 139 THR C N 1
ATOM 5269 C CA . THR C 1 139 ? 63.541 15.857 79.598 1.00 40.43 139 THR C CA 1
ATOM 5270 C C . THR C 1 139 ? 62.409 14.907 79.186 1.00 38.20 139 THR C C 1
ATOM 5271 O O . THR C 1 139 ? 62.543 14.179 78.204 1.00 42.41 139 THR C O 1
ATOM 5275 N N . LYS C 1 140 ? 61.300 14.928 79.926 1.00 40.48 140 LYS C N 1
ATOM 5276 C CA . LYS C 1 140 ? 60.152 14.052 79.669 1.00 42.18 140 LYS C CA 1
ATOM 5277 C C . LYS C 1 140 ? 59.664 14.002 78.232 1.00 37.13 140 LYS C C 1
ATOM 5278 O O . LYS C 1 140 ? 59.321 12.952 77.721 1.00 47.96 140 LYS C O 1
ATOM 5288 N N . GLY C 1 141 ? 59.613 15.149 77.579 1.00 33.72 141 GLY C N 1
ATOM 5289 C CA . GLY C 1 141 ? 59.131 15.176 76.218 1.00 32.92 141 GLY C CA 1
ATOM 5290 C C . GLY C 1 141 ? 60.108 14.756 75.135 1.00 26.76 141 GLY C C 1
ATOM 5291 O O . GLY C 1 141 ? 59.705 14.648 73.989 1.00 28.63 141 GLY C O 1
ATOM 5292 N N . ILE C 1 142 ? 61.368 14.490 75.478 1.00 24.94 142 ILE C N 1
ATOM 5293 C CA . ILE C 1 142 ? 62.337 14.148 74.453 1.00 26.98 142 ILE C CA 1
ATOM 5294 C C . ILE C 1 142 ? 61.938 12.953 73.564 1.00 27.11 142 ILE C C 1
ATOM 5295 O O . ILE C 1 142 ? 61.945 13.059 72.337 1.00 29.76 142 ILE C O 1
ATOM 5300 N N . PRO C 1 143 ? 61.558 11.821 74.169 1.00 29.17 143 PRO C N 1
ATOM 5301 C CA . PRO C 1 143 ? 61.176 10.669 73.339 1.00 31.85 143 PRO C CA 1
ATOM 5302 C C . PRO C 1 143 ? 59.952 10.928 72.471 1.00 31.68 143 PRO C C 1
ATOM 5303 O O . PRO C 1 143 ? 59.890 10.426 71.361 1.00 26.65 143 PRO C O 1
ATOM 5307 N N . LEU C 1 144 ? 58.983 11.696 72.982 1.00 30.12 144 LEU C N 1
ATOM 5308 C CA . LEU C 1 144 ? 57.803 12.040 72.190 1.00 30.58 144 LEU C CA 1
ATOM 5309 C C . L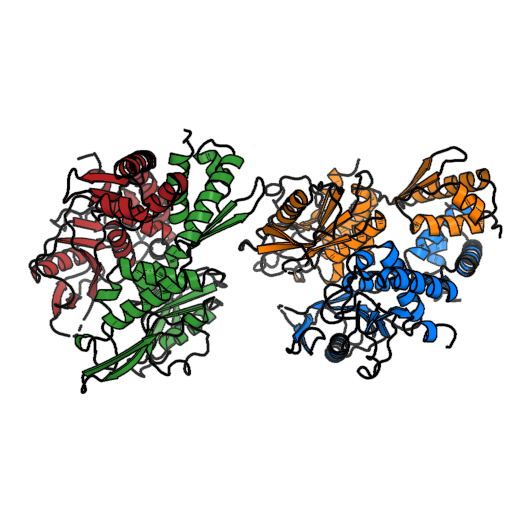EU C 1 144 ? 58.251 12.861 70.968 1.00 32.42 144 LEU C C 1
ATOM 5310 O O . LEU C 1 144 ? 57.757 12.660 69.859 1.00 24.21 144 LEU C O 1
ATOM 5315 N N . ALA C 1 145 ? 59.191 13.783 71.187 1.00 25.89 145 ALA C N 1
ATOM 5316 C CA . ALA C 1 145 ? 59.677 14.630 70.119 1.00 29.17 145 ALA C CA 1
ATOM 5317 C C . ALA C 1 145 ? 60.413 13.781 69.052 1.00 27.85 145 ALA C C 1
ATOM 5318 O O . ALA C 1 145 ? 60.173 13.946 67.855 1.00 24.79 145 ALA C O 1
ATOM 5320 N N . TYR C 1 146 ? 61.292 12.872 69.469 1.00 26.50 146 TYR C N 1
ATOM 5321 C CA . TYR C 1 146 ? 61.999 12.052 68.469 1.00 28.27 146 TYR C CA 1
ATOM 5322 C C . TYR C 1 146 ? 61.038 11.164 67.710 1.00 23.74 146 TYR C C 1
ATOM 5323 O O . TYR C 1 146 ? 61.173 11.008 66.507 1.00 25.95 146 TYR C O 1
ATOM 5332 N N . ALA C 1 147 ? 60.027 10.646 68.400 1.00 24.81 147 ALA C N 1
ATOM 5333 C CA . ALA C 1 147 ? 59.040 9.787 67.747 1.00 29.53 147 ALA C CA 1
ATOM 5334 C C . ALA C 1 147 ? 58.307 10.570 66.660 1.00 29.95 147 ALA C C 1
ATOM 5335 O O . ALA C 1 147 ? 58.166 10.110 65.531 1.00 26.31 147 ALA C O 1
ATOM 5337 N N . ALA C 1 148 ? 57.872 11.786 66.978 1.00 27.47 148 ALA C N 1
ATOM 5338 C CA . ALA C 1 148 ? 57.159 12.555 65.976 1.00 25.12 148 ALA C CA 1
ATOM 5339 C C . ALA C 1 148 ? 58.118 12.956 64.884 1.00 22.96 148 ALA C C 1
ATOM 5340 O O . ALA C 1 148 ? 57.784 12.913 63.714 1.00 21.81 148 ALA C O 1
ATOM 5342 N N . ALA C 1 149 ? 59.314 13.355 65.270 1.00 19.69 149 ALA C N 1
ATOM 5343 C CA . ALA C 1 149 ? 60.286 13.791 64.287 1.00 22.66 149 ALA C CA 1
ATOM 5344 C C . ALA C 1 149 ? 60.689 12.674 63.302 1.00 27.64 149 ALA C C 1
ATOM 5345 O O . ALA C 1 149 ? 60.876 12.927 62.108 1.00 26.96 149 ALA C O 1
ATOM 5347 N N . SER C 1 150 ? 60.778 11.438 63.778 1.00 24.41 150 SER C N 1
ATOM 5348 C CA . SER C 1 150 ? 61.166 10.355 62.868 1.00 33.71 150 SER C CA 1
ATOM 5349 C C . SER C 1 150 ? 60.089 10.100 61.801 1.00 27.19 150 SER C C 1
ATOM 5350 O O . SER C 1 150 ? 60.405 9.785 60.660 1.00 32.97 150 SER C O 1
ATOM 5353 N N . TYR C 1 151 ? 58.816 10.265 62.135 1.00 24.05 151 TYR C N 1
ATOM 5354 C CA . TYR C 1 151 ? 57.812 10.060 61.110 1.00 20.79 151 TYR C CA 1
ATOM 5355 C C . TYR C 1 151 ? 57.768 11.231 60.143 1.00 28.70 151 TYR C C 1
ATOM 5356 O O . TYR C 1 151 ? 57.409 11.064 58.985 1.00 26.14 151 TYR C O 1
ATOM 5365 N N . LEU C 1 152 ? 58.179 12.398 60.616 1.00 24.68 152 LEU C N 1
ATOM 5366 C CA . LEU C 1 152 ? 58.135 13.634 59.838 1.00 30.17 152 LEU C CA 1
ATOM 5367 C C . LEU C 1 152 ? 59.403 13.937 59.034 1.00 29.07 152 LEU C C 1
ATOM 5368 O O . LEU C 1 152 ? 59.433 14.853 58.211 1.00 29.88 152 LEU C O 1
ATOM 5373 N N . ASN C 1 153 ? 60.466 13.192 59.290 1.00 31.48 153 ASN C N 1
ATOM 5374 C CA . ASN C 1 153 ? 61.715 13.432 58.583 1.00 32.22 153 ASN C CA 1
ATOM 5375 C C . ASN C 1 153 ? 62.260 14.834 58.884 1.00 33.94 153 ASN C C 1
ATOM 5376 O O . ASN C 1 153 ? 62.536 15.603 57.973 1.00 36.04 153 ASN C O 1
ATOM 5381 N N . VAL C 1 154 ? 62.404 15.172 60.161 1.00 32.69 154 VAL C N 1
ATOM 5382 C CA . VAL C 1 154 ? 62.980 16.459 60.518 1.00 27.73 154 VAL C CA 1
ATOM 5383 C C . VAL C 1 154 ? 63.833 16.234 61.755 1.00 23.89 154 VAL C C 1
ATOM 5384 O O . VAL C 1 154 ? 63.682 15.260 62.462 1.00 27.61 154 VAL C O 1
ATOM 5388 N N . PRO C 1 155 ? 64.769 17.134 62.011 1.00 26.77 155 PRO C N 1
ATOM 5389 C CA . PRO C 1 155 ? 65.590 16.950 63.195 1.00 23.96 155 PRO C CA 1
ATOM 5390 C C . PRO C 1 155 ? 64.843 17.419 64.464 1.00 32.53 155 PRO C C 1
ATOM 5391 O O . PRO C 1 155 ? 63.727 17.957 64.409 1.00 29.29 155 PRO C O 1
ATOM 5395 N N . VAL C 1 156 ? 65.458 17.165 65.600 1.00 26.82 156 VAL C N 1
ATOM 5396 C CA . VAL C 1 156 ? 64.907 17.536 66.880 1.00 29.09 156 VAL C CA 1
ATOM 5397 C C . VAL C 1 156 ? 65.830 18.548 67.533 1.00 33.83 156 VAL C C 1
ATOM 5398 O O . VAL C 1 156 ? 67.052 18.443 67.439 1.00 28.84 156 VAL C O 1
ATOM 5402 N N . VAL C 1 157 ? 65.234 19.524 68.206 1.00 32.05 157 VAL C N 1
ATOM 5403 C CA . VAL C 1 157 ? 66.005 20.524 68.928 1.00 28.52 157 VAL C CA 1
ATOM 5404 C C . VAL C 1 157 ? 65.511 20.422 70.363 1.00 30.10 157 VAL C C 1
ATOM 5405 O O . VAL C 1 157 ? 64.309 20.421 70.594 1.00 23.61 157 VAL C O 1
ATOM 5409 N N . ILE C 1 158 ? 66.419 20.311 71.327 1.00 24.04 158 ILE C N 1
ATOM 5410 C CA . ILE C 1 158 ? 65.990 20.188 72.715 1.00 28.69 158 ILE C CA 1
ATOM 5411 C C . ILE C 1 158 ? 66.334 21.447 73.515 1.00 37.90 158 ILE C C 1
ATOM 5412 O O . ILE C 1 158 ? 67.493 21.768 73.692 1.00 33.37 158 ILE C O 1
ATOM 5417 N N . VAL C 1 159 ? 65.314 22.163 73.981 1.00 38.88 159 VAL C N 1
ATOM 5418 C CA . VAL C 1 159 ? 65.536 23.373 74.766 1.00 31.73 159 VAL C CA 1
ATOM 5419 C C . VAL C 1 159 ? 66.002 22.929 76.149 1.00 34.57 159 VAL C C 1
ATOM 5420 O O . VAL C 1 159 ? 65.478 21.971 76.709 1.00 40.37 159 VAL C O 1
ATOM 5424 N N . ARG C 1 160 ? 67.007 23.603 76.687 1.00 37.79 160 ARG C N 1
ATOM 5425 C CA . ARG C 1 160 ? 67.510 23.240 78.002 1.00 43.83 160 ARG C CA 1
ATOM 5426 C C . ARG C 1 160 ? 66.926 24.151 79.086 1.00 50.52 160 ARG C C 1
ATOM 5427 O O . ARG C 1 160 ? 66.669 25.332 78.849 1.00 46.71 160 ARG C O 1
ATOM 5435 N N . LYS C 1 161 ? 66.702 23.590 80.269 1.00 56.23 161 LYS C N 1
ATOM 5436 C CA . LYS C 1 161 ? 66.193 24.367 81.385 1.00 64.73 161 LYS C CA 1
ATOM 5437 C C . LYS C 1 161 ? 67.404 24.880 82.167 1.00 72.45 161 LYS C C 1
ATOM 5438 O O . LYS C 1 161 ? 67.704 24.427 83.266 1.00 73.56 161 LYS C O 1
ATOM 5444 N N . ASP C 1 162 ? 68.099 25.835 81.553 1.00 84.50 162 ASP C N 1
ATOM 5445 C CA . ASP C 1 162 ? 69.301 26.454 82.103 1.00 91.36 162 ASP C CA 1
ATOM 5446 C C . ASP C 1 162 ? 70.252 25.428 82.715 1.00 91.56 162 ASP C C 1
ATOM 5447 O O . ASP C 1 162 ? 71.346 25.194 82.194 1.00 90.05 162 ASP C O 1
ATOM 5452 N N . GLY C 1 168 ? 78.003 28.387 73.628 1.00 95.94 168 GLY C N 1
ATOM 5453 C CA . GLY C 1 168 ? 78.007 29.385 72.572 1.00 98.43 168 GLY C CA 1
ATOM 5454 C C . GLY C 1 168 ? 76.969 30.478 72.775 1.00 98.65 168 GLY C C 1
ATOM 5455 O O . GLY C 1 168 ? 76.337 30.554 73.833 1.00 101.74 168 GLY C O 1
ATOM 5456 N N . SER C 1 169 ? 76.793 31.332 71.766 1.00 95.32 169 SER C N 1
ATOM 5457 C CA . SER C 1 169 ? 75.820 32.420 71.842 1.00 91.63 169 SER C CA 1
ATOM 5458 C C . SER C 1 169 ? 74.405 31.834 72.000 1.00 88.35 169 SER C C 1
ATOM 5459 O O . SER C 1 169 ? 73.756 31.433 71.027 1.00 87.49 169 SER C O 1
ATOM 5462 N N . THR C 1 170 ? 73.945 31.803 73.247 1.00 80.80 170 THR C N 1
ATOM 5463 C CA . THR C 1 170 ? 72.649 31.255 73.610 1.00 70.41 170 THR C CA 1
ATOM 5464 C C . THR C 1 170 ? 71.530 32.276 73.713 1.00 67.27 170 THR C C 1
ATOM 5465 O O . THR C 1 170 ? 71.754 33.426 74.069 1.00 72.08 170 THR C O 1
ATOM 5469 N N . VAL C 1 171 ? 70.319 31.837 73.399 1.00 61.49 171 VAL C N 1
ATOM 5470 C CA . VAL C 1 171 ? 69.140 32.680 73.494 1.00 55.25 171 VAL C CA 1
ATOM 5471 C C . VAL C 1 171 ? 68.421 32.193 74.737 1.00 57.25 171 VAL C C 1
ATOM 5472 O O . VAL C 1 171 ? 68.220 30.989 74.904 1.00 57.88 171 VAL C O 1
ATOM 5476 N N . SER C 1 172 ? 68.056 33.116 75.620 1.00 51.40 172 SER C N 1
ATOM 5477 C CA . SER C 1 172 ? 67.365 32.746 76.846 1.00 44.73 172 SER C CA 1
ATOM 5478 C C . SER C 1 172 ? 66.045 33.482 76.970 1.00 45.59 172 SER C C 1
ATOM 5479 O O . SER C 1 172 ? 65.893 34.610 76.525 1.00 48.38 172 SER C O 1
ATOM 5482 N N . ILE C 1 173 ? 65.084 32.819 77.584 1.00 43.52 173 ILE C N 1
ATOM 5483 C CA . ILE C 1 173 ? 63.750 33.355 77.743 1.00 42.45 173 ILE C CA 1
ATOM 5484 C C . ILE C 1 173 ? 63.346 33.015 79.159 1.00 39.83 173 ILE C C 1
ATOM 5485 O O . ILE C 1 173 ? 63.759 31.987 79.683 1.00 43.05 173 ILE C O 1
ATOM 5490 N N . ASN C 1 174 ? 62.578 33.881 79.804 1.00 37.17 174 ASN C N 1
ATOM 5491 C CA . ASN C 1 174 ? 62.133 33.559 81.152 1.00 36.36 174 ASN C CA 1
ATOM 5492 C C . ASN C 1 174 ? 60.750 32.979 80.979 1.00 30.00 174 ASN C C 1
ATOM 5493 O O . ASN C 1 174 ? 60.007 33.380 80.069 1.00 35.35 174 ASN C O 1
ATOM 5498 N N . TYR C 1 175 ? 60.378 32.052 81.843 1.00 25.41 175 TYR C N 1
ATOM 5499 C CA . TYR C 1 175 ? 59.024 31.510 81.752 1.00 27.70 175 TYR C CA 1
ATOM 5500 C C . TYR C 1 175 ? 58.641 30.996 83.112 1.00 23.69 175 TYR C C 1
ATOM 5501 O O . TYR C 1 175 ? 59.479 30.874 83.999 1.00 31.92 175 TYR C O 1
ATOM 5510 N N . VAL C 1 176 ? 57.369 30.691 83.280 1.00 27.67 176 VAL C N 1
ATOM 5511 C CA . VAL C 1 176 ? 56.903 30.136 84.535 1.00 33.27 176 VAL C CA 1
ATOM 5512 C C . VAL C 1 176 ? 56.194 28.831 84.182 1.00 41.34 176 VAL C C 1
ATOM 5513 O O . VAL C 1 176 ? 55.512 28.756 83.161 1.00 43.68 176 VAL C O 1
ATOM 5517 N N . SER C 1 177 ? 56.357 27.799 85.000 1.00 46.29 177 SER C N 1
ATOM 5518 C CA . SER C 1 177 ? 55.664 26.532 84.732 1.00 54.85 177 SER C CA 1
ATOM 5519 C C . SER C 1 177 ? 54.724 26.234 85.890 1.00 59.10 177 SER C C 1
ATOM 5520 O O . SER C 1 177 ? 54.931 26.716 87.000 1.00 53.53 177 SER C O 1
ATOM 5523 N N . GLY C 1 178 ? 53.695 25.436 85.632 1.00 67.63 178 GLY C N 1
ATOM 5524 C CA . GLY C 1 178 ? 52.732 25.111 86.670 1.00 81.49 178 GLY C CA 1
ATOM 5525 C C . GLY C 1 178 ? 53.302 24.544 87.960 1.00 89.07 178 GLY C C 1
ATOM 5526 O O . GLY C 1 178 ? 52.732 24.770 89.027 1.00 94.78 178 GLY C O 1
ATOM 5527 N N . SER C 1 179 ? 54.417 23.817 87.872 1.00 95.79 179 SER C N 1
ATOM 5528 C CA . SER C 1 179 ? 55.050 23.203 89.047 1.00 101.92 179 SER C CA 1
ATOM 5529 C C . SER C 1 179 ? 55.452 24.210 90.125 1.00 106.12 179 SER C C 1
ATOM 5530 O O . SER C 1 179 ? 55.549 23.862 91.307 1.00 105.45 179 SER C O 1
ATOM 5533 N N . SER C 1 180 ? 55.686 25.453 89.706 1.00 109.90 180 SER C N 1
ATOM 5534 C CA . SER C 1 180 ? 56.084 26.532 90.611 1.00 109.04 180 SER C CA 1
ATOM 5535 C C . SER C 1 180 ? 55.917 27.882 89.924 1.00 106.25 180 SER C C 1
ATOM 5536 O O . SER C 1 180 ? 56.489 28.112 88.851 1.00 109.57 180 SER C O 1
ATOM 5539 N N . ASN C 1 181 ? 55.142 28.777 90.529 1.00 101.17 181 ASN C N 1
ATOM 5540 C CA . ASN C 1 181 ? 54.949 30.089 89.928 1.00 95.47 181 ASN C CA 1
ATOM 5541 C C . ASN C 1 181 ? 56.265 30.885 89.981 1.00 88.98 181 ASN C C 1
ATOM 5542 O O . ASN C 1 181 ? 56.279 32.119 89.922 1.00 85.44 181 ASN C O 1
ATOM 5547 N N . ARG C 1 182 ? 57.372 30.153 90.086 1.00 81.55 182 ARG C N 1
ATOM 5548 C CA . ARG C 1 182 ? 58.697 30.749 90.117 1.00 68.09 182 ARG C CA 1
ATOM 5549 C C . ARG C 1 182 ? 59.117 30.970 88.665 1.00 62.00 182 ARG C C 1
ATOM 5550 O O . ARG C 1 182 ? 58.799 30.164 87.772 1.00 52.33 182 ARG C O 1
ATOM 5558 N N . ILE C 1 183 ? 59.810 32.076 88.429 1.00 44.90 183 ILE C N 1
ATOM 5559 C CA . ILE C 1 183 ? 60.257 32.404 87.096 1.00 46.61 183 ILE C CA 1
ATOM 5560 C C . ILE C 1 183 ? 61.545 31.666 86.796 1.00 48.33 183 ILE C C 1
ATOM 5561 O O . ILE C 1 183 ? 62.524 31.783 87.524 1.00 44.67 183 ILE C O 1
ATOM 5566 N N . GLN C 1 184 ? 61.519 30.878 85.729 1.00 43.78 184 GLN C N 1
ATOM 5567 C CA . GLN C 1 184 ? 62.681 30.099 85.323 1.00 46.59 184 GLN C CA 1
ATOM 5568 C C . GLN C 1 184 ? 63.123 30.556 83.942 1.00 43.95 184 GLN C C 1
ATOM 5569 O O . GLN C 1 184 ? 62.413 31.286 83.250 1.00 42.09 184 GLN C O 1
ATOM 5575 N N . THR C 1 185 ? 64.301 30.115 83.535 1.00 41.99 185 THR C N 1
ATOM 5576 C CA . THR C 1 185 ? 64.794 30.481 82.230 1.00 48.57 185 THR C CA 1
ATOM 5577 C C . THR C 1 185 ? 65.046 29.235 81.367 1.00 43.79 185 THR C C 1
ATOM 5578 O O . THR C 1 185 ? 65.419 28.181 81.862 1.00 41.61 185 THR C O 1
ATOM 5582 N N . MET C 1 186 ? 64.808 29.352 80.075 1.00 43.24 186 MET C N 1
ATOM 5583 C CA . MET C 1 186 ? 65.069 28.242 79.193 1.00 43.76 186 MET C CA 1
ATOM 5584 C C . MET C 1 186 ? 65.918 28.818 78.097 1.00 45.22 186 MET C C 1
ATOM 5585 O O . MET C 1 186 ? 65.797 29.995 77.749 1.00 41.36 186 MET C O 1
ATOM 5593 N N . SER C 1 187 ? 66.790 27.985 77.557 1.00 38.04 187 SER C N 1
ATOM 5594 C CA . SER C 1 187 ? 67.692 28.451 76.541 1.00 41.55 187 SER C CA 1
ATOM 5595 C C . SER C 1 187 ? 67.950 27.423 75.470 1.00 40.21 187 SER C C 1
ATOM 5596 O O . SER C 1 187 ? 67.680 26.227 75.638 1.00 46.62 187 SER C O 1
ATOM 5599 N N . LEU C 1 188 ? 68.495 27.921 74.373 1.00 41.91 188 LEU C N 1
ATOM 5600 C CA . LEU C 1 188 ? 68.808 27.130 73.209 1.00 44.58 188 LEU C CA 1
ATOM 5601 C C . LEU C 1 188 ? 69.950 27.836 72.500 1.00 48.19 188 LEU C C 1
ATOM 5602 O O . LEU C 1 188 ? 69.882 29.042 72.274 1.00 48.96 188 LEU C O 1
ATOM 5607 N N . ALA C 1 189 ? 70.995 27.091 72.153 1.00 49.78 189 ALA C N 1
ATOM 5608 C CA . ALA C 1 189 ? 72.138 27.666 71.459 1.00 48.71 189 ALA C CA 1
ATOM 5609 C C . ALA C 1 189 ? 71.655 28.275 70.145 1.00 49.42 189 ALA C C 1
ATOM 5610 O O . ALA C 1 189 ? 70.773 27.722 69.488 1.00 44.47 189 ALA C O 1
ATOM 5612 N N . LYS C 1 190 ? 72.211 29.417 69.759 1.00 49.47 190 LYS C N 1
ATOM 5613 C CA . LYS C 1 190 ? 71.799 30.042 68.505 1.00 51.24 190 LYS C CA 1
ATOM 5614 C C . LYS C 1 190 ? 72.076 29.123 67.309 1.00 53.22 190 LYS C C 1
ATOM 5615 O O . LYS C 1 190 ? 71.332 29.117 66.331 1.00 55.81 190 LYS C O 1
ATOM 5621 N N . ARG C 1 191 ? 73.140 28.332 67.397 1.00 53.42 191 ARG C N 1
ATOM 5622 C CA . ARG C 1 191 ? 73.513 27.438 66.304 1.00 59.98 191 ARG C CA 1
ATOM 5623 C C . ARG C 1 191 ? 72.628 26.197 66.211 1.00 63.83 191 ARG C C 1
ATOM 5624 O O . ARG C 1 191 ? 72.837 25.345 65.345 1.00 63.61 191 ARG C O 1
ATOM 5632 N N . SER C 1 192 ? 71.637 26.092 67.091 1.00 63.76 192 SER C N 1
ATOM 5633 C CA . SER C 1 192 ? 70.768 24.922 67.097 1.00 61.01 192 SER C CA 1
ATOM 5634 C C . SER C 1 192 ? 69.612 24.951 66.128 1.00 58.33 192 SER C C 1
ATOM 5635 O O . SER C 1 192 ? 68.935 23.941 65.955 1.00 62.37 192 SER C O 1
ATOM 5638 N N . MET C 1 193 ? 69.383 26.079 65.475 1.00 55.16 193 MET C N 1
ATOM 5639 C CA . MET C 1 193 ? 68.274 26.128 64.539 1.00 62.25 193 MET C CA 1
ATOM 5640 C C . MET C 1 193 ? 68.203 27.394 63.686 1.00 62.48 193 MET C C 1
ATOM 5641 O O . MET C 1 193 ? 68.251 28.504 64.204 1.00 64.34 193 MET C O 1
ATOM 5649 N N . LYS C 1 194 ? 68.061 27.207 62.377 1.00 60.99 194 LYS C N 1
ATOM 5650 C CA . LYS C 1 194 ? 67.979 28.309 61.431 1.00 58.25 194 LYS C CA 1
ATOM 5651 C C . LYS C 1 194 ? 66.794 29.222 61.690 1.00 63.53 194 LYS C C 1
ATOM 5652 O O . LYS C 1 194 ? 65.761 28.788 62.210 1.00 60.95 194 LYS C O 1
ATOM 5658 N N . THR C 1 195 ? 66.946 30.487 61.306 1.00 57.02 195 THR C N 1
ATOM 5659 C CA . THR C 1 195 ? 65.884 31.458 61.456 1.00 56.50 195 THR C CA 1
ATOM 5660 C C . THR C 1 195 ? 64.895 31.113 60.353 1.00 53.06 195 THR C C 1
ATOM 5661 O O . THR C 1 195 ? 65.292 30.608 59.316 1.00 53.16 195 THR C O 1
ATOM 5665 N N . GLY C 1 196 ? 63.610 31.359 60.579 1.00 52.70 196 GLY C N 1
ATOM 5666 C CA . GLY C 1 196 ? 62.626 31.029 59.567 1.00 47.00 196 GLY C CA 1
ATOM 5667 C C . GLY C 1 196 ? 62.136 29.592 59.676 1.00 44.66 196 GLY C C 1
ATOM 5668 O O . GLY C 1 196 ? 61.196 29.178 58.984 1.00 43.58 196 GLY C O 1
ATOM 5669 N N . SER C 1 197 ? 62.763 28.818 60.549 1.00 38.95 197 SER C N 1
ATOM 5670 C CA . SER C 1 197 ? 62.348 27.425 60.722 1.00 41.59 197 SER C CA 1
ATOM 5671 C C . SER C 1 197 ? 60.899 27.319 61.146 1.00 38.41 197 SER C C 1
ATOM 5672 O O . SER C 1 197 ? 60.449 28.073 61.996 1.00 39.72 197 SER C O 1
ATOM 5675 N N . ASN C 1 198 ? 60.172 26.385 60.552 1.00 34.56 198 ASN C N 1
ATOM 5676 C CA . ASN C 1 198 ? 58.798 26.119 60.962 1.00 33.70 198 ASN C CA 1
ATOM 5677 C C . ASN C 1 198 ? 58.948 25.007 62.011 1.00 34.34 198 ASN C C 1
ATOM 5678 O O . ASN C 1 198 ? 59.435 23.930 61.715 1.00 33.46 198 ASN C O 1
ATOM 5683 N N . VAL C 1 199 ? 58.518 25.292 63.231 1.00 31.91 199 VAL C N 1
ATOM 5684 C CA . VAL C 1 199 ? 58.696 24.391 64.345 1.00 25.29 199 VAL C CA 1
ATOM 5685 C C . VAL C 1 199 ? 57.463 23.725 64.902 1.00 30.44 199 VAL C C 1
ATOM 5686 O O . VAL C 1 199 ? 56.455 24.391 65.164 1.00 31.24 199 VAL C O 1
ATOM 5690 N N . LEU C 1 200 ? 57.533 22.400 65.050 1.00 23.43 200 LEU C N 1
ATOM 5691 C CA . LEU C 1 200 ? 56.435 21.653 65.681 1.00 24.06 200 LEU C CA 1
ATOM 5692 C C . LEU C 1 200 ? 56.887 21.515 67.143 1.00 25.86 200 LEU C C 1
ATOM 5693 O O . LEU C 1 200 ? 57.962 20.958 67.438 1.00 24.61 200 LEU C O 1
ATOM 5698 N N . ILE C 1 201 ? 56.104 22.074 68.060 1.00 25.03 201 ILE C N 1
ATOM 5699 C CA . ILE C 1 201 ? 56.463 21.995 69.468 1.00 25.60 201 ILE C CA 1
ATOM 5700 C C . ILE C 1 201 ? 55.789 20.749 70.025 1.00 16.83 201 ILE C C 1
ATOM 5701 O O . ILE C 1 201 ? 54.612 20.490 69.742 1.00 22.73 201 ILE C O 1
ATOM 5706 N N . ILE C 1 202 ? 56.518 19.990 70.820 1.00 22.70 202 ILE C N 1
ATOM 5707 C CA . ILE C 1 202 ? 55.949 18.776 71.376 1.00 25.09 202 ILE C CA 1
ATOM 5708 C C . ILE C 1 202 ? 56.275 18.685 72.859 1.00 27.24 202 ILE C C 1
ATOM 5709 O O . ILE C 1 202 ? 57.393 18.958 73.261 1.00 30.30 202 ILE C O 1
ATOM 5714 N N . ASP C 1 203 ? 55.283 18.377 73.690 1.00 24.19 203 ASP C N 1
ATOM 5715 C CA . ASP C 1 203 ? 55.592 18.187 75.089 1.00 27.18 203 ASP C CA 1
ATOM 5716 C C . ASP C 1 203 ? 54.710 17.095 75.675 1.00 23.41 203 ASP C C 1
ATOM 5717 O O . ASP C 1 203 ? 53.687 16.727 75.104 1.00 27.32 203 ASP C O 1
ATOM 5722 N N . ASP C 1 204 ? 55.122 16.556 76.803 1.00 26.97 204 ASP C N 1
ATOM 5723 C CA . ASP C 1 204 ? 54.327 15.505 77.435 1.00 26.68 204 ASP C CA 1
ATOM 5724 C C . ASP C 1 204 ? 53.071 15.995 78.160 1.00 32.32 204 ASP C C 1
ATOM 5725 O O . ASP C 1 204 ? 51.976 15.443 77.997 1.00 31.93 204 ASP C O 1
ATOM 5730 N N . PHE C 1 205 ? 53.228 17.047 78.949 1.00 31.17 205 PHE C N 1
ATOM 5731 C CA . PHE C 1 205 ? 52.124 17.536 79.751 1.00 36.55 205 PHE C CA 1
ATOM 5732 C C . PHE C 1 205 ? 52.004 19.055 79.784 1.00 35.81 205 PHE C C 1
ATOM 5733 O O . PHE C 1 205 ? 52.977 19.758 80.017 1.00 43.09 205 PHE C O 1
ATOM 5741 N N . MET C 1 206 ? 50.806 19.555 79.546 1.00 36.99 206 MET C N 1
ATOM 5742 C CA . MET C 1 206 ? 50.564 20.987 79.584 1.00 42.06 206 MET C CA 1
ATOM 5743 C C . MET C 1 206 ? 49.585 21.267 80.718 1.00 44.46 206 MET C C 1
ATOM 5744 O O . MET C 1 206 ? 48.401 20.898 80.639 1.00 34.62 206 MET C O 1
ATOM 5752 N N . LYS C 1 207 ? 50.088 21.910 81.771 1.00 43.14 207 LYS C N 1
ATOM 5753 C CA . LYS C 1 207 ? 49.281 22.256 82.944 1.00 46.81 207 LYS C CA 1
ATOM 5754 C C . LYS C 1 207 ? 48.808 23.677 82.792 1.00 41.34 207 LYS C C 1
ATOM 5755 O O . LYS C 1 207 ? 47.696 23.911 82.361 1.00 46.54 207 LYS C O 1
ATOM 5761 N N . ALA C 1 208 ? 49.668 24.637 83.115 1.00 49.85 208 ALA C N 1
ATOM 5762 C CA . ALA C 1 208 ? 49.292 26.046 82.983 1.00 51.71 208 ALA C CA 1
ATOM 5763 C C . ALA C 1 208 ? 49.529 26.556 81.565 1.00 49.67 208 ALA C C 1
ATOM 5764 O O . ALA C 1 208 ? 48.764 27.377 81.065 1.00 51.79 208 ALA C O 1
ATOM 5766 N N . GLY C 1 209 ? 50.592 26.077 80.916 1.00 46.37 209 GLY C N 1
ATOM 5767 C CA . GLY C 1 209 ? 50.875 26.516 79.551 1.00 36.01 209 GLY C CA 1
ATOM 5768 C C . GLY C 1 209 ? 52.082 27.434 79.445 1.00 33.39 209 GLY C C 1
ATOM 5769 O O . GLY C 1 209 ? 52.427 27.913 78.369 1.00 36.53 209 GLY C O 1
ATOM 5770 N N . GLY C 1 210 ? 52.744 27.669 80.570 1.00 30.04 210 GLY C N 1
ATOM 5771 C CA . GLY C 1 210 ? 53.900 28.548 80.572 1.00 32.37 210 GLY C CA 1
ATOM 5772 C C . GLY C 1 210 ? 55.106 27.947 79.882 1.00 30.64 210 GLY C C 1
ATOM 5773 O O . GLY C 1 210 ? 55.896 28.667 79.277 1.00 29.22 210 GLY C O 1
ATOM 5774 N N . THR C 1 211 ? 55.261 26.628 79.960 1.00 29.36 211 THR C N 1
ATOM 5775 C CA . THR C 1 211 ? 56.415 26.002 79.306 1.00 31.02 211 THR C CA 1
ATOM 5776 C C . THR C 1 211 ? 56.289 26.133 77.801 1.00 21.44 211 THR C C 1
ATOM 5777 O O . THR C 1 211 ? 57.211 26.573 77.151 1.00 27.32 211 THR C O 1
ATOM 5781 N N . ILE C 1 212 ? 55.132 25.801 77.255 1.00 25.85 212 ILE C N 1
ATOM 5782 C CA . ILE C 1 212 ? 54.952 25.917 75.819 1.00 27.52 212 ILE C CA 1
ATOM 5783 C C . ILE C 1 212 ? 55.024 27.403 75.407 1.00 31.41 212 ILE C C 1
ATOM 5784 O O . ILE C 1 212 ? 55.673 27.762 74.409 1.00 30.42 212 ILE C O 1
ATOM 5789 N N . ASN C 1 213 ? 54.386 28.273 76.184 1.00 33.32 213 ASN C N 1
ATOM 5790 C CA . ASN C 1 213 ? 54.464 29.703 75.885 1.00 32.42 213 ASN C CA 1
ATOM 5791 C C . ASN C 1 213 ? 55.932 30.129 75.891 1.00 23.05 213 ASN C C 1
ATOM 5792 O O . ASN C 1 213 ? 56.356 30.900 75.050 1.00 29.45 213 ASN C O 1
ATOM 5797 N N . GLY C 1 214 ? 56.702 29.595 76.829 1.00 25.41 214 GLY C N 1
ATOM 5798 C CA . GLY C 1 214 ? 58.119 29.918 76.858 1.00 27.38 214 GLY C CA 1
ATOM 5799 C C . GLY C 1 214 ? 58.784 29.504 75.551 1.00 35.88 214 GLY C C 1
ATOM 5800 O O . GLY C 1 214 ? 59.589 30.246 74.973 1.00 36.75 214 GLY C O 1
ATOM 5801 N N . MET C 1 215 ? 58.436 28.320 75.057 1.00 30.28 215 MET C N 1
ATOM 5802 C CA . MET C 1 215 ? 59.039 27.860 73.819 1.00 33.27 215 MET C CA 1
ATOM 5803 C C . MET C 1 215 ? 58.543 28.678 72.661 1.00 28.89 215 MET C C 1
ATOM 5804 O O . MET C 1 215 ? 59.296 28.959 71.750 1.00 34.31 215 MET C O 1
ATOM 5812 N N . ILE C 1 216 ? 57.267 29.038 72.673 1.00 27.53 216 ILE C N 1
ATOM 5813 C CA . ILE C 1 216 ? 56.765 29.883 71.604 1.00 33.41 216 ILE C CA 1
ATOM 5814 C C . ILE C 1 216 ? 57.571 31.204 71.622 1.00 37.79 216 ILE C C 1
ATOM 5815 O O . ILE C 1 216 ? 57.987 31.698 70.582 1.00 37.05 216 ILE C O 1
ATOM 5820 N N . ASN C 1 217 ? 57.823 31.748 72.813 1.00 32.60 217 ASN C N 1
ATOM 5821 C CA . ASN C 1 217 ? 58.573 32.999 72.902 1.00 38.08 217 ASN C CA 1
ATOM 5822 C C . ASN C 1 217 ? 60.001 32.775 72.487 1.00 37.35 217 ASN C C 1
ATOM 5823 O O . ASN C 1 217 ? 60.595 33.621 71.823 1.00 37.42 217 ASN C O 1
ATOM 5828 N N . LEU C 1 218 ? 60.568 31.641 72.884 1.00 34.77 218 LEU C N 1
ATOM 5829 C CA . LEU C 1 218 ? 61.931 31.368 72.478 1.00 36.07 218 LEU C CA 1
ATOM 5830 C C . LEU C 1 218 ? 62.018 31.390 70.940 1.00 34.73 218 LEU C C 1
ATOM 5831 O O . LEU C 1 218 ? 62.997 31.864 70.377 1.00 37.39 218 LEU C O 1
ATOM 5836 N N . LEU C 1 219 ? 60.973 30.924 70.263 1.00 29.05 219 LEU C N 1
ATOM 5837 C CA . LEU C 1 219 ? 60.998 30.917 68.812 1.00 40.15 219 LEU C CA 1
ATOM 5838 C C . LEU C 1 219 ? 61.048 32.302 68.151 1.00 49.98 219 LEU C C 1
ATOM 5839 O O . LEU C 1 219 ? 61.448 32.415 66.988 1.00 49.93 219 LEU C O 1
ATOM 5844 N N . ASP C 1 220 ? 60.636 33.352 68.864 1.00 54.74 220 ASP C N 1
ATOM 5845 C CA . ASP C 1 220 ? 60.690 34.703 68.293 1.00 55.32 220 ASP C CA 1
ATOM 5846 C C . ASP C 1 220 ? 62.132 35.166 68.200 1.00 53.97 220 ASP C C 1
ATOM 5847 O O . ASP C 1 220 ? 62.522 35.825 67.243 1.00 57.95 220 ASP C O 1
ATOM 5852 N N . GLU C 1 221 ? 62.933 34.799 69.186 1.00 47.09 221 GLU C N 1
ATOM 5853 C CA . GLU C 1 221 ? 64.336 35.170 69.168 1.00 53.40 221 GLU C CA 1
ATOM 5854 C C . GLU C 1 221 ? 65.062 34.516 67.994 1.00 56.76 221 GLU C C 1
ATOM 5855 O O . GLU C 1 221 ? 66.191 34.880 67.679 1.00 64.39 221 GLU C O 1
ATOM 5861 N N . PHE C 1 222 ? 64.430 33.535 67.358 1.00 54.69 222 PHE C N 1
ATOM 5862 C CA . PHE C 1 222 ? 65.040 32.867 66.211 1.00 50.45 222 PHE C CA 1
ATOM 5863 C C . PHE C 1 222 ? 64.275 33.256 64.959 1.00 50.89 222 PHE C C 1
ATOM 5864 O O . PHE C 1 222 ? 64.572 32.787 63.864 1.00 53.60 222 PHE C O 1
ATOM 5872 N N . ASN C 1 223 ? 63.274 34.107 65.137 1.00 47.32 223 ASN C N 1
ATOM 5873 C CA . ASN C 1 223 ? 62.428 34.511 64.031 1.00 54.79 223 ASN C CA 1
ATOM 5874 C C . ASN C 1 223 ? 61.876 33.257 63.358 1.00 48.61 223 ASN C C 1
ATOM 5875 O O . ASN C 1 223 ? 61.780 33.170 62.135 1.00 49.01 223 ASN C O 1
ATOM 5880 N N . ALA C 1 224 ? 61.489 32.294 64.193 1.00 41.70 224 ALA C N 1
ATOM 5881 C CA . ALA C 1 224 ? 60.933 31.038 63.722 1.00 35.23 224 ALA C CA 1
ATOM 5882 C C . ALA C 1 224 ? 59.441 31.043 63.882 1.00 35.31 224 ALA C C 1
ATOM 5883 O O . ALA C 1 224 ? 58.882 31.849 64.612 1.00 41.97 224 ALA C O 1
ATOM 5885 N N . ASN C 1 225 ? 58.788 30.129 63.192 1.00 35.17 225 ASN C N 1
ATOM 5886 C CA . ASN C 1 225 ? 57.349 30.042 63.259 1.00 32.78 225 ASN C CA 1
ATOM 5887 C C . ASN C 1 225 ? 56.877 28.795 63.963 1.00 38.27 225 ASN C C 1
ATOM 5888 O O . ASN C 1 225 ? 57.502 27.739 63.875 1.00 38.57 225 ASN C O 1
ATOM 5893 N N . VAL C 1 226 ? 55.759 28.929 64.652 1.00 34.51 226 VAL C N 1
ATOM 5894 C CA . VAL C 1 226 ? 55.139 27.816 65.338 1.00 33.35 226 VAL C CA 1
ATOM 5895 C C . VAL C 1 226 ? 54.318 27.120 64.275 1.00 36.85 226 VAL C C 1
ATOM 5896 O O . VAL C 1 226 ? 53.296 27.646 63.850 1.00 43.01 226 VAL C O 1
ATOM 5900 N N . ALA C 1 227 ? 54.758 25.950 63.826 1.00 32.37 227 ALA C N 1
ATOM 5901 C CA . ALA C 1 227 ? 54.009 25.232 62.806 1.00 27.04 227 ALA C CA 1
ATOM 5902 C C . ALA C 1 227 ? 52.883 24.413 63.415 1.00 28.40 227 ALA C C 1
ATOM 5903 O O . ALA C 1 227 ? 51.894 24.118 62.751 1.00 30.53 227 ALA C O 1
ATOM 5905 N N . GLY C 1 228 ? 53.027 24.052 64.690 1.00 25.21 228 GLY C N 1
ATOM 5906 C CA . GLY C 1 228 ? 52.000 23.273 65.354 1.00 22.41 228 GLY C CA 1
ATOM 5907 C C . GLY C 1 228 ? 52.419 22.989 66.785 1.00 22.42 228 GLY C C 1
ATOM 5908 O O . GLY C 1 228 ? 53.577 23.186 67.166 1.00 22.89 228 GLY C O 1
ATOM 5909 N N . ILE C 1 229 ? 51.478 22.542 67.599 1.00 22.57 229 ILE C N 1
ATOM 5910 C CA . ILE C 1 229 ? 51.804 22.239 68.980 1.00 24.97 229 ILE C CA 1
ATOM 5911 C C . ILE C 1 229 ? 51.070 20.984 69.344 1.00 27.36 229 ILE C C 1
ATOM 5912 O O . ILE C 1 229 ? 49.868 20.874 69.100 1.00 23.05 229 ILE C O 1
ATOM 5917 N N . GLY C 1 230 ? 51.789 20.019 69.899 1.00 24.02 230 GLY C N 1
ATOM 5918 C CA . GLY C 1 230 ? 51.121 18.782 70.280 1.00 19.71 230 GLY C CA 1
ATOM 5919 C C . GLY C 1 230 ? 51.554 18.365 71.663 1.00 19.17 230 GLY C C 1
ATOM 5920 O O . GLY C 1 230 ? 52.735 18.470 71.998 1.00 24.89 230 GLY C O 1
ATOM 5921 N N . VAL C 1 231 ? 50.610 17.948 72.491 1.00 19.01 231 VAL C N 1
ATOM 5922 C CA . VAL C 1 231 ? 50.966 17.487 73.821 1.00 26.43 231 VAL C CA 1
ATOM 5923 C C . VAL C 1 231 ? 50.226 16.201 74.059 1.00 24.55 231 VAL C C 1
ATOM 5924 O O . VAL C 1 231 ? 49.164 15.958 73.497 1.00 31.28 231 VAL C O 1
ATOM 5928 N N . LEU C 1 232 ? 50.814 15.360 74.887 1.00 25.76 232 LEU C N 1
ATOM 5929 C CA . LEU C 1 232 ? 50.210 14.078 75.194 1.00 29.00 232 LEU C CA 1
ATOM 5930 C C . LEU C 1 232 ? 48.982 14.316 76.081 1.00 28.76 232 LEU C C 1
ATOM 5931 O O . LEU C 1 232 ? 47.882 13.856 75.786 1.00 29.70 232 LEU C O 1
ATOM 5936 N N . VAL C 1 233 ? 49.201 15.046 77.170 1.00 24.03 233 VAL C N 1
ATOM 5937 C CA . VAL C 1 233 ? 48.163 15.365 78.129 1.00 31.36 233 VAL C CA 1
ATOM 5938 C C . VAL C 1 233 ? 48.073 16.864 78.446 1.00 30.16 233 VAL C C 1
ATOM 5939 O O . VAL C 1 233 ? 49.085 17.520 78.664 1.00 35.83 233 VAL C O 1
ATOM 5943 N N . GLU C 1 234 ? 46.855 17.385 78.477 1.00 30.07 234 GLU C N 1
ATOM 5944 C CA . GLU C 1 234 ? 46.629 18.766 78.860 1.00 32.69 234 GLU C CA 1
ATOM 5945 C C . GLU C 1 234 ? 45.745 18.759 80.107 1.00 34.27 234 GLU C C 1
ATOM 5946 O O . GLU C 1 234 ? 44.790 17.973 80.179 1.00 34.99 234 GLU C O 1
ATOM 5952 N N . ALA C 1 235 ? 46.050 19.608 81.089 1.00 37.78 235 ALA C N 1
ATOM 5953 C CA . ALA C 1 235 ? 45.199 19.695 82.289 1.00 35.90 235 ALA C CA 1
ATOM 5954 C C . ALA C 1 235 ? 43.926 20.372 81.833 1.00 32.06 235 ALA C C 1
ATOM 5955 O O . ALA C 1 235 ? 43.953 21.194 80.934 1.00 40.36 235 ALA C O 1
ATOM 5957 N N . GLU C 1 236 ? 42.798 19.994 82.410 1.00 40.26 236 GLU C N 1
ATOM 5958 C CA . GLU C 1 236 ? 41.516 20.588 82.045 1.00 45.16 236 GLU C CA 1
ATOM 5959 C C . GLU C 1 236 ? 41.567 22.097 82.290 1.00 50.51 236 GLU C C 1
ATOM 5960 O O . GLU C 1 236 ? 42.158 22.538 83.273 1.00 40.55 236 GLU C O 1
ATOM 5966 N N . GLY C 1 237 ? 40.972 22.870 81.379 1.00 58.51 237 GLY C N 1
ATOM 5967 C CA . GLY C 1 237 ? 40.923 24.321 81.509 1.00 69.52 237 GLY C CA 1
ATOM 5968 C C . GLY C 1 237 ? 42.176 25.108 81.173 1.00 79.05 237 GLY C C 1
ATOM 5969 O O . GLY C 1 237 ? 42.316 26.268 81.569 1.00 79.91 237 GLY C O 1
ATOM 5970 N N . VAL C 1 238 ? 43.087 24.491 80.432 1.00 86.69 238 VAL C N 1
ATOM 5971 C CA . VAL C 1 238 ? 44.334 25.144 80.054 1.00 92.84 238 VAL C CA 1
ATOM 5972 C C . VAL C 1 238 ? 44.204 25.894 78.737 1.00 98.53 238 VAL C C 1
ATOM 5973 O O . VAL C 1 238 ? 45.021 26.759 78.429 1.00 98.59 238 VAL C O 1
ATOM 5977 N N . ASP C 1 239 ? 43.167 25.547 77.973 1.00 105.56 239 ASP C N 1
ATOM 5978 C CA . ASP C 1 239 ? 42.871 26.144 76.666 1.00 108.57 239 ASP C CA 1
ATOM 5979 C C . ASP C 1 239 ? 42.715 27.661 76.717 1.00 109.94 239 ASP C C 1
ATOM 5980 O O . ASP C 1 239 ? 42.499 28.311 75.688 1.00 106.81 239 ASP C O 1
ATOM 5985 N N . GLU C 1 240 ? 42.845 28.210 77.920 1.00 109.77 240 GLU C N 1
ATOM 5986 C CA . GLU C 1 240 ? 42.707 29.639 78.157 1.00 110.73 240 GLU C CA 1
ATOM 5987 C C . GLU C 1 240 ? 44.072 30.322 78.229 1.00 109.14 240 GLU C C 1
ATOM 5988 O O . GLU C 1 240 ? 44.269 31.401 77.667 1.00 109.88 240 GLU C O 1
ATOM 5994 N N . ARG C 1 241 ? 45.012 29.681 78.921 1.00 105.54 241 ARG C N 1
ATOM 5995 C CA . ARG C 1 241 ? 46.352 30.230 79.090 1.00 102.13 241 ARG C CA 1
ATOM 5996 C C . ARG C 1 241 ? 47.309 30.002 77.917 1.00 96.00 241 ARG C C 1
ATOM 5997 O O . ARG C 1 241 ? 48.506 30.287 78.019 1.00 93.93 241 ARG C O 1
ATOM 6005 N N . LEU C 1 242 ? 46.784 29.496 76.806 1.00 86.84 242 LEU C N 1
ATOM 6006 C CA . LEU C 1 242 ? 47.607 29.269 75.625 1.00 82.28 242 LEU C CA 1
ATOM 6007 C C . LEU C 1 242 ? 46.964 29.945 74.430 1.00 83.04 242 LEU C C 1
ATOM 6008 O O . LEU C 1 242 ? 45.850 29.598 74.034 1.00 86.88 242 LEU C O 1
ATOM 6013 N N . VAL C 1 243 ? 47.669 30.908 73.852 1.00 84.27 243 VAL C N 1
ATOM 6014 C CA . VAL C 1 243 ? 47.134 31.647 72.716 1.00 85.98 243 VAL C CA 1
ATOM 6015 C C . VAL C 1 243 ? 47.092 30.765 71.491 1.00 82.62 243 VAL C C 1
ATOM 6016 O O . VAL C 1 243 ? 46.048 30.624 70.846 1.00 82.47 243 VAL C O 1
ATOM 6020 N N . ASP C 1 244 ? 48.246 30.176 71.180 1.00 74.48 244 ASP C N 1
ATOM 6021 C CA . ASP C 1 244 ? 48.388 29.320 70.016 1.00 60.39 244 ASP C CA 1
ATOM 6022 C C . ASP C 1 244 ? 47.516 28.073 70.038 1.00 53.21 244 ASP C C 1
ATOM 6023 O O . ASP C 1 244 ? 47.174 27.547 71.092 1.00 53.42 244 ASP C O 1
ATOM 6028 N N . GLU C 1 245 ? 47.150 27.623 68.847 1.00 44.96 245 GLU C N 1
ATOM 6029 C CA . GLU C 1 245 ? 46.348 26.423 68.677 1.00 45.80 245 GLU C CA 1
ATOM 6030 C C . GLU C 1 245 ? 47.244 25.245 69.070 1.00 37.81 245 GLU C C 1
ATOM 6031 O O . GLU C 1 245 ? 48.435 25.271 68.793 1.00 31.61 245 GLU C O 1
ATOM 6037 N N . TYR C 1 246 ? 46.688 24.241 69.734 1.00 33.95 246 TYR C N 1
ATOM 6038 C CA . TYR C 1 246 ? 47.476 23.074 70.089 1.00 31.69 246 TYR C CA 1
ATOM 6039 C C . TYR C 1 246 ? 46.596 21.870 69.997 1.00 38.48 246 TYR C C 1
ATOM 6040 O O . TYR C 1 246 ? 45.378 21.976 69.987 1.00 33.98 246 TYR C O 1
ATOM 6049 N N . MET C 1 247 ? 47.228 20.710 69.928 1.00 35.70 247 MET C N 1
ATOM 6050 C CA . MET C 1 247 ? 46.487 19.472 69.866 1.00 28.47 247 MET C CA 1
ATOM 6051 C C . MET C 1 247 ? 46.872 18.629 71.086 1.00 30.69 247 MET C C 1
ATOM 6052 O O . MET C 1 247 ? 48.041 18.579 71.500 1.00 23.92 247 MET C O 1
ATOM 6060 N N . SER C 1 248 ? 45.890 17.969 71.676 1.00 23.35 248 SER C N 1
ATOM 6061 C CA . SER C 1 248 ? 46.167 17.168 72.843 1.00 25.59 248 SER C CA 1
ATOM 6062 C C . SER C 1 248 ? 45.533 15.800 72.649 1.00 28.51 248 SER C C 1
ATOM 6063 O O . SER C 1 248 ? 44.498 15.673 72.005 1.00 30.90 248 SER C O 1
ATOM 6066 N N . LEU C 1 249 ? 46.158 14.766 73.195 1.00 31.76 249 LEU C N 1
ATOM 6067 C CA . LEU C 1 249 ? 45.602 13.430 73.041 1.00 31.01 249 LEU C CA 1
ATOM 6068 C C . LEU C 1 249 ? 44.649 13.146 74.178 1.00 27.91 249 LEU C C 1
ATOM 6069 O O . LEU C 1 249 ? 43.588 12.572 73.997 1.00 29.69 249 LEU C O 1
ATOM 6074 N N . LEU C 1 250 ? 45.056 13.577 75.355 1.00 25.33 250 LEU C N 1
ATOM 6075 C CA . LEU C 1 250 ? 44.303 13.343 76.556 1.00 31.26 250 LEU C CA 1
ATOM 6076 C C . LEU C 1 250 ? 44.092 14.595 77.411 1.00 39.50 250 LEU C C 1
ATOM 6077 O O . LEU C 1 250 ? 44.917 15.524 77.417 1.00 32.92 250 LEU C O 1
ATOM 6082 N N . THR C 1 251 ? 42.993 14.585 78.152 1.00 34.83 251 THR C N 1
ATOM 6083 C CA . THR C 1 251 ? 42.684 15.648 79.085 1.00 31.53 251 THR C CA 1
ATOM 6084 C C . THR C 1 251 ? 42.692 15.109 80.510 1.00 35.19 251 THR C C 1
ATOM 6085 O O . THR C 1 251 ? 41.944 14.185 80.841 1.00 36.53 251 THR C O 1
ATOM 6089 N N . LEU C 1 252 ? 43.522 15.685 81.361 1.00 30.18 252 LEU C N 1
ATOM 6090 C CA . LEU C 1 252 ? 43.545 15.273 82.750 1.00 32.55 252 LEU C CA 1
ATOM 6091 C C . LEU C 1 252 ? 42.503 16.152 83.455 1.00 41.32 252 LEU C C 1
ATOM 6092 O O . LEU C 1 252 ? 42.771 17.304 83.745 1.00 42.74 252 LEU C O 1
ATOM 6097 N N . SER C 1 253 ? 41.315 15.603 83.700 1.00 47.35 253 SER C N 1
ATOM 6098 C CA . SER C 1 253 ? 40.185 16.299 84.357 1.00 55.23 253 SER C CA 1
ATOM 6099 C C . SER C 1 253 ? 40.375 16.507 85.831 1.00 56.99 253 SER C C 1
ATOM 6100 O O . SER C 1 253 ? 40.638 17.590 86.300 1.00 65.90 253 SER C O 1
ATOM 6103 N N . THR C 1 254 ? 40.187 15.432 86.569 1.00 67.28 254 THR C N 1
ATOM 6104 C CA . THR C 1 254 ? 40.296 15.499 88.007 1.00 66.80 254 THR C CA 1
ATOM 6105 C C . THR C 1 254 ? 41.583 14.893 88.496 1.00 69.65 254 THR C C 1
ATOM 6106 O O . THR C 1 254 ? 42.080 13.910 87.927 1.00 60.23 254 THR C O 1
ATOM 6110 N N . ILE C 1 255 ? 42.115 15.474 89.564 1.00 64.80 255 ILE C N 1
ATOM 6111 C CA . ILE C 1 255 ? 43.303 14.924 90.147 1.00 65.79 255 ILE C CA 1
ATOM 6112 C C . ILE C 1 255 ? 43.504 15.535 91.497 1.00 68.36 255 ILE C C 1
ATOM 6113 O O . ILE C 1 255 ? 43.447 16.744 91.691 1.00 68.25 255 ILE C O 1
ATOM 6118 N N . ASN C 1 256 ? 43.694 14.664 92.463 1.00 74.15 256 ASN C N 1
ATOM 6119 C CA . ASN C 1 256 ? 43.892 15.119 93.813 1.00 81.81 256 ASN C CA 1
ATOM 6120 C C . ASN C 1 256 ? 44.600 14.039 94.611 1.00 85.58 256 ASN C C 1
ATOM 6121 O O . ASN C 1 256 ? 44.119 12.904 94.728 1.00 85.08 256 ASN C O 1
ATOM 6126 N N . MET C 1 257 ? 45.742 14.415 95.174 1.00 86.98 257 MET C N 1
ATOM 6127 C CA . MET C 1 257 ? 46.566 13.499 95.942 1.00 88.31 257 MET C CA 1
ATOM 6128 C C . MET C 1 257 ? 45.895 12.951 97.203 1.00 83.16 257 MET C C 1
ATOM 6129 O O . MET C 1 257 ? 46.053 11.773 97.526 1.00 75.23 257 MET C O 1
ATOM 6137 N N . LYS C 1 258 ? 45.124 13.795 97.886 1.00 82.27 258 LYS C N 1
ATOM 6138 C CA . LYS C 1 258 ? 44.462 13.410 99.127 1.00 82.00 258 LYS C CA 1
ATOM 6139 C C . LYS C 1 258 ? 43.268 12.478 98.939 1.00 79.52 258 LYS C C 1
ATOM 6140 O O . LYS C 1 258 ? 43.143 11.482 99.646 1.00 80.61 258 LYS C O 1
ATOM 6146 N N . GLU C 1 259 ? 42.393 12.807 97.994 1.00 77.20 259 GLU C N 1
ATOM 6147 C CA . GLU C 1 259 ? 41.201 12.005 97.711 1.00 74.77 259 GLU C CA 1
ATOM 6148 C C . GLU C 1 259 ? 41.511 10.880 96.703 1.00 74.14 259 GLU C C 1
ATOM 6149 O O . GLU C 1 259 ? 40.612 10.140 96.284 1.00 69.48 259 GLU C O 1
ATOM 6155 N N . LYS C 1 260 ? 42.787 10.776 96.320 1.00 72.24 260 LYS C N 1
ATOM 6156 C CA . LYS C 1 260 ? 43.276 9.771 95.368 1.00 65.88 260 LYS C CA 1
ATOM 6157 C C . LYS C 1 260 ? 42.334 9.531 94.181 1.00 59.34 260 LYS C C 1
ATOM 6158 O O . LYS C 1 260 ? 41.954 8.393 93.873 1.00 53.82 260 LYS C O 1
ATOM 6164 N N . SER C 1 261 ? 41.940 10.605 93.517 1.00 52.38 261 SER C N 1
ATOM 6165 C CA . SER C 1 261 ? 41.060 10.449 92.371 1.00 59.09 261 SER C CA 1
ATOM 6166 C C . SER C 1 261 ? 41.755 11.003 91.130 1.00 56.09 261 SER C C 1
ATOM 6167 O O . SER C 1 261 ? 42.450 12.011 91.204 1.00 59.42 261 SER C O 1
ATOM 6170 N N . ILE C 1 262 ? 41.585 10.323 90.003 1.00 50.24 262 ILE C N 1
ATOM 6171 C CA . ILE C 1 262 ? 42.186 10.744 88.752 1.00 47.05 262 ILE C CA 1
ATOM 6172 C C . ILE C 1 262 ? 41.251 10.432 87.596 1.00 48.71 262 ILE C C 1
ATOM 6173 O O . ILE C 1 262 ? 40.871 9.288 87.388 1.00 49.58 262 ILE C O 1
ATOM 6178 N N . GLU C 1 263 ? 40.886 11.452 86.835 1.00 39.23 263 GLU C N 1
ATOM 6179 C CA . GLU C 1 263 ? 39.987 11.242 85.721 1.00 39.33 263 GLU C CA 1
ATOM 6180 C C . GLU C 1 263 ? 40.648 11.745 84.459 1.00 43.20 263 GLU C C 1
ATOM 6181 O O . GLU C 1 263 ? 41.196 12.851 84.425 1.00 40.97 263 GLU C O 1
ATOM 6187 N N . ILE C 1 264 ? 40.583 10.927 83.418 1.00 40.84 264 ILE C N 1
ATOM 6188 C CA . ILE C 1 264 ? 41.175 11.247 82.128 1.00 40.59 264 ILE C CA 1
ATOM 6189 C C . ILE C 1 264 ? 40.180 11.046 81.003 1.00 36.74 264 ILE C C 1
ATOM 6190 O O . ILE C 1 264 ? 39.537 10.009 80.934 1.00 45.98 264 ILE C O 1
ATOM 6195 N N . GLN C 1 265 ? 40.051 12.033 80.121 1.00 35.20 265 GLN C N 1
ATOM 6196 C CA . GLN C 1 265 ? 39.146 11.904 78.974 1.00 36.68 265 GLN C CA 1
ATOM 6197 C C . GLN C 1 265 ? 39.925 12.195 77.695 1.00 36.06 265 GLN C C 1
ATOM 6198 O O . GLN C 1 265 ? 41.118 12.502 77.747 1.00 30.00 265 GLN C O 1
ATOM 6207 N N . ASN C 1 266 ? 39.256 12.099 76.548 1.00 36.85 266 ASN C N 1
ATOM 6208 C CA . ASN C 1 266 ? 39.910 12.408 75.287 1.00 35.44 266 ASN C CA 1
ATOM 6209 C C . ASN C 1 266 ? 40.431 13.837 75.345 1.00 39.26 266 ASN C C 1
ATOM 6210 O O . ASN C 1 266 ? 39.903 14.687 76.091 1.00 36.46 266 ASN C O 1
ATOM 6215 N N . GLY C 1 267 ? 41.472 14.096 74.566 1.00 32.30 267 GLY C N 1
ATOM 6216 C CA . GLY C 1 267 ? 41.993 15.446 74.470 1.00 29.78 267 GLY C CA 1
ATOM 6217 C C . GLY C 1 267 ? 41.206 16.026 73.300 1.00 35.74 267 GLY C C 1
ATOM 6218 O O . GLY C 1 267 ? 40.141 15.510 72.942 1.00 31.16 267 GLY C O 1
ATOM 6219 N N . ASN C 1 268 ? 41.722 17.058 72.650 1.00 38.47 268 ASN C N 1
ATOM 6220 C CA . ASN C 1 268 ? 40.977 17.629 71.540 1.00 36.59 268 ASN C CA 1
ATOM 6221 C C . ASN C 1 268 ? 41.378 17.090 70.174 1.00 38.71 268 ASN C C 1
ATOM 6222 O O . ASN C 1 268 ? 40.930 17.649 69.165 1.00 35.68 268 ASN C O 1
ATOM 6227 N N . PHE C 1 269 ? 42.198 16.031 70.120 1.00 34.59 269 PHE C N 1
ATOM 6228 C CA . PHE C 1 269 ? 42.690 15.500 68.824 1.00 36.45 269 PHE C CA 1
ATOM 6229 C C . PHE C 1 269 ? 41.648 15.266 67.724 1.00 36.07 269 PHE C C 1
ATOM 6230 O O . PHE C 1 269 ? 41.945 15.425 66.538 1.00 34.59 269 PHE C O 1
ATOM 6238 N N . LEU C 1 270 ? 40.432 14.885 68.087 1.00 40.65 270 LEU C N 1
ATOM 6239 C CA . LEU C 1 270 ? 39.412 14.684 67.056 1.00 43.23 270 LEU C CA 1
ATOM 6240 C C . LEU C 1 270 ? 39.143 15.955 66.229 1.00 45.08 270 LEU C C 1
ATOM 6241 O O . LEU C 1 270 ? 38.709 15.883 65.085 1.00 49.20 270 LEU C O 1
ATOM 6246 N N . ARG C 1 271 ? 39.388 17.121 66.809 1.00 47.58 271 ARG C N 1
ATOM 6247 C CA . ARG C 1 271 ? 39.206 18.365 66.059 1.00 50.31 271 ARG C CA 1
ATOM 6248 C C . ARG C 1 271 ? 40.084 18.358 64.806 1.00 54.71 271 ARG C C 1
ATOM 6249 O O . ARG C 1 271 ? 39.762 19.025 63.826 1.00 53.20 271 ARG C O 1
ATOM 6257 N N . PHE C 1 272 ? 41.213 17.646 64.846 1.00 48.38 272 PHE C N 1
ATOM 6258 C CA . PHE C 1 272 ? 42.102 17.636 63.689 1.00 45.76 272 PHE C CA 1
ATOM 6259 C C . PHE C 1 272 ? 41.864 16.515 62.700 1.00 44.38 272 PHE C C 1
ATOM 6260 O O . PHE C 1 272 ? 42.609 16.357 61.723 1.00 57.07 272 PHE C O 1
ATOM 6268 N N . PHE C 1 273 ? 40.818 15.744 62.938 1.00 48.59 273 PHE C N 1
ATOM 6269 C CA . PHE C 1 273 ? 40.516 14.630 62.067 1.00 57.78 273 PHE C CA 1
ATOM 6270 C C . PHE C 1 273 ? 39.363 14.846 61.108 1.00 71.12 273 PHE C C 1
ATOM 6271 O O . PHE C 1 273 ? 38.603 15.812 61.212 1.00 73.66 273 PHE C O 1
ATOM 6279 N N . LYS C 1 274 ? 39.281 13.912 60.161 1.00 83.17 274 LYS C N 1
ATOM 6280 C CA . LYS C 1 274 ? 38.283 13.819 59.086 1.00 86.48 274 LYS C CA 1
ATOM 6281 C C . LYS C 1 274 ? 37.102 14.783 59.190 1.00 88.03 274 LYS C C 1
ATOM 6282 O O . LYS C 1 274 ? 36.746 15.448 58.212 1.00 88.11 274 LYS C O 1
ATOM 6288 N N . LYS D 1 2 ? 40.548 -9.917 52.609 1.00 94.79 2 LYS D N 1
ATOM 6289 C CA . LYS D 1 2 ? 40.983 -10.556 51.368 1.00 94.87 2 LYS D CA 1
ATOM 6290 C C . LYS D 1 2 ? 42.190 -9.837 50.765 1.00 92.18 2 LYS D C 1
ATOM 6291 O O . LYS D 1 2 ? 42.099 -8.670 50.372 1.00 93.70 2 LYS D O 1
ATOM 6297 N N . PHE D 1 3 ? 43.318 -10.538 50.693 1.00 87.32 3 PHE D N 1
ATOM 6298 C CA . PHE D 1 3 ? 44.542 -9.970 50.132 1.00 77.15 3 PHE D CA 1
ATOM 6299 C C . PHE D 1 3 ? 45.072 -10.855 49.003 1.00 74.64 3 PHE D C 1
ATOM 6300 O O . PHE D 1 3 ? 45.016 -12.079 49.086 1.00 69.03 3 PHE D O 1
ATOM 6308 N N . ARG D 1 4 ? 45.581 -10.230 47.949 1.00 70.80 4 ARG D N 1
ATOM 6309 C CA . ARG D 1 4 ? 46.192 -10.980 46.868 1.00 66.89 4 ARG D CA 1
ATOM 6310 C C . ARG D 1 4 ? 47.660 -11.028 47.291 1.00 65.44 4 ARG D C 1
ATOM 6311 O O . ARG D 1 4 ? 48.089 -10.252 48.154 1.00 55.53 4 ARG D O 1
ATOM 6319 N N . ARG D 1 5 ? 48.427 -11.934 46.703 1.00 57.64 5 ARG D N 1
ATOM 6320 C CA . ARG D 1 5 ? 49.833 -12.070 47.055 1.00 56.16 5 ARG D CA 1
ATOM 6321 C C . ARG D 1 5 ? 50.578 -10.736 47.215 1.00 48.79 5 ARG D C 1
ATOM 6322 O O . ARG D 1 5 ? 51.228 -10.510 48.222 1.00 46.24 5 ARG D O 1
ATOM 6330 N N . SER D 1 6 ? 50.485 -9.873 46.213 1.00 42.53 6 SER D N 1
ATOM 6331 C CA . SER D 1 6 ? 51.172 -8.595 46.220 1.00 41.38 6 SER D CA 1
ATOM 6332 C C . SER D 1 6 ? 50.835 -7.714 47.429 1.00 42.98 6 SER D C 1
ATOM 6333 O O . SER D 1 6 ? 51.724 -7.125 48.022 1.00 32.27 6 SER D O 1
ATOM 6337 N N . GLY D 1 7 ? 49.553 -7.622 47.774 1.00 39.66 7 GLY D N 1
ATOM 6338 C CA . GLY D 1 7 ? 49.155 -6.822 48.918 1.00 39.74 7 GLY D CA 1
ATOM 6339 C C . GLY D 1 7 ? 49.616 -7.480 50.208 1.00 41.61 7 GLY D C 1
ATOM 6340 O O . GLY D 1 7 ? 50.061 -6.828 51.158 1.00 36.81 7 GLY D O 1
ATOM 6341 N N . ARG D 1 8 ? 49.525 -8.797 50.235 1.00 32.67 8 ARG D N 1
ATOM 6342 C CA . ARG D 1 8 ? 49.926 -9.535 51.414 1.00 37.03 8 ARG D CA 1
ATOM 6343 C C . ARG D 1 8 ? 51.430 -9.355 51.692 1.00 36.76 8 ARG D C 1
ATOM 6344 O O . ARG D 1 8 ? 51.851 -9.238 52.839 1.00 40.39 8 ARG D O 1
ATOM 6352 N N . LEU D 1 9 ? 52.234 -9.312 50.639 1.00 31.18 9 LEU D N 1
ATOM 6353 C CA . LEU D 1 9 ? 53.658 -9.133 50.802 1.00 34.67 9 LEU D CA 1
ATOM 6354 C C . LEU D 1 9 ? 53.954 -7.748 51.377 1.00 29.80 9 LEU D C 1
ATOM 6355 O O . LEU D 1 9 ? 54.850 -7.593 52.201 1.00 29.67 9 LEU D O 1
ATOM 6360 N N . VAL D 1 10 ? 53.234 -6.738 50.901 1.00 25.86 10 VAL D N 1
ATOM 6361 C CA . VAL D 1 10 ? 53.459 -5.395 51.405 1.00 28.92 10 VAL D CA 1
ATOM 6362 C C . VAL D 1 10 ? 53.053 -5.316 52.870 1.00 30.36 10 VAL D C 1
ATOM 6363 O O . VAL D 1 10 ? 53.818 -4.827 53.684 1.00 23.09 10 VAL D O 1
ATOM 6367 N N . ASP D 1 11 ? 51.870 -5.829 53.211 1.00 26.61 11 ASP D N 1
ATOM 6368 C CA . ASP D 1 11 ? 51.430 -5.760 54.590 1.00 28.06 11 ASP D CA 1
ATOM 6369 C C . ASP D 1 11 ? 52.319 -6.562 55.535 1.00 32.00 11 ASP D C 1
ATOM 6370 O O . ASP D 1 11 ? 52.640 -6.105 56.629 1.00 32.18 11 ASP D O 1
ATOM 6375 N N . LEU D 1 12 ? 52.679 -7.772 55.112 1.00 33.82 12 LEU D N 1
ATOM 6376 C CA . LEU D 1 12 ? 53.542 -8.663 55.881 1.00 29.87 12 LEU D CA 1
ATOM 6377 C C . LEU D 1 12 ? 54.861 -7.959 56.150 1.00 25.93 12 LEU D C 1
ATOM 6378 O O . LEU D 1 12 ? 55.377 -7.989 57.261 1.00 32.11 12 LEU D O 1
ATOM 6383 N N . THR D 1 13 ? 55.408 -7.334 55.113 1.00 25.81 13 THR D N 1
ATOM 6384 C CA . THR D 1 13 ? 56.670 -6.631 55.258 1.00 24.82 13 THR D CA 1
ATOM 6385 C C . THR D 1 13 ? 56.515 -5.529 56.302 1.00 25.40 13 THR D C 1
ATOM 6386 O O . THR D 1 13 ? 57.312 -5.429 57.237 1.00 29.28 13 THR D O 1
ATOM 6390 N N . ASN D 1 14 ? 55.483 -4.709 56.145 1.00 27.83 14 ASN D N 1
ATOM 6391 C CA . ASN D 1 14 ? 55.241 -3.645 57.106 1.00 24.49 14 ASN D CA 1
ATOM 6392 C C . ASN D 1 14 ? 55.076 -4.235 58.510 1.00 28.94 14 ASN D C 1
ATOM 6393 O O . ASN D 1 14 ? 55.683 -3.766 59.469 1.00 27.47 14 ASN D O 1
ATOM 6398 N N . TYR D 1 15 ? 54.249 -5.268 58.625 1.00 23.64 15 TYR D N 1
ATOM 6399 C CA . TYR D 1 15 ? 54.004 -5.865 59.930 1.00 26.97 15 TYR D CA 1
ATOM 6400 C C . TYR D 1 15 ? 55.276 -6.339 60.611 1.00 27.83 15 TYR D C 1
ATOM 6401 O O . TYR D 1 15 ? 55.511 -6.041 61.772 1.00 29.93 15 TYR D O 1
ATOM 6410 N N . LEU D 1 16 ? 56.126 -7.032 59.867 1.00 27.15 16 LEU D N 1
ATOM 6411 C CA . LEU D 1 16 ? 57.368 -7.528 60.422 1.00 23.38 16 LEU D CA 1
ATOM 6412 C C . LEU D 1 16 ? 58.310 -6.405 60.834 1.00 30.13 16 LEU D C 1
ATOM 6413 O O . LEU D 1 16 ? 58.880 -6.445 61.926 1.00 27.13 16 LEU D O 1
ATOM 6418 N N . LEU D 1 17 ? 58.471 -5.399 59.970 1.00 25.47 17 LEU D N 1
ATOM 6419 C CA . LEU D 1 17 ? 59.377 -4.309 60.264 1.00 23.97 17 LEU D CA 1
ATOM 6420 C C . LEU D 1 17 ? 58.944 -3.530 61.482 1.00 25.12 17 LEU D C 1
ATOM 6421 O O . LEU D 1 17 ? 59.777 -2.951 62.165 1.00 28.09 17 LEU D O 1
ATOM 6426 N N . THR D 1 18 ? 57.642 -3.506 61.747 1.00 23.27 18 THR D N 1
ATOM 6427 C CA . THR D 1 18 ? 57.144 -2.776 62.889 1.00 26.10 18 THR D CA 1
ATOM 6428 C C . THR D 1 18 ? 57.038 -3.666 64.123 1.00 35.35 18 THR D C 1
ATOM 6429 O O . THR D 1 18 ? 56.632 -3.200 65.174 1.00 35.97 18 THR D O 1
ATOM 6433 N N . HIS D 1 19 ? 57.402 -4.943 63.998 1.00 33.51 19 HIS D N 1
ATOM 6434 C CA . HIS D 1 19 ? 57.379 -5.832 65.161 1.00 30.25 19 HIS D CA 1
ATOM 6435 C C . HIS D 1 19 ? 58.658 -6.649 65.267 1.00 28.75 19 HIS D C 1
ATOM 6436 O O . HIS D 1 19 ? 58.630 -7.880 65.275 1.00 24.21 19 HIS D O 1
ATOM 6443 N N . PRO D 1 20 ? 59.816 -5.977 65.316 1.00 23.77 20 PRO D N 1
ATOM 6444 C CA . PRO D 1 20 ? 61.058 -6.760 65.421 1.00 24.36 20 PRO D CA 1
ATOM 6445 C C . PRO D 1 20 ? 61.188 -7.476 66.790 1.00 29.01 20 PRO D C 1
ATOM 6446 O O . PRO D 1 20 ? 60.641 -7.026 67.795 1.00 31.70 20 PRO D O 1
ATOM 6450 N N . HIS D 1 21 ? 61.934 -8.571 66.800 1.00 30.34 21 HIS D N 1
ATOM 6451 C CA . HIS D 1 21 ? 62.200 -9.363 67.995 1.00 34.44 21 HIS D CA 1
ATOM 6452 C C . HIS D 1 21 ? 60.941 -9.813 68.711 1.00 33.47 21 HIS D C 1
ATOM 6453 O O . HIS D 1 21 ? 60.847 -9.760 69.934 1.00 39.91 21 HIS D O 1
ATOM 6460 N N . GLU D 1 22 ? 59.983 -10.254 67.923 1.00 35.82 22 GLU D N 1
ATOM 6461 C CA . GLU D 1 22 ? 58.724 -10.744 68.427 1.00 38.06 22 GLU D CA 1
ATOM 6462 C C . GLU D 1 22 ? 58.381 -12.023 67.654 1.00 37.26 22 GLU D C 1
ATOM 6463 O O . GLU D 1 22 ? 58.333 -12.029 66.423 1.00 38.37 22 GLU D O 1
ATOM 6469 N N . LEU D 1 23 ? 58.173 -13.113 68.380 1.00 36.03 23 LEU D N 1
ATOM 6470 C CA . LEU D 1 23 ? 57.826 -14.375 67.753 1.00 41.43 23 LEU D CA 1
ATOM 6471 C C . LEU D 1 23 ? 56.344 -14.301 67.395 1.00 40.32 23 LEU D C 1
ATOM 6472 O O . LEU D 1 23 ? 55.490 -14.141 68.258 1.00 45.60 23 LEU D O 1
ATOM 6477 N N . ILE D 1 24 ? 56.047 -14.383 66.107 1.00 39.43 24 ILE D N 1
ATOM 6478 C CA . ILE D 1 24 ? 54.675 -14.303 65.642 1.00 45.78 24 ILE D CA 1
ATOM 6479 C C . ILE D 1 24 ? 54.293 -15.645 65.041 1.00 45.98 24 ILE D C 1
ATOM 6480 O O . ILE D 1 24 ? 54.990 -16.159 64.158 1.00 47.42 24 ILE D O 1
ATOM 6485 N N . PRO D 1 25 ? 53.189 -16.239 65.522 1.00 48.32 25 PRO D N 1
ATOM 6486 C CA . PRO D 1 25 ? 52.693 -17.541 65.046 1.00 50.01 25 PRO D CA 1
ATOM 6487 C C . PRO D 1 25 ? 52.246 -17.458 63.588 1.00 45.41 25 PRO D C 1
ATOM 6488 O O . PRO D 1 25 ? 51.565 -16.508 63.224 1.00 49.95 25 PRO D O 1
ATOM 6492 N N . LEU D 1 26 ? 52.613 -18.435 62.760 1.00 46.44 26 LEU D N 1
ATOM 6493 C CA . LEU D 1 26 ? 52.198 -18.414 61.354 1.00 45.52 26 LEU D CA 1
ATOM 6494 C C . LEU D 1 26 ? 50.687 -18.264 61.280 1.00 47.89 26 LEU D C 1
ATOM 6495 O O . LEU D 1 26 ? 50.146 -17.775 60.291 1.00 51.88 26 LEU D O 1
ATOM 6500 N N . THR D 1 27 ? 50.010 -18.684 62.345 1.00 54.16 27 THR D N 1
ATOM 6501 C CA . THR D 1 27 ? 48.554 -18.625 62.414 1.00 53.90 27 THR D CA 1
ATOM 6502 C C . THR D 1 27 ? 48.054 -17.204 62.444 1.00 56.02 27 THR D C 1
ATOM 6503 O O . THR D 1 27 ? 46.972 -16.905 61.930 1.00 56.43 27 THR D O 1
ATOM 6507 N N . PHE D 1 28 ? 48.824 -16.318 63.065 1.00 53.15 28 PHE D N 1
ATOM 6508 C CA . PHE D 1 28 ? 48.397 -14.934 63.137 1.00 48.35 28 PHE D CA 1
ATOM 6509 C C . PHE D 1 28 ? 48.186 -14.419 61.727 1.00 43.34 28 PHE D C 1
ATOM 6510 O O . PHE D 1 28 ? 47.201 -13.754 61.442 1.00 42.00 28 PHE D O 1
ATOM 6518 N N . PHE D 1 29 ? 49.136 -14.749 60.860 1.00 42.70 29 PHE D N 1
ATOM 6519 C CA . PHE D 1 29 ? 49.127 -14.323 59.472 1.00 49.64 29 PHE D CA 1
ATOM 6520 C C . PHE D 1 29 ? 48.154 -15.116 58.631 1.00 51.55 29 PHE D C 1
ATOM 6521 O O . PHE D 1 29 ? 47.488 -14.553 57.760 1.00 54.37 29 PHE D O 1
ATOM 6529 N N . SER D 1 30 ? 48.087 -16.417 58.887 1.00 51.75 30 SER D N 1
ATOM 6530 C CA . SER D 1 30 ? 47.181 -17.291 58.158 1.00 60.08 30 SER D CA 1
ATOM 6531 C C . SER D 1 30 ? 45.784 -16.696 58.268 1.00 58.55 30 SER D C 1
ATOM 6532 O O . SER D 1 30 ? 45.104 -16.471 57.262 1.00 57.33 30 SER D O 1
ATOM 6535 N N . GLU D 1 31 ? 45.373 -16.413 59.500 1.00 57.80 31 GLU D N 1
ATOM 6536 C CA . GLU D 1 31 ? 44.068 -15.827 59.735 1.00 60.43 31 GLU D CA 1
ATOM 6537 C C . GLU D 1 31 ? 43.954 -14.415 59.174 1.00 59.46 31 GLU D C 1
ATOM 6538 O O . GLU D 1 31 ? 42.967 -14.076 58.522 1.00 63.26 31 GLU D O 1
ATOM 6544 N N . ARG D 1 32 ? 44.960 -13.587 59.425 1.00 55.85 32 ARG D N 1
ATOM 6545 C CA . ARG D 1 32 ? 44.936 -12.202 58.949 1.00 53.48 32 ARG D CA 1
ATOM 6546 C C . ARG D 1 32 ? 44.647 -12.047 57.459 1.00 50.67 32 ARG D C 1
ATOM 6547 O O . ARG D 1 32 ? 43.867 -11.186 57.058 1.00 52.78 32 ARG D O 1
ATOM 6555 N N . TYR D 1 33 ? 45.282 -12.874 56.640 1.00 45.63 33 TYR D N 1
ATOM 6556 C CA . TYR D 1 33 ? 45.104 -12.781 55.197 1.00 55.11 33 TYR D CA 1
ATOM 6557 C C . TYR D 1 33 ? 44.199 -13.880 54.637 1.00 59.34 33 TYR D C 1
ATOM 6558 O O . TYR D 1 33 ? 44.067 -14.006 53.416 1.00 52.19 33 TYR D O 1
ATOM 6567 N N . GLU D 1 34 ? 43.597 -14.670 55.525 1.00 59.38 34 GLU D N 1
ATOM 6568 C CA . GLU D 1 34 ? 42.713 -15.761 55.122 1.00 63.61 34 GLU D CA 1
ATOM 6569 C C . GLU D 1 34 ? 43.375 -16.541 53.991 1.00 62.28 34 GLU D C 1
ATOM 6570 O O . GLU D 1 34 ? 42.835 -16.663 52.890 1.00 56.73 34 GLU D O 1
ATOM 6576 N N . SER D 1 35 ? 44.562 -17.057 54.291 1.00 58.55 35 SER D N 1
ATOM 6577 C CA . SER D 1 35 ? 45.359 -17.806 53.339 1.00 61.71 35 SER D CA 1
ATOM 6578 C C . SER D 1 35 ? 45.892 -19.036 54.040 1.00 64.84 35 SER D C 1
ATOM 6579 O O . SER D 1 35 ? 45.883 -19.111 55.270 1.00 64.33 35 SER D O 1
ATOM 6582 N N . ALA D 1 36 ? 46.371 -19.993 53.257 1.00 61.16 36 ALA D N 1
ATOM 6583 C CA . ALA D 1 36 ? 46.907 -21.219 53.823 1.00 65.69 36 ALA D CA 1
ATOM 6584 C C . ALA D 1 36 ? 48.272 -20.956 54.432 1.00 65.18 36 ALA D C 1
ATOM 6585 O O . ALA D 1 36 ? 49.052 -20.166 53.891 1.00 63.21 36 ALA D O 1
ATOM 6587 N N . LYS D 1 37 ? 48.559 -21.617 55.551 1.00 62.13 37 LYS D N 1
ATOM 6588 C CA . LYS D 1 37 ? 49.852 -21.467 56.207 1.00 61.92 37 LYS D CA 1
ATOM 6589 C C . LYS D 1 37 ? 50.927 -21.598 55.140 1.00 60.41 37 LYS D C 1
ATOM 6590 O O . LYS D 1 37 ? 51.897 -20.842 55.120 1.00 65.35 37 LYS D O 1
ATOM 6596 N N . SER D 1 38 ? 50.740 -22.557 54.240 1.00 59.05 38 SER D N 1
ATOM 6597 C CA . SER D 1 38 ? 51.703 -22.795 53.174 1.00 56.39 38 SER D CA 1
ATOM 6598 C C . SER D 1 38 ? 51.941 -21.543 52.353 1.00 54.15 38 SER D C 1
ATOM 6599 O O . SER D 1 38 ? 53.072 -21.271 51.955 1.00 53.39 38 SER D O 1
ATOM 6602 N N . SER D 1 39 ? 50.871 -20.801 52.073 1.00 48.53 39 SER D N 1
ATOM 6603 C CA . SER D 1 39 ? 50.974 -19.564 51.306 1.00 55.08 39 SER D CA 1
ATOM 6604 C C . SER D 1 39 ? 51.793 -18.537 52.104 1.00 52.21 39 SER D C 1
ATOM 6605 O O . SER D 1 39 ? 52.628 -17.826 51.543 1.00 50.58 39 SER D O 1
ATOM 6608 N N . ILE D 1 40 ? 51.540 -18.469 53.411 1.00 46.48 40 ILE D N 1
ATOM 6609 C CA . ILE D 1 40 ? 52.248 -17.545 54.288 1.00 49.65 40 ILE D CA 1
ATOM 6610 C C . ILE D 1 40 ? 53.725 -17.897 54.299 1.00 50.15 40 ILE D C 1
ATOM 6611 O O . ILE D 1 40 ? 54.579 -17.023 54.141 1.00 54.03 40 ILE D O 1
ATOM 6616 N N . SER D 1 41 ? 54.024 -19.183 54.468 1.00 46.41 41 SER D N 1
ATOM 6617 C CA . SER D 1 41 ? 55.410 -19.641 54.502 1.00 47.66 41 SER D CA 1
ATOM 6618 C C . SER D 1 41 ? 56.137 -19.254 53.238 1.00 45.40 41 SER D C 1
ATOM 6619 O O . SER D 1 41 ? 57.321 -18.888 53.265 1.00 44.56 41 SER D O 1
ATOM 6622 N N . GLU D 1 42 ? 55.426 -19.330 52.125 1.00 45.52 42 GLU D N 1
ATOM 6623 C CA . GLU D 1 42 ? 55.991 -18.976 50.821 1.00 52.95 42 GLU D CA 1
ATOM 6624 C C . GLU D 1 42 ? 56.329 -17.465 50.779 1.00 50.32 42 GLU D C 1
ATOM 6625 O O . GLU D 1 42 ? 57.388 -17.058 50.270 1.00 44.67 42 GLU D O 1
ATOM 6631 N N . ASP D 1 43 ? 55.439 -16.634 51.322 1.00 43.72 43 ASP D N 1
ATOM 6632 C CA . ASP D 1 43 ? 55.684 -15.189 51.335 1.00 44.97 43 ASP D CA 1
ATOM 6633 C C . ASP D 1 43 ? 56.880 -14.881 52.232 1.00 38.31 43 ASP D C 1
ATOM 6634 O O . ASP D 1 43 ? 57.737 -14.083 51.875 1.00 34.15 43 ASP D O 1
ATOM 6639 N N . LEU D 1 44 ? 56.923 -15.526 53.393 1.00 33.76 44 LEU D N 1
ATOM 6640 C CA . LEU D 1 44 ? 58.004 -15.310 54.335 1.00 40.86 44 LEU D CA 1
ATOM 6641 C C . LEU D 1 44 ? 59.339 -15.635 53.723 1.00 38.27 44 LEU D C 1
ATOM 6642 O O . LEU D 1 44 ? 60.350 -15.002 54.037 1.00 47.08 44 LEU D O 1
ATOM 6647 N N . THR D 1 45 ? 59.370 -16.615 52.834 1.00 39.78 45 THR D N 1
ATOM 6648 C CA . THR D 1 45 ? 60.653 -16.953 52.236 1.00 41.19 45 THR D CA 1
ATOM 6649 C C . THR D 1 45 ? 61.029 -15.808 51.288 1.00 32.47 45 THR D C 1
ATOM 6650 O O . THR D 1 45 ? 62.191 -15.434 51.187 1.00 37.19 45 THR D O 1
ATOM 6654 N N . ILE D 1 46 ? 60.052 -15.252 50.581 1.00 32.97 46 ILE D N 1
ATOM 6655 C CA . ILE D 1 46 ? 60.353 -14.116 49.702 1.00 28.68 46 ILE D CA 1
ATOM 6656 C C . ILE D 1 46 ? 60.927 -12.954 50.553 1.00 29.35 46 ILE D C 1
ATOM 6657 O O . ILE D 1 46 ? 61.891 -12.324 50.187 1.00 31.71 46 ILE D O 1
ATOM 6662 N N . ILE D 1 47 ? 60.286 -12.656 51.677 1.00 29.39 47 ILE D N 1
ATOM 6663 C CA . ILE D 1 47 ? 60.730 -11.562 52.550 1.00 34.54 47 ILE D CA 1
ATOM 6664 C C . ILE D 1 47 ? 62.108 -11.858 53.130 1.00 31.67 47 ILE D C 1
ATOM 6665 O O . ILE D 1 47 ? 63.001 -10.992 53.119 1.00 27.61 47 ILE D O 1
ATOM 6670 N N . LYS D 1 48 ? 62.298 -13.083 53.610 1.00 31.67 48 LYS D N 1
ATOM 6671 C CA . LYS D 1 48 ? 63.613 -13.490 54.152 1.00 30.11 48 LYS D CA 1
ATOM 6672 C C . LYS D 1 48 ? 64.740 -13.276 53.144 1.00 30.18 48 LYS D C 1
ATOM 6673 O O . LYS D 1 48 ? 65.795 -12.689 53.464 1.00 32.96 48 LYS D O 1
ATOM 6679 N N . GLN D 1 49 ? 64.537 -13.729 51.906 1.00 30.59 49 GLN D N 1
ATOM 6680 C CA . GLN D 1 49 ? 65.608 -13.551 50.914 1.00 33.15 49 GLN D CA 1
ATOM 6681 C C . GLN D 1 49 ? 65.873 -12.082 50.649 1.00 30.42 49 GLN D C 1
ATOM 6682 O O . GLN D 1 49 ? 67.021 -11.647 50.531 1.00 29.55 49 GLN D O 1
ATOM 6688 N N . THR D 1 50 ? 64.794 -11.317 50.513 1.00 27.37 50 THR D N 1
ATOM 6689 C CA . THR D 1 50 ? 64.935 -9.894 50.240 1.00 29.39 50 THR D CA 1
ATOM 6690 C C . THR D 1 50 ? 65.599 -9.195 51.425 1.00 23.75 50 THR D C 1
ATOM 6691 O O . THR D 1 50 ? 66.532 -8.399 51.256 1.00 26.22 50 THR D O 1
ATOM 6695 N N . PHE D 1 51 ? 65.121 -9.509 52.622 1.00 22.41 51 PHE D N 1
ATOM 6696 C CA . PHE D 1 51 ? 65.685 -8.898 53.828 1.00 30.11 51 PHE D CA 1
ATOM 6697 C C . PHE D 1 51 ? 67.178 -9.182 53.921 1.00 26.28 51 PHE D C 1
ATOM 6698 O O . PHE D 1 51 ? 67.975 -8.277 54.224 1.00 29.03 51 PHE D O 1
ATOM 6706 N N . GLU D 1 52 ? 67.561 -10.426 53.611 1.00 31.36 52 GLU D N 1
ATOM 6707 C CA . GLU D 1 52 ? 68.975 -10.835 53.651 1.00 29.05 52 GLU D CA 1
ATOM 6708 C C . GLU D 1 52 ? 69.802 -10.117 52.585 1.00 31.08 52 GLU D C 1
ATOM 6709 O O . GLU D 1 52 ? 70.833 -9.527 52.882 1.00 34.93 52 GLU D O 1
ATOM 6715 N N . GLN D 1 53 ? 69.349 -10.156 51.335 1.00 33.43 53 GLN D N 1
ATOM 6716 C CA . GLN D 1 53 ? 70.075 -9.485 50.261 1.00 31.74 53 GLN D CA 1
ATOM 6717 C C . GLN D 1 53 ? 70.155 -7.979 50.431 1.00 32.48 53 GLN D C 1
ATOM 6718 O O . GLN D 1 53 ? 71.168 -7.382 50.104 1.00 33.32 53 GLN D O 1
ATOM 6724 N N . GLN D 1 54 ? 69.090 -7.357 50.931 1.00 30.41 54 GLN D N 1
ATOM 6725 C CA . GLN D 1 54 ? 69.119 -5.912 51.116 1.00 30.77 54 GLN D CA 1
ATOM 6726 C C . GLN D 1 54 ? 69.785 -5.435 52.396 1.00 32.29 54 GLN D C 1
ATOM 6727 O O . GLN D 1 54 ? 69.914 -4.231 52.628 1.00 36.99 54 GLN D O 1
ATOM 6733 N N . GLY D 1 55 ? 70.231 -6.374 53.233 1.00 34.27 55 GLY D N 1
ATOM 6734 C CA . GLY D 1 55 ? 70.883 -5.960 54.461 1.00 25.50 55 GLY D CA 1
ATOM 6735 C C . GLY D 1 55 ? 69.907 -5.343 55.478 1.00 31.72 55 GLY D C 1
ATOM 6736 O O . GLY D 1 55 ? 70.293 -4.513 56.294 1.00 28.44 55 GLY D O 1
ATOM 6737 N N . ILE D 1 56 ? 68.650 -5.758 55.420 1.00 24.48 56 ILE D N 1
ATOM 6738 C CA . ILE D 1 56 ? 67.608 -5.286 56.320 1.00 28.61 56 ILE D CA 1
ATOM 6739 C C . ILE D 1 56 ? 67.647 -6.095 57.615 1.00 31.43 56 ILE D C 1
ATOM 6740 O O . ILE D 1 56 ? 67.588 -5.543 58.710 1.00 27.17 56 ILE D O 1
ATOM 6745 N N . GLY D 1 57 ? 67.797 -7.405 57.485 1.00 25.62 57 GLY D N 1
ATOM 6746 C CA . GLY D 1 57 ? 67.898 -8.239 58.662 1.00 26.70 57 GLY D CA 1
ATOM 6747 C C . GLY D 1 57 ? 67.567 -9.682 58.362 1.00 27.46 57 GLY D C 1
ATOM 6748 O O . GLY D 1 57 ? 67.480 -10.091 57.203 1.00 36.40 57 GLY D O 1
ATOM 6749 N N . THR D 1 58 ? 67.353 -10.444 59.419 1.00 32.53 58 THR D N 1
ATOM 6750 C CA . THR D 1 58 ? 67.051 -11.859 59.296 1.00 36.45 58 THR D CA 1
ATOM 6751 C C . THR D 1 58 ? 65.631 -12.194 59.695 1.00 30.79 58 THR D C 1
ATOM 6752 O O . THR D 1 58 ? 65.092 -11.615 60.625 1.00 37.09 58 THR D O 1
ATOM 6756 N N . LEU D 1 59 ? 65.025 -13.137 58.989 1.00 30.28 59 LEU D N 1
ATOM 6757 C CA . LEU D 1 59 ? 63.701 -13.618 59.332 1.00 36.63 59 LEU D CA 1
ATOM 6758 C C . LEU D 1 59 ? 63.933 -15.022 59.874 1.00 43.09 59 LEU D C 1
ATOM 6759 O O . LEU D 1 59 ? 64.334 -15.921 59.140 1.00 44.96 59 LEU D O 1
ATOM 6764 N N . LEU D 1 60 ? 63.684 -15.210 61.156 1.00 43.65 60 LEU D N 1
ATOM 6765 C CA . LEU D 1 60 ? 63.854 -16.506 61.783 1.00 50.56 60 LEU D CA 1
ATOM 6766 C C . LEU D 1 60 ? 62.542 -17.266 61.837 1.00 50.57 60 LEU D C 1
ATOM 6767 O O . LEU D 1 60 ? 61.546 -16.747 62.326 1.00 51.56 60 LEU D O 1
ATOM 6772 N N . THR D 1 61 ? 62.527 -18.498 61.346 1.00 59.90 61 THR D N 1
ATOM 6773 C CA . THR D 1 61 ? 61.298 -19.286 61.420 1.00 67.50 61 THR D CA 1
ATOM 6774 C C . THR D 1 61 ? 61.517 -20.378 62.458 1.00 70.68 61 THR D C 1
ATOM 6775 O O . THR D 1 61 ? 62.467 -21.145 62.358 1.00 69.98 61 THR D O 1
ATOM 6779 N N . VAL D 1 62 ? 60.664 -20.418 63.475 1.00 76.58 62 VAL D N 1
ATOM 6780 C CA . VAL D 1 62 ? 60.765 -21.432 64.519 1.00 81.28 62 VAL D CA 1
ATOM 6781 C C . VAL D 1 62 ? 59.712 -22.483 64.197 1.00 86.76 62 VAL D C 1
ATOM 6782 O O . VAL D 1 62 ? 58.511 -22.217 64.282 1.00 84.49 62 VAL D O 1
ATOM 6786 N N . PRO D 1 63 ? 60.159 -23.699 63.826 1.00 91.79 63 PRO D N 1
ATOM 6787 C CA . PRO D 1 63 ? 59.330 -24.855 63.459 1.00 92.44 63 PRO D CA 1
ATOM 6788 C C . PRO D 1 63 ? 58.299 -25.333 64.471 1.00 93.36 63 PRO D C 1
ATOM 6789 O O . PRO D 1 63 ? 58.511 -25.248 65.682 1.00 92.54 63 PRO D O 1
ATOM 6793 N N . GLY D 1 64 ? 57.180 -25.835 63.948 1.00 95.67 64 GLY D N 1
ATOM 6794 C CA . GLY D 1 64 ? 56.103 -26.350 64.780 1.00 97.84 64 GLY D CA 1
ATOM 6795 C C . GLY D 1 64 ? 55.403 -25.325 65.651 1.00 97.28 64 GLY D C 1
ATOM 6796 O O . GLY D 1 64 ? 55.819 -24.170 65.705 1.00 101.53 64 GLY D O 1
ATOM 6797 N N . ALA D 1 65 ? 54.336 -25.740 66.331 1.00 95.30 65 ALA D N 1
ATOM 6798 C CA . ALA D 1 65 ? 53.598 -24.832 67.206 1.00 91.11 65 ALA D CA 1
ATOM 6799 C C . ALA D 1 65 ? 54.549 -24.285 68.264 1.00 89.68 65 ALA D C 1
ATOM 6800 O O . ALA D 1 65 ? 55.671 -24.784 68.419 1.00 89.33 65 ALA D O 1
ATOM 6802 N N . ALA D 1 66 ? 54.097 -23.269 68.995 1.00 87.71 66 ALA D N 1
ATOM 6803 C CA . ALA D 1 66 ? 54.923 -22.626 70.020 1.00 86.59 66 ALA D CA 1
ATOM 6804 C C . ALA D 1 66 ? 56.009 -21.822 69.305 1.00 83.49 66 ALA D C 1
ATOM 6805 O O . ALA D 1 66 ? 56.779 -21.089 69.930 1.00 79.32 66 ALA D O 1
ATOM 6807 N N . GLY D 1 67 ? 56.053 -21.979 67.985 1.00 80.40 67 GLY D N 1
ATOM 6808 C CA . GLY D 1 67 ? 57.024 -21.279 67.167 1.00 75.38 67 GLY D CA 1
ATOM 6809 C C . GLY D 1 67 ? 56.335 -20.293 66.242 1.00 72.06 67 GLY D C 1
ATOM 6810 O O . GLY D 1 67 ? 55.221 -19.831 66.523 1.00 71.13 67 GLY D O 1
ATOM 6811 N N . GLY D 1 68 ? 56.990 -19.976 65.129 1.00 64.21 68 GLY D N 1
ATOM 6812 C CA . GLY D 1 68 ? 56.427 -19.026 64.186 1.00 54.91 68 GLY D CA 1
ATOM 6813 C C . GLY D 1 68 ? 57.551 -18.254 63.528 1.00 52.68 68 GLY D C 1
ATOM 6814 O O . GLY D 1 68 ? 58.649 -18.796 63.369 1.00 53.08 68 GLY D O 1
ATOM 6815 N N . VAL D 1 69 ? 57.310 -16.999 63.153 1.00 39.54 69 VAL D N 1
ATOM 6816 C CA . VAL D 1 69 ? 58.369 -16.227 62.514 1.00 33.95 69 VAL D CA 1
ATOM 6817 C C . VAL D 1 69 ? 58.849 -15.035 63.361 1.00 36.92 69 VAL D C 1
ATOM 6818 O O . VAL D 1 69 ? 58.067 -14.391 64.053 1.00 39.19 69 VAL D O 1
ATOM 6822 N N . LYS D 1 70 ? 60.142 -14.747 63.314 1.00 31.56 70 LYS D N 1
ATOM 6823 C CA . LYS D 1 70 ? 60.664 -13.622 64.063 1.00 31.27 70 LYS D CA 1
ATOM 6824 C C . LYS D 1 70 ? 61.587 -12.782 63.200 1.00 30.71 70 LYS D C 1
ATOM 6825 O O . LYS D 1 70 ? 62.483 -13.307 62.553 1.00 33.13 70 LYS D O 1
ATOM 6831 N N . TYR D 1 71 ? 61.371 -11.472 63.180 1.00 25.38 71 TYR D N 1
ATOM 6832 C CA . TYR D 1 71 ? 62.232 -10.594 62.385 1.00 30.26 71 TYR D CA 1
ATOM 6833 C C . TYR D 1 71 ? 63.335 -10.020 63.283 1.00 26.97 71 TYR D C 1
ATOM 6834 O O . TYR D 1 71 ? 63.049 -9.458 64.351 1.00 31.70 71 TYR D O 1
ATOM 6843 N N . ILE D 1 72 ? 64.586 -10.181 62.862 1.00 26.14 72 ILE D N 1
ATOM 6844 C CA . ILE D 1 72 ? 65.740 -9.691 63.612 1.00 24.52 72 ILE D CA 1
ATOM 6845 C C . ILE D 1 72 ? 66.498 -8.599 62.822 1.00 29.38 72 ILE D C 1
ATOM 6846 O O . ILE D 1 72 ? 67.141 -8.894 61.829 1.00 31.29 72 ILE D O 1
ATOM 6851 N N . PRO D 1 73 ? 66.416 -7.329 63.255 1.00 26.87 73 PRO D N 1
ATOM 6852 C CA . PRO D 1 73 ? 67.139 -6.285 62.525 1.00 21.92 73 PRO D CA 1
ATOM 6853 C C . PRO D 1 73 ? 68.622 -6.604 62.572 1.00 25.69 73 PRO D C 1
ATOM 6854 O O . PRO D 1 73 ? 69.151 -6.946 63.624 1.00 25.31 73 PRO D O 1
ATOM 6858 N N . LYS D 1 74 ? 69.295 -6.507 61.437 1.00 27.20 74 LYS D N 1
ATOM 6859 C CA . LYS D 1 74 ? 70.727 -6.785 61.391 1.00 27.91 74 LYS D CA 1
ATOM 6860 C C . LYS D 1 74 ? 71.358 -5.869 60.380 1.00 29.36 74 LYS D C 1
ATOM 6861 O O . LYS D 1 74 ? 70.785 -5.591 59.321 1.00 30.29 74 LYS D O 1
ATOM 6867 N N . MET D 1 75 ? 72.541 -5.394 60.704 1.00 23.53 75 MET D N 1
ATOM 6868 C CA . MET D 1 75 ? 73.224 -4.558 59.783 1.00 26.12 75 MET D CA 1
ATOM 6869 C C . MET D 1 75 ? 74.502 -5.278 59.270 1.00 33.73 75 MET D C 1
ATOM 6870 O O . MET D 1 75 ? 75.319 -5.722 60.063 1.00 28.76 75 MET D O 1
ATOM 6875 N N . LYS D 1 76 ? 74.653 -5.370 57.953 1.00 27.81 76 LYS D N 1
ATOM 6876 C CA . LYS D 1 76 ? 75.838 -5.962 57.315 1.00 33.77 76 LYS D CA 1
ATOM 6877 C C . LYS D 1 76 ? 77.081 -5.153 57.705 1.00 35.31 76 LYS D C 1
ATOM 6878 O O . LYS D 1 76 ? 77.030 -3.917 57.837 1.00 36.92 76 LYS D O 1
ATOM 6884 N N . GLN D 1 77 ? 78.209 -5.845 57.841 1.00 34.74 77 GLN D N 1
ATOM 6885 C CA . GLN D 1 77 ? 79.455 -5.195 58.201 1.00 35.16 77 GLN D CA 1
ATOM 6886 C C . GLN D 1 77 ? 79.886 -4.084 57.244 1.00 30.95 77 GLN D C 1
ATOM 6887 O O . GLN D 1 77 ? 80.392 -3.046 57.676 1.00 32.60 77 GLN D O 1
ATOM 6893 N N . ALA D 1 78 ? 79.714 -4.306 55.946 1.00 35.70 78 ALA D N 1
ATOM 6894 C CA . ALA D 1 78 ? 80.093 -3.289 54.963 1.00 40.89 78 ALA D CA 1
ATOM 6895 C C . ALA D 1 78 ? 79.293 -2.014 55.232 1.00 37.03 78 ALA D C 1
ATOM 6896 O O . ALA D 1 78 ? 79.840 -0.922 55.257 1.00 36.55 78 ALA D O 1
ATOM 6898 N N . GLU D 1 79 ? 77.989 -2.150 55.450 1.00 37.55 79 GLU D N 1
ATOM 6899 C CA . GLU D 1 79 ? 77.205 -0.962 55.732 1.00 31.05 79 GLU D CA 1
ATOM 6900 C C . GLU D 1 79 ? 77.649 -0.279 57.021 1.00 28.33 79 GLU D C 1
ATOM 6901 O O . GLU D 1 79 ? 77.790 0.943 57.075 1.00 30.58 79 GLU D O 1
ATOM 6907 N N . ALA D 1 80 ? 77.855 -1.070 58.071 1.00 25.72 80 ALA D N 1
ATOM 6908 C CA . ALA D 1 80 ? 78.273 -0.499 59.323 1.00 25.40 80 ALA D CA 1
ATOM 6909 C C . ALA D 1 80 ? 79.569 0.281 59.115 1.00 27.70 80 ALA D C 1
ATOM 6910 O O . ALA D 1 80 ? 79.719 1.394 59.614 1.00 32.41 80 ALA D O 1
ATOM 6912 N N . GLU D 1 81 ? 80.504 -0.286 58.359 1.00 36.19 81 GLU D N 1
ATOM 6913 C CA . GLU D 1 81 ? 81.778 0.404 58.124 1.00 36.43 81 GLU D CA 1
ATOM 6914 C C . GLU D 1 81 ? 81.611 1.701 57.359 1.00 33.98 81 GLU D C 1
ATOM 6915 O O . GLU D 1 81 ? 82.149 2.739 57.748 1.00 37.70 81 GLU D O 1
ATOM 6921 N N . GLU D 1 82 ? 80.854 1.653 56.275 1.00 37.59 82 GLU D N 1
ATOM 6922 C CA . GLU D 1 82 ? 80.632 2.865 55.492 1.00 40.63 82 GLU D CA 1
ATOM 6923 C C . GLU D 1 82 ? 79.977 3.923 56.387 1.00 41.43 82 GLU D C 1
ATOM 6924 O O . GLU D 1 82 ? 80.382 5.087 56.390 1.00 36.89 82 GLU D O 1
ATOM 6930 N N . PHE D 1 83 ? 78.979 3.515 57.168 1.00 36.25 83 PHE D N 1
ATOM 6931 C CA . PHE D 1 83 ? 78.306 4.462 58.057 1.00 31.07 83 PHE D CA 1
ATOM 6932 C C . PHE D 1 83 ? 79.188 5.114 59.124 1.00 30.11 83 PHE D C 1
ATOM 6933 O O . PHE D 1 83 ? 79.098 6.310 59.386 1.00 35.21 83 PHE D O 1
ATOM 6941 N N . VAL D 1 84 ? 80.025 4.323 59.777 1.00 35.68 84 VAL D N 1
ATOM 6942 C CA . VAL D 1 84 ? 80.869 4.874 60.830 1.00 32.94 84 VAL D CA 1
ATOM 6943 C C . VAL D 1 84 ? 81.930 5.799 60.236 1.00 38.89 84 VAL D C 1
ATOM 6944 O O . VAL D 1 84 ? 82.319 6.788 60.849 1.00 32.91 84 VAL D O 1
ATOM 6948 N N . GLN D 1 85 ? 82.414 5.473 59.044 1.00 43.77 85 GLN D N 1
ATOM 6949 C CA . GLN D 1 85 ? 83.423 6.305 58.384 1.00 45.43 85 GLN D CA 1
ATOM 6950 C C . GLN D 1 85 ? 82.780 7.660 58.092 1.00 45.83 85 GLN D C 1
ATOM 6951 O O . GLN D 1 85 ? 83.291 8.715 58.464 1.00 48.30 85 GLN D O 1
ATOM 6957 N N . THR D 1 86 ? 81.627 7.618 57.454 1.00 45.73 86 THR D N 1
ATOM 6958 C CA . THR D 1 86 ? 80.892 8.834 57.150 1.00 46.91 86 THR D CA 1
ATOM 6959 C C . THR D 1 86 ? 80.628 9.648 58.435 1.00 48.92 86 THR D C 1
ATOM 6960 O O . THR D 1 86 ? 80.856 10.859 58.488 1.00 48.48 86 THR D O 1
ATOM 6964 N N . LEU D 1 87 ? 80.158 8.980 59.480 1.00 41.74 87 LEU D N 1
ATOM 6965 C CA . LEU D 1 87 ? 79.867 9.680 60.717 1.00 38.09 87 LEU D CA 1
ATOM 6966 C C . LEU D 1 87 ? 81.178 10.224 61.277 1.00 40.81 87 LEU D C 1
ATOM 6967 O O . LEU D 1 87 ? 81.242 11.351 61.772 1.00 42.41 87 LEU D O 1
ATOM 6972 N N . GLY D 1 88 ? 82.232 9.418 61.200 1.00 36.75 88 GLY D N 1
ATOM 6973 C CA . GLY D 1 88 ? 83.521 9.879 61.659 1.00 33.53 88 GLY D CA 1
ATOM 6974 C C . GLY D 1 88 ? 84.006 11.106 60.869 1.00 41.91 88 GLY D C 1
ATOM 6975 O O . GLY D 1 88 ? 84.484 12.073 61.460 1.00 42.49 88 GLY D O 1
ATOM 6976 N N . GLN D 1 89 ? 83.895 11.091 59.542 1.00 44.65 89 GLN D N 1
ATOM 6977 C CA . GLN D 1 89 ? 84.344 12.248 58.759 1.00 50.69 89 GLN D CA 1
ATOM 6978 C C . GLN D 1 89 ? 83.593 13.485 59.224 1.00 55.00 89 GLN D C 1
ATOM 6979 O O . GLN D 1 89 ? 84.184 14.524 59.489 1.00 51.70 89 GLN D O 1
ATOM 6985 N N . SER D 1 90 ? 82.282 13.357 59.340 1.00 51.42 90 SER D N 1
ATOM 6986 C CA . SER D 1 90 ? 81.469 14.459 59.798 1.00 47.86 90 SER D CA 1
ATOM 6987 C C . SER D 1 90 ? 81.906 15.034 61.142 1.00 48.05 90 SER D C 1
ATOM 6988 O O . SER D 1 90 ? 81.853 16.238 61.344 1.00 49.81 90 SER D O 1
ATOM 6991 N N . LEU D 1 91 ? 82.327 14.181 62.067 1.00 51.50 91 LEU D N 1
ATOM 6992 C CA . LEU D 1 91 ? 82.719 14.649 63.394 1.00 53.56 91 LEU D CA 1
ATOM 6993 C C . LEU D 1 91 ? 84.114 15.218 63.493 1.00 56.64 91 LEU D C 1
ATOM 6994 O O . LEU D 1 91 ? 84.423 15.954 64.431 1.00 47.17 91 LEU D O 1
ATOM 6999 N N . ALA D 1 92 ? 84.958 14.863 62.533 1.00 60.32 92 ALA D N 1
ATOM 7000 C CA . ALA D 1 92 ? 86.344 15.320 62.511 1.00 65.43 92 ALA D CA 1
ATOM 7001 C C . ALA D 1 92 ? 86.463 16.813 62.206 1.00 66.80 92 ALA D C 1
ATOM 7002 O O . ALA D 1 92 ? 87.559 17.347 62.095 1.00 72.96 92 ALA D O 1
ATOM 7004 N N . ASN D 1 93 ? 85.328 17.482 62.074 1.00 71.55 93 ASN D N 1
ATOM 7005 C CA . ASN D 1 93 ? 85.305 18.914 61.800 1.00 75.22 93 ASN D CA 1
ATOM 7006 C C . ASN D 1 93 ? 85.918 19.676 62.974 1.00 75.28 93 ASN D C 1
ATOM 7007 O O . ASN D 1 93 ? 85.525 19.488 64.124 1.00 74.15 93 ASN D O 1
ATOM 7012 N N . PRO D 1 94 ? 86.899 20.550 62.701 1.00 78.96 94 PRO D N 1
ATOM 7013 C CA . PRO D 1 94 ? 87.536 21.318 63.778 1.00 76.01 94 PRO D CA 1
ATOM 7014 C C . PRO D 1 94 ? 86.529 22.174 64.545 1.00 74.29 94 PRO D C 1
ATOM 7015 O O . PRO D 1 94 ? 86.689 22.411 65.744 1.00 71.62 94 PRO D O 1
ATOM 7019 N N . GLU D 1 95 ? 85.488 22.623 63.849 1.00 72.36 95 GLU D N 1
ATOM 7020 C CA . GLU D 1 95 ? 84.455 23.441 64.466 1.00 76.64 95 GLU D CA 1
ATOM 7021 C C . GLU D 1 95 ? 83.885 22.779 65.718 1.00 78.30 95 GLU D C 1
ATOM 7022 O O . GLU D 1 95 ? 83.652 23.435 66.739 1.00 80.49 95 GLU D O 1
ATOM 7028 N N . ARG D 1 96 ? 83.668 21.471 65.633 1.00 72.68 96 ARG D N 1
ATOM 7029 C CA . ARG D 1 96 ? 83.092 20.713 66.736 1.00 70.11 96 ARG D CA 1
ATOM 7030 C C . ARG D 1 96 ? 83.912 20.682 68.019 1.00 68.66 96 ARG D C 1
ATOM 7031 O O . ARG D 1 96 ? 83.451 20.171 69.039 1.00 64.46 96 ARG D O 1
ATOM 7039 N N . ILE D 1 97 ? 85.120 21.232 67.981 1.00 72.96 97 ILE D N 1
ATOM 7040 C CA . ILE D 1 97 ? 85.981 21.223 69.165 1.00 76.18 97 ILE D CA 1
ATOM 7041 C C . ILE D 1 97 ? 85.388 21.979 70.362 1.00 75.13 97 ILE D C 1
ATOM 7042 O O . ILE D 1 97 ? 84.847 23.077 70.216 1.00 75.57 97 ILE D O 1
ATOM 7047 N N . LEU D 1 98 ? 85.492 21.379 71.544 1.00 72.93 98 LEU D N 1
ATOM 7048 C CA . LEU D 1 98 ? 84.944 21.969 72.761 1.00 76.67 98 LEU D CA 1
ATOM 7049 C C . LEU D 1 98 ? 85.923 21.917 73.938 1.00 83.10 98 LEU D C 1
ATOM 7050 O O . LEU D 1 98 ? 86.845 21.095 73.953 1.00 79.81 98 LEU D O 1
ATOM 7055 N N . PRO D 1 99 ? 85.731 22.803 74.941 1.00 85.57 99 PRO D N 1
ATOM 7056 C CA . PRO D 1 99 ? 86.580 22.872 76.137 1.00 84.79 99 PRO D CA 1
ATOM 7057 C C . PRO D 1 99 ? 86.655 21.496 76.775 1.00 85.45 99 PRO D C 1
ATOM 7058 O O . PRO D 1 99 ? 85.721 20.705 76.647 1.00 83.17 99 PRO D O 1
ATOM 7062 N N . GLY D 1 100 ? 87.751 21.213 77.475 1.00 88.44 100 GLY D N 1
ATOM 7063 C CA . GLY D 1 100 ? 87.907 19.894 78.060 1.00 88.59 100 GLY D CA 1
ATOM 7064 C C . GLY D 1 100 ? 88.162 19.026 76.845 1.00 90.07 100 GLY D C 1
ATOM 7065 O O . GLY D 1 100 ? 88.446 19.563 75.771 1.00 95.05 100 GLY D O 1
ATOM 7066 N N . GLY D 1 101 ? 88.066 17.709 76.969 1.00 87.82 101 GLY D N 1
ATOM 7067 C CA . GLY D 1 101 ? 88.296 16.879 75.796 1.00 89.95 101 GLY D CA 1
ATOM 7068 C C . GLY D 1 101 ? 86.999 16.474 75.115 1.00 87.73 101 GLY D C 1
ATOM 7069 O O . GLY D 1 101 ? 86.730 15.279 74.996 1.00 89.64 101 GLY D O 1
ATOM 7070 N N . TYR D 1 102 ? 86.210 17.450 74.651 1.00 84.01 102 TYR D N 1
ATOM 7071 C CA . TYR D 1 102 ? 84.916 17.168 74.022 1.00 78.43 102 TYR D CA 1
ATOM 7072 C C . TYR D 1 102 ? 84.686 17.623 72.582 1.00 76.04 102 TYR D C 1
ATOM 7073 O O . TYR D 1 102 ? 85.311 18.565 72.095 1.00 74.60 102 TYR D O 1
ATOM 7082 N N . VAL D 1 103 ? 83.755 16.941 71.918 1.00 71.76 103 VAL D N 1
ATOM 7083 C CA . VAL D 1 103 ? 83.401 17.217 70.523 1.00 68.54 103 VAL D CA 1
ATOM 7084 C C . VAL D 1 103 ? 81.941 17.657 70.468 1.00 64.78 103 VAL D C 1
ATOM 7085 O O . VAL D 1 103 ? 81.168 17.328 71.363 1.00 62.14 103 VAL D O 1
ATOM 7089 N N . TYR D 1 104 ? 81.565 18.387 69.421 1.00 67.67 104 TYR D N 1
ATOM 7090 C CA . TYR D 1 104 ? 80.187 18.838 69.264 1.00 63.57 104 TYR D CA 1
ATOM 7091 C C . TYR D 1 104 ? 79.367 17.742 68.601 1.00 60.21 104 TYR D C 1
ATOM 7092 O O . TYR D 1 104 ? 79.630 17.394 67.448 1.00 65.93 104 TYR D O 1
ATOM 7101 N N . LEU D 1 105 ? 78.364 17.231 69.316 1.00 57.50 105 LEU D N 1
ATOM 7102 C CA . LEU D 1 105 ? 77.497 16.151 68.807 1.00 53.40 105 LEU D CA 1
ATOM 7103 C C . LEU D 1 105 ? 76.023 16.519 68.573 1.00 50.68 105 LEU D C 1
ATOM 7104 O O . LEU D 1 105 ? 75.310 15.863 67.795 1.00 47.25 105 LEU D O 1
ATOM 7109 N N . THR D 1 106 ? 75.572 17.560 69.259 1.00 48.99 106 THR D N 1
ATOM 7110 C CA . THR D 1 106 ? 74.184 18.003 69.194 1.00 49.67 106 THR D CA 1
ATOM 7111 C C . THR D 1 106 ? 73.480 17.960 67.845 1.00 45.52 106 THR D C 1
ATOM 7112 O O . THR D 1 106 ? 72.380 17.423 67.756 1.00 49.06 106 THR D O 1
ATOM 7116 N N . ASP D 1 107 ? 74.088 18.495 66.792 1.00 47.76 107 ASP D N 1
ATOM 7117 C CA . ASP D 1 107 ? 73.431 18.452 65.486 1.00 47.65 107 ASP D CA 1
ATOM 7118 C C . ASP D 1 107 ? 73.252 17.016 64.972 1.00 47.92 107 ASP D C 1
ATOM 7119 O O . ASP D 1 107 ? 72.245 16.707 64.346 1.00 53.09 107 ASP D O 1
ATOM 7124 N N . ILE D 1 108 ? 74.215 16.138 65.238 1.00 47.37 108 ILE D N 1
ATOM 7125 C CA . ILE D 1 108 ? 74.118 14.740 64.796 1.00 40.77 108 ILE D CA 1
ATOM 7126 C C . ILE D 1 108 ? 73.100 13.975 65.636 1.00 37.28 108 ILE D C 1
ATOM 7127 O O . ILE D 1 108 ? 72.288 13.225 65.102 1.00 36.84 108 ILE D O 1
ATOM 7132 N N . LEU D 1 109 ? 73.174 14.161 66.954 1.00 30.84 109 LEU D N 1
ATOM 7133 C CA . LEU D 1 109 ? 72.268 13.522 67.888 1.00 31.32 109 LEU D CA 1
ATOM 7134 C C . LEU D 1 109 ? 70.809 13.993 67.721 1.00 36.84 109 LEU D C 1
ATOM 7135 O O . LEU D 1 109 ? 69.895 13.429 68.320 1.00 31.57 109 LEU D O 1
ATOM 7140 N N . GLY D 1 110 ? 70.596 15.016 66.899 1.00 34.10 110 GLY D N 1
ATOM 7141 C CA . GLY D 1 110 ? 69.251 15.504 66.671 1.00 38.57 110 GLY D CA 1
ATOM 7142 C C . GLY D 1 110 ? 68.613 14.960 65.400 1.00 38.97 110 GLY D C 1
ATOM 7143 O O . GLY D 1 110 ? 67.450 15.247 65.122 1.00 37.69 110 GLY D O 1
ATOM 7144 N N . LYS D 1 111 ? 69.354 14.165 64.634 1.00 28.28 111 LYS D N 1
ATOM 7145 C CA . LYS D 1 111 ? 68.834 13.645 63.383 1.00 32.09 111 LYS D CA 1
ATOM 7146 C C . LYS D 1 111 ? 68.331 12.223 63.437 1.00 30.77 111 LYS D C 1
ATOM 7147 O O . LYS D 1 111 ? 69.100 11.297 63.611 1.00 30.35 111 LYS D O 1
ATOM 7153 N N . PRO D 1 112 ? 67.019 12.030 63.283 1.00 34.76 112 PRO D N 1
ATOM 7154 C CA . PRO D 1 112 ? 66.522 10.656 63.328 1.00 36.45 112 PRO D CA 1
ATOM 7155 C C . PRO D 1 112 ? 67.215 9.722 62.338 1.00 34.94 112 PRO D C 1
ATOM 7156 O O . PRO D 1 112 ? 67.410 8.560 62.634 1.00 32.62 112 PRO D O 1
ATOM 7160 N N . SER D 1 113 ? 67.608 10.230 61.185 1.00 31.03 113 SER D N 1
ATOM 7161 C CA . SER D 1 113 ? 68.255 9.394 60.182 1.00 36.12 113 SER D CA 1
ATOM 7162 C C . SER D 1 113 ? 69.555 8.814 60.737 1.00 35.37 113 SER D C 1
ATOM 7163 O O . SER D 1 113 ? 69.839 7.636 60.562 1.00 42.71 113 SER D O 1
ATOM 7166 N N . VAL D 1 114 ? 70.334 9.644 61.416 1.00 31.99 114 VAL D N 1
ATOM 7167 C CA . VAL D 1 114 ? 71.563 9.190 62.011 1.00 34.15 114 VAL D CA 1
ATOM 7168 C C . VAL D 1 114 ? 71.289 8.234 63.187 1.00 32.85 114 VAL D C 1
ATOM 7169 O O . VAL D 1 114 ? 71.875 7.147 63.274 1.00 31.05 114 VAL D O 1
ATOM 7173 N N . LEU D 1 115 ? 70.365 8.626 64.057 1.00 27.00 115 LEU D N 1
ATOM 7174 C CA . LEU D 1 115 ? 70.005 7.837 65.233 1.00 31.61 115 LEU D CA 1
ATOM 7175 C C . LEU D 1 115 ? 69.486 6.462 64.872 1.00 31.33 115 LEU D C 1
ATOM 7176 O O . LEU D 1 115 ? 69.778 5.467 65.537 1.00 29.13 115 LEU D O 1
ATOM 7181 N N . SER D 1 116 ? 68.683 6.415 63.829 1.00 23.96 116 SER D N 1
ATOM 7182 C CA . SER D 1 116 ? 68.137 5.159 63.359 1.00 28.38 116 SER D CA 1
ATOM 7183 C C . SER D 1 116 ? 69.266 4.145 62.979 1.00 25.98 116 SER D C 1
ATOM 7184 O O . SER D 1 116 ? 69.194 2.967 63.317 1.00 31.60 116 SER D O 1
ATOM 7187 N N . LYS D 1 117 ? 70.284 4.626 62.266 1.00 29.71 117 LYS D N 1
ATOM 7188 C CA . LYS D 1 117 ? 71.411 3.805 61.832 1.00 29.90 117 LYS D CA 1
ATOM 7189 C C . LYS D 1 117 ? 72.257 3.383 63.030 1.00 28.77 117 LYS D C 1
ATOM 7190 O O . LYS D 1 117 ? 72.649 2.219 63.115 1.00 28.52 117 LYS D O 1
ATOM 7196 N N . VAL D 1 118 ? 72.542 4.317 63.940 1.00 21.41 118 VAL D N 1
ATOM 7197 C CA . VAL D 1 118 ? 73.315 3.964 65.124 1.00 24.96 118 VAL D CA 1
ATOM 7198 C C . VAL D 1 118 ? 72.499 2.965 65.939 1.00 28.91 118 VAL D C 1
ATOM 7199 O O . VAL D 1 118 ? 73.038 1.976 66.442 1.00 29.88 118 VAL D O 1
ATOM 7203 N N . GLY D 1 119 ? 71.195 3.229 66.058 1.00 28.92 119 GLY D N 1
ATOM 7204 C CA . GLY D 1 119 ? 70.303 2.363 66.811 1.00 25.62 119 GLY D CA 1
ATOM 7205 C C . GLY D 1 119 ? 70.261 0.957 66.244 1.00 30.74 119 GLY D C 1
ATOM 7206 O O . GLY D 1 119 ? 70.300 -0.038 66.971 1.00 24.64 119 GLY D O 1
ATOM 7207 N N . LYS D 1 120 ? 70.172 0.867 64.929 1.00 28.92 120 LYS D N 1
ATOM 7208 C CA . LYS D 1 120 ? 70.140 -0.429 64.290 1.00 25.64 120 LYS D CA 1
ATOM 7209 C C . LYS D 1 120 ? 71.511 -1.125 64.424 1.00 23.97 120 LYS D C 1
ATOM 7210 O O . LYS D 1 120 ? 71.560 -2.319 64.580 1.00 26.97 120 LYS D O 1
ATOM 7216 N N . LEU D 1 121 ? 72.617 -0.380 64.368 1.00 26.80 121 LEU D N 1
ATOM 7217 C CA . LEU D 1 121 ? 73.935 -1.007 64.480 1.00 30.00 121 LEU D CA 1
ATOM 7218 C C . LEU D 1 121 ? 74.063 -1.617 65.894 1.00 26.52 121 LEU D C 1
ATOM 7219 O O . LEU D 1 121 ? 74.517 -2.741 66.042 1.00 27.86 121 LEU D O 1
ATOM 7224 N N . PHE D 1 122 ? 73.646 -0.883 66.918 1.00 29.99 122 PHE D N 1
ATOM 7225 C CA . PHE D 1 122 ? 73.669 -1.398 68.297 1.00 26.56 122 PHE D CA 1
ATOM 7226 C C . PHE D 1 122 ? 72.729 -2.614 68.406 1.00 30.08 122 PHE D C 1
ATOM 7227 O O . PHE D 1 122 ? 73.047 -3.619 69.054 1.00 26.41 122 PHE D O 1
ATOM 7235 N N . ALA D 1 123 ? 71.543 -2.516 67.809 1.00 27.54 123 ALA D N 1
ATOM 7236 C CA . ALA D 1 123 ? 70.621 -3.632 67.893 1.00 28.01 123 ALA D CA 1
ATOM 7237 C C . ALA D 1 123 ? 71.174 -4.846 67.164 1.00 27.21 123 ALA D C 1
ATOM 7238 O O . ALA D 1 123 ? 70.948 -5.981 67.566 1.00 27.19 123 ALA D O 1
ATOM 7240 N N . SER D 1 124 ? 71.896 -4.609 66.086 1.00 26.67 124 SER D N 1
ATOM 7241 C CA . SER D 1 124 ? 72.433 -5.697 65.289 1.00 29.81 124 SER D CA 1
ATOM 7242 C C . SER D 1 124 ? 73.520 -6.439 66.082 1.00 32.53 124 SER D C 1
ATOM 7243 O O . SER D 1 124 ? 73.538 -7.658 66.171 1.00 27.66 124 SER D O 1
ATOM 7246 N N . VAL D 1 125 ? 74.427 -5.674 66.650 1.00 26.80 125 VAL D N 1
ATOM 7247 C CA . VAL D 1 125 ? 75.496 -6.253 67.427 1.00 35.91 125 VAL D CA 1
ATOM 7248 C C . VAL D 1 125 ? 74.977 -7.034 68.632 1.00 40.31 125 VAL D C 1
ATOM 7249 O O . VAL D 1 125 ? 75.442 -8.139 68.896 1.00 34.05 125 VAL D O 1
ATOM 7253 N N . PHE D 1 126 ? 73.974 -6.484 69.321 1.00 31.23 126 PHE D N 1
ATOM 7254 C CA . PHE D 1 126 ? 73.436 -7.117 70.515 1.00 28.03 126 PHE D CA 1
ATOM 7255 C C . PHE D 1 126 ? 72.186 -7.933 70.274 1.00 22.62 126 PHE D C 1
ATOM 7256 O O . PHE D 1 126 ? 71.508 -8.331 71.215 1.00 32.03 126 PHE D O 1
ATOM 7264 N N . ALA D 1 127 ? 71.885 -8.205 69.010 1.00 29.52 127 ALA D N 1
ATOM 7265 C CA . ALA D 1 127 ? 70.668 -8.952 68.665 1.00 34.06 127 ALA D CA 1
ATOM 7266 C C . ALA D 1 127 ? 70.532 -10.263 69.417 1.00 35.95 127 ALA D C 1
ATOM 7267 O O . ALA D 1 127 ? 69.433 -10.709 69.706 1.00 37.80 127 ALA D O 1
ATOM 7269 N N . GLU D 1 128 ? 71.651 -10.906 69.703 1.00 36.16 128 GLU D N 1
ATOM 7270 C CA . GLU D 1 128 ? 71.585 -12.190 70.381 1.00 48.02 128 GLU D CA 1
ATOM 7271 C C . GLU D 1 128 ? 71.631 -12.158 71.901 1.00 37.47 128 GLU D C 1
ATOM 7272 O O . GLU D 1 128 ? 71.335 -13.169 72.524 1.00 46.34 128 GLU D O 1
ATOM 7278 N N . ARG D 1 129 ? 72.054 -11.048 72.502 1.00 39.01 129 ARG D N 1
ATOM 7279 C CA . ARG D 1 129 ? 72.106 -10.963 73.960 1.00 34.66 129 ARG D CA 1
ATOM 7280 C C . ARG D 1 129 ? 70.660 -10.946 74.432 1.00 43.77 129 ARG D C 1
ATOM 7281 O O . ARG D 1 129 ? 69.748 -10.605 73.670 1.00 45.91 129 ARG D O 1
ATOM 7289 N N . GLU D 1 130 ? 70.398 -11.325 75.664 1.00 39.02 130 GLU D N 1
ATOM 7290 C CA . GLU D 1 130 ? 68.996 -11.278 76.063 1.00 53.60 130 GLU D CA 1
ATOM 7291 C C . GLU D 1 130 ? 68.911 -9.919 76.703 1.00 48.89 130 GLU D C 1
ATOM 7292 O O . GLU D 1 130 ? 69.652 -9.605 77.645 1.00 48.06 130 GLU D O 1
ATOM 7298 N N . ILE D 1 131 ? 68.045 -9.086 76.163 1.00 44.70 131 ILE D N 1
ATOM 7299 C CA . ILE D 1 131 ? 67.919 -7.752 76.702 1.00 38.38 131 ILE D CA 1
ATOM 7300 C C . ILE D 1 131 ? 66.484 -7.557 77.112 1.00 34.90 131 ILE D C 1
ATOM 7301 O O . ILE D 1 131 ? 65.568 -7.905 76.365 1.00 41.10 131 ILE D O 1
ATOM 7306 N N . ASP D 1 132 ? 66.308 -7.029 78.314 1.00 36.27 132 ASP D N 1
ATOM 7307 C CA . ASP D 1 132 ? 64.987 -6.757 78.842 1.00 37.11 132 ASP D CA 1
ATOM 7308 C C . ASP D 1 132 ? 64.718 -5.269 78.755 1.00 35.39 132 ASP D C 1
ATOM 7309 O O . ASP D 1 132 ? 63.576 -4.846 78.671 1.00 33.75 132 ASP D O 1
ATOM 7314 N N . VAL D 1 133 ? 65.787 -4.488 78.793 1.00 32.47 133 VAL D N 1
ATOM 7315 C CA . VAL D 1 133 ? 65.675 -3.051 78.787 1.00 31.05 133 VAL D CA 1
ATOM 7316 C C . VAL D 1 133 ? 66.958 -2.346 78.331 1.00 28.91 133 VAL D C 1
ATOM 7317 O O . VAL D 1 133 ? 68.058 -2.884 78.458 1.00 31.16 133 VAL D O 1
ATOM 7321 N N . VAL D 1 134 ? 66.808 -1.137 77.801 1.00 24.77 134 VAL D N 1
ATOM 7322 C CA . VAL D 1 134 ? 67.958 -0.354 77.420 1.00 22.39 134 VAL D CA 1
ATOM 7323 C C . VAL D 1 134 ? 67.999 0.717 78.489 1.00 31.49 134 VAL D C 1
ATOM 7324 O O . VAL D 1 134 ? 66.960 1.190 78.937 1.00 27.78 134 VAL D O 1
ATOM 7328 N N . MET D 1 135 ? 69.191 1.110 78.902 1.00 30.99 135 MET D N 1
ATOM 7329 C CA . MET D 1 135 ? 69.296 2.135 79.921 1.00 29.20 135 MET D CA 1
ATOM 7330 C C . MET D 1 135 ? 70.315 3.150 79.536 1.00 22.61 135 MET D C 1
ATOM 7331 O O . MET D 1 135 ? 71.377 2.810 78.980 1.00 33.37 135 MET D O 1
ATOM 7339 N N . THR D 1 136 ? 70.022 4.404 79.839 1.00 29.24 136 THR D N 1
ATOM 7340 C CA . THR D 1 136 ? 70.969 5.469 79.556 1.00 30.54 136 THR D CA 1
ATOM 7341 C C . THR D 1 136 ? 70.807 6.521 80.628 1.00 33.43 136 THR D C 1
ATOM 7342 O O . THR D 1 136 ? 69.956 6.368 81.522 1.00 34.62 136 THR D O 1
ATOM 7346 N N . VAL D 1 137 ? 71.581 7.599 80.534 1.00 33.33 137 VAL D N 1
ATOM 7347 C CA . VAL D 1 137 ? 71.474 8.653 81.539 1.00 38.88 137 VAL D CA 1
ATOM 7348 C C . VAL D 1 137 ? 71.125 9.951 80.809 1.00 38.86 137 VAL D C 1
ATOM 7349 O O . VAL D 1 137 ? 71.650 10.211 79.727 1.00 40.36 137 VAL D O 1
ATOM 7353 N N . ALA D 1 138 ? 70.238 10.761 81.387 1.00 46.94 138 ALA D N 1
ATOM 7354 C CA . ALA D 1 138 ? 69.835 12.019 80.763 1.00 47.61 138 ALA D CA 1
ATOM 7355 C C . ALA D 1 138 ? 71.062 12.882 80.473 1.00 48.53 138 ALA D C 1
ATOM 7356 O O . ALA D 1 138 ? 71.983 12.850 81.254 1.00 47.33 138 ALA D O 1
ATOM 7358 N N . THR D 1 139 ? 71.096 13.630 79.367 1.00 46.16 139 THR D N 1
ATOM 7359 C CA . THR D 1 139 ? 70.024 13.664 78.388 1.00 53.44 139 THR D CA 1
ATOM 7360 C C . THR D 1 139 ? 70.504 13.301 76.978 1.00 50.65 139 THR D C 1
ATOM 7361 O O . THR D 1 139 ? 69.701 12.841 76.167 1.00 60.60 139 THR D O 1
ATOM 7365 N N . LYS D 1 140 ? 71.776 13.572 76.665 1.00 46.92 140 LYS D N 1
ATOM 7366 C CA . LYS D 1 140 ? 72.315 13.315 75.332 1.00 53.33 140 LYS D CA 1
ATOM 7367 C C . LYS D 1 140 ? 72.100 11.889 74.865 1.00 40.82 140 LYS D C 1
ATOM 7368 O O . LYS D 1 140 ? 71.743 11.657 73.724 1.00 49.74 140 LYS D O 1
ATOM 7374 N N . GLY D 1 141 ? 72.332 10.932 75.758 1.00 47.36 141 GLY D N 1
ATOM 7375 C CA . GLY D 1 141 ? 72.143 9.542 75.396 1.00 35.61 141 GLY D CA 1
ATOM 7376 C C . GLY D 1 141 ? 70.694 9.125 75.165 1.00 41.00 141 GLY D C 1
ATOM 7377 O O . GLY D 1 141 ? 70.454 8.111 74.526 1.00 32.56 141 GLY D O 1
ATOM 7378 N N . ILE D 1 142 ? 69.726 9.916 75.626 1.00 33.86 142 ILE D N 1
ATOM 7379 C CA . ILE D 1 142 ? 68.349 9.497 75.475 1.00 31.10 142 ILE D CA 1
ATOM 7380 C C . ILE D 1 142 ? 67.870 9.050 74.083 1.00 35.04 142 ILE D C 1
ATOM 7381 O O . ILE D 1 142 ? 67.365 7.934 73.945 1.00 32.86 142 ILE D O 1
ATOM 7386 N N . PRO D 1 143 ? 68.025 9.889 73.048 1.00 37.50 143 PRO D N 1
ATOM 7387 C CA . PRO D 1 143 ? 67.557 9.441 71.727 1.00 32.89 143 PRO D CA 1
ATOM 7388 C C . PRO D 1 143 ? 68.307 8.198 71.182 1.00 27.63 143 PRO D C 1
ATOM 7389 O O . PRO D 1 143 ? 67.739 7.419 70.432 1.00 27.54 143 PRO D O 1
ATOM 7393 N N . LEU D 1 144 ? 69.573 8.021 71.557 1.00 31.03 144 LEU D N 1
ATOM 7394 C CA . LEU D 1 144 ? 70.323 6.853 71.124 1.00 29.27 144 LEU D CA 1
ATOM 7395 C C . LEU D 1 144 ? 69.684 5.616 71.756 1.00 31.28 144 LEU D C 1
ATOM 7396 O O . LEU D 1 144 ? 69.475 4.603 71.100 1.00 28.92 144 LEU D O 1
ATOM 7401 N N . ALA D 1 145 ? 69.355 5.730 73.036 1.00 28.76 145 ALA D N 1
ATOM 7402 C CA . ALA D 1 145 ? 68.753 4.631 73.769 1.00 32.04 145 ALA D CA 1
ATOM 7403 C C . ALA D 1 145 ? 67.439 4.211 73.108 1.00 28.74 145 ALA D C 1
ATOM 7404 O O . ALA D 1 145 ? 67.236 3.026 72.808 1.00 24.37 145 ALA D O 1
ATOM 7406 N N . TYR D 1 146 ? 66.560 5.180 72.857 1.00 24.26 146 TYR D N 1
ATOM 7407 C CA . TYR D 1 146 ? 65.275 4.854 72.227 1.00 29.13 146 TYR D CA 1
ATOM 7408 C C . TYR D 1 146 ? 65.433 4.251 70.862 1.00 20.60 146 TYR D C 1
ATOM 7409 O O . TYR D 1 146 ? 64.708 3.328 70.509 1.00 25.89 146 TYR D O 1
ATOM 7418 N N . ALA D 1 147 ? 66.394 4.760 70.097 1.00 24.32 147 ALA D N 1
ATOM 7419 C CA . ALA D 1 147 ? 66.622 4.231 68.756 1.00 27.64 147 ALA D CA 1
ATOM 7420 C C . ALA D 1 147 ? 66.998 2.741 68.849 1.00 30.05 147 ALA D C 1
ATOM 7421 O O . ALA D 1 147 ? 66.417 1.911 68.155 1.00 29.10 147 ALA D O 1
ATOM 7423 N N . ALA D 1 148 ? 67.934 2.401 69.742 1.00 24.31 148 ALA D N 1
ATOM 7424 C CA . ALA D 1 148 ? 68.356 1.010 69.900 1.00 24.66 148 ALA D CA 1
ATOM 7425 C C . ALA D 1 148 ? 67.209 0.159 70.433 1.00 27.30 148 ALA D C 1
ATOM 7426 O O . ALA D 1 148 ? 66.983 -0.947 69.951 1.00 21.63 148 ALA D O 1
ATOM 7428 N N . ALA D 1 149 ? 66.484 0.698 71.417 1.00 20.84 149 ALA D N 1
ATOM 7429 C CA . ALA D 1 149 ? 65.387 -0.015 72.044 1.00 28.47 149 ALA D CA 1
ATOM 7430 C C . ALA D 1 149 ? 64.242 -0.306 71.092 1.00 30.36 149 ALA D C 1
ATOM 7431 O O . ALA D 1 149 ? 63.571 -1.323 71.229 1.00 24.11 149 ALA D O 1
ATOM 7433 N N . SER D 1 150 ? 64.005 0.574 70.132 1.00 21.98 150 SER D N 1
ATOM 7434 C CA . SER D 1 150 ? 62.889 0.314 69.234 1.00 29.51 150 SER D CA 1
ATOM 7435 C C . SER D 1 150 ? 63.208 -0.876 68.320 1.00 26.11 150 SER D C 1
ATOM 7436 O O . SER D 1 150 ? 62.333 -1.673 68.034 1.00 27.61 150 SER D O 1
ATOM 7439 N N . TYR D 1 151 ? 64.470 -1.030 67.905 1.00 25.36 151 TYR D N 1
ATOM 7440 C CA . TYR D 1 151 ? 64.800 -2.158 67.055 1.00 24.56 151 TYR D CA 1
ATOM 7441 C C . TYR D 1 151 ? 64.858 -3.437 67.886 1.00 34.55 151 TYR D C 1
ATOM 7442 O O . TYR D 1 151 ? 64.658 -4.520 67.359 1.00 28.78 151 TYR D O 1
ATOM 7451 N N . LEU D 1 152 ? 65.112 -3.304 69.187 1.00 26.65 152 LEU D N 1
ATOM 7452 C CA . LEU D 1 152 ? 65.258 -4.468 70.056 1.00 28.80 152 LEU D CA 1
ATOM 7453 C C . LEU D 1 152 ? 63.960 -4.879 70.744 1.00 26.76 152 LEU D C 1
ATOM 7454 O O . LEU D 1 152 ? 63.877 -5.944 71.362 1.00 31.31 152 LEU D O 1
ATOM 7459 N N . ASN D 1 153 ? 62.950 -4.024 70.647 1.00 33.12 153 ASN D N 1
ATOM 7460 C CA . ASN D 1 153 ? 61.649 -4.306 71.252 1.00 32.53 153 ASN D CA 1
ATOM 7461 C C . ASN D 1 153 ? 61.685 -4.382 72.788 1.00 34.04 153 ASN D C 1
ATOM 7462 O O . ASN D 1 153 ? 61.142 -5.305 73.399 1.00 34.28 153 ASN D O 1
ATOM 7467 N N . VAL D 1 154 ? 62.364 -3.427 73.399 1.00 28.48 154 VAL D N 1
ATOM 7468 C CA . VAL D 1 154 ? 62.421 -3.364 74.835 1.00 28.34 154 VAL D CA 1
ATOM 7469 C C . VAL D 1 154 ? 62.193 -1.932 75.242 1.00 26.49 154 VAL D C 1
ATOM 7470 O O . VAL D 1 154 ? 62.370 -1.025 74.454 1.00 23.42 154 VAL D O 1
ATOM 7474 N N . PRO D 1 155 ? 61.763 -1.727 76.489 1.00 27.29 155 PRO D N 1
ATOM 7475 C CA . PRO D 1 155 ? 61.494 -0.412 77.069 1.00 27.10 155 PRO D CA 1
ATOM 7476 C C . PRO D 1 155 ? 62.820 0.266 77.358 1.00 29.57 155 PRO D C 1
ATOM 7477 O O . PRO D 1 155 ? 63.882 -0.364 77.327 1.00 35.08 155 PRO D O 1
ATOM 7481 N N . VAL D 1 156 ? 62.755 1.548 77.641 1.00 28.66 156 VAL D N 1
ATOM 7482 C CA . VAL D 1 156 ? 63.938 2.326 77.952 1.00 32.01 156 VAL D CA 1
ATOM 7483 C C . VAL D 1 156 ? 63.842 2.835 79.395 1.00 32.86 156 VAL D C 1
ATOM 7484 O O . VAL D 1 156 ? 62.780 3.258 79.836 1.00 31.19 156 VAL D O 1
ATOM 7488 N N . VAL D 1 157 ? 64.946 2.778 80.124 1.00 32.26 157 VAL D N 1
ATOM 7489 C CA . VAL D 1 157 ? 64.983 3.279 81.488 1.00 26.34 157 VAL D CA 1
ATOM 7490 C C . VAL D 1 157 ? 65.996 4.405 81.462 1.00 32.23 157 VAL D C 1
ATOM 7491 O O . VAL D 1 157 ? 67.105 4.234 80.935 1.00 31.35 157 VAL D O 1
ATOM 7495 N N . ILE D 1 158 ? 65.603 5.559 81.997 1.00 29.65 158 ILE D N 1
ATOM 7496 C CA . ILE D 1 158 ? 66.462 6.718 82.029 1.00 29.68 158 ILE D CA 1
ATOM 7497 C C . ILE D 1 158 ? 66.927 7.079 83.450 1.00 40.09 158 ILE D C 1
ATOM 7498 O O . ILE D 1 158 ? 66.140 7.431 84.313 1.00 39.86 158 ILE D O 1
ATOM 7503 N N . VAL D 1 159 ? 68.228 6.967 83.676 1.00 43.79 159 VAL D N 1
ATOM 7504 C CA . VAL D 1 159 ? 68.832 7.304 84.955 1.00 38.43 159 VAL D CA 1
ATOM 7505 C C . VAL D 1 159 ? 68.879 8.827 85.008 1.00 42.99 159 VAL D C 1
ATOM 7506 O O . VAL D 1 159 ? 69.155 9.482 84.000 1.00 41.44 159 VAL D O 1
ATOM 7510 N N . ARG D 1 160 ? 68.569 9.402 86.165 1.00 50.26 160 ARG D N 1
ATOM 7511 C CA . ARG D 1 160 ? 68.585 10.861 86.286 1.00 56.86 160 ARG D CA 1
ATOM 7512 C C . ARG D 1 160 ? 69.803 11.324 87.089 1.00 61.16 160 ARG D C 1
ATOM 7513 O O . ARG D 1 160 ? 70.275 10.619 87.982 1.00 54.72 160 ARG D O 1
ATOM 7521 N N . LYS D 1 161 ? 70.316 12.503 86.762 1.00 67.97 161 LYS D N 1
ATOM 7522 C CA . LYS D 1 161 ? 71.466 13.049 87.475 1.00 82.01 161 LYS D CA 1
ATOM 7523 C C . LYS D 1 161 ? 70.997 14.098 88.488 1.00 88.09 161 LYS D C 1
ATOM 7524 O O . LYS D 1 161 ? 70.589 15.198 88.106 1.00 90.33 161 LYS D O 1
ATOM 7530 N N . ASP D 1 162 ? 71.039 13.748 89.773 1.00 96.29 162 ASP D N 1
ATOM 7531 C CA . ASP D 1 162 ? 70.633 14.661 90.846 1.00 104.00 162 ASP D CA 1
ATOM 7532 C C . ASP D 1 162 ? 70.639 13.969 92.211 1.00 105.75 162 ASP D C 1
ATOM 7533 O O . ASP D 1 162 ? 69.981 12.945 92.411 1.00 106.62 162 ASP D O 1
ATOM 7538 N N . GLY D 1 168 ? 59.462 7.701 95.001 1.00 98.35 168 GLY D N 1
ATOM 7539 C CA . GLY D 1 168 ? 59.693 7.381 96.397 1.00 99.60 168 GLY D CA 1
ATOM 7540 C C . GLY D 1 168 ? 60.967 6.579 96.568 1.00 98.25 168 GLY D C 1
ATOM 7541 O O . GLY D 1 168 ? 62.066 7.138 96.615 1.00 96.51 168 GLY D O 1
ATOM 7542 N N . SER D 1 169 ? 60.818 5.263 96.672 1.00 96.92 169 SER D N 1
ATOM 7543 C CA . SER D 1 169 ? 61.964 4.377 96.820 1.00 94.47 169 SER D CA 1
ATOM 7544 C C . SER D 1 169 ? 62.915 4.690 95.664 1.00 92.28 169 SER D C 1
ATOM 7545 O O . SER D 1 169 ? 62.620 4.374 94.508 1.00 93.76 169 SER D O 1
ATOM 7548 N N . THR D 1 170 ? 64.046 5.321 95.971 1.00 84.89 170 THR D N 1
ATOM 7549 C CA . THR D 1 170 ? 65.020 5.679 94.943 1.00 73.62 170 THR D CA 1
ATOM 7550 C C . THR D 1 170 ? 66.426 5.132 95.206 1.00 73.98 170 THR D C 1
ATOM 7551 O O . THR D 1 170 ? 67.039 5.447 96.225 1.00 76.57 170 THR D O 1
ATOM 7555 N N . VAL D 1 171 ? 66.931 4.298 94.297 1.00 70.91 171 VAL D N 1
ATOM 7556 C CA . VAL D 1 171 ? 68.283 3.765 94.445 1.00 68.88 171 VAL D CA 1
ATOM 7557 C C . VAL D 1 171 ? 69.208 4.856 93.939 1.00 68.70 171 VAL D C 1
ATOM 7558 O O . VAL D 1 171 ? 68.902 5.541 92.960 1.00 69.28 171 VAL D O 1
ATOM 7562 N N . SER D 1 172 ? 70.332 5.037 94.620 1.00 66.48 172 SER D N 1
ATOM 7563 C CA . SER D 1 172 ? 71.278 6.064 94.222 1.00 67.59 172 SER D CA 1
ATOM 7564 C C . SER D 1 172 ? 72.719 5.574 94.211 1.00 65.16 172 SER D C 1
ATOM 7565 O O . SER D 1 172 ? 73.062 4.550 94.805 1.00 65.38 172 SER D O 1
ATOM 7568 N N . ILE D 1 173 ? 73.555 6.323 93.509 1.00 60.99 173 ILE 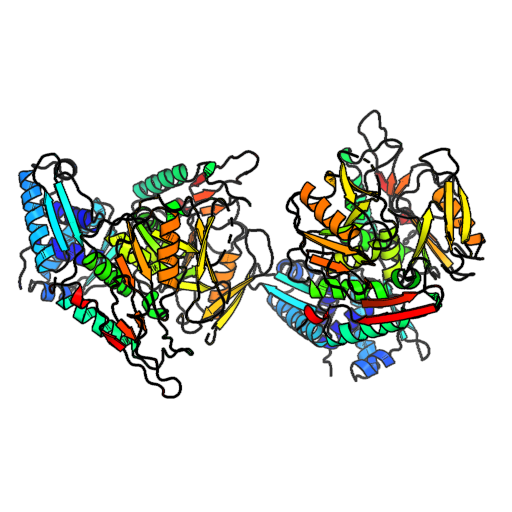D N 1
ATOM 7569 C CA . ILE D 1 173 ? 74.952 5.981 93.347 1.00 51.44 173 ILE D CA 1
ATOM 7570 C C . ILE D 1 173 ? 75.706 7.284 93.179 1.00 57.55 173 ILE D C 1
ATOM 7571 O O . ILE D 1 173 ? 75.203 8.232 92.587 1.00 58.05 173 ILE D O 1
ATOM 7576 N N . ASN D 1 174 ? 76.906 7.337 93.730 1.00 57.37 174 ASN D N 1
ATOM 7577 C CA . ASN D 1 174 ? 77.731 8.520 93.602 1.00 63.03 174 ASN D CA 1
ATOM 7578 C C . ASN D 1 174 ? 78.780 8.052 92.612 1.00 57.60 174 ASN D C 1
ATOM 7579 O O . ASN D 1 174 ? 79.063 6.855 92.520 1.00 51.76 174 ASN D O 1
ATOM 7584 N N . TYR D 1 175 ? 79.356 8.976 91.866 1.00 55.91 175 TYR D N 1
ATOM 7585 C CA . TYR D 1 175 ? 80.354 8.590 90.884 1.00 62.94 175 TYR D CA 1
ATOM 7586 C C . TYR D 1 175 ? 80.953 9.898 90.444 1.00 64.69 175 TYR D C 1
ATOM 7587 O O . TYR D 1 175 ? 80.360 10.949 90.685 1.00 65.72 175 TYR D O 1
ATOM 7596 N N . VAL D 1 176 ? 82.124 9.842 89.814 1.00 71.15 176 VAL D N 1
ATOM 7597 C CA . VAL D 1 176 ? 82.773 11.052 89.333 1.00 73.56 176 VAL D CA 1
ATOM 7598 C C . VAL D 1 176 ? 82.823 10.998 87.820 1.00 78.37 176 VAL D C 1
ATOM 7599 O O . VAL D 1 176 ? 83.144 9.959 87.237 1.00 74.39 176 VAL D O 1
ATOM 7603 N N . SER D 1 177 ? 82.482 12.121 87.195 1.00 79.41 177 SER D N 1
ATOM 7604 C CA . SER D 1 177 ? 82.482 12.239 85.745 1.00 83.39 177 SER D CA 1
ATOM 7605 C C . SER D 1 177 ? 83.868 12.658 85.283 1.00 87.63 177 SER D C 1
ATOM 7606 O O . SER D 1 177 ? 84.775 12.808 86.094 1.00 92.85 177 SER D O 1
ATOM 7609 N N . GLY D 1 178 ? 84.032 12.847 83.981 1.00 90.00 178 GLY D N 1
ATOM 7610 C CA . GLY D 1 178 ? 85.317 13.269 83.459 1.00 92.20 178 GLY D CA 1
ATOM 7611 C C . GLY D 1 178 ? 85.278 14.739 83.095 1.00 95.83 178 GLY D C 1
ATOM 7612 O O . GLY D 1 178 ? 86.095 15.215 82.309 1.00 97.01 178 GLY D O 1
ATOM 7613 N N . SER D 1 179 ? 84.316 15.456 83.671 1.00 98.28 179 SER D N 1
ATOM 7614 C CA . SER D 1 179 ? 84.136 16.885 83.418 1.00 104.61 179 SER D CA 1
ATOM 7615 C C . SER D 1 179 ? 84.390 17.718 84.677 1.00 107.54 179 SER D C 1
ATOM 7616 O O . SER D 1 179 ? 84.622 18.926 84.602 1.00 109.74 179 SER D O 1
ATOM 7619 N N . SER D 1 180 ? 84.335 17.058 85.829 1.00 110.32 180 SER D N 1
ATOM 7620 C CA . SER D 1 180 ? 84.565 17.695 87.120 1.00 111.28 180 SER D CA 1
ATOM 7621 C C . SER D 1 180 ? 84.966 16.609 88.106 1.00 114.03 180 SER D C 1
ATOM 7622 O O . SER D 1 180 ? 84.431 15.498 88.064 1.00 115.99 180 SER D O 1
ATOM 7625 N N . ASN D 1 181 ? 85.900 16.923 88.996 1.00 114.16 181 ASN D N 1
ATOM 7626 C CA . ASN D 1 181 ? 86.347 15.937 89.969 1.00 113.40 181 ASN D CA 1
ATOM 7627 C C . ASN D 1 181 ? 85.400 15.879 91.167 1.00 110.51 181 ASN D C 1
ATOM 7628 O O . ASN D 1 181 ? 85.654 15.159 92.135 1.00 109.88 181 ASN D O 1
ATOM 7633 N N . ARG D 1 182 ? 84.304 16.630 91.089 1.00 107.37 182 ARG D N 1
ATOM 7634 C CA . ARG D 1 182 ? 83.319 16.664 92.166 1.00 106.68 182 ARG D CA 1
ATOM 7635 C C . ARG D 1 182 ? 82.388 15.462 92.084 1.00 102.66 182 ARG D C 1
ATOM 7636 O O . ARG D 1 182 ? 81.841 15.170 91.022 1.00 104.65 182 ARG D O 1
ATOM 7644 N N . ILE D 1 183 ? 82.207 14.770 93.206 1.00 96.84 183 ILE D N 1
ATOM 7645 C CA . ILE D 1 183 ? 81.339 13.601 93.238 1.00 92.47 183 ILE D CA 1
ATOM 7646 C C . ILE D 1 183 ? 79.905 13.950 92.846 1.00 90.84 183 ILE D C 1
ATOM 7647 O O . ILE D 1 183 ? 79.308 14.870 93.408 1.00 89.26 183 ILE D O 1
ATOM 7652 N N . GLN D 1 184 ? 79.367 13.223 91.864 1.00 84.39 184 GLN D N 1
ATOM 7653 C CA . GLN D 1 184 ? 78.000 13.442 91.409 1.00 76.21 184 GLN D CA 1
ATOM 7654 C C . GLN D 1 184 ? 77.148 12.246 91.798 1.00 74.28 184 GLN D C 1
ATOM 7655 O O . GLN D 1 184 ? 77.665 11.193 92.190 1.00 70.61 184 GLN D O 1
ATOM 7661 N N . THR D 1 185 ? 75.834 12.418 91.688 1.00 74.40 185 THR D N 1
ATOM 7662 C CA . THR D 1 185 ? 74.892 11.362 92.043 1.00 73.14 185 THR D CA 1
ATOM 7663 C C . THR D 1 185 ? 73.852 11.124 90.946 1.00 68.76 185 THR D C 1
ATOM 7664 O O . THR D 1 185 ? 73.279 12.062 90.390 1.00 71.04 185 THR D O 1
ATOM 7668 N N . MET D 1 186 ? 73.627 9.858 90.631 1.00 61.92 186 MET D N 1
ATOM 7669 C CA . MET D 1 186 ? 72.641 9.495 89.634 1.00 61.52 186 MET D CA 1
ATOM 7670 C C . MET D 1 186 ? 71.684 8.568 90.344 1.00 60.43 186 MET D C 1
ATOM 7671 O O . MET D 1 186 ? 72.093 7.755 91.171 1.00 59.48 186 MET D O 1
ATOM 7679 N N . SER D 1 187 ? 70.406 8.689 90.029 1.00 56.12 187 SER D N 1
ATOM 7680 C CA . SER D 1 187 ? 69.421 7.859 90.694 1.00 59.33 187 SER D CA 1
ATOM 7681 C C . SER D 1 187 ? 68.377 7.290 89.759 1.00 55.78 187 SER D C 1
ATOM 7682 O O . SER D 1 187 ? 68.193 7.754 88.631 1.00 55.97 187 SER D O 1
ATOM 7685 N N . LEU D 1 188 ? 67.690 6.275 90.256 1.00 52.49 188 LEU D N 1
ATOM 7686 C CA . LEU D 1 188 ? 66.662 5.604 89.501 1.00 58.16 188 LEU D CA 1
ATOM 7687 C C . LEU D 1 188 ? 65.624 5.105 90.495 1.00 63.29 188 LEU D C 1
ATOM 7688 O O . LEU D 1 188 ? 65.969 4.421 91.454 1.00 66.76 188 LEU D O 1
ATOM 7693 N N . ALA D 1 189 ? 64.361 5.451 90.268 1.00 65.61 189 ALA D N 1
ATOM 7694 C CA . ALA D 1 189 ? 63.280 5.026 91.143 1.00 64.67 189 ALA D CA 1
ATOM 7695 C C . ALA D 1 189 ? 63.228 3.500 91.179 1.00 64.66 189 ALA D C 1
ATOM 7696 O O . ALA D 1 189 ? 63.537 2.836 90.202 1.00 62.84 189 ALA D O 1
ATOM 7698 N N . LYS D 1 190 ? 62.848 2.946 92.318 1.00 60.26 190 LYS D N 1
ATOM 7699 C CA . LYS D 1 190 ? 62.781 1.501 92.487 1.00 68.59 190 LYS D CA 1
ATOM 7700 C C . LYS D 1 190 ? 61.703 0.904 91.627 1.00 69.04 190 LYS D C 1
ATOM 7701 O O . LYS D 1 190 ? 61.740 -0.274 91.245 1.00 62.04 190 LYS D O 1
ATOM 7707 N N . ARG D 1 191 ? 60.746 1.765 91.321 1.00 74.42 191 ARG D N 1
ATOM 7708 C CA . ARG D 1 191 ? 59.612 1.402 90.514 1.00 79.58 191 ARG D CA 1
ATOM 7709 C C . ARG D 1 191 ? 59.999 1.451 89.037 1.00 83.01 191 ARG D C 1
ATOM 7710 O O . ARG D 1 191 ? 59.371 0.791 88.211 1.00 84.78 191 ARG D O 1
ATOM 7718 N N . SER D 1 192 ? 61.047 2.209 88.710 1.00 82.06 192 SER D N 1
ATOM 7719 C CA . SER D 1 192 ? 61.480 2.368 87.319 1.00 80.07 192 SER D CA 1
ATOM 7720 C C . SER D 1 192 ? 62.100 1.184 86.587 1.00 78.33 192 SER D C 1
ATOM 7721 O O . SER D 1 192 ? 62.459 1.318 85.417 1.00 81.96 192 SER D O 1
ATOM 7724 N N . MET D 1 193 ? 62.208 0.028 87.236 1.00 75.84 193 MET D N 1
ATOM 7725 C CA . MET D 1 193 ? 62.780 -1.136 86.566 1.00 75.95 193 MET D CA 1
ATOM 7726 C C . MET D 1 193 ? 62.612 -2.438 87.328 1.00 74.78 193 MET D C 1
ATOM 7727 O O . MET D 1 193 ? 62.686 -2.462 88.554 1.00 75.54 193 MET D O 1
ATOM 7735 N N . LYS D 1 194 ? 62.409 -3.520 86.582 1.00 77.29 194 LYS D N 1
ATOM 7736 C CA . LYS D 1 194 ? 62.226 -4.855 87.150 1.00 79.51 194 LYS D CA 1
ATOM 7737 C C . LYS D 1 194 ? 63.555 -5.465 87.576 1.00 82.60 194 LYS D C 1
ATOM 7738 O O . LYS D 1 194 ? 64.519 -5.443 86.809 1.00 90.14 194 LYS D O 1
ATOM 7744 N N . THR D 1 195 ? 63.615 -6.018 88.788 1.00 80.37 195 THR D N 1
ATOM 7745 C CA . THR D 1 195 ? 64.858 -6.624 89.257 1.00 75.12 195 THR D CA 1
ATOM 7746 C C . THR D 1 195 ? 65.142 -7.878 88.438 1.00 70.76 195 THR D C 1
ATOM 7747 O O . THR D 1 195 ? 64.220 -8.504 87.914 1.00 65.39 195 THR D O 1
ATOM 7751 N N . GLY D 1 196 ? 66.424 -8.220 88.315 1.00 69.97 196 GLY D N 1
ATOM 7752 C CA . GLY D 1 196 ? 66.821 -9.392 87.548 1.00 64.34 196 GLY D CA 1
ATOM 7753 C C . GLY D 1 196 ? 66.832 -9.174 86.038 1.00 63.48 196 GLY D C 1
ATOM 7754 O O . GLY D 1 196 ? 67.048 -10.114 85.259 1.00 56.36 196 GLY D O 1
ATOM 7755 N N . SER D 1 197 ? 66.621 -7.938 85.598 1.00 57.45 197 SER D N 1
ATOM 7756 C CA . SER D 1 197 ? 66.587 -7.718 84.156 1.00 57.54 197 SER D CA 1
ATOM 7757 C C . SER D 1 197 ? 67.935 -7.476 83.484 1.00 51.08 197 SER D C 1
ATOM 7758 O O . SER D 1 197 ? 68.861 -6.886 84.062 1.00 46.91 197 SER D O 1
ATOM 7761 N N . ASN D 1 198 ? 68.035 -8.005 82.269 1.00 39.93 198 ASN D N 1
ATOM 7762 C CA . ASN D 1 198 ? 69.215 -7.868 81.426 1.00 43.19 198 ASN D CA 1
ATOM 7763 C C . ASN D 1 198 ? 69.172 -6.498 80.747 1.00 39.64 198 ASN D C 1
ATOM 7764 O O . ASN D 1 198 ? 68.315 -6.238 79.910 1.00 42.81 198 ASN D O 1
ATOM 7769 N N . VAL D 1 199 ? 70.122 -5.653 81.121 1.00 38.60 199 VAL D N 1
ATOM 7770 C CA . VAL D 1 199 ? 70.213 -4.280 80.668 1.00 34.29 199 VAL D CA 1
ATOM 7771 C C . VAL D 1 199 ? 71.295 -3.946 79.641 1.00 43.83 199 VAL D C 1
ATOM 7772 O O . VAL D 1 199 ? 72.473 -4.257 79.867 1.00 39.13 199 VAL D O 1
ATOM 7776 N N . LEU D 1 200 ? 70.891 -3.328 78.521 1.00 32.03 200 LEU D N 1
ATOM 7777 C CA . LEU D 1 200 ? 71.850 -2.883 77.520 1.00 26.33 200 LEU D CA 1
ATOM 7778 C C . LEU D 1 200 ? 72.044 -1.428 77.882 1.00 29.77 200 LEU D C 1
ATOM 7779 O O . LEU D 1 200 ? 71.083 -0.656 77.940 1.00 28.14 200 LEU D O 1
ATOM 7784 N N . ILE D 1 201 ? 73.280 -1.062 78.184 1.00 22.47 201 ILE D N 1
ATOM 7785 C CA . ILE D 1 201 ? 73.577 0.303 78.539 1.00 26.22 201 ILE D CA 1
ATOM 7786 C C . ILE D 1 201 ? 74.019 1.028 77.293 1.00 27.41 201 ILE D C 1
ATOM 7787 O O . ILE D 1 201 ? 74.852 0.541 76.541 1.00 25.56 201 ILE D O 1
ATOM 7792 N N . ILE D 1 202 ? 73.500 2.224 77.108 1.00 27.36 202 ILE D N 1
ATOM 7793 C CA . ILE D 1 202 ? 73.818 2.999 75.930 1.00 25.03 202 ILE D CA 1
ATOM 7794 C C . ILE D 1 202 ? 74.139 4.416 76.356 1.00 32.36 202 ILE D C 1
ATOM 7795 O O . ILE D 1 202 ? 73.475 4.986 77.244 1.00 29.35 202 ILE D O 1
ATOM 7800 N N . ASP D 1 203 ? 75.188 4.972 75.767 1.00 29.37 203 ASP D N 1
ATOM 7801 C CA . ASP D 1 203 ? 75.524 6.349 76.056 1.00 32.31 203 ASP D CA 1
ATOM 7802 C C . ASP D 1 203 ? 76.159 6.999 74.842 1.00 31.60 203 ASP D C 1
ATOM 7803 O O . ASP D 1 203 ? 76.576 6.308 73.921 1.00 34.83 203 ASP D O 1
ATOM 7808 N N . ASP D 1 204 ? 76.223 8.326 74.825 1.00 31.93 204 ASP D N 1
ATOM 7809 C CA . ASP D 1 204 ? 76.785 9.035 73.684 1.00 28.99 204 ASP D CA 1
ATOM 7810 C C . ASP D 1 204 ? 78.295 9.057 73.631 1.00 37.36 204 ASP D C 1
ATOM 7811 O O . ASP D 1 204 ? 78.906 8.678 72.612 1.00 37.33 204 ASP D O 1
ATOM 7816 N N . PHE D 1 205 ? 78.888 9.506 74.732 1.00 38.82 205 PHE D N 1
ATOM 7817 C CA . PHE D 1 205 ? 80.331 9.653 74.836 1.00 48.28 205 PHE D CA 1
ATOM 7818 C C . PHE D 1 205 ? 80.889 9.060 76.116 1.00 39.49 205 PHE D C 1
ATOM 7819 O O . PHE D 1 205 ? 80.355 9.278 77.173 1.00 52.00 205 PHE D O 1
ATOM 7827 N N . MET D 1 206 ? 81.951 8.279 76.014 1.00 45.55 206 MET D N 1
ATOM 7828 C CA . MET D 1 206 ? 82.562 7.707 77.201 1.00 48.65 206 MET D CA 1
ATOM 7829 C C . MET D 1 206 ? 83.958 8.290 77.273 1.00 44.69 206 MET D C 1
ATOM 7830 O O . MET D 1 206 ? 84.798 7.984 76.437 1.00 44.51 206 MET D O 1
ATOM 7838 N N . LYS D 1 207 ? 84.183 9.151 78.256 1.00 45.66 207 LYS D N 1
ATOM 7839 C CA . LYS D 1 207 ? 85.465 9.810 78.410 1.00 51.31 207 LYS D CA 1
ATOM 7840 C C . LYS D 1 207 ? 86.275 9.142 79.504 1.00 53.39 207 LYS D C 1
ATOM 7841 O O . LYS D 1 207 ? 87.239 8.434 79.226 1.00 57.24 207 LYS D O 1
ATOM 7847 N N . ALA D 1 208 ? 85.865 9.352 80.746 1.00 50.57 208 ALA D N 1
ATOM 7848 C CA . ALA D 1 208 ? 86.555 8.770 81.879 1.00 50.90 208 ALA D CA 1
ATOM 7849 C C . ALA D 1 208 ? 86.053 7.373 82.187 1.00 54.73 208 ALA D C 1
ATOM 7850 O O . ALA D 1 208 ? 86.799 6.551 82.716 1.00 51.48 208 ALA D O 1
ATOM 7852 N N . GLY D 1 209 ? 84.792 7.096 81.873 1.00 48.04 209 GLY D N 1
ATOM 7853 C CA . GLY D 1 209 ? 84.272 5.774 82.156 1.00 41.92 209 GLY D CA 1
ATOM 7854 C C . GLY D 1 209 ? 83.541 5.730 83.486 1.00 44.84 209 GLY D C 1
ATOM 7855 O O . GLY D 1 209 ? 82.983 4.697 83.849 1.00 46.10 209 GLY D O 1
ATOM 7856 N N . GLY D 1 210 ? 83.551 6.840 84.218 1.00 45.08 210 GLY D N 1
ATOM 7857 C CA . GLY D 1 210 ? 82.864 6.883 85.505 1.00 52.24 210 GLY D CA 1
ATOM 7858 C C . GLY D 1 210 ? 81.346 6.752 85.387 1.00 50.73 210 GLY D C 1
ATOM 7859 O O . GLY D 1 210 ? 80.719 5.951 86.092 1.00 47.14 210 GLY D O 1
ATOM 7860 N N . THR D 1 211 ? 80.754 7.541 84.490 1.00 49.72 211 THR D N 1
ATOM 7861 C CA . THR D 1 211 ? 79.311 7.506 84.263 1.00 43.55 211 THR D CA 1
ATOM 7862 C C . THR D 1 211 ? 78.799 6.080 84.032 1.00 37.33 211 THR D C 1
ATOM 7863 O O . THR D 1 211 ? 77.880 5.625 84.709 1.00 41.91 211 THR D O 1
ATOM 7867 N N . ILE D 1 212 ? 79.411 5.360 83.097 1.00 38.46 212 ILE D N 1
ATOM 7868 C CA . ILE D 1 212 ? 78.958 4.010 82.810 1.00 39.73 212 ILE D CA 1
ATOM 7869 C C . ILE D 1 212 ? 79.226 3.058 83.953 1.00 43.01 212 ILE D C 1
ATOM 7870 O O . ILE D 1 212 ? 78.428 2.157 84.227 1.00 46.07 212 ILE D O 1
ATOM 7875 N N . ASN D 1 213 ? 80.332 3.259 84.651 1.00 44.00 213 ASN D N 1
ATOM 7876 C CA . ASN D 1 213 ? 80.614 2.384 85.771 1.00 42.88 213 ASN D CA 1
ATOM 7877 C C . ASN D 1 213 ? 79.581 2.620 86.876 1.00 38.47 213 ASN D C 1
ATOM 7878 O O . ASN D 1 213 ? 79.170 1.675 87.573 1.00 35.61 213 ASN D O 1
ATOM 7883 N N . GLY D 1 214 ? 79.169 3.879 87.028 1.00 36.62 214 GLY D N 1
ATOM 7884 C CA . GLY D 1 214 ? 78.147 4.200 88.007 1.00 41.88 214 GLY D CA 1
ATOM 7885 C C . GLY D 1 214 ? 76.858 3.454 87.663 1.00 44.37 214 GLY D C 1
ATOM 7886 O O . GLY D 1 214 ? 76.185 2.897 88.540 1.00 47.35 214 GLY D O 1
ATOM 7887 N N . MET D 1 215 ? 76.513 3.423 86.380 1.00 37.27 215 MET D N 1
ATOM 7888 C CA . MET D 1 215 ? 75.298 2.745 85.964 1.00 40.04 215 MET D CA 1
ATOM 7889 C C . MET D 1 215 ? 75.413 1.266 86.228 1.00 39.52 215 MET D C 1
ATOM 7890 O O . MET D 1 215 ? 74.448 0.629 86.649 1.00 42.29 215 MET D O 1
ATOM 7898 N N . ILE D 1 216 ? 76.598 0.712 85.989 1.00 44.77 216 ILE D N 1
ATOM 7899 C CA . ILE D 1 216 ? 76.816 -0.711 86.228 1.00 39.61 216 ILE D CA 1
ATOM 7900 C C . ILE D 1 216 ? 76.650 -0.983 87.725 1.00 42.83 216 ILE D C 1
ATOM 7901 O O . ILE D 1 216 ? 76.149 -2.038 88.115 1.00 40.80 216 ILE D O 1
ATOM 7906 N N . ASN D 1 217 ? 77.067 -0.028 88.553 1.00 46.33 217 ASN D N 1
ATOM 7907 C CA . ASN D 1 217 ? 76.927 -0.196 89.998 1.00 56.34 217 ASN D CA 1
ATOM 7908 C C . ASN D 1 217 ? 75.442 -0.080 90.349 1.00 54.22 217 ASN D C 1
ATOM 7909 O O . ASN D 1 217 ? 74.904 -0.897 91.102 1.00 46.28 217 ASN D O 1
ATOM 7914 N N . LEU D 1 218 ? 74.778 0.925 89.790 1.00 51.68 218 LEU D N 1
ATOM 7915 C CA . LEU D 1 218 ? 73.358 1.088 90.053 1.00 47.80 218 LEU D CA 1
ATOM 7916 C C . LEU D 1 218 ? 72.571 -0.185 89.742 1.00 49.24 218 LEU D C 1
ATOM 7917 O O . LEU D 1 218 ? 71.668 -0.542 90.487 1.00 52.97 218 LEU D O 1
ATOM 7922 N N . LEU D 1 219 ? 72.930 -0.894 88.675 1.00 46.55 219 LEU D N 1
ATOM 7923 C CA . LEU D 1 219 ? 72.222 -2.118 88.309 1.00 47.79 219 LEU D CA 1
ATOM 7924 C C . LEU D 1 219 ? 72.332 -3.230 89.352 1.00 58.76 219 LEU D C 1
ATOM 7925 O O . LEU D 1 219 ? 71.494 -4.161 89.393 1.00 55.28 219 LEU D O 1
ATOM 7930 N N . ASP D 1 220 ? 73.377 -3.147 90.175 1.00 58.53 220 ASP D N 1
ATOM 7931 C CA . ASP D 1 220 ? 73.611 -4.122 91.243 1.00 64.70 220 ASP D CA 1
ATOM 7932 C C . ASP D 1 220 ? 72.377 -4.025 92.149 1.00 64.77 220 ASP D C 1
ATOM 7933 O O . ASP D 1 220 ? 71.793 -5.035 92.543 1.00 60.59 220 ASP D O 1
ATOM 7938 N N . GLU D 1 221 ? 71.983 -2.782 92.432 1.00 65.68 221 GLU D N 1
ATOM 7939 C CA . GLU D 1 221 ? 70.833 -2.457 93.271 1.00 66.46 221 GLU D CA 1
ATOM 7940 C C . GLU D 1 221 ? 69.471 -2.870 92.694 1.00 65.77 221 GLU D C 1
ATOM 7941 O O . GLU D 1 221 ? 68.457 -2.302 93.085 1.00 73.53 221 GLU D O 1
ATOM 7947 N N . PHE D 1 222 ? 69.443 -3.814 91.755 1.00 54.48 222 PHE D N 1
ATOM 7948 C CA . PHE D 1 222 ? 68.195 -4.308 91.168 1.00 45.06 222 PHE D CA 1
ATOM 7949 C C . PHE D 1 222 ? 68.497 -5.734 90.781 1.00 48.41 222 PHE D C 1
ATOM 7950 O O . PHE D 1 222 ? 67.733 -6.367 90.048 1.00 46.65 222 PHE D O 1
ATOM 7958 N N . ASN D 1 223 ? 69.624 -6.243 91.269 1.00 57.80 223 ASN D N 1
ATOM 7959 C CA . ASN D 1 223 ? 70.065 -7.583 90.895 1.00 62.92 223 ASN D CA 1
ATOM 7960 C C . ASN D 1 223 ? 69.910 -7.642 89.374 1.00 61.05 223 ASN D C 1
ATOM 7961 O O . ASN D 1 223 ? 69.452 -8.640 88.817 1.00 62.73 223 ASN D O 1
ATOM 7966 N N . ALA D 1 224 ? 70.269 -6.547 88.708 1.00 63.50 224 ALA D N 1
ATOM 7967 C CA . ALA D 1 224 ? 70.177 -6.483 87.250 1.00 62.80 224 ALA D CA 1
ATOM 7968 C C . ALA D 1 224 ? 71.523 -6.859 86.656 1.00 59.16 224 ALA D C 1
ATOM 7969 O O . ALA D 1 224 ? 72.559 -6.727 87.301 1.00 60.22 224 ALA D O 1
ATOM 7971 N N . ASN D 1 225 ? 71.499 -7.314 85.416 1.00 57.54 225 ASN D N 1
ATOM 7972 C CA . ASN D 1 225 ? 72.711 -7.716 84.747 1.00 57.54 225 ASN D CA 1
ATOM 7973 C C . ASN D 1 225 ? 73.027 -6.907 83.495 1.00 56.58 225 ASN D C 1
ATOM 7974 O O . ASN D 1 225 ? 72.128 -6.563 82.714 1.00 49.29 225 ASN D O 1
ATOM 7979 N N . VAL D 1 226 ? 74.305 -6.576 83.329 1.00 43.17 226 VAL D N 1
ATOM 7980 C CA . VAL D 1 226 ? 74.727 -5.839 82.159 1.00 37.30 226 VAL D CA 1
ATOM 7981 C C . VAL D 1 226 ? 74.794 -6.806 80.980 1.00 32.70 226 VAL D C 1
ATOM 7982 O O . VAL D 1 226 ? 75.654 -7.665 80.919 1.00 38.10 226 VAL D O 1
ATOM 7986 N N . ALA D 1 227 ? 73.884 -6.654 80.033 1.00 29.71 227 ALA D N 1
ATOM 7987 C CA . ALA D 1 227 ? 73.853 -7.518 78.856 1.00 28.54 227 ALA D CA 1
ATOM 7988 C C . ALA D 1 227 ? 74.791 -7.018 77.744 1.00 33.06 227 ALA D C 1
ATOM 7989 O O . ALA D 1 227 ? 75.204 -7.776 76.849 1.00 32.64 227 ALA D O 1
ATOM 7991 N N . GLY D 1 228 ? 75.123 -5.740 77.805 1.00 29.13 228 GLY D N 1
ATOM 7992 C CA . GLY D 1 228 ? 76.005 -5.169 76.803 1.00 33.91 228 GLY D CA 1
ATOM 7993 C C . GLY D 1 228 ? 76.097 -3.682 77.052 1.00 30.69 228 GLY D C 1
ATOM 7994 O O . GLY D 1 228 ? 75.259 -3.109 77.751 1.00 27.51 228 GLY D O 1
ATOM 7995 N N . ILE D 1 229 ? 77.132 -3.065 76.510 1.00 23.35 229 ILE D N 1
ATOM 7996 C CA . ILE D 1 229 ? 77.333 -1.633 76.642 1.00 28.58 229 ILE D CA 1
ATOM 7997 C C . ILE D 1 229 ? 77.722 -1.091 75.269 1.00 31.23 229 ILE D C 1
ATOM 7998 O O . ILE D 1 229 ? 78.657 -1.624 74.624 1.00 28.95 229 ILE D O 1
ATOM 8003 N N . GLY D 1 230 ? 77.033 -0.044 74.826 1.00 27.90 230 GLY D N 1
ATOM 8004 C CA . GLY D 1 230 ? 77.343 0.560 73.538 1.00 28.27 230 GLY D CA 1
ATOM 8005 C C . GLY D 1 230 ? 77.453 2.056 73.677 1.00 26.37 230 GLY D C 1
ATOM 8006 O O . GLY D 1 230 ? 76.606 2.690 74.307 1.00 29.95 230 GLY D O 1
ATOM 8007 N N . VAL D 1 231 ? 78.508 2.629 73.113 1.00 27.48 231 VAL D N 1
ATOM 8008 C CA . VAL D 1 231 ? 78.703 4.074 73.147 1.00 32.06 231 VAL D CA 1
ATOM 8009 C C . VAL D 1 231 ? 78.944 4.532 71.723 1.00 29.70 231 VAL D C 1
ATOM 8010 O O . VAL D 1 231 ? 79.477 3.793 70.903 1.00 36.65 231 VAL D O 1
ATOM 8014 N N . LEU D 1 232 ? 78.575 5.761 71.432 1.00 31.51 232 LEU D N 1
ATOM 8015 C CA . LEU D 1 232 ? 78.757 6.289 70.092 1.00 31.95 232 LEU D CA 1
ATOM 8016 C C . LEU D 1 232 ? 80.244 6.620 69.932 1.00 28.78 232 LEU D C 1
ATOM 8017 O O . LEU D 1 232 ? 80.921 6.190 68.989 1.00 34.15 232 LEU D O 1
ATOM 8022 N N . VAL D 1 233 ? 80.735 7.378 70.905 1.00 31.03 233 VAL D N 1
ATOM 8023 C CA . VAL D 1 233 ? 82.121 7.806 70.922 1.00 34.47 233 VAL D CA 1
ATOM 8024 C C . VAL D 1 233 ? 82.833 7.508 72.235 1.00 36.94 233 VAL D C 1
ATOM 8025 O O . VAL D 1 233 ? 82.277 7.737 73.317 1.00 36.28 233 VAL D O 1
ATOM 8029 N N . GLU D 1 234 ? 84.079 7.044 72.130 1.00 37.10 234 GLU D N 1
ATOM 8030 C CA . GLU D 1 234 ? 84.895 6.765 73.310 1.00 42.22 234 GLU D CA 1
ATOM 8031 C C . GLU D 1 234 ? 86.199 7.560 73.206 1.00 44.53 234 GLU D C 1
ATOM 8032 O O . GLU D 1 234 ? 86.785 7.686 72.131 1.00 44.32 234 GLU D O 1
ATOM 8038 N N . ALA D 1 235 ? 86.634 8.109 74.328 1.00 45.51 235 ALA D N 1
ATOM 8039 C CA . ALA D 1 235 ? 87.883 8.859 74.378 1.00 52.55 235 ALA D CA 1
ATOM 8040 C C . ALA D 1 235 ? 89.011 7.834 74.299 1.00 53.75 235 ALA D C 1
ATOM 8041 O O . ALA D 1 235 ? 88.925 6.773 74.913 1.00 53.62 235 ALA D O 1
ATOM 8043 N N . GLU D 1 236 ? 90.058 8.141 73.540 1.00 59.78 236 GLU D N 1
ATOM 8044 C CA . GLU D 1 236 ? 91.200 7.233 73.409 1.00 61.27 236 GLU D CA 1
ATOM 8045 C C . GLU D 1 236 ? 91.749 6.914 74.799 1.00 62.01 236 GLU D C 1
ATOM 8046 O O . GLU D 1 236 ? 91.867 7.808 75.637 1.00 56.29 236 GLU D O 1
ATOM 8052 N N . GLY D 1 237 ? 92.057 5.639 75.047 1.00 62.17 237 GLY D N 1
ATOM 8053 C CA . GLY D 1 237 ? 92.606 5.239 76.335 1.00 61.95 237 GLY D CA 1
ATOM 8054 C C . GLY D 1 237 ? 91.650 4.896 77.474 1.00 62.98 237 GLY D C 1
ATOM 8055 O O . GLY D 1 237 ? 92.083 4.380 78.511 1.00 57.54 237 GLY D O 1
ATOM 8056 N N . VAL D 1 238 ? 90.357 5.157 77.304 1.00 61.54 238 VAL D N 1
ATOM 8057 C CA . VAL D 1 238 ? 89.401 4.864 78.367 1.00 56.69 238 VAL D CA 1
ATOM 8058 C C . VAL D 1 238 ? 89.202 3.357 78.561 1.00 60.39 238 VAL D C 1
ATOM 8059 O O . VAL D 1 238 ? 88.768 2.907 79.627 1.00 56.66 238 VAL D O 1
ATOM 8063 N N . ASP D 1 239 ? 89.552 2.582 77.540 1.00 61.24 239 ASP D N 1
ATOM 8064 C CA . ASP D 1 239 ? 89.409 1.131 77.588 1.00 71.63 239 ASP D CA 1
ATOM 8065 C C . ASP D 1 239 ? 90.170 0.498 78.754 1.00 77.32 239 ASP D C 1
ATOM 8066 O O . ASP D 1 239 ? 90.061 -0.710 78.997 1.00 81.59 239 ASP D O 1
ATOM 8071 N N . GLU D 1 240 ? 90.933 1.312 79.477 1.00 76.76 240 GLU D N 1
ATOM 8072 C CA . GLU D 1 240 ? 91.718 0.819 80.598 1.00 75.82 240 GLU D CA 1
ATOM 8073 C C . GLU D 1 240 ? 91.190 1.365 81.908 1.00 72.07 240 GLU D C 1
ATOM 8074 O O . GLU D 1 240 ? 91.813 1.196 82.954 1.00 75.94 240 GLU D O 1
ATOM 8080 N N . ARG D 1 241 ? 90.035 2.015 81.853 1.00 67.22 241 ARG D N 1
ATOM 8081 C CA . ARG D 1 241 ? 89.437 2.595 83.050 1.00 74.20 241 ARG D CA 1
ATOM 8082 C C . ARG D 1 241 ? 88.082 1.939 83.321 1.00 69.82 241 ARG D C 1
ATOM 8083 O O . ARG D 1 241 ? 87.345 2.348 84.220 1.00 69.87 241 ARG D O 1
ATOM 8091 N N . LEU D 1 242 ? 87.778 0.912 82.531 1.00 65.35 242 LEU D N 1
ATOM 8092 C CA . LEU D 1 242 ? 86.526 0.169 82.624 1.00 57.52 242 LEU D CA 1
ATOM 8093 C C . LEU D 1 242 ? 86.848 -1.305 82.359 1.00 53.36 242 LEU D C 1
ATOM 8094 O O . LEU D 1 242 ? 87.542 -1.602 81.399 1.00 53.45 242 LEU D O 1
ATOM 8099 N N . VAL D 1 243 ? 86.342 -2.222 83.189 1.00 44.87 243 VAL D N 1
ATOM 8100 C CA . VAL D 1 243 ? 86.632 -3.651 83.016 1.00 37.22 243 VAL D CA 1
ATOM 8101 C C . VAL D 1 243 ? 85.600 -4.394 82.193 1.00 37.66 243 VAL D C 1
ATOM 8102 O O . VAL D 1 243 ? 85.822 -5.516 81.726 1.00 42.54 243 VAL D O 1
ATOM 8106 N N . ASP D 1 244 ? 84.452 -3.777 82.027 1.00 34.51 244 ASP D N 1
ATOM 8107 C CA . ASP D 1 244 ? 83.375 -4.414 81.285 1.00 40.56 244 ASP D CA 1
ATOM 8108 C C . ASP D 1 244 ? 83.561 -4.256 79.783 1.00 35.02 244 ASP D C 1
ATOM 8109 O O . ASP D 1 244 ? 84.069 -3.237 79.338 1.00 33.07 244 ASP D O 1
ATOM 8114 N N . GLU D 1 245 ? 83.186 -5.278 79.024 1.00 29.03 245 GLU D N 1
ATOM 8115 C CA . GLU D 1 245 ? 83.266 -5.223 77.564 1.00 36.97 245 GLU D CA 1
ATOM 8116 C C . GLU D 1 245 ? 82.250 -4.182 77.065 1.00 31.05 245 GLU D C 1
ATOM 8117 O O . GLU D 1 245 ? 81.141 -4.090 77.580 1.00 37.95 245 GLU D O 1
ATOM 8123 N N . TYR D 1 246 ? 82.642 -3.365 76.101 1.00 35.06 246 TYR D N 1
ATOM 8124 C CA . TYR D 1 246 ? 81.717 -2.377 75.557 1.00 33.81 246 TYR D CA 1
ATOM 8125 C C . TYR D 1 246 ? 82.039 -2.174 74.099 1.00 32.14 246 TYR D C 1
ATOM 8126 O O . TYR D 1 246 ? 83.148 -2.421 73.628 1.00 33.01 246 TYR D O 1
ATOM 8135 N N . MET D 1 247 ? 81.047 -1.721 73.371 1.00 32.52 247 MET D N 1
ATOM 8136 C CA . MET D 1 247 ? 81.262 -1.495 71.978 1.00 27.45 247 MET D CA 1
ATOM 8137 C C . MET D 1 247 ? 81.182 -0.015 71.700 1.00 27.97 247 MET D C 1
ATOM 8138 O O . MET D 1 247 ? 80.294 0.682 72.201 1.00 29.44 247 MET D O 1
ATOM 8146 N N . SER D 1 248 ? 82.161 0.484 70.969 1.00 22.54 248 SER D N 1
ATOM 8147 C CA . SER D 1 248 ? 82.171 1.896 70.585 1.00 25.61 248 SER D CA 1
ATOM 8148 C C . SER D 1 248 ? 82.103 1.997 69.050 1.00 32.89 248 SER D C 1
ATOM 8149 O O . SER D 1 248 ? 82.566 1.105 68.321 1.00 34.10 248 SER D O 1
ATOM 8152 N N . LEU D 1 249 ? 81.525 3.077 68.545 1.00 32.07 249 LEU D N 1
ATOM 8153 C CA . LEU D 1 249 ? 81.473 3.236 67.105 1.00 29.79 249 LEU D CA 1
ATOM 8154 C C . LEU D 1 249 ? 82.707 4.034 66.703 1.00 34.53 249 LEU D C 1
ATOM 8155 O O . LEU D 1 249 ? 83.341 3.741 65.696 1.00 35.89 249 LEU D O 1
ATOM 8160 N N . LEU D 1 250 ? 83.036 5.044 67.504 1.00 29.93 250 LEU D N 1
ATOM 8161 C CA . LEU D 1 250 ? 84.145 5.916 67.180 1.00 36.68 250 LEU D CA 1
ATOM 8162 C C . LEU D 1 250 ? 85.094 6.214 68.318 1.00 41.02 250 LEU D C 1
ATOM 8163 O O . LEU D 1 250 ? 84.696 6.323 69.493 1.00 38.99 250 LEU D O 1
ATOM 8168 N N . THR D 1 251 ? 86.359 6.395 67.954 1.00 41.42 251 THR D N 1
ATOM 8169 C CA . THR D 1 251 ? 87.376 6.757 68.936 1.00 42.30 251 THR D CA 1
ATOM 8170 C C . THR D 1 251 ? 87.808 8.206 68.719 1.00 38.57 251 THR D C 1
ATOM 8171 O O . THR D 1 251 ? 88.101 8.630 67.601 1.00 41.87 251 THR D O 1
ATOM 8175 N N . LEU D 1 252 ? 87.819 8.972 69.791 1.00 38.99 252 LEU D N 1
ATOM 8176 C CA . LEU D 1 252 ? 88.253 10.349 69.710 1.00 50.68 252 LEU D CA 1
ATOM 8177 C C . LEU D 1 252 ? 89.655 10.394 70.306 1.00 57.54 252 LEU D C 1
ATOM 8178 O O . LEU D 1 252 ? 89.839 10.039 71.470 1.00 60.07 252 LEU D O 1
ATOM 8183 N N . SER D 1 253 ? 90.643 10.788 69.509 1.00 65.40 253 SER D N 1
ATOM 8184 C CA . SER D 1 253 ? 92.012 10.911 70.011 1.00 71.33 253 SER D CA 1
ATOM 8185 C C . SER D 1 253 ? 91.984 12.166 70.858 1.00 76.79 253 SER D C 1
ATOM 8186 O O . SER D 1 253 ? 91.229 13.088 70.555 1.00 78.50 253 SER D O 1
ATOM 8189 N N . THR D 1 254 ? 92.790 12.209 71.914 1.00 85.70 254 THR D N 1
ATOM 8190 C CA . THR D 1 254 ? 92.812 13.380 72.791 1.00 92.68 254 THR D CA 1
ATOM 8191 C C . THR D 1 254 ? 92.824 14.672 71.978 1.00 96.27 254 THR D C 1
ATOM 8192 O O . THR D 1 254 ? 93.877 15.169 71.589 1.00 93.09 254 THR D O 1
ATOM 8196 N N . ILE D 1 255 ? 91.634 15.201 71.722 1.00 103.34 255 ILE D N 1
ATOM 8197 C CA . ILE D 1 255 ? 91.484 16.420 70.946 1.00 111.42 255 ILE D CA 1
ATOM 8198 C C . ILE D 1 255 ? 92.478 17.465 71.444 1.00 116.33 255 ILE D C 1
ATOM 8199 O O . ILE D 1 255 ? 92.431 17.889 72.600 1.00 118.09 255 ILE D O 1
ATOM 8204 N N . ASN D 1 256 ? 93.396 17.859 70.565 1.00 122.17 256 ASN D N 1
ATOM 8205 C CA . ASN D 1 256 ? 94.425 18.834 70.917 1.00 128.11 256 ASN D CA 1
ATOM 8206 C C . ASN D 1 256 ? 93.919 20.263 70.802 1.00 131.80 256 ASN D C 1
ATOM 8207 O O . ASN D 1 256 ? 94.078 20.904 69.768 1.00 131.38 256 ASN D O 1
ATOM 8212 N N . MET D 1 257 ? 93.316 20.753 71.881 1.00 137.35 257 MET D N 1
ATOM 8213 C CA . MET D 1 257 ? 92.769 22.106 71.939 1.00 141.16 257 MET D CA 1
ATOM 8214 C C . MET D 1 257 ? 93.687 23.212 71.405 1.00 138.74 257 MET D C 1
ATOM 8215 O O . MET D 1 257 ? 93.273 23.999 70.549 1.00 137.85 257 MET D O 1
ATOM 8220 N N . LYS D 1 258 ? 94.918 23.270 71.916 1.00 136.16 258 LYS D N 1
ATOM 8221 C CA . LYS D 1 258 ? 95.901 24.279 71.508 1.00 131.93 258 LYS D CA 1
ATOM 8222 C C . LYS D 1 258 ? 95.749 24.583 70.024 1.00 128.41 258 LYS D C 1
ATOM 8223 O O . LYS D 1 258 ? 95.503 25.724 69.628 1.00 126.20 258 LYS D O 1
ATOM 8229 N N . GLU D 1 259 ? 95.903 23.548 69.210 1.00 124.23 259 GLU D N 1
ATOM 8230 C CA . GLU D 1 259 ? 95.767 23.681 67.771 1.00 121.35 259 GLU D CA 1
ATOM 8231 C C . GLU D 1 259 ? 94.380 23.136 67.437 1.00 118.25 259 GLU D C 1
ATOM 8232 O O . GLU D 1 259 ? 94.012 22.060 67.895 1.00 118.41 259 GLU D O 1
ATOM 8238 N N . LYS D 1 260 ? 93.598 23.872 66.658 1.00 114.43 260 LYS D N 1
ATOM 8239 C CA . LYS D 1 260 ? 92.267 23.397 66.303 1.00 108.36 260 LYS D CA 1
ATOM 8240 C C . LYS D 1 260 ? 92.358 22.116 65.474 1.00 104.05 260 LYS D C 1
ATOM 8241 O O . LYS D 1 260 ? 92.088 22.111 64.268 1.00 100.96 260 LYS D O 1
ATOM 8247 N N . SER D 1 261 ? 92.746 21.032 66.145 1.00 99.24 261 SER D N 1
ATOM 8248 C CA . SER D 1 261 ? 92.894 19.722 65.517 1.00 95.24 261 SER D CA 1
ATOM 8249 C C . SER D 1 261 ? 92.138 18.647 66.298 1.00 91.25 261 SER D C 1
ATOM 8250 O O . SER D 1 261 ? 92.121 18.648 67.535 1.00 85.69 261 SER D O 1
ATOM 8253 N N . ILE D 1 262 ? 91.526 17.723 65.562 1.00 86.52 262 ILE D N 1
ATOM 8254 C CA . ILE D 1 262 ? 90.754 16.639 66.161 1.00 80.72 262 ILE D CA 1
ATOM 8255 C C . ILE D 1 262 ? 90.876 15.384 65.307 1.00 74.99 262 ILE D C 1
ATOM 8256 O O . ILE D 1 262 ? 90.715 15.447 64.088 1.00 72.66 262 ILE D O 1
ATOM 8261 N N . GLU D 1 263 ? 91.164 14.252 65.946 1.00 69.54 263 GLU D N 1
ATOM 8262 C CA . GLU D 1 263 ? 91.302 12.987 65.223 1.00 69.02 263 GLU D CA 1
ATOM 8263 C C . GLU D 1 263 ? 90.236 11.990 65.651 1.00 61.85 263 GLU D C 1
ATOM 8264 O O . GLU D 1 263 ? 90.089 11.696 66.836 1.00 54.74 263 GLU D O 1
ATOM 8270 N N . ILE D 1 264 ? 89.517 11.455 64.678 1.00 53.47 264 ILE D N 1
ATOM 8271 C CA . ILE D 1 264 ? 88.486 10.477 64.952 1.00 50.90 264 ILE D CA 1
ATOM 8272 C C . ILE D 1 264 ? 88.849 9.239 64.168 1.00 51.75 264 ILE D C 1
ATOM 8273 O O . ILE D 1 264 ? 89.157 9.326 62.981 1.00 52.26 264 ILE D O 1
ATOM 8278 N N . GLN D 1 265 ? 88.824 8.087 64.825 1.00 51.39 265 GLN D N 1
ATOM 8279 C CA . GLN D 1 265 ? 89.104 6.841 64.134 1.00 50.32 265 GLN D CA 1
ATOM 8280 C C . GLN D 1 265 ? 87.953 5.898 64.460 1.00 49.31 265 GLN D C 1
ATOM 8281 O O . GLN D 1 265 ? 87.111 6.195 65.311 1.00 43.30 265 GLN D O 1
ATOM 8287 N N . ASN D 1 266 ? 87.927 4.760 63.780 1.00 47.58 266 ASN D N 1
ATOM 8288 C CA . ASN D 1 266 ? 86.923 3.761 64.040 1.00 45.42 266 ASN D CA 1
ATOM 8289 C C . ASN D 1 266 ? 87.030 3.384 65.507 1.00 45.01 266 ASN D C 1
ATOM 8290 O O . ASN D 1 266 ? 88.084 3.522 66.130 1.00 40.29 266 ASN D O 1
ATOM 8295 N N . GLY D 1 267 ? 85.919 2.925 66.056 1.00 39.53 267 GLY D N 1
ATOM 8296 C CA . GLY D 1 267 ? 85.914 2.501 67.432 1.00 35.01 267 GLY D CA 1
ATOM 8297 C C . GLY D 1 267 ? 86.187 1.010 67.317 1.00 36.45 267 GLY D C 1
ATOM 8298 O O . GLY D 1 267 ? 86.711 0.533 66.302 1.00 38.07 267 GLY D O 1
ATOM 8299 N N . ASN D 1 268 ? 85.825 0.252 68.334 1.00 33.78 268 ASN D N 1
ATOM 8300 C CA . ASN D 1 268 ? 86.076 -1.167 68.304 1.00 32.00 268 ASN D CA 1
ATOM 8301 C C . ASN D 1 268 ? 84.974 -2.035 67.708 1.00 32.28 268 ASN D C 1
ATOM 8302 O O . ASN D 1 268 ? 85.095 -3.259 67.745 1.00 41.20 268 ASN D O 1
ATOM 8307 N N . PHE D 1 269 ? 83.927 -1.430 67.137 1.00 37.04 269 PHE D N 1
ATOM 8308 C CA . PHE D 1 269 ? 82.776 -2.203 66.624 1.00 33.38 269 PHE D CA 1
ATOM 8309 C C . PHE D 1 269 ? 83.052 -3.380 65.711 1.00 31.92 269 PHE D C 1
ATOM 8310 O O . PHE D 1 269 ? 82.287 -4.338 65.671 1.00 28.51 269 PHE D O 1
ATOM 8318 N N . LEU D 1 270 ? 84.120 -3.308 64.938 1.00 35.04 270 LEU D N 1
ATOM 8319 C CA . LEU D 1 270 ? 84.407 -4.425 64.052 1.00 44.24 270 LEU D CA 1
ATOM 8320 C C . LEU D 1 270 ? 84.584 -5.730 64.814 1.00 45.91 270 LEU D C 1
ATOM 8321 O O . LEU D 1 270 ? 84.201 -6.790 64.328 1.00 50.38 270 LEU D O 1
ATOM 8326 N N . ARG D 1 271 ? 85.133 -5.653 66.022 1.00 40.97 271 ARG D N 1
ATOM 8327 C CA . ARG D 1 271 ? 85.330 -6.863 66.826 1.00 46.01 271 ARG D CA 1
ATOM 8328 C C . ARG D 1 271 ? 84.013 -7.592 67.100 1.00 45.49 271 ARG D C 1
ATOM 8329 O O . ARG D 1 271 ? 84.001 -8.775 67.427 1.00 47.91 271 ARG D O 1
ATOM 8337 N N . PHE D 1 272 ? 82.898 -6.883 66.977 1.00 38.89 272 PHE D N 1
ATOM 8338 C CA . PHE D 1 272 ? 81.605 -7.498 67.260 1.00 38.15 272 PHE D CA 1
ATOM 8339 C C . PHE D 1 272 ? 80.889 -8.054 66.048 1.00 39.74 272 PHE D C 1
ATOM 8340 O O . PHE D 1 272 ? 79.783 -8.586 66.164 1.00 44.05 272 PHE D O 1
ATOM 8348 N N . PHE D 1 273 ? 81.483 -7.895 64.877 1.00 45.24 273 PHE D N 1
ATOM 8349 C CA . PHE D 1 273 ? 80.870 -8.430 63.668 1.00 57.56 273 PHE D CA 1
ATOM 8350 C C . PHE D 1 273 ? 81.476 -9.799 63.401 1.00 67.31 273 PHE D C 1
ATOM 8351 O O . PHE D 1 273 ? 81.830 -10.503 64.347 1.00 70.99 273 PHE D O 1
ATOM 8359 N N . LYS D 1 274 ? 81.580 -10.210 62.144 1.00 80.35 274 LYS D N 1
ATOM 8360 C CA . LYS D 1 274 ? 82.126 -11.533 61.867 1.00 90.70 274 LYS D CA 1
ATOM 8361 C C . LYS D 1 274 ? 83.590 -11.757 62.221 1.00 94.51 274 LYS D C 1
ATOM 8362 O O . LYS D 1 274 ? 84.169 -12.783 61.846 1.00 94.73 274 LYS D O 1
ATOM 8368 N N . ASP D 1 275 ? 84.193 -10.803 62.927 1.00 97.77 275 ASP D N 1
ATOM 8369 C CA . ASP D 1 275 ? 85.559 -10.993 63.374 1.00 100.06 275 ASP D CA 1
ATOM 8370 C C . ASP D 1 275 ? 85.436 -11.935 64.577 1.00 101.22 275 ASP D C 1
ATOM 8371 O O . ASP D 1 275 ? 86.410 -12.200 65.298 1.00 102.69 275 ASP D O 1
ATOM 8376 N N . ASN D 1 276 ? 84.207 -12.418 64.776 1.00 98.98 276 ASN D N 1
ATOM 8377 C CA . ASN D 1 276 ? 83.881 -13.349 65.850 1.00 97.29 276 ASN D CA 1
ATOM 8378 C C . ASN D 1 276 ? 84.269 -14.759 65.417 1.00 96.28 276 ASN D C 1
ATOM 8379 O O . ASN D 1 276 ? 85.002 -15.402 66.195 1.00 98.39 276 ASN D O 1
#

Radius of gyration: 36.9 Å; Cα contacts (8 Å, |Δi|>4): 2226; chains: 4; bounding box: 81×101×108 Å

Nearest PDB structures (foldseek):
  1o57-assembly2_C  TM=9.942E-01  e=3.460E-55  Bacillus subtilis
  1p4a-assembly2_C  TM=9.892E-01  e=3.641E-53  Bacillus subtilis
  1p4a-assembly2_D  TM=9.872E-01  e=1.829E-52  Bacillus subtilis
  7rmw-assembly2_C  TM=9.925E-01  e=2.155E-48  Bacillus subtilis
  7rmw-assembly2_D  TM=9.647E-01  e=5.819E-48  Bacillus subtilis

B-factor: mean 52.74, std 24.79, range [8.81, 190.02]

Organism: Bacillus subtilis (strain 168) (NCBI:txid224308)